Protein AF-0000000077460422 (afdb_homodimer)

Secondary structure (DSSP, 8-state):
-----SHHHHHHHHHHHHHHGGGT-HHHHHHHHHHHHHHHHHHHHHHHTT---HHHHHHHHHHHHHHHHHHHHHHHHHHHHHHHHHHTTHHHHHHHPPPPPBHHHHHHHHHHHHS-HHHHHHHHS----HHHHHHHHHHHHHGGGGTSSPSPHHHHHHHHHHHHHHHHHHHHHHHHHBPBPPSSTTHHHHH----SSPPHHHHHHTGGGTS-HHHHHHHHHH----SPPPP-PPPP----GGGGGGHHHH---TTS-S-HHHHHHHT-S-SSB-SS-HHHHHHHHHHHHHHHHT-HHHHHHHHHHHHHHHHHHHHTTSS-HHHHHHHHHHHHHHHHHTTTT--SS-HHHHHHHHHHHHTHHHHHHHHHTT-HHHHHHHHHHHHHHTSPPPPPHHHHHHHHHHHHHHHHHHHHHHHHHSTT-/-----SHHHHHHHHHHHHHHGGGT-HHHHHHHHHHHHHHHHHHHHHHHTT---HHHHHHHHHHHHHHHHHHHHHHHHHHHHHHHHHHTTHHHHHHHPPPPPBHHHHHHHHHHHHS-HHHHHHHHS----HHHHHHHHHHHHHGGGGTSSPSPHHHHHHHHHHHHHHHHHHHHHHHHHBPBPPSSTTHHHHH----SSPPHHHHHHTGGGSS-HHHHHHHHHH-S--SPPPP-PPPP----GGGGGGHHHH---TTS-S-HHHHHHHT-S-SSB-SS-HHHHHHHHHHHHHHHHT-HHHHHHHHHHHHHHHHHHHHTTSS-HHHHHHHHHHHHHHHHHTTTT--SS-HHHHHHHHHHHHTHHHHHHHHHTT-HHHHHHHHHHHHHHTSPPPPPHHHHHHHHHHHHHHHHHHHHHHHHHSTT-

Structure (mmCIF, N/CA/C/O backbone):
data_AF-0000000077460422-model_v1
#
loop_
_entity.id
_entity.type
_entity.pdbx_description
1 polymer 'Sphingomyelin synthase-like domain-containing protein'
#
loop_
_atom_site.group_PDB
_atom_site.id
_atom_site.type_symbol
_atom_site.label_atom_id
_atom_site.label_alt_id
_atom_site.label_comp_id
_atom_site.label_asym_id
_atom_site.label_entity_id
_atom_site.label_seq_id
_atom_site.pdbx_PDB_ins_code
_atom_site.Cartn_x
_atom_site.Cartn_y
_atom_site.Cartn_z
_atom_site.occupancy
_atom_site.B_iso_or_equiv
_atom_site.auth_seq_id
_atom_site.auth_comp_id
_atom_site.auth_asym_id
_atom_site.auth_atom_id
_atom_site.pdbx_PDB_model_num
ATOM 1 N N . MET A 1 1 ? -22 24.656 20.016 1 26.84 1 MET A N 1
ATOM 2 C CA . MET A 1 1 ? -22.266 24 18.734 1 26.84 1 MET A CA 1
ATOM 3 C C . MET A 1 1 ? -23.125 22.75 18.938 1 26.84 1 MET A C 1
ATOM 5 O O . MET A 1 1 ? -22.734 21.828 19.656 1 26.84 1 MET A O 1
ATOM 9 N N . GLY A 1 2 ? -24.344 22.859 19.188 1 35.62 2 GLY A N 1
ATOM 10 C CA . GLY A 1 2 ? -25.297 21.828 19.547 1 35.62 2 GLY A CA 1
ATOM 11 C C . GLY A 1 2 ? -25.109 20.547 18.75 1 35.62 2 GLY A C 1
ATOM 12 O O . GLY A 1 2 ? -25 20.594 17.516 1 35.62 2 GLY A O 1
ATOM 13 N N . ARG A 1 3 ? -24.547 19.5 19.141 1 41.59 3 ARG A N 1
ATOM 14 C CA . ARG A 1 3 ? -24.109 18.188 18.641 1 41.59 3 ARG A CA 1
ATOM 15 C C . ARG A 1 3 ? -25.25 17.484 17.906 1 41.59 3 ARG A C 1
ATOM 17 O O . ARG A 1 3 ? -26.141 16.906 18.531 1 41.59 3 ARG A O 1
ATOM 24 N N . SER A 1 4 ? -25.953 17.922 16.984 1 48.69 4 SER A N 1
ATOM 25 C CA . SER A 1 4 ? -26.891 17.219 16.109 1 48.69 4 SER A CA 1
ATOM 26 C C . SER A 1 4 ? -26.359 15.852 15.703 1 48.69 4 SER A C 1
ATOM 28 O O . SER A 1 4 ? -26.078 15.609 14.531 1 48.69 4 SER A O 1
ATOM 30 N N . TRP A 1 5 ? -25.422 15.164 16.375 1 54.47 5 TRP A N 1
ATOM 31 C CA . TRP A 1 5 ? -24.484 14.047 16.359 1 54.47 5 TRP A CA 1
ATOM 32 C C . TRP A 1 5 ? -25.219 12.727 16.141 1 54.47 5 TRP A C 1
ATOM 34 O O . TRP A 1 5 ? -24.656 11.797 15.555 1 54.47 5 TRP A O 1
ATOM 44 N N . GLY A 1 6 ? -26.578 12.617 16.281 1 70.62 6 GLY A N 1
ATOM 45 C CA . GLY A 1 6 ? -27.016 11.242 16.438 1 70.62 6 GLY A CA 1
ATOM 46 C C . GLY A 1 6 ? -27.891 10.766 15.297 1 70.62 6 GLY A C 1
ATOM 47 O O . GLY A 1 6 ? -27.938 9.57 14.992 1 70.62 6 GLY A O 1
ATOM 48 N N . TRP A 1 7 ? -28.375 11.727 14.484 1 86.81 7 TRP A N 1
ATOM 49 C CA . TRP A 1 7 ? -29.422 11.266 13.57 1 86.81 7 TRP A CA 1
ATOM 50 C C . TRP A 1 7 ? -28.812 10.648 12.32 1 86.81 7 TRP A C 1
ATOM 52 O O . TRP A 1 7 ? -29.375 9.703 11.75 1 86.81 7 TRP A O 1
ATOM 62 N N . LEU A 1 8 ? -27.656 11.117 11.953 1 92.44 8 LEU A N 1
ATOM 63 C CA . LEU A 1 8 ? -27.016 10.562 10.766 1 92.44 8 LEU A CA 1
ATOM 64 C C . LEU A 1 8 ? -26.641 9.102 10.984 1 92.44 8 LEU A C 1
ATOM 66 O O . LEU A 1 8 ? -26.828 8.266 10.102 1 92.44 8 LEU A O 1
ATOM 70 N N . GLY A 1 9 ? -26.109 8.82 12.102 1 94.25 9 GLY A N 1
ATOM 71 C CA . GLY A 1 9 ? -25.734 7.453 12.422 1 94.25 9 GLY A CA 1
ATOM 72 C C . GLY A 1 9 ? -26.922 6.5 12.422 1 94.25 9 GLY A C 1
ATOM 73 O O . GLY A 1 9 ? -26.828 5.395 11.875 1 94.25 9 GLY A O 1
ATOM 74 N N . VAL A 1 10 ? -27.984 6.977 12.992 1 93.31 10 VAL A N 1
ATOM 75 C CA . VAL A 1 10 ? -29.188 6.164 13.047 1 93.31 10 VAL A CA 1
ATOM 76 C C . VAL A 1 10 ? -29.734 5.941 11.641 1 93.31 10 VAL A C 1
ATOM 78 O O . VAL A 1 10 ? -30.156 4.836 11.297 1 93.31 10 VAL A O 1
ATOM 81 N N . ALA A 1 11 ? -29.75 6.949 10.875 1 93.69 11 ALA A N 1
ATOM 82 C CA . ALA A 1 11 ? -30.219 6.828 9.492 1 93.69 11 ALA A CA 1
ATOM 83 C C . ALA A 1 11 ? -29.359 5.836 8.719 1 93.69 11 ALA A C 1
ATOM 85 O O . ALA A 1 11 ? -29.875 5.023 7.949 1 93.69 11 ALA A O 1
ATOM 86 N N . ALA A 1 12 ? -28.047 5.914 8.922 1 94.31 12 ALA A N 1
ATOM 87 C CA . ALA A 1 12 ? -27.109 5.039 8.211 1 94.31 12 ALA A CA 1
ATOM 88 C C . ALA A 1 12 ? -27.344 3.576 8.586 1 94.31 12 ALA A C 1
ATOM 90 O O . ALA A 1 12 ? -27.438 2.717 7.707 1 94.31 12 ALA A O 1
ATOM 91 N N . ILE A 1 13 ? -27.453 3.322 9.828 1 93.44 13 ILE A N 1
ATOM 92 C CA . ILE A 1 13 ? -27.641 1.951 10.289 1 93.44 13 ILE A CA 1
ATOM 93 C C . ILE A 1 13 ? -29.016 1.45 9.875 1 93.44 13 ILE A C 1
ATOM 95 O O . ILE A 1 13 ? -29.172 0.283 9.516 1 93.44 13 ILE A O 1
ATOM 99 N N . SER A 1 14 ? -30 2.332 9.961 1 93.94 14 SER A N 1
ATOM 100 C CA . SER A 1 14 ? -31.328 1.967 9.508 1 93.94 14 SER A CA 1
ATOM 101 C C . SER A 1 14 ? -31.344 1.589 8.031 1 93.94 14 SER A C 1
ATOM 103 O O . SER A 1 14 ? -32.031 0.642 7.633 1 93.94 14 SER A O 1
ATOM 105 N N . TYR A 1 15 ? -30.641 2.314 7.242 1 93.56 15 TYR A N 1
ATOM 106 C CA . TYR A 1 15 ? -30.547 2.014 5.816 1 93.56 15 TYR A CA 1
ATOM 107 C C . TYR A 1 15 ? -30.016 0.604 5.59 1 93.56 15 TYR A C 1
ATOM 109 O O . TYR A 1 15 ? -30.594 -0.174 4.836 1 93.56 15 TYR A O 1
ATOM 117 N N . VAL A 1 16 ? -28.906 0.218 6.277 1 94.62 16 VAL A N 1
ATOM 118 C CA . VAL A 1 16 ? -28.281 -1.093 6.109 1 94.62 16 VAL A CA 1
ATOM 119 C C . VAL A 1 16 ? -29.234 -2.182 6.602 1 94.62 16 VAL A C 1
ATOM 121 O O . VAL A 1 16 ? -29.422 -3.199 5.93 1 94.62 16 VAL A O 1
ATOM 124 N N . CYS A 1 17 ? -29.891 -1.926 7.711 1 94.88 17 CYS A N 1
ATOM 125 C CA . CYS A 1 17 ? -30.797 -2.904 8.297 1 94.88 17 CYS A CA 1
ATOM 126 C C . CYS A 1 17 ? -32.031 -3.113 7.406 1 94.88 17 CYS A C 1
ATOM 128 O O . CYS A 1 17 ? -32.438 -4.25 7.164 1 94.88 17 CYS A O 1
ATOM 130 N N . ILE A 1 18 ? -32.562 -2.035 6.938 1 94.56 18 ILE A N 1
ATOM 131 C CA . ILE A 1 18 ? -33.75 -2.121 6.102 1 94.56 18 ILE A CA 1
ATOM 132 C C . ILE A 1 18 ? -33.406 -2.842 4.797 1 94.56 18 ILE A C 1
ATOM 134 O O . ILE A 1 18 ? -34.219 -3.645 4.305 1 94.56 18 ILE A O 1
ATOM 138 N N . ASP A 1 19 ? -32.25 -2.51 4.242 1 92.94 19 ASP A N 1
ATOM 139 C CA . ASP A 1 19 ? -31.891 -3.203 3.008 1 92.94 19 ASP A CA 1
ATOM 140 C C . ASP A 1 19 ? -31.703 -4.699 3.256 1 92.94 19 ASP A C 1
ATOM 142 O O . ASP A 1 19 ? -31.984 -5.52 2.381 1 92.94 19 ASP A O 1
ATOM 146 N N . TYR A 1 20 ? -31.234 -5.062 4.414 1 94.19 20 TYR A N 1
ATOM 147 C CA . TYR A 1 20 ? -31.031 -6.469 4.734 1 94.19 20 TYR A CA 1
ATOM 148 C C . TYR A 1 20 ? -32.344 -7.219 4.812 1 94.19 20 TYR A C 1
ATOM 150 O O . TYR A 1 20 ? -32.406 -8.438 4.645 1 94.19 20 TYR A O 1
ATOM 158 N N . VAL A 1 21 ? -33.438 -6.547 5.047 1 94.19 21 VAL A N 1
ATOM 159 C CA . VAL A 1 21 ? -34.781 -7.156 5.152 1 94.19 21 VAL A CA 1
ATOM 160 C C . VAL A 1 21 ? -35.125 -7.836 3.836 1 94.19 21 VAL A C 1
ATOM 162 O O . VAL A 1 21 ? -36 -8.719 3.805 1 94.19 21 VAL A O 1
ATOM 165 N N . ARG A 1 22 ? -34.438 -7.508 2.809 1 92.56 22 ARG A N 1
ATOM 166 C CA . ARG A 1 22 ? -34.656 -8.164 1.525 1 92.56 22 ARG A CA 1
ATOM 167 C C . ARG A 1 22 ? -34.438 -9.664 1.629 1 92.56 22 ARG A C 1
ATOM 169 O O . ARG A 1 22 ? -35.062 -10.445 0.915 1 92.56 22 ARG A O 1
ATOM 176 N N . HIS A 1 23 ? -33.5 -10.086 2.566 1 92 23 HIS A N 1
ATOM 177 C CA . HIS A 1 23 ? -33.156 -11.492 2.729 1 92 23 HIS A CA 1
ATOM 178 C C . HIS A 1 23 ? -34.062 -12.172 3.75 1 92 23 HIS A C 1
ATOM 180 O O . HIS A 1 23 ? -34.031 -13.398 3.895 1 92 23 HIS A O 1
ATOM 186 N N . VAL A 1 24 ? -34.844 -11.383 4.414 1 91.88 24 VAL A N 1
ATOM 187 C CA . VAL A 1 24 ? -35.75 -11.922 5.449 1 91.88 24 VAL A CA 1
ATOM 188 C C . VAL A 1 24 ? -37.188 -11.914 4.949 1 91.88 24 VAL A C 1
ATOM 190 O O . VAL A 1 24 ? -37.906 -12.906 5.094 1 91.88 24 VAL A O 1
ATOM 193 N N . SER A 1 25 ? -37.625 -10.766 4.449 1 94.94 25 SER A N 1
ATOM 194 C CA . SER A 1 25 ? -39 -10.609 3.924 1 94.94 25 SER A CA 1
ATOM 195 C C . SER A 1 25 ? -39 -9.641 2.748 1 94.94 25 SER A C 1
ATOM 197 O O . SER A 1 25 ? -38.938 -8.422 2.936 1 94.94 25 SER A O 1
ATOM 199 N N . THR A 1 26 ? -39.312 -10.094 1.612 1 93 26 THR A N 1
ATOM 200 C CA . THR A 1 26 ? -39.312 -9.281 0.403 1 93 26 THR A CA 1
ATOM 201 C C . THR A 1 26 ? -40.438 -8.266 0.443 1 93 26 THR A C 1
ATOM 203 O O . THR A 1 26 ? -40.312 -7.145 -0.052 1 93 26 THR A O 1
ATOM 206 N N . ASP A 1 27 ? -41.531 -8.617 1.085 1 93.5 27 ASP A N 1
ATOM 207 C CA . ASP A 1 27 ? -42.688 -7.723 1.169 1 93.5 27 ASP A CA 1
ATOM 208 C C . ASP A 1 27 ? -42.375 -6.504 2.035 1 93.5 27 ASP A C 1
ATOM 210 O O . ASP A 1 27 ? -42.656 -5.367 1.645 1 93.5 27 ASP A O 1
ATOM 214 N N . TRP A 1 28 ? -41.812 -6.789 3.135 1 93.5 28 TRP A N 1
ATOM 215 C CA . TRP A 1 28 ? -41.469 -5.691 4.023 1 93.5 28 TRP A CA 1
ATOM 216 C C . TRP A 1 28 ? -40.406 -4.805 3.395 1 93.5 28 TRP A C 1
ATOM 218 O O . TRP A 1 28 ? -40.438 -3.582 3.549 1 93.5 28 TRP A O 1
ATOM 228 N N . HIS A 1 29 ? -39.438 -5.406 2.719 1 93.06 29 HIS A N 1
ATOM 229 C CA . HIS A 1 29 ? -38.406 -4.633 2.051 1 93.06 29 HIS A CA 1
ATOM 230 C C . HIS A 1 29 ? -39 -3.705 0.995 1 93.06 29 HIS A C 1
ATOM 232 O O . HIS A 1 29 ? -38.594 -2.545 0.884 1 93.06 29 HIS A O 1
ATOM 238 N N . ALA A 1 30 ? -40 -4.188 0.261 1 91.25 30 ALA A N 1
ATOM 239 C CA . ALA A 1 30 ? -40.625 -3.43 -0.83 1 91.25 30 ALA A CA 1
ATOM 240 C C . ALA A 1 30 ? -41.375 -2.209 -0.299 1 91.25 30 ALA A C 1
ATOM 242 O O . ALA A 1 30 ? -41.531 -1.213 -1.008 1 91.25 30 ALA A O 1
ATOM 243 N N . ARG A 1 31 ? -41.75 -2.227 0.922 1 92.75 31 ARG A N 1
ATOM 244 C CA . ARG A 1 31 ? -42.5 -1.113 1.52 1 92.75 31 ARG A CA 1
ATOM 245 C C . ARG A 1 31 ? -41.531 -0.176 2.268 1 92.75 31 ARG A C 1
ATOM 247 O O . ARG A 1 31 ? -41.625 1.045 2.123 1 92.75 31 ARG A O 1
ATOM 254 N N . LEU A 1 32 ? -40.688 -0.768 2.922 1 93.38 32 LEU A N 1
ATOM 255 C CA . LEU A 1 32 ? -39.844 0.009 3.842 1 93.38 32 LEU A CA 1
ATOM 256 C C . LEU A 1 32 ? -38.75 0.761 3.088 1 93.38 32 LEU A C 1
ATOM 258 O O . LEU A 1 32 ? -38.406 1.89 3.447 1 93.38 32 LEU A O 1
ATOM 262 N N . GLN A 1 33 ? -38.188 0.181 2.1 1 89.5 33 GLN A N 1
ATOM 263 C CA . GLN A 1 33 ? -37.062 0.786 1.409 1 89.5 33 GLN A CA 1
ATOM 264 C C . GLN A 1 33 ? -37.469 2.074 0.702 1 89.5 33 GLN A C 1
ATOM 266 O O . GLN A 1 33 ? -36.844 3.119 0.894 1 89.5 33 GLN A O 1
ATOM 271 N N . PRO A 1 34 ? -38.562 2.035 -0.1 1 86.75 34 PRO A N 1
ATOM 272 C CA . PRO A 1 34 ? -39 3.291 -0.719 1 86.75 34 PRO A CA 1
ATOM 273 C C . PRO A 1 34 ? -39.438 4.336 0.306 1 86.75 34 PRO A C 1
ATOM 275 O O . PRO A 1 34 ? -39.188 5.531 0.111 1 86.75 34 PRO A O 1
ATOM 278 N N . ALA A 1 35 ? -40.062 3.879 1.336 1 91.44 35 ALA A N 1
ATOM 279 C CA . ALA A 1 35 ? -40.469 4.809 2.387 1 91.44 35 ALA A CA 1
ATOM 280 C C . ALA A 1 35 ? -39.281 5.52 2.992 1 91.44 35 ALA A C 1
ATOM 282 O O . ALA A 1 35 ? -39.312 6.727 3.236 1 91.44 35 ALA A O 1
ATOM 283 N N . LEU A 1 36 ? -38.219 4.754 3.23 1 89.44 36 LEU A N 1
ATOM 284 C CA . LEU A 1 36 ? -37.031 5.344 3.787 1 89.44 36 LEU A CA 1
ATOM 285 C C . LEU A 1 36 ? -36.438 6.391 2.84 1 89.44 36 LEU A C 1
ATOM 287 O O . LEU A 1 36 ? -36.094 7.492 3.268 1 89.44 36 LEU A O 1
ATOM 291 N N . TRP A 1 37 ? -36.375 6.156 1.562 1 83.81 37 TRP A N 1
ATOM 292 C CA . TRP A 1 37 ? -35.812 7.074 0.584 1 83.81 37 TRP A CA 1
ATOM 293 C C . TRP A 1 37 ? -36.656 8.336 0.448 1 83.81 37 TRP A C 1
ATOM 295 O O . TRP A 1 37 ? -36.125 9.43 0.287 1 83.81 37 TRP A O 1
ATOM 305 N N . VAL A 1 38 ? -37.938 8.141 0.565 1 84.88 38 VAL A N 1
ATOM 306 C CA . VAL A 1 38 ? -38.844 9.297 0.473 1 84.88 38 VAL A CA 1
ATOM 307 C C . VAL A 1 38 ? -38.656 10.203 1.684 1 84.88 38 VAL A C 1
ATOM 309 O O . VAL A 1 38 ? -38.562 11.422 1.544 1 84.88 38 VAL A O 1
ATOM 312 N N . VAL A 1 39 ? -38.562 9.562 2.799 1 89.56 39 VAL A N 1
ATOM 313 C CA . VAL A 1 39 ? -38.375 10.336 4.02 1 89.56 39 VAL A CA 1
ATOM 314 C C . VAL A 1 39 ? -37.031 11.094 3.947 1 89.56 39 VAL A C 1
ATOM 316 O O . VAL A 1 39 ? -36.969 12.273 4.281 1 89.56 39 VAL A O 1
ATOM 319 N N . LEU A 1 40 ? -36 10.414 3.52 1 85.94 40 LEU A N 1
ATOM 320 C CA . LEU A 1 40 ? -34.688 11.039 3.439 1 85.94 40 LEU A CA 1
ATOM 321 C C . LEU A 1 40 ? -34.656 12.133 2.373 1 85.94 40 LEU A C 1
ATOM 323 O O . LEU A 1 40 ? -34.062 13.195 2.576 1 85.94 40 LEU A O 1
ATOM 327 N N . ALA A 1 41 ? -35.344 11.914 1.273 1 83.31 41 ALA A N 1
ATOM 328 C CA . ALA A 1 41 ? -35.375 12.906 0.203 1 83.31 41 ALA A CA 1
ATOM 329 C C . ALA A 1 41 ? -36.156 14.148 0.651 1 83.31 41 ALA A C 1
ATOM 331 O O . ALA A 1 41 ? -35.719 15.273 0.406 1 83.31 41 ALA A O 1
ATOM 332 N N . LEU A 1 42 ? -37.281 13.938 1.309 1 85.5 42 LEU A N 1
ATOM 333 C CA . LEU A 1 42 ? -38.062 15.062 1.796 1 85.5 42 LEU A CA 1
ATOM 334 C C . LEU A 1 42 ? -37.281 15.859 2.842 1 85.5 42 LEU A C 1
ATOM 336 O O . LEU A 1 42 ? -37.344 17.094 2.855 1 85.5 42 LEU A O 1
ATOM 340 N N . ALA A 1 43 ? -36.656 15.102 3.666 1 87.25 43 ALA A N 1
ATOM 341 C CA . ALA A 1 43 ? -35.812 15.773 4.664 1 87.25 43 ALA A CA 1
ATOM 342 C C . ALA A 1 43 ? -34.719 16.609 4 1 87.25 43 ALA A C 1
ATOM 344 O O . ALA A 1 43 ? -34.5 17.75 4.391 1 87.25 43 ALA A O 1
ATOM 345 N N . ALA A 1 44 ? -34.094 16.109 3.008 1 85.62 44 ALA A N 1
ATOM 346 C CA . ALA A 1 44 ? -33 16.812 2.303 1 85.62 44 ALA A CA 1
ATOM 347 C C . ALA A 1 44 ? -33.531 18.062 1.595 1 85.62 44 ALA A C 1
ATOM 349 O O . ALA A 1 44 ? -32.938 19.125 1.675 1 85.62 44 ALA A O 1
ATOM 350 N N . VAL A 1 45 ? -34.688 17.938 0.983 1 82.69 45 VAL A N 1
ATOM 351 C CA . VAL A 1 45 ? -35.281 19.047 0.254 1 82.69 45 VAL A CA 1
ATOM 352 C C . VAL A 1 45 ? -35.688 20.156 1.233 1 82.69 45 VAL A C 1
ATOM 354 O O . VAL A 1 45 ? -35.5 21.344 0.962 1 82.69 45 VAL A O 1
ATOM 357 N N . SER A 1 46 ? -36.188 19.781 2.324 1 87.69 46 SER A N 1
ATOM 358 C CA . SER A 1 46 ? -36.625 20.766 3.314 1 87.69 46 SER A CA 1
ATOM 359 C C . SER A 1 46 ? -35.438 21.562 3.863 1 87.69 46 SER A C 1
ATOM 361 O O . SER A 1 46 ? -35.594 22.766 4.148 1 87.69 46 SER A O 1
ATOM 363 N N . ARG A 1 47 ? -34.344 20.906 3.918 1 88.94 47 ARG A N 1
ATOM 364 C CA . ARG A 1 47 ? -33.188 21.562 4.516 1 88.94 47 ARG A CA 1
ATOM 365 C C . ARG A 1 47 ? -32.375 22.328 3.467 1 88.94 47 ARG A C 1
ATOM 367 O O . ARG A 1 47 ? -31.609 23.234 3.803 1 88.94 47 ARG A O 1
ATOM 374 N N . THR A 1 48 ? -32.562 22 2.26 1 85.5 48 THR A N 1
ATOM 375 C CA . THR A 1 48 ? -31.844 22.688 1.191 1 85.5 48 THR A CA 1
ATOM 376 C C . THR A 1 48 ? -32.25 24.172 1.149 1 85.5 48 THR A C 1
ATOM 378 O O . THR A 1 48 ? -31.406 25.031 0.865 1 85.5 48 THR A O 1
ATOM 381 N N . LEU A 1 49 ? -33.469 24.438 1.572 1 79.38 49 LEU A N 1
ATOM 382 C CA . LEU A 1 49 ? -33.969 25.797 1.539 1 79.38 49 LEU A CA 1
ATOM 383 C C . LEU A 1 49 ? -33.344 26.641 2.648 1 79.38 49 LEU A C 1
ATOM 385 O O . LEU A 1 49 ? -33.219 27.859 2.506 1 79.38 49 LEU A O 1
ATOM 389 N N . SER A 1 50 ? -32.906 25.984 3.605 1 86.56 50 SER A N 1
ATOM 390 C CA . SER A 1 50 ? -32.344 26.719 4.738 1 86.56 50 SER A CA 1
ATOM 391 C C . SER A 1 50 ? -30.828 26.562 4.793 1 86.56 50 SER A C 1
ATOM 393 O O . SER A 1 50 ? -30.188 27.016 5.75 1 86.56 50 SER A O 1
ATOM 395 N N . TYR A 1 51 ? -30.266 25.906 3.854 1 90.75 51 TYR A N 1
ATOM 396 C CA . TYR A 1 51 ? -28.828 25.656 3.83 1 90.75 51 TYR A CA 1
ATOM 397 C C . TYR A 1 51 ? -28.062 26.938 3.561 1 90.75 51 TYR A C 1
ATOM 399 O O . TYR A 1 51 ? -28.328 27.641 2.576 1 90.75 51 TYR A O 1
ATOM 407 N N . ARG A 1 52 ? -27.078 27.344 4.391 1 87.56 52 ARG A N 1
ATOM 408 C CA . ARG A 1 52 ? -26.438 28.641 4.363 1 87.56 52 ARG A CA 1
ATOM 409 C C . ARG A 1 52 ? -25.047 28.562 3.758 1 87.56 52 ARG A C 1
ATOM 411 O O . ARG A 1 52 ? -24.375 29.578 3.574 1 87.56 52 ARG A O 1
ATOM 418 N N . HIS A 1 53 ? -24.547 27.359 3.465 1 90.62 53 HIS A N 1
ATOM 419 C CA . HIS A 1 53 ? -23.156 27.219 3.053 1 90.62 53 HIS A CA 1
ATOM 420 C C . HIS A 1 53 ? -23.047 27.016 1.546 1 90.62 53 HIS A C 1
ATOM 422 O O . HIS A 1 53 ? -22.156 26.297 1.081 1 90.62 53 HIS A O 1
ATOM 428 N N . TRP A 1 54 ? -23.922 27.609 0.795 1 90.75 54 TRP A N 1
ATOM 429 C CA . TRP A 1 54 ? -23.906 27.453 -0.655 1 90.75 54 TRP A CA 1
ATOM 430 C C . TRP A 1 54 ? -22.656 28.078 -1.264 1 90.75 54 TRP A C 1
ATOM 432 O O . TRP A 1 54 ? -22.172 27.625 -2.301 1 90.75 54 TRP A O 1
ATOM 442 N N . GLY A 1 55 ? -22.188 29.125 -0.632 1 89.25 55 GLY A N 1
ATOM 443 C CA . GLY A 1 55 ? -20.953 29.734 -1.105 1 89.25 55 GLY A CA 1
ATOM 444 C C . GLY A 1 55 ? -19.766 28.781 -1.059 1 89.25 55 GLY A C 1
ATOM 445 O O . GLY A 1 55 ? -18.969 28.75 -1.994 1 89.25 55 GLY A O 1
ATOM 446 N N . LEU A 1 56 ? -19.656 28.047 -0.005 1 90.19 56 LEU A N 1
ATOM 447 C CA . LEU A 1 56 ? -18.578 27.062 0.146 1 90.19 56 LEU A CA 1
ATOM 448 C C . LEU A 1 56 ? -18.719 25.953 -0.889 1 90.19 56 LEU A C 1
ATOM 450 O O . LEU A 1 56 ? -17.719 25.469 -1.433 1 90.19 56 LEU A O 1
ATOM 454 N N . GLU A 1 57 ? -19.938 25.562 -1.146 1 93.69 57 GLU A N 1
ATOM 455 C CA . GLU A 1 57 ? -20.188 24.547 -2.15 1 93.69 57 GLU A CA 1
ATOM 456 C C . GLU A 1 57 ? -19.75 25 -3.535 1 93.69 57 GLU A C 1
ATOM 458 O O . GLU A 1 57 ? -19.141 24.234 -4.289 1 93.69 57 GLU A O 1
ATOM 463 N N . LEU A 1 58 ? -20.078 26.219 -3.795 1 92.69 58 LEU A N 1
ATOM 464 C CA . LEU A 1 58 ? -19.719 26.781 -5.086 1 92.69 58 LEU A CA 1
ATOM 465 C C . LEU A 1 58 ? -18.203 26.812 -5.254 1 92.69 58 LEU A C 1
ATOM 467 O O . LEU A 1 58 ? -17.688 26.516 -6.336 1 92.69 58 LEU A O 1
ATOM 471 N N . THR A 1 59 ? -17.531 27.156 -4.246 1 91.12 59 THR A N 1
ATOM 472 C CA . THR A 1 59 ? -16.078 27.203 -4.281 1 91.12 59 THR A CA 1
ATOM 473 C C . THR A 1 59 ? -15.492 25.812 -4.477 1 91.12 59 THR A C 1
ATOM 475 O O . THR A 1 59 ? -14.445 25.656 -5.109 1 91.12 59 THR A O 1
ATOM 478 N N . ALA A 1 60 ? -16.094 24.781 -4.027 1 94.12 60 ALA A N 1
ATOM 479 C CA . ALA A 1 60 ? -15.602 23.406 -4.078 1 94.12 60 ALA A CA 1
ATOM 480 C C . ALA A 1 60 ? -16 22.734 -5.387 1 94.12 60 ALA A C 1
ATOM 482 O O . ALA A 1 60 ? -15.461 21.672 -5.742 1 94.12 60 ALA A O 1
ATOM 483 N N . ALA A 1 61 ? -16.891 23.297 -6.145 1 94.62 61 ALA A N 1
ATOM 484 C CA . ALA A 1 61 ? -17.516 22.656 -7.305 1 94.62 61 ALA A CA 1
ATOM 485 C C . ALA A 1 61 ? -16.469 22.359 -8.383 1 94.62 61 ALA A C 1
ATOM 487 O O . ALA A 1 61 ? -16.453 21.25 -8.938 1 94.62 61 ALA A O 1
ATOM 488 N N . PRO A 1 62 ? -15.594 23.297 -8.688 1 95.62 62 PRO A N 1
ATOM 489 C CA . PRO A 1 62 ? -14.602 22.969 -9.719 1 95.62 62 PRO A CA 1
ATOM 490 C C . PRO A 1 62 ? -13.711 21.797 -9.32 1 95.62 62 PRO A C 1
ATOM 492 O O . PRO A 1 62 ? -13.391 20.953 -10.148 1 95.62 62 PRO A O 1
ATOM 495 N N . LYS A 1 63 ? -13.281 21.734 -8.086 1 96.44 63 LYS A N 1
ATOM 496 C CA . LYS A 1 63 ? -12.477 20.609 -7.613 1 96.44 63 LYS A CA 1
ATOM 497 C C . LYS A 1 63 ? -13.258 19.297 -7.695 1 96.44 63 LYS A C 1
ATOM 499 O O . LYS A 1 63 ? -12.688 18.25 -8.008 1 96.44 63 LYS A O 1
ATOM 504 N N . PHE A 1 64 ? -14.508 19.453 -7.391 1 96.5 64 PHE A N 1
ATOM 505 C CA . PHE A 1 64 ? -15.367 18.281 -7.469 1 96.5 64 PHE A CA 1
ATOM 506 C C . PHE A 1 64 ? -15.453 17.766 -8.898 1 96.5 64 PHE A C 1
ATOM 508 O O . PHE A 1 64 ? -15.266 16.562 -9.141 1 96.5 64 PHE A O 1
ATOM 515 N N . LEU A 1 65 ? -15.656 18.625 -9.812 1 96.88 65 LEU A N 1
ATOM 516 C CA . LEU A 1 65 ? -15.789 18.234 -11.211 1 96.88 65 LEU A CA 1
ATOM 517 C C . LEU A 1 65 ? -14.469 17.688 -11.742 1 96.88 65 LEU A C 1
ATOM 519 O O . LEU A 1 65 ? -14.461 16.719 -12.508 1 96.88 65 LEU A O 1
ATOM 523 N N . ALA A 1 66 ? -13.391 18.25 -11.367 1 98.25 66 ALA A N 1
ATOM 524 C CA . ALA A 1 66 ? -12.078 17.75 -11.781 1 98.25 66 ALA A CA 1
ATOM 525 C C . ALA A 1 66 ? -11.82 16.359 -11.227 1 98.25 66 ALA A C 1
ATOM 527 O O . ALA A 1 66 ? -11.312 15.484 -11.93 1 98.25 66 ALA A O 1
ATOM 528 N N . SER A 1 67 ? -12.156 16.125 -9.984 1 98.44 67 SER A N 1
ATOM 529 C CA . SER A 1 67 ? -11.977 14.82 -9.359 1 98.44 67 SER A CA 1
ATOM 530 C C . SER A 1 67 ? -12.883 13.773 -10 1 98.44 67 SER A C 1
ATOM 532 O O . SER A 1 67 ? -12.484 12.617 -10.148 1 98.44 67 SER A O 1
ATOM 534 N N . LEU A 1 68 ? -14.055 14.195 -10.344 1 97.19 68 LEU A N 1
ATOM 535 C CA . LEU A 1 68 ? -14.969 13.289 -11.039 1 97.19 68 LEU A CA 1
ATOM 536 C C . LEU A 1 68 ? -14.383 12.859 -12.383 1 97.19 68 LEU A C 1
ATOM 538 O O . LEU A 1 68 ? -14.383 11.672 -12.711 1 97.19 68 LEU A O 1
ATOM 542 N N . ALA A 1 69 ? -13.883 13.805 -13.094 1 98.19 69 ALA A N 1
ATOM 543 C CA . ALA A 1 69 ? -13.266 13.492 -14.383 1 98.19 69 ALA A CA 1
ATOM 544 C C . ALA A 1 69 ? -12.062 12.578 -14.211 1 98.19 69 ALA A C 1
ATOM 546 O O . ALA A 1 69 ? -11.883 11.617 -14.961 1 98.19 69 ALA A O 1
ATOM 547 N N . PHE A 1 70 ? -11.273 12.883 -13.25 1 98.56 70 PHE A N 1
ATOM 548 C CA . PHE A 1 70 ? -10.102 12.07 -12.953 1 98.56 70 PHE A CA 1
ATOM 549 C C . PHE A 1 70 ? -10.508 10.648 -12.594 1 98.56 70 PHE A C 1
ATOM 551 O O . PHE A 1 70 ? -9.898 9.688 -13.07 1 98.56 70 PHE A O 1
ATOM 558 N N . MET A 1 71 ? -11.461 10.477 -11.789 1 98 71 MET A N 1
ATOM 559 C CA . MET A 1 71 ? -11.938 9.164 -11.367 1 98 71 MET A CA 1
ATOM 560 C C . MET A 1 71 ? -12.484 8.375 -12.555 1 98 71 MET A C 1
ATOM 562 O O . MET A 1 71 ? -12.211 7.184 -12.695 1 98 71 MET A O 1
ATOM 566 N N . LEU A 1 72 ? -13.258 9.078 -13.398 1 96.75 72 LEU A N 1
ATOM 567 C CA . LEU A 1 72 ? -13.805 8.414 -14.578 1 96.75 72 LEU A CA 1
ATOM 568 C C . LEU A 1 72 ? -12.688 7.973 -15.523 1 96.75 72 LEU A C 1
ATOM 570 O O . LEU A 1 72 ? -12.742 6.879 -16.094 1 96.75 72 LEU A O 1
ATOM 574 N N . ALA A 1 73 ? -11.703 8.797 -15.648 1 97.5 73 ALA A N 1
ATOM 575 C CA . ALA A 1 73 ? -10.547 8.414 -16.453 1 97.5 73 ALA A CA 1
ATOM 576 C C . ALA A 1 73 ? -9.844 7.199 -15.844 1 97.5 73 ALA A C 1
ATOM 578 O O . ALA A 1 73 ? -9.461 6.277 -16.562 1 97.5 73 ALA A O 1
ATOM 579 N N . ALA A 1 74 ? -9.688 7.211 -14.562 1 97.12 74 ALA A N 1
ATOM 580 C CA . ALA A 1 74 ? -9.062 6.086 -13.883 1 97.12 74 ALA A CA 1
ATOM 581 C C . ALA A 1 74 ? -9.859 4.805 -14.086 1 97.12 74 ALA A C 1
ATOM 583 O O . ALA A 1 74 ? -9.289 3.734 -14.305 1 97.12 74 ALA A O 1
ATOM 584 N N . PHE A 1 75 ? -11.164 4.918 -14.055 1 93.44 75 PHE A N 1
ATOM 585 C CA . PHE A 1 75 ? -12.023 3.758 -14.258 1 93.44 75 PHE A CA 1
ATOM 586 C C . PHE A 1 75 ? -11.891 3.23 -15.68 1 93.44 75 PHE A C 1
ATOM 588 O O . PHE A 1 75 ? -11.891 2.018 -15.898 1 93.44 75 PHE A O 1
ATOM 595 N N . PHE A 1 76 ? -11.828 4.137 -16.562 1 92.38 76 PHE A N 1
ATOM 596 C CA . PHE A 1 76 ? -11.656 3.734 -17.953 1 92.38 76 PHE A CA 1
ATOM 597 C C . PHE A 1 76 ? -10.352 2.975 -18.141 1 92.38 76 PHE A C 1
ATOM 599 O O . PHE A 1 76 ? -10.328 1.914 -18.766 1 92.38 76 PHE A O 1
ATOM 606 N N . PHE A 1 77 ? -9.344 3.467 -17.578 1 93.44 77 PHE A N 1
ATOM 607 C CA . PHE A 1 77 ? -8.047 2.805 -17.656 1 93.44 77 PHE A CA 1
ATOM 608 C C . PHE A 1 77 ? -8.086 1.446 -16.969 1 93.44 77 PHE A C 1
ATOM 610 O O . PHE A 1 77 ? -7.469 0.487 -17.438 1 93.44 77 PHE A O 1
ATOM 617 N N . GLU A 1 78 ? -8.766 1.384 -15.922 1 93.31 78 GLU A N 1
ATOM 618 C CA . GLU A 1 78 ? -8.875 0.133 -15.18 1 93.31 78 GLU A CA 1
ATOM 619 C C . GLU A 1 78 ? -9.609 -0.928 -15.992 1 93.31 78 GLU A C 1
ATOM 621 O O . GLU A 1 78 ? -9.195 -2.088 -16.031 1 93.31 78 GLU A O 1
ATOM 626 N N . VAL A 1 79 ? -10.648 -0.526 -16.656 1 90.88 79 VAL A N 1
ATOM 627 C CA . VAL A 1 79 ? -11.43 -1.482 -17.438 1 90.88 79 VAL A CA 1
ATOM 628 C C . VAL A 1 79 ? -10.57 -2.041 -18.578 1 90.88 79 VAL A C 1
ATOM 630 O O . VAL A 1 79 ? -10.602 -3.244 -18.844 1 90.88 79 VAL A O 1
ATOM 633 N N . LEU A 1 80 ? -9.812 -1.206 -19.172 1 91.62 80 LEU A N 1
ATOM 634 C CA . LEU A 1 80 ? -8.914 -1.647 -20.234 1 91.62 80 LEU A CA 1
ATOM 635 C C . LEU A 1 80 ? -7.867 -2.617 -19.703 1 91.62 80 LEU A C 1
ATOM 637 O O . LEU A 1 80 ? -7.59 -3.645 -20.328 1 91.62 80 LEU A O 1
ATOM 641 N N . SER A 1 81 ? -7.375 -2.295 -18.562 1 93.19 81 SER A N 1
ATOM 642 C CA . SER A 1 81 ? -6.316 -3.104 -17.953 1 93.19 81 SER A CA 1
ATOM 643 C C . SER A 1 81 ? -6.855 -4.445 -17.469 1 93.19 81 SER A C 1
ATOM 645 O O . SER A 1 81 ? -6.164 -5.465 -17.562 1 93.19 81 SER A O 1
ATOM 647 N N . VAL A 1 82 ? -8.07 -4.438 -16.938 1 91.75 82 VAL A N 1
ATOM 648 C CA . VAL A 1 82 ? -8.695 -5.672 -16.484 1 91.75 82 VAL A CA 1
ATOM 649 C C . VAL A 1 82 ? -8.898 -6.613 -17.672 1 91.75 82 VAL A C 1
ATOM 651 O O . VAL A 1 82 ? -8.633 -7.812 -17.578 1 91.75 82 VAL A O 1
ATOM 654 N N . ARG A 1 83 ? -9.336 -6.094 -18.75 1 90.38 83 ARG A N 1
ATOM 655 C CA . ARG A 1 83 ? -9.484 -6.902 -19.953 1 90.38 83 ARG A CA 1
ATOM 656 C C . ARG A 1 83 ? -8.141 -7.457 -20.406 1 90.38 83 ARG A C 1
ATOM 658 O O . ARG A 1 83 ? -8.039 -8.633 -20.781 1 90.38 83 ARG A O 1
ATOM 665 N N . PHE A 1 84 ? -7.184 -6.645 -20.375 1 91.94 84 PHE A N 1
ATOM 666 C CA . PHE A 1 84 ? -5.859 -7.043 -20.828 1 91.94 84 PHE A CA 1
ATOM 667 C C . PHE A 1 84 ? -5.336 -8.219 -20 1 91.94 84 PHE A C 1
ATOM 669 O O . PHE A 1 84 ? -4.914 -9.234 -20.562 1 91.94 84 PHE A O 1
ATOM 676 N N . VAL A 1 85 ? -5.387 -8.133 -18.703 1 92.44 85 VAL A N 1
ATOM 677 C CA . VAL A 1 85 ? -4.777 -9.141 -17.859 1 92.44 85 VAL A CA 1
ATOM 678 C C . VAL A 1 85 ? -5.582 -10.438 -17.922 1 92.44 85 VAL A C 1
ATOM 680 O O . VAL A 1 85 ? -5.043 -11.523 -17.719 1 92.44 85 VAL A O 1
ATOM 683 N N . THR A 1 86 ? -6.82 -10.336 -18.266 1 89.88 86 THR A N 1
ATOM 684 C CA . THR A 1 86 ? -7.645 -11.531 -18.391 1 89.88 86 THR A CA 1
ATOM 685 C C . THR A 1 86 ? -7.406 -12.211 -19.734 1 89.88 86 THR A C 1
ATOM 687 O O . THR A 1 86 ? -7.352 -13.445 -19.797 1 89.88 86 THR A O 1
ATOM 690 N N . ALA A 1 87 ? -7.125 -11.453 -20.734 1 90.94 87 ALA A N 1
ATOM 691 C CA . ALA A 1 87 ? -7.078 -12 -22.094 1 90.94 87 ALA A CA 1
ATOM 692 C C . ALA A 1 87 ? -5.66 -12.438 -22.453 1 90.94 87 ALA A C 1
ATOM 694 O O . ALA A 1 87 ? -5.473 -13.289 -23.328 1 90.94 87 ALA A O 1
ATOM 695 N N . VAL A 1 88 ? -4.727 -11.875 -21.828 1 94.19 88 VAL A N 1
ATOM 696 C CA . VAL A 1 88 ? -3.352 -11.977 -22.297 1 94.19 88 VAL A CA 1
ATOM 697 C C . VAL A 1 88 ? -2.869 -13.422 -22.156 1 94.19 88 VAL A C 1
ATOM 699 O O . VAL A 1 88 ? -2.086 -13.906 -22.984 1 94.19 88 VAL A O 1
ATOM 702 N N . LEU A 1 89 ? -3.332 -14.203 -21.234 1 94.62 89 LEU A N 1
ATOM 703 C CA . LEU A 1 89 ? -2.795 -15.539 -20.984 1 94.62 89 LEU A CA 1
ATOM 704 C C . LEU A 1 89 ? -3.645 -16.609 -21.672 1 94.62 89 LEU A C 1
ATOM 706 O O . LEU A 1 89 ? -3.217 -17.75 -21.797 1 94.62 89 LEU A O 1
ATOM 710 N N . GLY A 1 90 ? -4.84 -16.266 -22.125 1 93.75 90 GLY A N 1
ATOM 711 C CA . GLY A 1 90 ? -5.711 -17.219 -22.797 1 93.75 90 GLY A CA 1
ATOM 712 C C . GLY A 1 90 ? -6.508 -18.078 -21.828 1 93.75 90 GLY A C 1
ATOM 713 O O . GLY A 1 90 ? -6.18 -18.156 -20.641 1 93.75 90 GLY A O 1
ATOM 714 N N . LEU A 1 91 ? -7.516 -18.766 -22.312 1 93.44 91 LEU A N 1
ATOM 715 C CA . LEU A 1 91 ? -8.445 -19.516 -21.484 1 93.44 91 LEU A CA 1
ATOM 716 C C . LEU A 1 91 ? -7.789 -20.797 -20.953 1 93.44 91 LEU A C 1
ATOM 718 O O . LEU A 1 91 ? -8.125 -21.25 -19.859 1 93.44 91 LEU A O 1
ATOM 722 N N . ASP A 1 92 ? -6.879 -21.312 -21.688 1 93.5 92 ASP A N 1
ATOM 723 C CA . ASP A 1 92 ? -6.207 -22.531 -21.266 1 93.5 92 ASP A CA 1
ATOM 724 C C . ASP A 1 92 ? -5.445 -22.312 -19.953 1 93.5 92 ASP A C 1
ATOM 726 O O . ASP A 1 92 ? -5.484 -23.156 -19.062 1 93.5 92 ASP A O 1
ATOM 730 N N . TRP A 1 93 ? -4.801 -21.172 -19.906 1 92.88 93 TRP A N 1
ATOM 731 C CA . TRP A 1 93 ? -4.07 -20.844 -18.688 1 92.88 93 TRP A CA 1
ATOM 732 C C . TRP A 1 93 ? -5.023 -20.672 -17.516 1 92.88 93 TRP A C 1
ATOM 734 O O . TRP A 1 93 ? -4.746 -21.156 -16.406 1 92.88 93 TRP A O 1
ATOM 744 N N . HIS A 1 94 ? -6.191 -20.094 -17.719 1 91.88 94 HIS A N 1
ATOM 745 C CA . HIS A 1 94 ? -7.168 -19.859 -16.656 1 91.88 94 HIS A CA 1
ATOM 746 C C . HIS A 1 94 ? -7.742 -21.188 -16.141 1 91.88 94 HIS A C 1
ATOM 748 O O . HIS A 1 94 ? -8.031 -21.312 -14.953 1 91.88 94 HIS A O 1
ATOM 754 N N . ARG A 1 95 ? -7.789 -22.109 -16.969 1 89.5 95 ARG A N 1
ATOM 755 C CA . ARG A 1 95 ? -8.398 -23.391 -16.625 1 89.5 95 ARG A CA 1
ATOM 756 C C . ARG A 1 95 ? -7.406 -24.281 -15.898 1 89.5 95 ARG A C 1
ATOM 758 O O . ARG A 1 95 ? -7.793 -25.078 -15.039 1 89.5 95 ARG A O 1
ATOM 765 N N . SER A 1 96 ? -6.211 -24.109 -16.234 1 89.81 96 SER A N 1
ATOM 766 C CA . SER A 1 96 ? -5.25 -25.109 -15.781 1 89.81 96 SER A CA 1
ATOM 767 C C . SER A 1 96 ? -4.449 -24.609 -14.594 1 89.81 96 SER A C 1
ATOM 769 O O . SER A 1 96 ? -3.807 -25.391 -13.891 1 89.81 96 SER A O 1
ATOM 771 N N . THR A 1 97 ? -4.457 -23.328 -14.336 1 91.81 97 THR A N 1
ATOM 772 C CA . THR A 1 97 ? -3.641 -22.781 -13.258 1 91.81 97 THR A CA 1
ATOM 773 C C . THR A 1 97 ? -4.375 -22.875 -11.922 1 91.81 97 THR A C 1
ATOM 775 O O . THR A 1 97 ? -5.465 -22.312 -11.773 1 91.81 97 THR A O 1
ATOM 778 N N . PRO A 1 98 ? -3.756 -23.547 -10.938 1 92.5 98 PRO A N 1
ATOM 779 C CA . PRO A 1 98 ? -4.391 -23.641 -9.617 1 92.5 98 PRO A CA 1
ATOM 780 C C . PRO A 1 98 ? -4.402 -22.297 -8.875 1 92.5 98 PRO A C 1
ATOM 782 O O . PRO A 1 98 ? -3.529 -21.469 -9.102 1 92.5 98 PRO A O 1
ATOM 785 N N . PRO A 1 99 ? -5.43 -22.141 -7.969 1 94.38 99 PRO A N 1
ATOM 786 C CA . PRO A 1 99 ? -5.402 -20.953 -7.113 1 94.38 99 PRO A CA 1
ATOM 787 C C . PRO A 1 99 ? -4.227 -20.953 -6.141 1 94.38 99 PRO A C 1
ATOM 789 O O . PRO A 1 99 ? -3.676 -22.016 -5.832 1 94.38 99 PRO A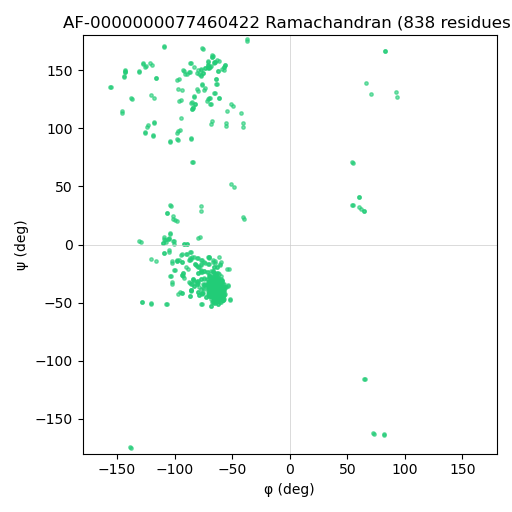 O 1
ATOM 792 N N . LEU A 1 100 ? -3.85 -19.797 -5.703 1 95.56 100 LEU A N 1
ATOM 793 C CA . LEU A 1 100 ? -2.73 -19.656 -4.777 1 95.56 100 LEU A CA 1
ATOM 794 C C . LEU A 1 100 ? -3.135 -20.047 -3.365 1 95.56 100 LEU A C 1
ATOM 796 O O . LEU A 1 100 ? -4.309 -19.969 -3.004 1 95.56 100 LEU A O 1
ATOM 800 N N . PRO A 1 101 ? -2.129 -20.547 -2.586 1 96.25 101 PRO A N 1
ATOM 801 C CA . PRO A 1 101 ? -2.422 -20.781 -1.169 1 96.25 101 PRO A CA 1
ATOM 802 C C . PRO A 1 101 ? -2.795 -19.5 -0.427 1 96.25 101 PRO A C 1
ATOM 804 O O . PRO A 1 101 ? -2.051 -18.516 -0.473 1 96.25 101 PRO A O 1
ATOM 807 N N . ASP A 1 102 ? -3.898 -19.516 0.206 1 96.62 102 ASP A N 1
ATOM 808 C CA . ASP A 1 102 ? -4.434 -18.359 0.917 1 96.62 102 ASP A CA 1
ATOM 809 C C . ASP A 1 102 ? -4.688 -18.688 2.387 1 96.62 102 ASP A C 1
ATOM 811 O O . ASP A 1 102 ? -5.723 -19.25 2.73 1 96.62 102 ASP A O 1
ATOM 815 N N . THR A 1 103 ? -3.83 -18.25 3.236 1 96.69 103 THR A N 1
ATOM 816 C CA . THR A 1 103 ? -3.883 -18.609 4.648 1 96.69 103 THR A CA 1
ATOM 817 C C . THR A 1 103 ? -5.094 -17.984 5.328 1 96.69 103 THR A C 1
ATOM 819 O O . THR A 1 103 ? -5.629 -18.531 6.289 1 96.69 103 THR A O 1
ATOM 822 N N . GLY A 1 104 ? -5.465 -16.797 4.828 1 96.12 104 GLY A N 1
ATOM 823 C CA . GLY A 1 104 ? -6.684 -16.219 5.359 1 96.12 104 GLY A CA 1
ATOM 824 C C . GLY A 1 104 ? -7.906 -17.094 5.168 1 96.12 104 GLY A C 1
ATOM 825 O O . GLY A 1 104 ? -8.742 -17.203 6.066 1 96.12 104 GLY A O 1
ATOM 826 N N . GLN A 1 105 ? -7.996 -17.672 4.059 1 95.69 105 GLN A N 1
ATOM 827 C CA . GLN A 1 105 ? -9.102 -18.594 3.795 1 95.69 105 GLN A CA 1
ATOM 828 C C . GLN A 1 105 ? -9.031 -19.812 4.715 1 95.69 105 GLN A C 1
ATOM 830 O O . GLN A 1 105 ? -10.055 -20.281 5.207 1 95.69 105 GLN A O 1
ATOM 835 N N . TRP A 1 106 ? -7.77 -20.297 4.914 1 95.88 106 TRP A N 1
ATOM 836 C CA . TRP A 1 106 ? -7.582 -21.422 5.816 1 95.88 106 TRP A CA 1
ATOM 837 C C . TRP A 1 106 ? -8.086 -21.094 7.215 1 95.88 106 TRP A C 1
ATOM 839 O O . TRP A 1 106 ? -8.766 -21.906 7.848 1 95.88 106 TRP A O 1
ATOM 849 N N . LEU A 1 107 ? -7.723 -19.922 7.621 1 95.81 107 LEU A N 1
ATOM 850 C CA . LEU A 1 107 ? -8.102 -19.484 8.961 1 95.81 107 LEU A CA 1
ATOM 851 C C . LEU A 1 107 ? -9.617 -19.406 9.094 1 95.81 107 LEU A C 1
ATOM 853 O O . LEU A 1 107 ? -10.18 -19.844 10.102 1 95.81 107 LEU A O 1
ATOM 857 N N . LEU A 1 108 ? -10.273 -18.859 8.133 1 96 108 LEU A N 1
ATOM 858 C CA . LEU A 1 108 ? -11.727 -18.719 8.18 1 96 108 LEU A CA 1
ATOM 859 C C . LEU A 1 108 ? -12.406 -20.078 8.172 1 96 108 LEU A C 1
ATOM 861 O O . LEU A 1 108 ? -13.398 -20.297 8.883 1 96 108 LEU A O 1
ATOM 865 N N . LEU A 1 109 ? -11.906 -21.016 7.379 1 94.88 109 LEU A N 1
ATOM 866 C CA . LEU A 1 109 ? -12.445 -22.359 7.344 1 94.88 109 LEU A CA 1
ATOM 867 C C . LEU A 1 109 ? -12.227 -23.078 8.672 1 94.88 109 LEU A C 1
ATOM 869 O O . LEU A 1 109 ? -13.125 -23.75 9.172 1 94.88 109 LEU A O 1
ATOM 873 N N . ALA A 1 110 ? -11.062 -22.891 9.234 1 94.62 110 ALA A N 1
ATOM 874 C CA . ALA A 1 110 ? -10.766 -23.484 10.539 1 94.62 110 ALA A CA 1
ATOM 875 C C . ALA A 1 110 ? -11.695 -22.922 11.609 1 94.62 110 ALA A C 1
ATOM 877 O O . ALA A 1 110 ? -12.125 -23.656 12.508 1 94.62 110 ALA A O 1
ATOM 878 N N . LEU A 1 111 ? -11.953 -21.672 11.508 1 94.56 111 LEU A N 1
ATOM 879 C CA . LEU A 1 111 ? -12.828 -21.031 12.477 1 94.56 111 LEU A CA 1
ATOM 880 C C . LEU A 1 111 ? -14.258 -21.547 12.359 1 94.56 111 LEU A C 1
ATOM 882 O O . LEU A 1 111 ? -14.992 -21.594 13.352 1 94.56 111 LEU A O 1
ATOM 886 N N . ASN A 1 112 ? -14.641 -21.922 11.211 1 93.81 112 ASN A N 1
ATOM 887 C CA . ASN A 1 112 ? -15.969 -22.5 11.016 1 93.81 112 ASN A CA 1
ATOM 888 C C . ASN A 1 112 ? -16.172 -23.734 11.883 1 93.81 112 ASN A C 1
ATOM 890 O O . ASN A 1 112 ? -17.281 -24.016 12.328 1 93.81 112 ASN A O 1
ATOM 894 N N . ASP A 1 113 ? -15.109 -24.484 12.102 1 91.88 113 ASP A N 1
ATOM 895 C CA . ASP A 1 113 ? -15.188 -25.719 12.883 1 91.88 113 ASP A CA 1
ATOM 896 C C . ASP A 1 113 ? -15.258 -25.422 14.375 1 91.88 113 ASP A C 1
ATOM 898 O O . ASP A 1 113 ? -15.758 -26.234 15.156 1 91.88 113 ASP A O 1
ATOM 902 N N . LYS A 1 114 ? -14.82 -24.297 14.781 1 94.56 114 LYS A N 1
ATOM 903 C CA . LYS A 1 114 ? -14.688 -23.984 16.203 1 94.56 114 LYS A CA 1
ATOM 904 C C . LYS A 1 114 ? -15.805 -23.062 16.672 1 94.56 114 LYS A C 1
ATOM 906 O O . LYS A 1 114 ? -16.188 -23.094 17.844 1 94.56 114 LYS A O 1
ATOM 911 N N . LEU A 1 115 ? -16.328 -22.281 15.789 1 95.12 115 LEU A N 1
ATOM 912 C CA . LEU A 1 115 ? -17.328 -21.297 16.156 1 95.12 115 LEU A CA 1
ATOM 913 C C . LEU A 1 115 ? -18.734 -21.891 16.125 1 95.12 115 LEU A C 1
ATOM 915 O O . LEU A 1 115 ? -19 -22.797 15.328 1 95.12 115 LEU A O 1
ATOM 919 N N . PRO A 1 116 ? -19.625 -21.344 17.047 1 96.31 116 PRO A N 1
ATOM 920 C CA . PRO A 1 116 ? -21.016 -21.797 17 1 96.31 116 PRO A CA 1
ATOM 921 C C . PRO A 1 116 ? -21.703 -21.453 15.672 1 96.31 116 PRO A C 1
ATOM 923 O O . PRO A 1 116 ? -21.391 -20.422 15.055 1 96.31 116 PRO A O 1
ATOM 926 N N . SER A 1 117 ? -22.609 -22.234 15.266 1 93.75 117 SER A N 1
ATOM 927 C CA . SER A 1 117 ? -23.266 -22.156 13.969 1 93.75 117 SER A CA 1
ATOM 928 C C . SER A 1 117 ? -23.891 -20.781 13.75 1 93.75 117 SER A C 1
ATOM 930 O O . SER A 1 117 ? -23.797 -20.219 12.664 1 93.75 117 SER A O 1
ATOM 932 N N . PRO A 1 118 ? -24.531 -20.219 14.758 1 95.25 118 PRO A N 1
ATOM 933 C CA . PRO A 1 118 ? -25.125 -18.906 14.516 1 95.25 118 PRO A CA 1
ATOM 934 C C . PRO A 1 118 ? -24.094 -17.828 14.156 1 95.25 118 PRO A C 1
ATOM 936 O O . PRO A 1 118 ? -24.375 -16.938 13.359 1 95.25 118 PRO A O 1
ATOM 939 N N . VAL A 1 119 ? -22.984 -17.938 14.766 1 95.94 119 VAL A N 1
ATOM 940 C CA . VAL A 1 119 ? -21.922 -16.984 14.484 1 95.94 119 VAL A CA 1
ATOM 941 C C . VAL A 1 119 ? -21.453 -17.141 13.039 1 95.94 119 VAL A C 1
ATOM 943 O O . VAL A 1 119 ? -21.266 -16.156 12.328 1 95.94 119 VAL A O 1
ATOM 946 N N . VAL A 1 120 ? -21.25 -18.359 12.641 1 95.06 120 VAL A N 1
ATOM 947 C CA . VAL A 1 120 ? -20.828 -18.641 11.273 1 95.06 120 VAL A CA 1
ATOM 948 C C . VAL A 1 120 ? -21.875 -18.125 10.297 1 95.06 120 VAL A C 1
ATOM 950 O O . VAL A 1 120 ? -21.531 -17.578 9.25 1 95.06 120 VAL A O 1
ATOM 953 N N . GLU A 1 121 ? -23.125 -18.25 10.664 1 94.31 121 GLU A N 1
ATOM 954 C CA . GLU A 1 121 ? -24.203 -17.781 9.797 1 94.31 121 GLU A CA 1
ATOM 955 C C . GLU A 1 121 ? -24.172 -16.266 9.664 1 94.31 121 GLU A C 1
ATOM 957 O O . GLU A 1 121 ? -24.438 -15.727 8.586 1 94.31 121 GLU A O 1
ATOM 962 N N . ILE A 1 122 ? -23.906 -15.625 10.711 1 94.88 122 ILE A N 1
ATOM 963 C CA . ILE A 1 122 ? -23.812 -14.172 10.672 1 94.88 122 ILE A CA 1
ATOM 964 C C . ILE A 1 122 ? -22.641 -13.758 9.789 1 94.88 122 ILE A C 1
ATOM 966 O O . ILE A 1 122 ? -22.75 -12.805 9.008 1 94.88 122 ILE A O 1
ATOM 970 N N . LEU A 1 123 ? -21.531 -14.453 9.891 1 95.25 123 LEU A N 1
ATOM 971 C CA . LEU A 1 123 ? -20.344 -14.148 9.109 1 95.25 123 LEU A CA 1
ATOM 972 C C . LEU A 1 123 ? -20.594 -14.383 7.621 1 95.25 123 LEU A C 1
ATOM 974 O O . LEU A 1 123 ? -20 -13.711 6.773 1 95.25 123 LEU A O 1
ATOM 978 N N . ARG A 1 124 ? -21.516 -15.227 7.312 1 94.62 124 ARG A N 1
ATOM 979 C CA . ARG A 1 124 ? -21.797 -15.555 5.918 1 94.62 124 ARG A CA 1
ATOM 980 C C . ARG A 1 124 ? -22.922 -14.68 5.375 1 94.62 124 ARG A C 1
ATOM 982 O O . ARG A 1 124 ? -23.156 -14.641 4.168 1 94.62 124 ARG A O 1
ATOM 989 N N . ALA A 1 125 ? -23.609 -14.062 6.266 1 95.44 125 ALA A N 1
ATOM 990 C CA . ALA A 1 125 ? -24.781 -13.289 5.867 1 95.44 125 ALA A CA 1
ATOM 991 C C . ALA A 1 125 ? -24.406 -12.117 4.969 1 95.44 125 ALA A C 1
ATOM 993 O O . ALA A 1 125 ? -23.375 -11.477 5.184 1 95.44 125 ALA A O 1
ATOM 994 N N . ARG A 1 126 ? -25.219 -11.828 4.008 1 94.44 126 ARG A N 1
ATOM 995 C CA . ARG A 1 126 ? -24.984 -10.727 3.08 1 94.44 126 ARG A CA 1
ATOM 996 C C . ARG A 1 126 ? -25.5 -9.406 3.652 1 94.44 126 ARG A C 1
ATOM 998 O O . ARG A 1 126 ? -26.406 -8.797 3.094 1 94.44 126 ARG A O 1
ATOM 1005 N N . ILE A 1 127 ? -24.859 -8.945 4.582 1 95.19 127 ILE A N 1
ATOM 1006 C CA . ILE A 1 127 ? -25.297 -7.789 5.348 1 95.19 127 ILE A CA 1
ATOM 1007 C C . ILE A 1 127 ? -24.984 -6.512 4.57 1 95.19 127 ILE A C 1
ATOM 1009 O O . ILE A 1 127 ? -25.812 -5.586 4.543 1 95.19 127 ILE A O 1
ATOM 1013 N N . ILE A 1 128 ? -23.859 -6.453 3.951 1 94.75 128 ILE A N 1
ATOM 1014 C CA . ILE A 1 128 ? -23.422 -5.207 3.33 1 94.75 128 ILE A CA 1
ATOM 1015 C C . ILE A 1 128 ? -22.672 -5.512 2.035 1 94.75 128 ILE A C 1
ATOM 1017 O O . ILE A 1 128 ? -22.016 -6.551 1.92 1 94.75 128 ILE A O 1
ATOM 1021 N N . GLY A 1 129 ? -22.812 -4.672 1.061 1 92.44 129 GLY A N 1
ATOM 1022 C CA . GLY A 1 129 ? -22.141 -4.762 -0.224 1 92.44 129 GLY A CA 1
ATOM 1023 C C . GLY A 1 129 ? -21.641 -3.422 -0.73 1 92.44 129 GLY A C 1
ATOM 1024 O O . GLY A 1 129 ? -21.656 -2.43 0.002 1 92.44 129 GLY A O 1
ATOM 1025 N N . LEU A 1 130 ? -21.156 -3.414 -1.87 1 91.88 130 LEU A N 1
ATOM 1026 C CA . LEU A 1 130 ? -20.547 -2.23 -2.473 1 91.88 130 LEU A CA 1
ATOM 1027 C C . LEU A 1 130 ? -21.547 -1.074 -2.516 1 91.88 130 LEU A C 1
ATOM 1029 O O . LEU A 1 130 ? -21.203 0.052 -2.145 1 91.88 130 LEU A O 1
ATOM 1033 N N . HIS A 1 131 ? -22.75 -1.326 -2.967 1 89.69 131 HIS A N 1
ATOM 1034 C CA . HIS A 1 131 ? -23.766 -0.279 -3.102 1 89.69 131 HIS A CA 1
ATOM 1035 C C . HIS A 1 131 ? -24.094 0.341 -1.75 1 89.69 131 HIS A C 1
ATOM 1037 O O . HIS A 1 131 ? -24.391 1.536 -1.665 1 89.69 131 HIS A O 1
ATOM 1043 N N . HIS A 1 132 ? -24 -0.442 -0.723 1 93.38 132 HIS A N 1
ATOM 1044 C CA . HIS A 1 132 ? -24.25 0.087 0.614 1 93.38 132 HIS A CA 1
ATOM 1045 C C . HIS A 1 132 ? -23.188 1.119 1 1 93.38 132 HIS A C 1
ATOM 1047 O O . HIS A 1 132 ? -23.516 2.176 1.544 1 93.38 132 HIS A O 1
ATOM 1053 N N . TYR A 1 133 ? -21.969 0.796 0.715 1 95 133 TYR A N 1
ATOM 1054 C CA . TYR A 1 133 ? -20.906 1.723 1.069 1 95 133 TYR A CA 1
ATOM 1055 C C . TYR A 1 133 ? -21.016 3.02 0.279 1 95 133 TYR A C 1
ATOM 1057 O O . TYR A 1 133 ? -20.766 4.102 0.81 1 95 133 TYR A O 1
ATOM 1065 N N . LEU A 1 134 ? -21.391 2.932 -0.945 1 91.62 134 LEU A N 1
ATOM 1066 C CA . LEU A 1 134 ? -21.594 4.129 -1.756 1 91.62 134 LEU A CA 1
ATOM 1067 C C . LEU A 1 134 ? -22.719 4.977 -1.201 1 91.62 134 LEU A C 1
ATOM 1069 O O . LEU A 1 134 ? -22.609 6.203 -1.121 1 91.62 134 LEU A O 1
ATOM 1073 N N . MET A 1 135 ? -23.781 4.309 -0.82 1 91.19 135 MET A N 1
ATOM 1074 C CA . MET A 1 135 ? -24.922 5.031 -0.249 1 91.19 135 MET A CA 1
ATOM 1075 C C . MET A 1 135 ? -24.547 5.66 1.09 1 91.19 135 MET A C 1
ATOM 1077 O O . MET A 1 135 ? -24.969 6.77 1.404 1 91.19 135 MET A O 1
ATOM 1081 N N . LEU A 1 136 ? -23.828 4.867 1.857 1 94.12 136 LEU A N 1
ATOM 1082 C CA . LEU A 1 136 ? -23.375 5.414 3.131 1 94.12 136 LEU A CA 1
ATOM 1083 C C . LEU A 1 136 ? -22.547 6.676 2.918 1 94.12 136 LEU A C 1
ATOM 1085 O O . LEU A 1 136 ? -22.672 7.641 3.672 1 94.12 136 LEU A O 1
ATOM 1089 N N . PHE A 1 137 ? -21.781 6.695 1.912 1 95.06 137 PHE A N 1
ATOM 1090 C CA . PHE A 1 137 ? -21 7.895 1.626 1 95.06 137 PHE A CA 1
ATOM 1091 C C . PHE A 1 137 ? -21.906 9.031 1.158 1 95.06 137 PHE A C 1
ATOM 1093 O O . PHE A 1 137 ? -21.703 10.188 1.53 1 95.06 137 PHE A O 1
ATOM 1100 N N . MET A 1 138 ? -22.828 8.734 0.331 1 90.62 138 MET A N 1
ATOM 1101 C CA . MET A 1 138 ? -23.766 9.758 -0.125 1 90.62 138 MET A CA 1
ATOM 1102 C C . MET A 1 138 ? -24.516 10.375 1.054 1 90.62 138 MET A C 1
ATOM 1104 O O . MET A 1 138 ? -24.688 11.594 1.11 1 90.62 138 MET A O 1
ATOM 1108 N N . MET A 1 139 ? -24.938 9.508 1.94 1 91.69 139 MET A N 1
ATOM 1109 C CA . MET A 1 139 ? -25.594 10.008 3.145 1 91.69 139 MET A CA 1
ATOM 1110 C C . MET A 1 139 ? -24.672 10.938 3.924 1 91.69 139 MET A C 1
ATOM 1112 O O . MET A 1 139 ? -25.109 11.977 4.426 1 91.69 139 MET A O 1
ATOM 1116 N N . LEU A 1 140 ? -23.422 10.539 3.98 1 93.94 140 LEU A N 1
ATOM 1117 C CA . LEU A 1 140 ? -22.438 11.375 4.66 1 93.94 140 LEU A CA 1
ATOM 1118 C C . LEU A 1 140 ? -22.297 12.719 3.963 1 93.94 140 LEU A C 1
ATOM 1120 O O . LEU A 1 140 ? -22.312 13.766 4.617 1 93.94 140 LEU A O 1
ATOM 1124 N N . GLY A 1 141 ? -22.203 12.727 2.682 1 92.06 141 GLY A N 1
ATOM 1125 C CA . GLY A 1 141 ? -22.062 13.953 1.913 1 92.06 141 GLY A CA 1
ATOM 1126 C C . GLY A 1 141 ? -23.234 14.891 2.07 1 92.06 141 GLY A C 1
ATOM 1127 O O . GLY A 1 141 ? -23.062 16.094 2.252 1 92.06 141 GLY A O 1
ATOM 1128 N N . PHE A 1 142 ? -24.438 14.406 2.068 1 90.31 142 PHE A N 1
ATOM 1129 C CA . PHE A 1 142 ? -25.641 15.219 2.131 1 90.31 142 PHE A CA 1
ATOM 1130 C C . PHE A 1 142 ? -25.938 15.648 3.566 1 90.31 142 PHE A C 1
ATOM 1132 O O . PHE A 1 142 ? -26.75 16.547 3.801 1 90.31 142 PHE A O 1
ATOM 1139 N N . SER A 1 143 ? -25.266 15.062 4.477 1 92.88 143 SER A N 1
ATOM 1140 C CA . SER A 1 143 ? -25.531 15.383 5.875 1 92.88 143 SER A CA 1
ATOM 1141 C C . SER A 1 143 ? -25.047 16.781 6.223 1 92.88 143 SER A C 1
ATOM 1143 O O . SER A 1 143 ? -25.375 17.312 7.281 1 92.88 143 SER A O 1
ATOM 1145 N N . VAL A 1 144 ? -24.297 17.391 5.34 1 92.5 144 VAL A N 1
ATOM 1146 C CA . VAL A 1 144 ? -23.906 18.781 5.523 1 92.5 144 VAL A CA 1
ATOM 1147 C C . VAL A 1 144 ? -25.141 19.672 5.629 1 92.5 144 VAL A C 1
ATOM 1149 O O . VAL A 1 144 ? -25.125 20.703 6.293 1 92.5 144 VAL A O 1
ATOM 1152 N N . LEU A 1 145 ? -26.25 19.297 4.945 1 91.06 145 LEU A N 1
ATOM 1153 C CA . LEU A 1 145 ? -27.5 20.031 4.988 1 91.06 145 LEU A CA 1
ATOM 1154 C C . LEU A 1 145 ? -28.062 20.078 6.406 1 91.06 145 LEU A C 1
ATOM 1156 O O . LEU A 1 145 ? -28.812 20.984 6.754 1 91.06 145 LEU A O 1
ATOM 1160 N N . PHE A 1 146 ? -27.703 19.125 7.184 1 92.56 146 PHE A N 1
ATOM 1161 C CA . PHE A 1 146 ? -28.203 19.016 8.547 1 92.56 146 PHE A CA 1
ATOM 1162 C C . PHE A 1 146 ? -27.125 19.422 9.555 1 92.56 146 PHE A C 1
ATOM 1164 O O . PHE A 1 146 ? -27.266 19.141 10.75 1 92.56 146 PHE A O 1
ATOM 1171 N N . ASN A 1 147 ? -26 19.875 9.062 1 90.5 147 ASN A N 1
ATOM 1172 C CA . ASN A 1 147 ? -24.875 20.312 9.867 1 90.5 147 ASN A CA 1
ATOM 1173 C C . ASN A 1 147 ? -24.281 19.156 10.672 1 90.5 147 ASN A C 1
ATOM 1175 O O . ASN A 1 147 ? -23.812 19.344 11.797 1 90.5 147 ASN A O 1
ATOM 1179 N N . SER A 1 148 ? -24.406 17.953 10.148 1 91.88 148 SER A N 1
ATOM 1180 C CA . SER A 1 148 ? -23.812 16.797 10.805 1 91.88 148 SER A CA 1
ATOM 1181 C C . SER A 1 148 ? -22.328 16.688 10.508 1 91.88 148 SER A C 1
ATOM 1183 O O . SER A 1 148 ? -21.562 16.156 11.32 1 91.88 148 SER A O 1
ATOM 1185 N N . VAL A 1 149 ? -21.953 17.078 9.344 1 92.62 149 VAL A N 1
ATOM 1186 C CA . VAL A 1 149 ? -20.562 17.109 8.906 1 92.62 149 VAL A CA 1
ATOM 1187 C C . VAL A 1 149 ? -20.203 18.5 8.414 1 92.62 149 VAL A C 1
ATOM 1189 O O . VAL A 1 149 ? -21.078 19.266 7.965 1 92.62 149 VAL A O 1
ATOM 1192 N N . LYS A 1 150 ? -18.984 18.781 8.508 1 91.31 150 LYS A N 1
ATOM 1193 C CA . LYS A 1 150 ? -18.5 20.094 8.117 1 91.31 150 LYS A CA 1
ATOM 1194 C C . LYS A 1 150 ? -18.672 20.328 6.621 1 91.31 150 LYS A C 1
ATOM 1196 O O . LYS A 1 150 ? -18.344 19.469 5.809 1 91.31 150 LYS A O 1
ATOM 1201 N N . ALA A 1 151 ? -19.25 21.453 6.227 1 92 151 ALA A N 1
ATOM 1202 C CA . ALA A 1 151 ? -19.375 21.859 4.828 1 92 151 ALA A CA 1
ATOM 1203 C C . ALA A 1 151 ? -18 22.25 4.262 1 92 151 ALA A C 1
ATOM 1205 O O . ALA A 1 151 ? -17.094 22.641 5.004 1 92 151 ALA A O 1
ATOM 1206 N N . PRO A 1 152 ? -17.797 22.156 3 1 93.62 152 PRO A N 1
ATOM 1207 C CA . PRO A 1 152 ? -18.797 21.812 1.994 1 93.62 152 PRO A CA 1
ATOM 1208 C C . PRO A 1 152 ? -18.859 20.312 1.714 1 93.62 152 PRO A C 1
ATOM 1210 O O . PRO A 1 152 ? -17.828 19.625 1.782 1 93.62 152 PRO A O 1
ATOM 1213 N N . GLY A 1 153 ? -20.031 19.766 1.35 1 94.06 153 GLY A N 1
ATOM 1214 C CA . GLY A 1 153 ? -20.203 18.375 0.947 1 94.06 153 GLY A CA 1
ATOM 1215 C C . GLY A 1 153 ? -19.484 18.047 -0.352 1 94.06 153 GLY A C 1
ATOM 1216 O O . GLY A 1 153 ? -18.938 16.953 -0.502 1 94.06 153 GLY A O 1
ATOM 1217 N N . LEU A 1 154 ? -19.484 18.984 -1.264 1 94.69 154 LEU A N 1
ATOM 1218 C CA . LEU A 1 154 ? -18.781 18.797 -2.531 1 94.69 154 LEU A CA 1
ATOM 1219 C C . LEU A 1 154 ? -17.281 18.656 -2.314 1 94.69 154 LEU A C 1
ATOM 1221 O O . LEU A 1 154 ? -16.594 17.984 -3.088 1 94.69 154 LEU A O 1
ATOM 1225 N N . GLY A 1 155 ? -16.797 19.328 -1.324 1 95.12 155 GLY A N 1
ATOM 1226 C CA . GLY A 1 155 ? -15.391 19.156 -0.979 1 95.12 155 GLY A CA 1
ATOM 1227 C C . GLY A 1 155 ? -15.055 17.75 -0.499 1 95.12 155 GLY A C 1
ATOM 1228 O O . GLY A 1 155 ? -14.055 17.172 -0.914 1 95.12 155 GLY A O 1
ATOM 1229 N N . LEU A 1 156 ? -15.883 17.25 0.364 1 96.62 156 LEU A N 1
ATOM 1230 C CA . LEU A 1 156 ? -15.734 15.875 0.844 1 96.62 156 LEU A CA 1
ATOM 1231 C C . LEU A 1 156 ? -15.836 14.883 -0.307 1 96.62 156 LEU A C 1
ATOM 1233 O O . LEU A 1 156 ? -15.039 13.945 -0.397 1 96.62 156 LEU A O 1
ATOM 1237 N N . ALA A 1 157 ? -16.75 15.125 -1.191 1 96.69 157 ALA A N 1
ATOM 1238 C CA . ALA A 1 157 ? -16.922 14.258 -2.355 1 96.69 157 ALA A CA 1
ATOM 1239 C C . ALA A 1 157 ? -15.719 14.336 -3.285 1 96.69 157 ALA A C 1
ATOM 1241 O O . ALA A 1 157 ? -15.297 13.32 -3.848 1 96.69 157 ALA A O 1
ATOM 1242 N N . ALA A 1 158 ? -15.227 15.516 -3.457 1 97.75 158 ALA A N 1
ATOM 1243 C CA . ALA A 1 158 ? -14.039 15.688 -4.285 1 97.75 158 ALA A CA 1
ATOM 1244 C C . ALA A 1 158 ? -12.867 14.867 -3.742 1 97.75 158 ALA A C 1
ATOM 1246 O O . ALA A 1 158 ? -12.18 14.18 -4.5 1 97.75 158 ALA A O 1
ATOM 1247 N N . ARG A 1 159 ? -12.656 14.969 -2.48 1 97.88 159 ARG A N 1
ATOM 1248 C CA . ARG A 1 159 ? -11.578 14.211 -1.856 1 97.88 159 ARG A CA 1
ATOM 1249 C C . ARG A 1 159 ? -11.781 12.711 -2.033 1 97.88 159 ARG A C 1
ATOM 1251 O O . ARG A 1 159 ? -10.844 11.984 -2.367 1 97.88 159 ARG A O 1
ATOM 1258 N N . TYR A 1 160 ? -13.016 12.266 -1.815 1 98.19 160 TYR A N 1
ATOM 1259 C CA . TYR A 1 160 ? -13.344 10.852 -1.963 1 98.19 160 TYR A CA 1
ATOM 1260 C C . TYR A 1 160 ? -13.062 10.367 -3.383 1 98.19 160 TYR A C 1
ATOM 1262 O O . TYR A 1 160 ? -12.398 9.352 -3.58 1 98.19 160 TYR A O 1
ATOM 1270 N N . MET A 1 161 ? -13.5 11.125 -4.348 1 98.38 161 MET A N 1
ATOM 1271 C CA . MET A 1 161 ? -13.344 10.734 -5.746 1 98.38 161 MET A CA 1
ATOM 1272 C C . MET A 1 161 ? -11.883 10.82 -6.176 1 98.38 161 MET A C 1
ATOM 1274 O O . MET A 1 161 ? -11.406 9.969 -6.926 1 98.38 161 MET A O 1
ATOM 1278 N N . PHE A 1 162 ? -11.234 11.836 -5.73 1 98.62 162 PHE A N 1
ATOM 1279 C CA . PHE A 1 162 ? -9.812 11.977 -6.047 1 98.62 162 PHE A CA 1
ATOM 1280 C C . PHE A 1 162 ? -9.016 10.82 -5.469 1 98.62 162 PHE A C 1
ATOM 1282 O O . PHE A 1 162 ? -8.188 10.227 -6.164 1 98.62 162 PHE A O 1
ATOM 1289 N N . THR A 1 163 ? -9.289 10.539 -4.199 1 98.56 163 THR A N 1
ATOM 1290 C CA . THR A 1 163 ? -8.594 9.438 -3.531 1 98.56 163 THR A CA 1
ATOM 1291 C C . THR A 1 163 ? -8.906 8.109 -4.211 1 98.56 163 THR A C 1
ATOM 1293 O O . THR A 1 163 ? -8.016 7.277 -4.398 1 98.56 163 THR A O 1
ATOM 1296 N N . MET A 1 164 ? -10.133 7.934 -4.578 1 98.06 164 MET A N 1
ATOM 1297 C CA . MET A 1 164 ? -10.547 6.738 -5.305 1 98.06 164 MET A CA 1
ATOM 1298 C C . MET A 1 164 ? -9.781 6.605 -6.617 1 98.06 164 MET A C 1
ATOM 1300 O O . MET A 1 164 ? -9.328 5.516 -6.973 1 98.06 164 MET A O 1
ATOM 1304 N N . ALA A 1 165 ? -9.633 7.691 -7.277 1 98.31 165 ALA A N 1
ATOM 1305 C CA . ALA A 1 165 ? -8.945 7.68 -8.562 1 98.31 165 ALA A CA 1
ATOM 1306 C C . ALA A 1 165 ? -7.484 7.262 -8.398 1 98.31 165 ALA A C 1
ATOM 1308 O O . ALA A 1 165 ? -7 6.379 -9.109 1 98.31 165 ALA A O 1
ATOM 1309 N N . ILE A 1 166 ? -6.828 7.836 -7.445 1 98.38 166 ILE A N 1
ATOM 1310 C CA . ILE A 1 166 ? -5.434 7.496 -7.203 1 98.38 166 ILE A CA 1
ATOM 1311 C C . ILE A 1 166 ? -5.32 6.027 -6.801 1 98.38 166 ILE A C 1
ATOM 1313 O O . ILE A 1 166 ? -4.445 5.309 -7.293 1 98.38 166 ILE A O 1
ATOM 1317 N N . GLY A 1 167 ? -6.184 5.656 -5.898 1 97.81 167 GLY A N 1
ATOM 1318 C CA . GLY A 1 167 ? -6.164 4.273 -5.441 1 97.81 167 GLY A CA 1
ATOM 1319 C C . GLY A 1 167 ? -6.402 3.275 -6.559 1 97.81 167 GLY A C 1
ATOM 1320 O O . GLY A 1 167 ? -5.742 2.236 -6.621 1 97.81 167 GLY A O 1
ATOM 1321 N N . ARG A 1 168 ? -7.301 3.607 -7.43 1 97 168 ARG A N 1
ATOM 1322 C CA . ARG A 1 168 ? -7.598 2.711 -8.539 1 97 168 ARG A CA 1
ATOM 1323 C C . ARG A 1 168 ? -6.438 2.654 -9.531 1 97 168 ARG A C 1
ATOM 1325 O O . ARG A 1 168 ? -6.164 1.604 -10.117 1 97 168 ARG A O 1
ATOM 1332 N N . LEU A 1 169 ? -5.789 3.732 -9.727 1 97.62 169 LEU A N 1
ATOM 1333 C CA . LEU A 1 169 ? -4.621 3.74 -10.602 1 97.62 169 LEU A CA 1
ATOM 1334 C C . LEU A 1 169 ? -3.492 2.904 -10.008 1 97.62 169 LEU A C 1
ATOM 1336 O O . LEU A 1 169 ? -2.811 2.174 -10.734 1 97.62 169 LEU A O 1
ATOM 1340 N N . LEU A 1 170 ? -3.289 3.049 -8.703 1 97.19 170 LEU A N 1
ATOM 1341 C CA . LEU A 1 170 ? -2.295 2.205 -8.047 1 97.19 170 LEU A CA 1
ATOM 1342 C C . LEU A 1 170 ? -2.674 0.732 -8.156 1 97.19 170 LEU A C 1
ATOM 1344 O O . LEU A 1 170 ? -1.809 -0.122 -8.359 1 97.19 170 LEU A O 1
ATOM 1348 N N . ARG A 1 171 ? -3.92 0.461 -8.023 1 96.19 171 ARG A N 1
ATOM 1349 C CA . ARG A 1 171 ? -4.434 -0.894 -8.195 1 96.19 171 ARG A CA 1
ATOM 1350 C C . ARG A 1 171 ? -4.117 -1.432 -9.586 1 96.19 171 ARG A C 1
ATOM 1352 O O . ARG A 1 171 ? -3.637 -2.561 -9.727 1 96.19 171 ARG A O 1
ATOM 1359 N N . VAL A 1 172 ? -4.328 -0.623 -10.562 1 95.69 172 VAL A N 1
ATOM 1360 C CA . VAL A 1 172 ? -4.066 -1.013 -11.945 1 95.69 172 VAL A CA 1
ATOM 1361 C C . VAL A 1 172 ? -2.578 -1.308 -12.125 1 95.69 172 VAL A C 1
ATOM 1363 O O . VAL A 1 172 ? -2.205 -2.338 -12.688 1 95.69 172 VAL A O 1
ATOM 1366 N N . MET A 1 173 ? -1.772 -0.473 -11.594 1 96.12 173 MET A N 1
ATOM 1367 C CA . MET A 1 173 ? -0.331 -0.679 -11.695 1 96.12 173 MET A CA 1
ATOM 1368 C C . MET A 1 173 ? 0.082 -1.988 -11.031 1 96.12 173 MET A C 1
ATOM 1370 O O . MET A 1 173 ? 0.989 -2.672 -11.508 1 96.12 173 MET A O 1
ATOM 1374 N N . THR A 1 174 ? -0.585 -2.359 -10.062 1 95.31 174 THR A N 1
ATOM 1375 C CA . THR A 1 174 ? -0.248 -3.541 -9.273 1 95.31 174 THR A CA 1
ATOM 1376 C C . THR A 1 174 ? -0.635 -4.812 -10.023 1 95.31 174 THR A C 1
ATOM 1378 O O . THR A 1 174 ? 0.204 -5.688 -10.25 1 95.31 174 THR A O 1
ATOM 1381 N N . PHE A 1 175 ? -1.887 -4.867 -10.484 1 94.56 175 PHE A N 1
ATOM 1382 C CA . PHE A 1 175 ? -2.312 -6.148 -11.031 1 94.56 175 PHE A CA 1
ATOM 1383 C C . PHE A 1 175 ? -1.843 -6.305 -12.477 1 94.56 175 PHE A C 1
ATOM 1385 O O . PHE A 1 175 ? -1.819 -7.414 -13.008 1 94.56 175 PHE A O 1
ATOM 1392 N N . VAL A 1 176 ? -1.454 -5.184 -13.117 1 95.62 176 VAL A N 1
ATOM 1393 C CA . VAL A 1 176 ? -0.955 -5.305 -14.484 1 95.62 176 VAL A CA 1
ATOM 1394 C C . VAL A 1 176 ? 0.498 -5.773 -14.461 1 95.62 176 VAL A C 1
ATOM 1396 O O . VAL A 1 176 ? 0.963 -6.418 -15.406 1 95.62 176 VAL A O 1
ATOM 1399 N N . SER A 1 177 ? 1.18 -5.52 -13.367 1 96.06 177 SER A N 1
ATOM 1400 C CA . SER A 1 177 ? 2.598 -5.852 -13.289 1 96.06 177 SER A CA 1
ATOM 1401 C C . SER A 1 177 ? 2.805 -7.348 -13.086 1 96.06 177 SER A C 1
ATOM 1403 O O . SER A 1 177 ? 3.723 -7.938 -13.656 1 96.06 177 SER A O 1
ATOM 1405 N N . THR A 1 178 ? 2.037 -7.969 -12.273 1 96.62 178 THR A N 1
ATOM 1406 C CA . THR A 1 178 ? 2.051 -9.406 -12.023 1 96.62 178 THR A CA 1
ATOM 1407 C C . THR A 1 178 ? 0.629 -9.953 -11.938 1 96.62 178 THR A C 1
ATOM 1409 O O . THR A 1 178 ? -0.18 -9.477 -11.141 1 96.62 178 THR A O 1
ATOM 1412 N N . ILE A 1 179 ? 0.36 -10.938 -12.727 1 95.81 179 ILE A N 1
ATOM 1413 C CA . ILE A 1 179 ? -1.001 -11.445 -12.852 1 95.81 179 ILE A CA 1
ATOM 1414 C C . ILE A 1 179 ? -1.188 -12.648 -11.922 1 95.81 179 ILE A C 1
ATOM 1416 O O . ILE A 1 179 ? -0.425 -13.609 -11.984 1 95.81 179 ILE A O 1
ATOM 1420 N N . LEU A 1 180 ? -2.16 -12.57 -11.055 1 95.19 180 LEU A N 1
ATOM 1421 C CA . LEU A 1 180 ? -2.496 -13.664 -10.141 1 95.19 180 LEU A CA 1
ATOM 1422 C C . LEU A 1 180 ? -3.633 -14.508 -10.703 1 95.19 180 LEU A C 1
ATOM 1424 O O . LEU A 1 180 ? -4.582 -13.977 -11.281 1 95.19 180 LEU A O 1
ATOM 1428 N N . PRO A 1 181 ? -3.545 -15.781 -10.5 1 94.38 181 PRO A N 1
ATOM 1429 C CA . PRO A 1 181 ? -4.609 -16.656 -11.008 1 94.38 181 PRO A CA 1
ATOM 1430 C C . PRO A 1 181 ? -5.941 -16.438 -10.281 1 94.38 181 PRO A C 1
ATOM 1432 O O . PRO A 1 181 ? -5.969 -15.852 -9.195 1 94.38 181 PRO A O 1
ATOM 1435 N N . SER A 1 182 ? -6.941 -16.875 -10.898 1 92.25 182 SER A N 1
ATOM 1436 C CA . SER A 1 182 ? -8.289 -16.75 -10.352 1 92.25 182 SER A CA 1
ATOM 1437 C C . SER A 1 182 ? -8.531 -17.75 -9.234 1 92.25 182 SER A C 1
ATOM 1439 O O . SER A 1 182 ? -8.008 -18.875 -9.273 1 92.25 182 SER A O 1
ATOM 1441 N N . LEU A 1 183 ? -9.328 -17.328 -8.312 1 92.81 183 LEU A N 1
ATOM 1442 C CA . LEU A 1 183 ? -9.789 -18.25 -7.27 1 92.81 183 LEU A CA 1
ATOM 1443 C C . LEU A 1 183 ? -10.922 -19.125 -7.785 1 92.81 183 LEU A C 1
ATOM 1445 O O . LEU A 1 183 ? -11.219 -20.172 -7.195 1 92.81 183 LEU A O 1
ATOM 1449 N N . ARG A 1 184 ? -11.492 -18.641 -8.828 1 91.12 184 ARG A N 1
ATOM 1450 C CA . ARG A 1 184 ? -12.562 -19.359 -9.523 1 91.12 184 ARG A CA 1
ATOM 1451 C C . ARG A 1 184 ? -12.172 -19.672 -10.961 1 91.12 184 ARG A C 1
ATOM 1453 O O . ARG A 1 184 ? -12.453 -18.875 -11.867 1 91.12 184 ARG A O 1
ATOM 1460 N N . PRO A 1 185 ? -11.641 -20.859 -11.172 1 87.81 185 PRO A N 1
ATOM 1461 C CA . PRO A 1 185 ? -11.055 -21.172 -12.484 1 87.81 185 PRO A CA 1
ATOM 1462 C C . PRO A 1 185 ? -12.078 -21.141 -13.609 1 87.81 185 PRO A C 1
ATOM 1464 O O . PRO A 1 185 ? -11.711 -20.969 -14.781 1 87.81 185 PRO A O 1
ATOM 1467 N N . TRP A 1 186 ? -13.336 -21.234 -13.312 1 88.44 186 TRP A N 1
ATOM 1468 C CA . TRP A 1 186 ? -14.367 -21.266 -14.344 1 88.44 186 TRP A CA 1
ATOM 1469 C C . TRP A 1 186 ? -14.789 -19.859 -14.734 1 88.44 186 TRP A C 1
ATOM 1471 O O . TRP A 1 186 ? -15.531 -19.672 -15.703 1 88.44 186 TRP A O 1
ATOM 1481 N N . CYS A 1 187 ? -14.32 -18.891 -14.078 1 88.44 187 CYS A N 1
ATOM 1482 C CA . CYS A 1 187 ? -14.797 -17.531 -14.258 1 88.44 187 CYS A CA 1
ATOM 1483 C C . CYS A 1 187 ? -14.492 -17.031 -15.672 1 88.44 187 CYS A C 1
ATOM 1485 O O . CYS A 1 187 ? -15.391 -16.547 -16.359 1 88.44 187 CYS A O 1
ATOM 1487 N N . ALA A 1 188 ? -13.281 -17.172 -16.125 1 88.44 188 ALA A N 1
ATOM 1488 C CA . ALA A 1 188 ? -12.875 -16.625 -17.406 1 88.44 188 ALA A CA 1
ATOM 1489 C C . ALA A 1 188 ? -13.609 -17.328 -18.562 1 88.44 188 ALA A C 1
ATOM 1491 O O . ALA A 1 188 ? -14.031 -16.672 -19.516 1 88.44 188 ALA A O 1
ATOM 1492 N N . THR A 1 189 ? -13.773 -18.609 -18.422 1 87.56 189 THR A N 1
ATOM 1493 C CA . THR A 1 189 ? -14.414 -19.359 -19.5 1 87.56 189 THR A CA 1
ATOM 1494 C C . THR A 1 189 ? -15.898 -19.016 -19.594 1 87.56 189 THR A C 1
ATOM 1496 O O . THR A 1 189 ? -16.484 -19.047 -20.672 1 87.56 189 THR A O 1
ATOM 1499 N N . ARG A 1 190 ? -16.438 -18.609 -18.531 1 86.56 190 ARG A N 1
ATOM 1500 C CA . ARG A 1 190 ? -17.859 -18.297 -18.516 1 86.56 190 ARG A CA 1
ATOM 1501 C C . ARG A 1 190 ? -18.109 -16.859 -18.938 1 86.56 190 ARG A C 1
ATOM 1503 O O . ARG A 1 190 ? -19.109 -16.562 -19.609 1 86.56 190 ARG A O 1
ATOM 1510 N N . LYS A 1 191 ? -17.219 -16.031 -18.641 1 84.12 191 LYS A N 1
ATOM 1511 C CA . LYS A 1 191 ? -17.5 -14.602 -18.766 1 84.12 191 LYS A CA 1
ATOM 1512 C C . LYS A 1 191 ? -16.875 -14.023 -20.031 1 84.12 191 LYS A C 1
ATOM 1514 O O . LYS A 1 191 ? -17.391 -13.062 -20.609 1 84.12 191 LYS A O 1
ATOM 1519 N N . TYR A 1 192 ? -15.742 -14.547 -20.406 1 82.75 192 TYR A N 1
ATOM 1520 C CA . TYR A 1 192 ? -14.984 -13.898 -21.469 1 82.75 192 TYR A CA 1
ATOM 1521 C C . TYR A 1 192 ? -14.883 -14.805 -22.688 1 82.75 192 TYR A C 1
ATOM 1523 O O . TYR A 1 192 ? -14.82 -16.031 -22.562 1 82.75 192 TYR A O 1
ATOM 1531 N N . ARG A 1 193 ? -14.953 -14.07 -23.797 1 84.44 193 ARG A N 1
ATOM 1532 C CA . ARG A 1 193 ? -14.648 -14.734 -25.062 1 84.44 193 ARG A CA 1
ATOM 1533 C C . ARG A 1 193 ? -13.266 -14.336 -25.562 1 84.44 193 ARG A C 1
ATOM 1535 O O . ARG A 1 193 ? -13.117 -13.32 -26.234 1 84.44 193 ARG A O 1
ATOM 1542 N N . VAL A 1 194 ? -12.266 -15.062 -25.141 1 88 194 VAL A N 1
ATOM 1543 C CA . VAL A 1 194 ? -10.883 -14.82 -25.547 1 88 194 VAL A CA 1
ATOM 1544 C C . VAL A 1 194 ? -10.273 -16.109 -26.094 1 88 194 VAL A C 1
ATOM 1546 O O . VAL A 1 194 ? -10.766 -17.203 -25.812 1 88 194 VAL A O 1
ATOM 1549 N N . PRO A 1 195 ? -9.297 -15.977 -26.891 1 91.69 195 PRO A N 1
ATOM 1550 C CA . PRO A 1 195 ? -8.648 -17.172 -27.422 1 91.69 195 PRO A CA 1
ATOM 1551 C C . PRO A 1 195 ? -8.133 -18.109 -26.328 1 91.69 195 PRO A C 1
ATOM 1553 O O . PRO A 1 195 ? -7.82 -17.641 -25.219 1 91.69 195 PRO A O 1
ATOM 1556 N N . ASN A 1 196 ? -8.023 -19.375 -26.641 1 93.69 196 ASN A N 1
ATOM 1557 C CA . ASN A 1 196 ? -7.52 -20.359 -25.688 1 93.69 196 ASN A CA 1
ATOM 1558 C C . ASN A 1 196 ? -6.023 -20.203 -25.453 1 93.69 196 ASN A C 1
ATOM 1560 O O . ASN A 1 196 ? -5.551 -20.375 -24.328 1 93.69 196 ASN A O 1
ATOM 1564 N N . HIS A 1 197 ? -5.332 -19.812 -26.547 1 95.19 197 HIS A N 1
ATOM 1565 C CA . HIS A 1 197 ? -3.877 -19.734 -26.469 1 95.19 197 HIS A CA 1
ATOM 1566 C C . HIS A 1 197 ? -3.434 -18.375 -25.938 1 95.19 197 HIS A C 1
ATOM 1568 O O . HIS A 1 197 ? -4.188 -17.406 -26 1 95.19 197 HIS A O 1
ATOM 1574 N N . PRO A 1 198 ? -2.244 -18.266 -25.359 1 95.69 198 PRO A N 1
ATOM 1575 C CA . PRO A 1 198 ? -1.751 -17 -24.812 1 95.69 198 PRO A CA 1
ATOM 1576 C C . PRO A 1 198 ? -1.388 -15.992 -25.891 1 95.69 198 PRO A C 1
ATOM 1578 O O . PRO A 1 198 ? -1.193 -16.375 -27.047 1 95.69 198 PRO A O 1
ATOM 1581 N N . HIS A 1 199 ? -1.389 -14.789 -25.516 1 95.12 199 HIS A N 1
ATOM 1582 C CA . HIS A 1 199 ? -0.923 -13.688 -26.344 1 95.12 199 HIS A CA 1
ATOM 1583 C C . HIS A 1 199 ? 0.525 -13.898 -26.781 1 95.12 199 HIS A C 1
ATOM 1585 O O . HIS A 1 199 ? 1.312 -14.5 -26.047 1 95.12 199 HIS A O 1
ATOM 1591 N N . PRO A 1 200 ? 0.895 -13.367 -27.953 1 92.94 200 PRO A N 1
ATOM 1592 C CA . PRO A 1 200 ? 2.26 -13.555 -28.453 1 92.94 200 PRO A CA 1
ATOM 1593 C C . PRO A 1 200 ? 3.32 -13.117 -27.438 1 92.94 200 PRO A C 1
ATOM 1595 O O . PRO A 1 200 ? 4.379 -13.742 -27.344 1 92.94 200 PRO A O 1
ATOM 1598 N N . TRP A 1 201 ? 3.088 -12.156 -26.719 1 92.38 201 TRP A N 1
ATOM 1599 C CA . TRP A 1 201 ? 4.027 -11.727 -25.688 1 92.38 201 TRP A CA 1
ATOM 1600 C C . TRP A 1 201 ? 4.211 -12.82 -24.641 1 92.38 201 TRP A C 1
ATOM 1602 O O . TRP A 1 201 ? 5.336 -13.109 -24.234 1 92.38 201 TRP A O 1
ATOM 1612 N N . ALA A 1 202 ? 3.125 -13.336 -24.188 1 94.94 202 ALA A N 1
ATOM 1613 C CA . ALA A 1 202 ? 3.178 -14.391 -23.188 1 94.94 202 ALA A CA 1
ATOM 1614 C C . ALA A 1 202 ? 3.812 -15.656 -23.766 1 94.94 202 ALA A C 1
ATOM 1616 O O . ALA A 1 202 ? 4.48 -16.406 -23.047 1 94.94 202 ALA A O 1
ATOM 1617 N N . GLN A 1 203 ? 3.59 -15.898 -25.062 1 95 203 GLN A N 1
ATOM 1618 C CA . GLN A 1 203 ? 4.188 -17.062 -25.719 1 95 203 GLN A CA 1
ATOM 1619 C C . GLN A 1 203 ? 5.711 -16.984 -25.688 1 95 203 GLN A C 1
ATOM 1621 O O . GLN A 1 203 ? 6.383 -17.984 -25.453 1 95 203 GLN A O 1
ATOM 1626 N N . GLU A 1 204 ? 6.148 -15.812 -25.891 1 93.56 204 GLU A N 1
ATOM 1627 C CA . GLU A 1 204 ? 7.582 -15.609 -26.047 1 93.56 204 GLU A CA 1
ATOM 1628 C C . GLU A 1 204 ? 8.273 -15.445 -24.688 1 93.56 204 GLU A C 1
ATOM 1630 O O . GLU A 1 204 ? 9.352 -15.984 -24.469 1 93.56 204 GLU A O 1
ATOM 1635 N N . TYR A 1 205 ? 7.652 -14.75 -23.781 1 94.38 205 TYR A N 1
ATOM 1636 C CA . TYR A 1 205 ? 8.383 -14.289 -22.609 1 94.38 205 TYR A CA 1
ATOM 1637 C C . TYR A 1 205 ? 7.953 -15.047 -21.359 1 94.38 205 TYR A C 1
ATOM 1639 O O . TYR A 1 205 ? 8.578 -14.93 -20.297 1 94.38 205 TYR A O 1
ATOM 1647 N N . TYR A 1 206 ? 6.938 -15.867 -21.438 1 94.69 206 TYR A N 1
ATOM 1648 C CA . TYR A 1 206 ? 6.453 -16.516 -20.234 1 94.69 206 TYR A CA 1
ATOM 1649 C C . TYR A 1 206 ? 6.355 -18.031 -20.422 1 94.69 206 TYR A C 1
ATOM 1651 O O . TYR A 1 206 ? 6.93 -18.797 -19.641 1 94.69 206 TYR A O 1
ATOM 1659 N N . MET A 1 207 ? 5.75 -18.516 -21.469 1 94.19 207 MET A N 1
ATOM 1660 C CA . MET A 1 207 ? 5.336 -19.906 -21.609 1 94.19 207 MET A CA 1
ATOM 1661 C C . MET A 1 207 ? 6.539 -20.844 -21.578 1 94.19 207 MET A C 1
ATOM 1663 O O . MET A 1 207 ? 6.516 -21.875 -20.906 1 94.19 207 MET A O 1
ATOM 1667 N N . PRO A 1 208 ? 7.625 -20.453 -22.219 1 92.94 208 PRO A N 1
ATOM 1668 C CA . PRO A 1 208 ? 8.773 -21.359 -22.188 1 92.94 208 PRO A CA 1
ATOM 1669 C C . PRO A 1 208 ? 9.422 -21.438 -20.812 1 92.94 208 PRO A C 1
ATOM 1671 O O . PRO A 1 208 ? 10.172 -22.375 -20.516 1 92.94 208 PRO A O 1
ATOM 1674 N N . TYR A 1 209 ? 9.156 -20.531 -19.984 1 90.62 209 TYR A N 1
ATOM 1675 C CA . TYR A 1 209 ? 9.828 -20.391 -18.703 1 90.62 209 TYR A CA 1
ATOM 1676 C C . TYR A 1 209 ? 8.898 -20.75 -17.547 1 90.62 209 TYR A C 1
ATOM 1678 O O . TYR 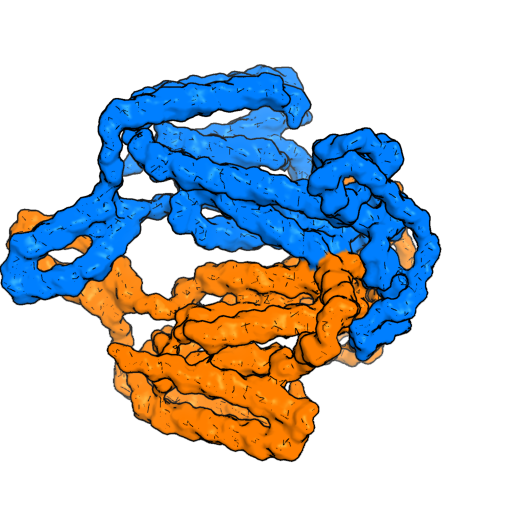A 1 209 ? 9.242 -20.578 -16.391 1 90.62 209 TYR A O 1
ATOM 1686 N N . ALA A 1 210 ? 7.742 -21.203 -17.828 1 87.31 210 ALA A N 1
ATOM 1687 C CA . ALA A 1 210 ? 6.746 -21.531 -16.812 1 87.31 210 ALA A CA 1
ATOM 1688 C C . ALA A 1 210 ? 7.027 -22.906 -16.188 1 87.31 210 ALA A C 1
ATOM 1690 O O . ALA A 1 210 ? 6.719 -23.141 -15.023 1 87.31 210 ALA A O 1
ATOM 1691 N N . SER A 1 211 ? 7.602 -23.828 -16.984 1 80.94 211 SER A N 1
ATOM 1692 C CA . SER A 1 211 ? 7.707 -25.188 -16.453 1 80.94 211 SER A CA 1
ATOM 1693 C C . SER A 1 211 ? 9.125 -25.734 -16.578 1 80.94 211 SER A C 1
ATOM 1695 O O . SER A 1 211 ? 9.406 -26.859 -16.188 1 80.94 211 SER A O 1
ATOM 1697 N N . ASP A 1 212 ? 10.008 -24.922 -17.078 1 88.62 212 ASP A N 1
ATOM 1698 C CA . ASP A 1 212 ? 11.367 -25.391 -17.328 1 88.62 212 ASP A CA 1
ATOM 1699 C C . ASP A 1 212 ? 12.383 -24.609 -16.5 1 88.62 212 ASP A C 1
ATOM 1701 O O . ASP A 1 212 ? 12.773 -23.5 -16.875 1 88.62 212 ASP A O 1
ATOM 1705 N N . SER A 1 213 ? 12.867 -25.281 -15.461 1 89.31 213 SER A N 1
ATOM 1706 C CA . SER A 1 213 ? 13.797 -24.609 -14.555 1 89.31 213 SER A CA 1
ATOM 1707 C C . SER A 1 213 ? 15.109 -24.266 -15.258 1 89.31 213 SER A C 1
ATOM 1709 O O . SER A 1 213 ? 15.742 -23.266 -14.938 1 89.31 213 SER A O 1
ATOM 1711 N N . ASN A 1 214 ? 15.469 -25.047 -16.188 1 90.69 214 ASN A N 1
ATOM 1712 C CA . ASN A 1 214 ? 16.703 -24.781 -16.922 1 90.69 214 ASN A CA 1
ATOM 1713 C C . ASN A 1 214 ? 16.562 -23.562 -17.812 1 90.69 214 ASN A C 1
ATOM 1715 O O . ASN A 1 214 ? 17.5 -22.766 -17.938 1 90.69 214 ASN A O 1
ATOM 1719 N N . ALA A 1 215 ? 15.438 -23.531 -18.406 1 92.69 215 ALA A N 1
ATOM 1720 C CA . ALA A 1 215 ? 15.195 -22.359 -19.234 1 92.69 215 ALA A CA 1
ATOM 1721 C C . ALA A 1 215 ? 15.227 -21.078 -18.391 1 92.69 215 ALA A C 1
ATOM 1723 O O . ALA A 1 215 ? 15.734 -20.047 -18.844 1 92.69 215 ALA A O 1
ATOM 1724 N N . ILE A 1 216 ? 14.711 -21.156 -17.219 1 93.12 216 ILE A N 1
ATOM 1725 C CA . ILE A 1 216 ? 14.719 -20 -16.328 1 93.12 216 ILE A CA 1
ATOM 1726 C C . ILE A 1 216 ? 16.156 -19.641 -15.945 1 93.12 216 ILE A C 1
ATOM 1728 O O . ILE A 1 216 ? 16.531 -18.469 -15.969 1 93.12 216 ILE A O 1
ATOM 1732 N N . ARG A 1 217 ? 16.906 -20.641 -15.641 1 92.5 217 ARG A N 1
ATOM 1733 C CA . ARG A 1 217 ? 18.297 -20.406 -15.273 1 92.5 217 ARG A CA 1
ATOM 1734 C C . ARG A 1 217 ? 19.047 -19.719 -16.406 1 92.5 217 ARG A C 1
ATOM 1736 O O . ARG A 1 217 ? 19.812 -18.781 -16.172 1 92.5 217 ARG A O 1
ATOM 1743 N N . GLN A 1 218 ? 18.812 -20.203 -17.578 1 92.81 218 GLN A N 1
ATOM 1744 C CA . GLN A 1 218 ? 19.469 -19.609 -18.734 1 92.81 218 GLN A CA 1
ATOM 1745 C C . GLN A 1 218 ? 19.031 -18.172 -18.938 1 92.81 218 GLN A C 1
ATOM 1747 O O . GLN A 1 218 ? 19.859 -17.312 -19.25 1 92.81 218 GLN A O 1
ATOM 1752 N N . LEU A 1 219 ? 17.766 -18 -18.75 1 93.12 219 LEU A N 1
ATOM 1753 C CA . LEU A 1 219 ? 17.219 -16.656 -18.891 1 93.12 219 LEU A CA 1
ATOM 1754 C C . LEU A 1 219 ? 17.875 -15.695 -17.906 1 93.12 219 LEU A C 1
ATOM 1756 O O . LEU A 1 219 ? 18.281 -14.586 -18.266 1 93.12 219 LEU A O 1
ATOM 1760 N N . ILE A 1 220 ? 18.031 -16.078 -16.672 1 91.75 220 ILE A N 1
ATOM 1761 C CA . ILE A 1 220 ? 18.609 -15.25 -15.617 1 91.75 220 ILE A CA 1
ATOM 1762 C C . ILE A 1 220 ? 20.078 -14.977 -15.922 1 91.75 220 ILE A C 1
ATOM 1764 O O . ILE A 1 220 ? 20.547 -13.844 -15.758 1 91.75 220 ILE A O 1
ATOM 1768 N N . ASN A 1 221 ? 20.719 -15.961 -16.422 1 91 221 ASN A N 1
ATOM 1769 C CA . ASN A 1 221 ? 22.156 -15.836 -16.656 1 91 221 ASN A CA 1
ATOM 1770 C C . ASN A 1 221 ? 22.453 -14.969 -17.875 1 91 221 ASN A C 1
ATOM 1772 O O . ASN A 1 221 ? 23.375 -14.164 -17.875 1 91 221 ASN A O 1
ATOM 1776 N N . THR A 1 222 ? 21.641 -15.102 -18.875 1 89.94 222 THR A N 1
ATOM 1777 C CA . THR A 1 222 ? 21.953 -14.422 -20.141 1 89.94 222 THR A CA 1
ATOM 1778 C C . THR A 1 222 ? 21.125 -13.148 -20.281 1 89.94 222 THR A C 1
ATOM 1780 O O . THR A 1 222 ? 21.438 -12.281 -21.094 1 89.94 222 THR A O 1
ATOM 1783 N N . ASP A 1 223 ? 20.016 -13.133 -19.531 1 92.06 223 ASP A N 1
ATOM 1784 C CA . ASP A 1 223 ? 19.078 -12.031 -19.641 1 92.06 223 ASP A CA 1
ATOM 1785 C C . ASP A 1 223 ? 18.5 -11.938 -21.047 1 92.06 223 ASP A C 1
ATOM 1787 O O . ASP A 1 223 ? 18.359 -10.844 -21.594 1 92.06 223 ASP A O 1
ATOM 1791 N N . THR A 1 224 ? 18.391 -13.062 -21.672 1 88.88 224 THR A N 1
ATOM 1792 C CA . THR A 1 224 ? 17.812 -13.172 -23 1 88.88 224 THR A CA 1
ATOM 1793 C C . THR A 1 224 ? 16.766 -14.289 -23.047 1 88.88 224 THR A C 1
ATOM 1795 O O . THR A 1 224 ? 16.859 -15.258 -22.297 1 88.88 224 THR A O 1
ATOM 1798 N N . HIS A 1 225 ? 15.781 -14.055 -23.891 1 90 225 HIS A N 1
ATOM 1799 C CA . HIS A 1 225 ? 14.734 -15.047 -24.047 1 90 225 HIS A CA 1
ATOM 1800 C C . HIS A 1 225 ? 14.992 -15.938 -25.266 1 90 225 HIS A C 1
ATOM 1802 O O . HIS A 1 225 ? 14.43 -15.703 -26.328 1 90 225 HIS A O 1
ATOM 1808 N N . THR A 1 226 ? 15.672 -17 -25.094 1 86.06 226 THR A N 1
ATOM 1809 C CA . THR A 1 226 ? 16.125 -17.797 -26.234 1 86.06 226 THR A CA 1
ATOM 1810 C C . THR A 1 226 ? 15.367 -19.125 -26.297 1 86.06 226 THR A C 1
ATOM 1812 O O . THR A 1 226 ? 15.609 -19.938 -27.172 1 86.06 226 THR A O 1
ATOM 1815 N N . ALA A 1 227 ? 14.477 -19.297 -25.391 1 86.06 227 ALA A N 1
ATOM 1816 C CA . ALA A 1 227 ? 13.758 -20.578 -25.391 1 86.06 227 ALA A CA 1
ATOM 1817 C C . ALA A 1 227 ? 12.852 -20.688 -26.609 1 86.06 227 ALA A C 1
ATOM 1819 O O . ALA A 1 227 ? 12.406 -19.688 -27.156 1 86.06 227 ALA A O 1
ATOM 1820 N N . THR A 1 228 ? 12.609 -21.859 -27 1 87.19 228 THR A N 1
ATOM 1821 C CA . THR A 1 228 ? 11.781 -22.125 -28.172 1 87.19 228 THR A CA 1
ATOM 1822 C C . THR A 1 228 ? 10.305 -21.875 -27.875 1 87.19 228 THR A C 1
ATOM 1824 O O . THR A 1 228 ? 9.812 -22.281 -26.812 1 87.19 228 THR A O 1
ATOM 1827 N N . VAL A 1 229 ? 9.711 -21.203 -28.797 1 88.88 229 VAL A N 1
ATOM 1828 C CA . VAL A 1 229 ? 8.289 -20.891 -28.656 1 88.88 229 VAL A CA 1
ATOM 1829 C C . VAL A 1 229 ? 7.465 -21.922 -29.438 1 88.88 229 VAL A C 1
ATOM 1831 O O . VAL A 1 229 ? 7.812 -22.297 -30.547 1 88.88 229 VAL A O 1
ATOM 1834 N N . ASN A 1 230 ? 6.461 -22.391 -28.812 1 89.12 230 ASN A N 1
ATOM 1835 C CA . ASN A 1 230 ? 5.547 -23.312 -29.469 1 89.12 230 ASN A CA 1
ATOM 1836 C C . ASN A 1 230 ? 4.766 -22.625 -30.594 1 89.12 230 ASN A C 1
ATOM 1838 O O . ASN A 1 230 ? 4.742 -21.406 -30.672 1 89.12 230 ASN A O 1
ATOM 1842 N N . ASP A 1 231 ? 4.223 -23.516 -31.406 1 91.44 231 ASP A N 1
ATOM 1843 C CA . ASP A 1 231 ? 3.387 -22.984 -32.469 1 91.44 231 ASP A CA 1
ATOM 1844 C C . ASP A 1 231 ? 1.975 -22.688 -31.984 1 91.44 231 ASP A C 1
ATOM 1846 O O . ASP A 1 231 ? 1.327 -23.547 -31.375 1 91.44 231 ASP A O 1
ATOM 1850 N N . TYR A 1 232 ? 1.604 -21.453 -32.125 1 93.44 232 TYR A N 1
ATOM 1851 C CA . TYR A 1 232 ? 0.27 -21.016 -31.75 1 93.44 232 TYR A CA 1
ATOM 1852 C C . TYR A 1 232 ? -0.486 -20.438 -32.938 1 93.44 232 TYR A C 1
ATOM 1854 O O . TYR A 1 232 ? 0.125 -19.953 -33.875 1 93.44 232 TYR A O 1
ATOM 1862 N N . PRO A 1 233 ? -1.828 -20.469 -32.938 1 91.88 233 PRO A N 1
ATOM 1863 C CA . PRO A 1 233 ? -2.607 -19.844 -34 1 91.88 233 PRO A CA 1
ATOM 1864 C C . PRO A 1 233 ? -2.377 -18.344 -34.094 1 91.88 233 PRO A C 1
ATOM 1866 O O . PRO A 1 233 ? -1.976 -17.703 -33.125 1 91.88 233 PRO A O 1
ATOM 1869 N N . ALA A 1 234 ? -2.668 -17.875 -35.25 1 90.38 234 ALA A N 1
ATOM 1870 C CA . ALA A 1 234 ? -2.535 -16.438 -35.469 1 90.38 234 ALA A CA 1
ATOM 1871 C C . ALA A 1 234 ? -3.65 -15.672 -34.781 1 90.38 234 ALA A C 1
ATOM 1873 O O . ALA A 1 234 ? -4.75 -16.203 -34.594 1 90.38 234 ALA A O 1
ATOM 1874 N N . GLU A 1 235 ? -3.273 -14.453 -34.438 1 91.06 235 GLU A N 1
ATOM 1875 C CA . GLU A 1 235 ? -4.25 -13.586 -33.781 1 91.06 235 GLU A CA 1
ATOM 1876 C C . GLU A 1 235 ? -5.242 -13.016 -34.781 1 91.06 235 GLU A C 1
ATOM 1878 O O . GLU A 1 235 ? -4.891 -12.742 -35.938 1 91.06 235 GLU A O 1
ATOM 1883 N N . TYR A 1 236 ? -6.504 -12.844 -34.344 1 90.44 236 TYR A N 1
ATOM 1884 C CA . TYR A 1 236 ? -7.523 -12.188 -35.156 1 90.44 236 TYR A CA 1
ATOM 1885 C C . TYR A 1 236 ? -7.367 -10.672 -35.094 1 90.44 236 TYR A C 1
ATOM 1887 O O . TYR A 1 236 ? -7.254 -10.086 -34.031 1 90.44 236 TYR A O 1
ATOM 1895 N N . HIS A 1 237 ? -7.406 -10.039 -36.312 1 90 237 HIS A N 1
ATOM 1896 C CA . HIS A 1 237 ? -7.223 -8.594 -36.406 1 90 237 HIS A CA 1
ATOM 1897 C C . HIS A 1 237 ? -8.375 -7.941 -37.156 1 90 237 HIS A C 1
ATOM 1899 O O . HIS A 1 237 ? -8.305 -7.777 -38.375 1 90 237 HIS A O 1
ATOM 1905 N N . PRO A 1 238 ? -9.312 -7.438 -36.406 1 90.06 238 PRO A N 1
ATOM 1906 C CA . PRO A 1 238 ? -10.367 -6.68 -37.062 1 90.06 238 PRO A CA 1
ATOM 1907 C C . PRO A 1 238 ? -9.922 -5.277 -37.5 1 90.06 238 PRO A C 1
ATOM 1909 O O . PRO A 1 238 ? -8.828 -4.84 -37.125 1 90.06 238 PRO A O 1
ATOM 1912 N N . ASP A 1 239 ? -10.766 -4.598 -38.344 1 88.62 239 ASP A N 1
ATOM 1913 C CA . ASP A 1 239 ? -10.453 -3.23 -38.75 1 88.62 239 ASP A CA 1
ATOM 1914 C C . ASP A 1 239 ? -11.18 -2.217 -37.844 1 88.62 239 ASP A C 1
ATOM 1916 O O . ASP A 1 239 ? -12.336 -1.878 -38.094 1 88.62 239 ASP A O 1
ATOM 1920 N N . TRP A 1 240 ? -10.477 -1.694 -36.875 1 88.88 240 TRP A N 1
ATOM 1921 C CA . TRP A 1 240 ? -11.062 -0.727 -35.969 1 88.88 240 TRP A CA 1
ATOM 1922 C C . TRP A 1 240 ? -10.594 0.688 -36.281 1 88.88 240 TRP A C 1
ATOM 1924 O O . TRP A 1 240 ? -10.789 1.61 -35.5 1 88.88 240 TRP A O 1
ATOM 1934 N N . GLY A 1 241 ? -9.867 0.916 -37.469 1 89.19 241 GLY A N 1
ATOM 1935 C CA . GLY A 1 241 ? -9.391 2.229 -37.875 1 89.19 241 GLY A CA 1
ATOM 1936 C C . GLY A 1 241 ? -8.352 2.799 -36.906 1 89.19 241 GLY A C 1
ATOM 1937 O O . GLY A 1 241 ? -7.336 2.152 -36.656 1 89.19 241 GLY A O 1
ATOM 1938 N N . HIS A 1 242 ? -8.719 3.854 -36.312 1 90.38 242 HIS A N 1
ATOM 1939 C CA . HIS A 1 242 ? -7.797 4.551 -35.406 1 90.38 242 HIS A CA 1
ATOM 1940 C C . HIS A 1 242 ? -7.625 3.799 -34.094 1 90.38 242 HIS A C 1
ATOM 1942 O O . HIS A 1 242 ? -6.66 4.035 -33.375 1 90.38 242 HIS A O 1
ATOM 1948 N N . MET A 1 243 ? -8.453 2.881 -33.75 1 89.94 243 MET A N 1
ATOM 1949 C CA . MET A 1 243 ? -8.398 2.162 -32.5 1 89.94 243 MET A CA 1
ATOM 1950 C C . MET A 1 243 ? -7.711 0.812 -32.656 1 89.94 243 MET A C 1
ATOM 1952 O O . MET A 1 243 ? -7.793 -0.044 -31.781 1 89.94 243 MET A O 1
ATOM 1956 N N . ASN A 1 244 ? -6.941 0.605 -33.656 1 90.75 244 ASN A N 1
ATOM 1957 C CA . ASN A 1 244 ? -6.246 -0.649 -33.938 1 90.75 244 ASN A CA 1
ATOM 1958 C C . ASN A 1 244 ? -5.227 -0.973 -32.844 1 90.75 244 ASN A C 1
ATOM 1960 O O . ASN A 1 244 ? -4.902 -2.141 -32.625 1 90.75 244 ASN A O 1
ATOM 1964 N N . PHE A 1 245 ? -4.789 0.07 -32.219 1 88.19 245 PHE A N 1
ATOM 1965 C CA . PHE A 1 245 ? -3.795 -0.157 -31.188 1 88.19 245 PHE A CA 1
ATOM 1966 C C . PHE A 1 245 ? -4.402 -0.925 -30.016 1 88.19 245 PHE A C 1
ATOM 1968 O O . PHE A 1 245 ? -3.68 -1.544 -29.234 1 88.19 245 PHE A O 1
ATOM 1975 N N . LEU A 1 246 ? -5.695 -1.068 -29.891 1 90.56 246 LEU A N 1
ATOM 1976 C CA . LEU A 1 246 ? -6.387 -1.744 -28.797 1 90.56 246 LEU A CA 1
ATOM 1977 C C . LEU A 1 246 ? -6.5 -3.24 -29.078 1 90.56 246 LEU A C 1
ATOM 1979 O O . LEU A 1 246 ? -6.816 -4.02 -28.172 1 90.56 246 LEU A O 1
ATOM 1983 N N . ILE A 1 247 ? -6.211 -3.627 -30.266 1 90.06 247 ILE A N 1
ATOM 1984 C CA . ILE A 1 247 ? -6.398 -5.02 -30.656 1 90.06 247 ILE A CA 1
ATOM 1985 C C . ILE A 1 247 ? -5.469 -5.914 -29.844 1 90.06 247 ILE A C 1
ATOM 1987 O O . ILE A 1 247 ? -5.887 -6.961 -29.344 1 90.06 247 ILE A O 1
ATOM 1991 N N . ASP A 1 248 ? -4.293 -5.418 -29.578 1 88.69 248 ASP A N 1
ATOM 1992 C CA . ASP A 1 248 ? -3.324 -6.219 -28.828 1 88.69 248 ASP A CA 1
ATOM 1993 C C . ASP A 1 248 ? -3.656 -6.234 -27.344 1 88.69 248 ASP A C 1
ATOM 1995 O O . ASP A 1 248 ? -3.209 -7.121 -26.609 1 88.69 248 ASP A O 1
ATOM 1999 N N . ILE A 1 249 ? -4.438 -5.332 -26.984 1 89.06 249 ILE A N 1
ATOM 2000 C CA . ILE A 1 249 ? -4.785 -5.207 -25.578 1 89.06 249 ILE A CA 1
ATOM 2001 C C . ILE A 1 249 ? -6.07 -5.984 -25.297 1 89.06 249 ILE A C 1
ATOM 2003 O O . ILE A 1 249 ? -6.148 -6.73 -24.312 1 89.06 249 ILE A O 1
ATOM 2007 N N . LEU A 1 250 ? -7.074 -5.91 -26.172 1 89.38 250 LEU A N 1
ATOM 2008 C CA . LEU A 1 250 ? -8.398 -6.465 -25.922 1 89.38 250 LEU A CA 1
ATOM 2009 C C . LEU A 1 250 ? -8.516 -7.879 -26.469 1 89.38 250 LEU A C 1
ATOM 2011 O O . LEU A 1 250 ? -9.375 -8.648 -26.047 1 89.38 250 LEU A O 1
ATOM 2015 N N . ARG A 1 251 ? -7.777 -8.234 -27.453 1 91.06 251 ARG A N 1
ATOM 2016 C CA . ARG A 1 251 ? -7.676 -9.547 -28.078 1 91.06 251 ARG A CA 1
ATOM 2017 C C . ARG A 1 251 ? -9.039 -10.047 -28.531 1 91.06 251 ARG A C 1
ATOM 2019 O O . ARG A 1 251 ? -9.547 -11.047 -28.016 1 91.06 251 ARG A O 1
ATOM 2026 N N . PRO A 1 252 ? -9.547 -9.414 -29.547 1 89.75 252 PRO A N 1
ATOM 2027 C CA . PRO A 1 252 ? -10.859 -9.805 -30.078 1 89.75 252 PRO A CA 1
ATOM 2028 C C . PRO A 1 252 ? -10.828 -11.156 -30.797 1 89.75 252 PRO A C 1
ATOM 2030 O O . PRO A 1 252 ? -9.766 -11.602 -31.234 1 89.75 252 PRO A O 1
ATOM 2033 N N . THR A 1 253 ? -11.977 -11.789 -30.766 1 88.25 253 THR A N 1
ATOM 2034 C CA . THR A 1 253 ? -12.164 -13.023 -31.531 1 88.25 253 THR A CA 1
ATOM 2035 C C . THR A 1 253 ? -13.102 -12.781 -32.719 1 88.25 253 THR A C 1
ATOM 2037 O O . THR A 1 253 ? -13.727 -11.727 -32.812 1 88.25 253 THR A O 1
ATOM 2040 N N . MET A 1 254 ? -13.148 -13.812 -33.562 1 82.75 254 MET A N 1
ATOM 2041 C CA . MET A 1 254 ? -13.984 -13.703 -34.781 1 82.75 254 MET A CA 1
ATOM 2042 C C . MET A 1 254 ? -15.453 -13.602 -34.375 1 82.75 254 MET A C 1
ATOM 2044 O O . MET A 1 254 ? -16.266 -13.102 -35.188 1 82.75 254 MET A O 1
ATOM 2048 N N . TYR A 1 255 ? -15.727 -13.938 -33.188 1 78.38 255 TYR A N 1
ATOM 2049 C CA . TYR A 1 255 ? -17.109 -13.969 -32.75 1 78.38 255 TYR A CA 1
ATOM 2050 C C . TYR A 1 255 ? -17.5 -12.648 -32.094 1 78.38 255 TYR A C 1
ATOM 2052 O O . TYR A 1 255 ? -18.688 -12.422 -31.797 1 78.38 255 TYR A O 1
ATOM 2060 N N . ASP A 1 256 ? -16.406 -11.922 -31.969 1 76.75 256 ASP A N 1
ATOM 2061 C CA . ASP A 1 256 ? -16.688 -10.656 -31.297 1 76.75 256 ASP A CA 1
ATOM 2062 C C . ASP A 1 256 ? -17.172 -9.609 -32.312 1 76.75 256 ASP A C 1
ATOM 2064 O O . ASP A 1 256 ? -16.781 -9.633 -33.469 1 76.75 256 ASP A O 1
ATOM 2068 N N . GLY A 1 257 ? -18.328 -9.109 -32.25 1 66.44 257 GLY A N 1
ATOM 2069 C CA . GLY A 1 257 ? -18.812 -8.055 -33.125 1 66.44 257 GLY A CA 1
ATOM 2070 C C . GLY A 1 257 ? -17.75 -7.027 -33.469 1 66.44 257 GLY A C 1
ATOM 2071 O O . GLY A 1 257 ? -16.594 -7.168 -33.062 1 66.44 257 GLY A O 1
ATOM 2072 N N . SER A 1 258 ? -18.078 -6.074 -34.312 1 66.19 258 SER A N 1
ATOM 2073 C CA . SER A 1 258 ? -17.172 -5.129 -34.969 1 66.19 258 SER A CA 1
ATOM 2074 C C . SER A 1 258 ? -16.812 -3.99 -34 1 66.19 258 SER A C 1
ATOM 2076 O O . SER A 1 258 ? -15.969 -3.146 -34.344 1 66.19 258 SER A O 1
ATOM 2078 N N . SER A 1 259 ? -17.297 -4.168 -32.75 1 80.25 259 SER A N 1
ATOM 2079 C CA . SER A 1 259 ? -17.031 -2.939 -32 1 80.25 259 SER A CA 1
ATOM 2080 C C . SER A 1 259 ? -16.172 -3.213 -30.781 1 80.25 259 SER A C 1
ATOM 2082 O O . SER A 1 259 ? -16.484 -4.09 -29.969 1 80.25 259 SER A O 1
ATOM 2084 N N . TRP A 1 260 ? -15.086 -2.402 -30.703 1 81.81 260 TRP A N 1
ATOM 2085 C CA . TRP A 1 260 ? -14.18 -2.477 -29.562 1 81.81 260 TRP A CA 1
ATOM 2086 C C . TRP A 1 260 ? -14.906 -2.121 -28.266 1 81.81 260 TRP A C 1
ATOM 2088 O O . TRP A 1 260 ? -14.586 -2.654 -27.203 1 81.81 260 TRP A O 1
ATOM 2098 N N . TYR A 1 261 ? -15.898 -1.403 -28.406 1 78.94 261 TYR A N 1
ATOM 2099 C CA . TYR A 1 261 ? -16.641 -0.936 -27.234 1 78.94 261 TYR A CA 1
ATOM 2100 C C . TYR A 1 261 ? -17.469 -2.057 -26.625 1 78.94 261 TYR A C 1
ATOM 2102 O O . TYR A 1 261 ? -17.609 -2.148 -25.406 1 78.94 261 TYR A O 1
ATOM 2110 N N . GLN A 1 262 ? -17.969 -2.902 -27.375 1 77.19 262 GLN A N 1
ATOM 2111 C CA . GLN A 1 262 ? -18.766 -4.02 -26.891 1 77.19 262 GLN A CA 1
ATOM 2112 C C . GLN A 1 262 ? -17.922 -5 -26.094 1 77.19 262 GLN A C 1
ATOM 2114 O O . GLN A 1 262 ? -18.406 -5.645 -25.172 1 77.19 262 GLN A O 1
ATOM 2119 N N . LEU A 1 263 ? -16.688 -5.016 -26.5 1 78.12 263 LEU A N 1
ATOM 2120 C CA . LEU A 1 263 ? -15.781 -5.887 -25.766 1 78.12 263 LEU A CA 1
ATOM 2121 C C . LEU A 1 263 ? -15.539 -5.359 -24.359 1 78.12 263 LEU A C 1
ATOM 2123 O O . LEU A 1 263 ? -15.461 -6.137 -23.391 1 78.12 263 LEU A O 1
ATOM 2127 N N . LEU A 1 264 ? -15.484 -4.078 -24.234 1 77.5 264 LEU A N 1
ATOM 2128 C CA . LEU A 1 264 ? -15.258 -3.459 -22.922 1 77.5 264 LEU A CA 1
ATOM 2129 C C . LEU A 1 264 ? -16.516 -3.543 -22.062 1 77.5 264 LEU A C 1
ATOM 2131 O O . LEU A 1 264 ? -16.422 -3.719 -20.844 1 77.5 264 LEU A O 1
ATOM 2135 N N . LYS A 1 265 ? -17.625 -3.451 -22.641 1 71.44 265 LYS A N 1
ATOM 2136 C CA . LYS A 1 265 ? -18.891 -3.502 -21.906 1 71.44 265 LYS A CA 1
ATOM 2137 C C . LYS A 1 265 ? -19.109 -4.879 -21.297 1 71.44 265 LYS A C 1
ATOM 2139 O O . LYS A 1 265 ? -19.641 -4.984 -20.188 1 71.44 265 LYS A O 1
ATOM 2144 N N . ARG A 1 266 ? -18.688 -5.84 -22.016 1 65.56 266 ARG A N 1
ATOM 2145 C CA . ARG A 1 266 ? -18.859 -7.203 -21.531 1 65.56 266 ARG A CA 1
ATOM 2146 C C . ARG A 1 266 ? -17.828 -7.527 -20.453 1 65.56 266 ARG A C 1
ATOM 2148 O O . ARG A 1 266 ? -18.016 -8.453 -19.656 1 65.56 266 ARG A O 1
ATOM 2155 N N . ALA A 1 267 ? -16.766 -6.75 -20.531 1 61.16 267 ALA A N 1
ATOM 2156 C CA . ALA A 1 267 ? -15.664 -6.996 -19.609 1 61.16 267 ALA A CA 1
ATOM 2157 C C . ALA A 1 267 ? -15.992 -6.465 -18.219 1 61.16 267 ALA A C 1
ATOM 2159 O O . ALA A 1 267 ? -15.094 -6.184 -17.422 1 61.16 267 ALA A O 1
ATOM 2160 N N . GLU A 1 268 ? -17.359 -6.535 -17.844 1 63.72 268 GLU A N 1
ATOM 2161 C CA . GLU A 1 268 ? -17.641 -6.043 -16.5 1 63.72 268 GLU A CA 1
ATOM 2162 C C . GLU A 1 268 ? -17.047 -6.965 -15.438 1 63.72 268 GLU A C 1
ATOM 2164 O O . GLU A 1 268 ? -17.406 -8.141 -15.352 1 63.72 268 GLU A O 1
ATOM 2169 N N . GLY A 1 269 ? -15.914 -6.602 -14.797 1 69.12 269 GLY A N 1
ATOM 2170 C CA . GLY A 1 269 ? -15.258 -7.301 -13.703 1 69.12 269 GLY A CA 1
ATOM 2171 C C . GLY A 1 269 ? -14.195 -8.273 -14.164 1 69.12 269 GLY A C 1
ATOM 2172 O O . GLY A 1 269 ? -14.344 -8.922 -15.195 1 69.12 269 GLY A O 1
ATOM 2173 N N . GLY A 1 270 ? -13.047 -8.367 -13.727 1 76.88 270 GLY A N 1
ATOM 2174 C CA . GLY A 1 270 ? -11.953 -9.266 -14.078 1 76.88 270 GLY A CA 1
ATOM 2175 C C . GLY A 1 270 ? -12.078 -10.633 -13.438 1 76.88 270 GLY A C 1
ATOM 2176 O O . GLY A 1 270 ? -12.836 -10.82 -12.492 1 76.88 270 GLY A O 1
ATOM 2177 N N . CYS A 1 271 ? -11.578 -11.711 -14.164 1 83.75 271 CYS A N 1
ATOM 2178 C CA . CYS A 1 271 ? -11.633 -13.062 -13.633 1 83.75 271 CYS A CA 1
ATOM 2179 C C . CYS A 1 271 ? -10.297 -13.445 -12.992 1 83.75 271 CYS A C 1
ATOM 2181 O O . CYS A 1 271 ? -10.219 -14.438 -12.258 1 83.75 271 CYS A O 1
ATOM 2183 N N . ASN A 1 272 ? -9.281 -12.625 -13.266 1 87.06 272 ASN A N 1
ATOM 2184 C CA . ASN A 1 272 ? -8.062 -12.75 -12.477 1 87.06 272 ASN A CA 1
ATOM 2185 C C . ASN A 1 272 ? -8.172 -11.992 -11.148 1 87.06 272 ASN A C 1
ATOM 2187 O O . ASN A 1 272 ? -9.008 -11.102 -11.008 1 87.06 272 ASN A O 1
ATOM 2191 N N . ASP A 1 273 ? -7.441 -12.516 -10.289 1 86.38 273 ASP A N 1
ATOM 2192 C CA . ASP A 1 273 ? -7.426 -11.695 -9.086 1 86.38 273 ASP A CA 1
ATOM 2193 C C . ASP A 1 273 ? -6.652 -10.398 -9.312 1 86.38 273 ASP A C 1
ATOM 2195 O O . ASP A 1 273 ? -5.559 -10.414 -9.883 1 86.38 273 ASP A O 1
ATOM 2199 N N . LEU A 1 274 ? -7.277 -9.398 -9.047 1 84.88 274 LEU A N 1
ATOM 2200 C CA . LEU A 1 274 ? -6.707 -8.07 -9.219 1 84.88 274 LEU A CA 1
ATOM 2201 C C . LEU A 1 274 ? -6.16 -7.535 -7.898 1 84.88 274 LEU A C 1
ATOM 2203 O O . LEU A 1 274 ? -6.93 -7.148 -7.016 1 84.88 274 LEU A O 1
ATOM 2207 N N . LEU A 1 275 ? -4.844 -7.727 -7.707 1 81.88 275 LEU A N 1
ATOM 2208 C CA . LEU A 1 275 ? -4.188 -7.336 -6.465 1 81.88 275 LEU A CA 1
ATOM 2209 C C . LEU A 1 275 ? -4.688 -5.977 -5.992 1 81.88 275 LEU A C 1
ATOM 2211 O O . LEU A 1 275 ? -4.402 -4.949 -6.613 1 81.88 275 LEU A O 1
ATOM 2215 N N . TYR A 1 276 ? -5.359 -6.023 -4.887 1 85.44 276 TYR A N 1
ATOM 2216 C CA . TYR A 1 276 ? -6.164 -5.391 -3.848 1 85.44 276 TYR A CA 1
ATOM 2217 C C . TYR A 1 276 ? -7.543 -5.02 -4.379 1 85.44 276 TYR A C 1
ATOM 2219 O O . TYR A 1 276 ? -7.672 -4.531 -5.504 1 85.44 276 TYR A O 1
ATOM 2227 N N . SER A 1 277 ? -8.508 -5.301 -3.842 1 89.12 277 SER A N 1
ATOM 2228 C CA . SER A 1 277 ? -9.945 -5.293 -4.121 1 89.12 277 SER A CA 1
ATOM 2229 C C . SER A 1 277 ? -10.477 -3.867 -4.223 1 89.12 277 SER A C 1
ATOM 2231 O O . SER A 1 277 ? -10.352 -3.084 -3.277 1 89.12 277 SER A O 1
ATOM 2233 N N . GLY A 1 278 ? -11.031 -3.582 -5.387 1 91.75 278 GLY A N 1
ATOM 2234 C CA . GLY A 1 278 ? -11.688 -2.297 -5.551 1 91.75 278 GLY A CA 1
ATOM 2235 C C . GLY A 1 278 ? -12.867 -2.104 -4.617 1 91.75 278 GLY A C 1
ATOM 2236 O O . GLY A 1 278 ? -13.102 -0.995 -4.129 1 91.75 278 GLY A O 1
ATOM 2237 N N . HIS A 1 279 ? -13.594 -3.199 -4.383 1 91.94 279 HIS A N 1
ATOM 2238 C CA . HIS A 1 279 ? -14.727 -3.141 -3.467 1 91.94 279 HIS A CA 1
ATOM 2239 C C . HIS A 1 279 ? -14.273 -2.824 -2.047 1 91.94 279 HIS A C 1
ATOM 2241 O O . HIS A 1 279 ? -14.852 -1.963 -1.382 1 91.94 279 HIS A O 1
ATOM 2247 N N . MET A 1 280 ? -13.242 -3.549 -1.685 1 96.25 280 MET A N 1
ATOM 2248 C CA . MET A 1 280 ? -12.719 -3.301 -0.345 1 96.25 280 MET A CA 1
ATOM 2249 C C . MET A 1 280 ? -12.188 -1.875 -0.222 1 96.25 280 MET A C 1
ATOM 2251 O O . MET A 1 280 ? -12.32 -1.248 0.83 1 96.25 280 MET A O 1
ATOM 2255 N N . PHE A 1 281 ? -11.609 -1.429 -1.25 1 97.38 281 PHE A N 1
ATOM 2256 C CA . PHE A 1 281 ? -11.07 -0.074 -1.246 1 97.38 281 PHE A CA 1
ATOM 2257 C C . PHE A 1 281 ? -12.18 0.946 -0.995 1 97.38 281 PHE A C 1
ATOM 2259 O O . PHE A 1 281 ? -12.016 1.859 -0.184 1 97.38 281 PHE A O 1
ATOM 2266 N N . VAL A 1 282 ? -13.312 0.792 -1.687 1 97.12 282 VAL A N 1
ATOM 2267 C CA . VAL A 1 282 ? -14.461 1.671 -1.497 1 97.12 282 VAL A CA 1
ATOM 2268 C C . VAL A 1 282 ? -14.953 1.569 -0.057 1 97.12 282 VAL A C 1
ATOM 2270 O O . VAL A 1 282 ? -15.258 2.584 0.576 1 97.12 282 VAL A O 1
ATOM 2273 N N . ALA A 1 283 ? -15 0.369 0.406 1 98.25 283 ALA A N 1
ATOM 2274 C CA . ALA A 1 283 ? -15.445 0.148 1.779 1 98.25 283 ALA A CA 1
ATOM 2275 C C . ALA A 1 283 ? -14.555 0.888 2.771 1 98.25 283 ALA A C 1
ATOM 2277 O O . ALA A 1 283 ? -15.047 1.576 3.666 1 98.25 283 ALA A O 1
ATOM 2278 N N . VAL A 1 284 ? -13.289 0.807 2.564 1 98.56 284 VAL A N 1
ATOM 2279 C CA . VAL A 1 284 ? -12.328 1.415 3.479 1 98.56 284 VAL A CA 1
ATOM 2280 C C . VAL A 1 284 ? -12.391 2.936 3.359 1 98.56 284 VAL A C 1
ATOM 2282 O O . VAL A 1 284 ? -12.367 3.645 4.367 1 98.56 284 VAL A O 1
ATOM 2285 N N . LEU A 1 285 ? -12.438 3.432 2.156 1 98.56 285 LEU A N 1
ATOM 2286 C CA . LEU A 1 285 ? -12.539 4.875 1.966 1 98.56 285 LEU A CA 1
ATOM 2287 C C . LEU A 1 285 ? -13.773 5.434 2.666 1 98.56 285 LEU A C 1
ATOM 2289 O O . LEU A 1 285 ? -13.711 6.496 3.285 1 98.56 285 LEU A O 1
ATOM 2293 N N . THR A 1 286 ? -14.891 4.711 2.508 1 98.25 286 THR A N 1
ATOM 2294 C CA . THR A 1 286 ? -16.125 5.145 3.164 1 98.25 286 THR A CA 1
ATOM 2295 C C . THR A 1 286 ? -15.953 5.141 4.68 1 98.25 286 THR A C 1
ATOM 2297 O O . THR A 1 286 ? -16.328 6.098 5.355 1 98.25 286 THR A O 1
ATOM 2300 N N . ALA A 1 287 ? -15.359 4.098 5.184 1 98.62 287 ALA A N 1
ATOM 2301 C CA . ALA A 1 287 ? -15.125 4.012 6.621 1 98.62 287 ALA A CA 1
ATOM 2302 C C . ALA A 1 287 ? -14.211 5.141 7.098 1 98.62 287 ALA A C 1
ATOM 2304 O O . ALA A 1 287 ? -14.453 5.738 8.148 1 98.62 287 ALA A O 1
ATOM 2305 N N . MET A 1 288 ? -13.188 5.422 6.328 1 98.5 288 MET A N 1
ATOM 2306 C CA . MET A 1 288 ? -12.273 6.504 6.68 1 98.5 288 MET A CA 1
ATOM 2307 C C . MET A 1 288 ? -12.977 7.852 6.637 1 98.5 288 MET A C 1
ATOM 2309 O O . MET A 1 288 ? -12.766 8.695 7.512 1 98.5 288 MET A O 1
ATOM 2313 N N . ALA A 1 289 ? -13.773 8.078 5.621 1 98.06 289 ALA A N 1
ATOM 2314 C CA . ALA A 1 289 ? -14.523 9.32 5.508 1 98.06 289 ALA A CA 1
ATOM 2315 C C . ALA A 1 289 ? -15.453 9.516 6.703 1 98.06 289 ALA A C 1
ATOM 2317 O O . ALA A 1 289 ? -15.508 10.609 7.281 1 98.06 289 ALA A O 1
ATOM 2318 N N . TRP A 1 290 ? -16.156 8.477 7.07 1 97.69 290 TRP A N 1
ATOM 2319 C CA . TRP A 1 290 ? -17.062 8.531 8.211 1 97.69 290 TRP A CA 1
ATOM 2320 C C . TRP A 1 290 ? -16.297 8.797 9.5 1 97.69 290 TRP A C 1
ATOM 2322 O O . TRP A 1 290 ? -16.734 9.586 10.344 1 97.69 290 TRP A O 1
ATOM 2332 N N . THR A 1 291 ? -15.188 8.141 9.672 1 97.5 291 THR A N 1
ATOM 2333 C CA . THR A 1 291 ? -14.383 8.305 10.875 1 97.5 291 THR A CA 1
ATOM 2334 C C . THR A 1 291 ? -13.906 9.742 11.016 1 97.5 291 THR A C 1
ATOM 2336 O O . THR A 1 291 ? -13.969 10.32 12.109 1 97.5 291 THR A O 1
ATOM 2339 N N . GLU A 1 292 ? -13.492 10.328 9.969 1 96.19 292 GLU A N 1
ATOM 2340 C CA . GLU A 1 292 ? -12.961 11.68 10.031 1 96.19 292 GLU A CA 1
ATOM 2341 C C . GLU A 1 292 ? -14.078 12.719 10.109 1 96.19 292 GLU A C 1
ATOM 2343 O O . GLU A 1 292 ? -14.008 13.656 10.906 1 96.19 292 GLU A O 1
ATOM 2348 N N . ALA A 1 293 ? -15.102 12.602 9.359 1 95.12 293 ALA A N 1
ATOM 2349 C CA . ALA A 1 293 ? -16.109 13.641 9.195 1 95.12 293 ALA A CA 1
ATOM 2350 C C . ALA A 1 293 ? -17.141 13.602 10.32 1 95.12 293 ALA A C 1
ATOM 2352 O O . ALA A 1 293 ? -17.688 14.633 10.711 1 95.12 293 ALA A O 1
ATOM 2353 N N . TYR A 1 294 ? -17.469 12.445 10.773 1 93.88 294 TYR A N 1
ATOM 2354 C CA . TYR A 1 294 ? -18.547 12.289 11.727 1 93.88 294 TYR A CA 1
ATOM 2355 C C . TYR A 1 294 ? -18.047 11.656 13.023 1 93.88 294 TYR A C 1
ATOM 2357 O O . TYR A 1 294 ? -18.219 12.227 14.102 1 93.88 294 TYR A O 1
ATOM 2365 N N . GLY A 1 295 ? -17.344 10.539 12.938 1 93.44 295 GLY A N 1
ATOM 2366 C CA . GLY A 1 295 ? -16.781 9.844 14.086 1 93.44 295 GLY A CA 1
ATOM 2367 C C . GLY A 1 295 ? -17.844 9.125 14.914 1 93.44 295 GLY A C 1
ATOM 2368 O O . GLY A 1 295 ? -18.828 8.625 14.375 1 93.44 295 GLY A O 1
ATOM 2369 N N . GLY A 1 296 ? -17.5 8.789 16.094 1 92.75 296 GLY A N 1
ATOM 2370 C CA . GLY A 1 296 ? -18.438 8.203 17.047 1 92.75 296 GLY A CA 1
ATOM 2371 C C . GLY A 1 296 ? -18.625 6.715 16.844 1 92.75 296 GLY A C 1
ATOM 2372 O O . GLY A 1 296 ? -17.797 6.051 16.234 1 92.75 296 GLY A O 1
ATOM 2373 N N . TRP A 1 297 ? -19.688 6.152 17.406 1 9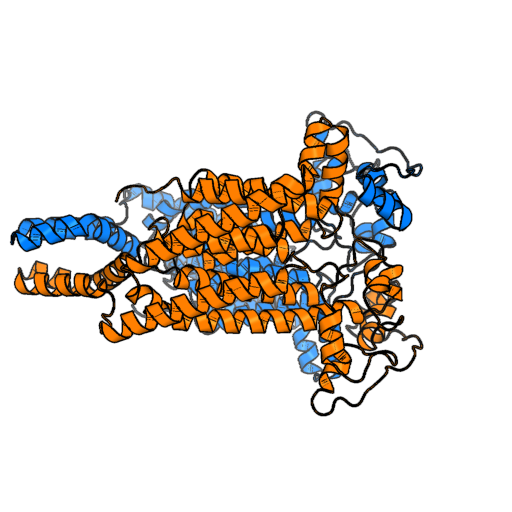3.62 297 TRP A N 1
ATOM 2374 C CA . TRP A 1 297 ? -19.953 4.719 17.422 1 93.62 297 TRP A CA 1
ATOM 2375 C C . TRP A 1 297 ? -20.344 4.227 16.031 1 93.62 297 TRP A C 1
ATOM 2377 O O . TRP A 1 297 ? -20.062 3.078 15.68 1 93.62 297 TRP A O 1
ATOM 2387 N N . THR A 1 298 ? -20.953 5.086 15.227 1 94.31 298 THR A N 1
ATOM 2388 C CA . THR A 1 298 ? -21.344 4.684 13.883 1 94.31 298 THR A CA 1
ATOM 2389 C C . THR A 1 298 ? -20.125 4.375 13.031 1 94.31 298 THR A C 1
ATOM 2391 O O . THR A 1 298 ? -20.125 3.42 12.25 1 94.31 298 THR A O 1
ATOM 2394 N N . SER A 1 299 ? -19.156 5.234 13.219 1 95.12 299 SER A N 1
ATOM 2395 C CA . SER A 1 299 ? -17.906 4.977 12.5 1 95.12 299 SER A CA 1
ATOM 2396 C C . SER A 1 299 ? -17.312 3.631 12.891 1 95.12 299 SER A C 1
ATOM 2398 O O . SER A 1 299 ? -16.844 2.885 12.031 1 95.12 299 SER A O 1
ATOM 2400 N N . ALA A 1 300 ? -17.406 3.299 14.156 1 96.94 300 ALA A N 1
ATOM 2401 C CA . ALA A 1 300 ? -16.906 2.002 14.617 1 96.94 300 ALA A CA 1
ATOM 2402 C C . ALA A 1 300 ? -17.703 0.862 13.984 1 96.94 300 ALA A C 1
ATOM 2404 O O . ALA A 1 300 ? -17.141 -0.153 13.586 1 96.94 300 ALA A O 1
ATOM 2405 N N . MET A 1 301 ? -18.953 1.054 13.875 1 96.94 301 MET A N 1
ATOM 2406 C CA . MET A 1 301 ? -19.812 0.039 13.273 1 96.94 301 MET A CA 1
ATOM 2407 C C . MET A 1 301 ? -19.484 -0.138 11.789 1 96.94 301 MET A C 1
ATOM 2409 O O . MET A 1 301 ? -19.5 -1.259 11.281 1 96.94 301 MET A O 1
ATOM 2413 N N . ILE A 1 302 ? -19.219 0.948 11.133 1 97.88 302 ILE A N 1
ATOM 2414 C CA . ILE A 1 302 ? -18.891 0.869 9.711 1 97.88 302 ILE A CA 1
ATOM 2415 C C . ILE A 1 302 ? -17.578 0.098 9.531 1 97.88 302 ILE A C 1
ATOM 2417 O O . ILE A 1 302 ? -17.453 -0.69 8.594 1 97.88 302 ILE A O 1
ATOM 2421 N N . TRP A 1 303 ? -16.625 0.282 10.414 1 98.5 303 TRP A N 1
ATOM 2422 C CA . TRP A 1 303 ? -15.391 -0.479 10.344 1 98.5 303 TRP A CA 1
ATOM 2423 C C . TRP A 1 303 ? -15.641 -1.962 10.594 1 98.5 303 TRP A C 1
ATOM 2425 O O . TRP A 1 303 ? -14.992 -2.818 9.984 1 98.5 303 TRP A O 1
ATOM 2435 N N . LEU A 1 304 ? -16.562 -2.287 11.5 1 98.19 304 LEU A N 1
ATOM 2436 C CA . LEU A 1 304 ? -16.953 -3.684 11.688 1 98.19 304 LEU A CA 1
ATOM 2437 C C . LEU A 1 304 ? -17.547 -4.262 10.414 1 98.19 304 LEU A C 1
ATOM 2439 O O . LEU A 1 304 ? -17.297 -5.422 10.078 1 98.19 304 LEU A O 1
ATOM 2443 N N . LEU A 1 305 ? -18.312 -3.463 9.742 1 98.19 305 LEU A N 1
ATOM 2444 C CA . LEU A 1 305 ? -18.891 -3.896 8.484 1 98.19 305 LEU A CA 1
ATOM 2445 C C . LEU A 1 305 ? -17.828 -4.078 7.414 1 98.19 305 LEU A C 1
ATOM 2447 O O . LEU A 1 305 ? -17.938 -4.949 6.551 1 98.19 305 LEU A O 1
ATOM 2451 N N . VAL A 1 306 ? -16.766 -3.242 7.445 1 98.44 306 VAL A N 1
ATOM 2452 C CA . VAL A 1 306 ? -15.633 -3.42 6.531 1 98.44 306 VAL A CA 1
ATOM 2453 C C . VAL A 1 306 ? -14.992 -4.781 6.77 1 98.44 306 VAL A C 1
ATOM 2455 O O . VAL A 1 306 ? -14.711 -5.52 5.82 1 98.44 306 VAL A O 1
ATOM 2458 N N . LEU A 1 307 ? -14.812 -5.137 8.047 1 98.19 307 LEU A N 1
ATOM 2459 C CA . LEU A 1 307 ? -14.227 -6.43 8.383 1 98.19 307 LEU A CA 1
ATOM 2460 C C . LEU A 1 307 ? -15.141 -7.566 7.941 1 98.19 307 LEU A C 1
ATOM 2462 O O . LEU A 1 307 ? -14.672 -8.609 7.473 1 98.19 307 LEU A O 1
ATOM 2466 N N . HIS A 1 308 ? -16.406 -7.316 8.094 1 98 308 HIS A N 1
ATOM 2467 C CA . HIS A 1 308 ? -17.391 -8.289 7.633 1 98 308 HIS A CA 1
ATOM 2468 C C . HIS A 1 308 ? -17.297 -8.492 6.125 1 98 308 HIS A C 1
ATOM 2470 O O . HIS A 1 308 ? -17.312 -9.625 5.641 1 98 308 HIS A O 1
ATOM 2476 N N . SER A 1 309 ? -17.188 -7.422 5.414 1 97.5 309 SER A N 1
ATOM 2477 C CA . SER A 1 309 ? -17.062 -7.5 3.961 1 97.5 309 SER A CA 1
ATOM 2478 C C . SER A 1 309 ? -15.781 -8.219 3.549 1 97.5 309 SER A C 1
ATOM 2480 O O . SER A 1 309 ? -15.789 -9.023 2.619 1 97.5 309 SER A O 1
ATOM 2482 N N . ALA A 1 310 ? -14.703 -7.953 4.223 1 97.69 310 ALA A N 1
ATOM 2483 C CA . ALA A 1 310 ? -13.406 -8.547 3.889 1 97.69 310 ALA A CA 1
ATOM 2484 C C . ALA A 1 310 ? -13.445 -10.062 4.043 1 97.69 310 ALA A C 1
ATOM 2486 O O . ALA A 1 310 ? -13.047 -10.797 3.137 1 97.69 310 ALA A O 1
ATOM 2487 N N . GLN A 1 311 ? -13.93 -10.5 5.238 1 97.44 311 GLN A N 1
ATOM 2488 C CA . GLN A 1 311 ? -13.93 -11.938 5.457 1 97.44 311 GLN A CA 1
ATOM 2489 C C . GLN A 1 311 ? -14.906 -12.641 4.52 1 97.44 311 GLN A C 1
ATOM 2491 O O . GLN A 1 311 ? -14.664 -13.766 4.082 1 97.44 311 GLN A O 1
ATOM 2496 N N . ARG A 1 312 ? -15.969 -12.016 4.07 1 96.44 312 ARG A N 1
ATOM 2497 C CA . ARG A 1 312 ? -16.891 -12.609 3.111 1 96.44 312 ARG A CA 1
ATOM 2498 C C . ARG A 1 312 ? -16.25 -12.727 1.733 1 96.44 312 ARG A C 1
ATOM 2500 O O . ARG A 1 312 ? -16.438 -13.727 1.038 1 96.44 312 ARG A O 1
ATOM 2507 N N . GLU A 1 313 ? -15.547 -11.664 1.348 1 95.19 313 GLU A N 1
ATOM 2508 C CA . GLU A 1 313 ? -14.844 -11.703 0.067 1 95.19 313 GLU A CA 1
ATOM 2509 C C . GLU A 1 313 ? -13.867 -12.875 -0 1 95.19 313 GLU A C 1
ATOM 2511 O O . GLU A 1 313 ? -13.719 -13.5 -1.052 1 95.19 313 GLU A O 1
ATOM 2516 N N . ILE A 1 314 ? -13.258 -13.156 1.107 1 95.81 314 ILE A N 1
ATOM 2517 C CA . ILE A 1 314 ? -12.281 -14.242 1.188 1 95.81 314 ILE A CA 1
ATOM 2518 C C . ILE A 1 314 ? -13.008 -15.586 1.214 1 95.81 314 ILE A C 1
ATOM 2520 O O . ILE A 1 314 ? -12.648 -16.516 0.479 1 95.81 314 ILE A O 1
ATOM 2524 N N . ARG A 1 315 ? -14.109 -15.672 1.974 1 94.69 315 ARG A N 1
ATOM 2525 C CA . ARG A 1 315 ? -14.891 -16.906 2.113 1 94.69 315 ARG A CA 1
ATOM 2526 C C . ARG A 1 315 ? -15.5 -17.312 0.78 1 94.69 315 ARG A C 1
ATOM 2528 O O . ARG A 1 315 ? -15.562 -18.5 0.468 1 94.69 315 ARG A O 1
ATOM 2535 N N . GLU A 1 316 ? -15.867 -16.359 0.071 1 92.75 316 GLU A N 1
ATOM 2536 C CA . GLU A 1 316 ? -16.578 -16.625 -1.177 1 92.75 316 GLU A CA 1
ATOM 2537 C C . GLU A 1 316 ? -15.609 -16.719 -2.352 1 92.75 316 GLU A C 1
ATOM 2539 O O . GLU A 1 316 ? -16.031 -16.906 -3.496 1 92.75 316 GLU A O 1
ATOM 2544 N N . ARG A 1 317 ? -14.328 -16.562 -2.098 1 92.88 317 ARG A N 1
ATOM 2545 C CA . ARG A 1 317 ? -13.258 -16.703 -3.08 1 92.88 317 ARG A CA 1
ATOM 2546 C C . ARG A 1 317 ? -13.43 -15.703 -4.219 1 92.88 317 ARG A C 1
ATOM 2548 O O . ARG A 1 317 ? -13.273 -16.062 -5.391 1 92.88 317 ARG A O 1
ATOM 2555 N N . HIS A 1 318 ? -13.805 -14.508 -3.814 1 91.31 318 HIS A N 1
ATOM 2556 C CA . HIS A 1 318 ? -13.797 -13.422 -4.781 1 91.31 318 HIS A CA 1
ATOM 2557 C C . HIS A 1 318 ? -12.422 -12.773 -4.887 1 91.31 318 HIS A C 1
ATOM 2559 O O . HIS A 1 318 ? -12.023 -12.32 -5.957 1 91.31 318 HIS A O 1
ATOM 2565 N N . HIS A 1 319 ? -11.781 -12.75 -3.799 1 94 319 HIS A N 1
ATOM 2566 C CA . HIS A 1 319 ? -10.438 -12.18 -3.715 1 94 319 HIS A CA 1
ATOM 2567 C C . HIS A 1 319 ? -9.57 -12.977 -2.75 1 94 319 HIS A C 1
ATOM 2569 O O . HIS A 1 319 ? -10.078 -13.609 -1.822 1 94 319 HIS A O 1
ATOM 2575 N N . TYR A 1 320 ? -8.312 -12.961 -3.061 1 96.5 320 TYR A N 1
ATOM 2576 C CA . TYR A 1 320 ? -7.352 -13.469 -2.084 1 96.5 320 TYR A CA 1
ATOM 2577 C C . TYR A 1 320 ? -7.324 -12.586 -0.84 1 96.5 320 TYR A C 1
ATOM 2579 O O . TYR A 1 320 ? -7.688 -11.414 -0.897 1 96.5 320 TYR A O 1
ATOM 2587 N N . SER A 1 321 ? -6.879 -13.156 0.276 1 97.19 321 SER A N 1
ATOM 2588 C CA . SER A 1 321 ? -6.734 -12.398 1.516 1 97.19 321 SER A CA 1
ATOM 2589 C C . SER A 1 321 ? -5.816 -11.195 1.324 1 97.19 321 SER A C 1
ATOM 2591 O O . SER A 1 321 ? -6.062 -10.125 1.887 1 97.19 321 SER A O 1
ATOM 2593 N N . VAL A 1 322 ? -4.77 -11.367 0.558 1 96.5 322 VAL A N 1
ATOM 2594 C CA . VAL A 1 322 ? -3.809 -10.297 0.346 1 96.5 322 VAL A CA 1
ATOM 2595 C C . VAL A 1 322 ? -4.504 -9.102 -0.3 1 96.5 322 VAL A C 1
ATOM 2597 O O . VAL A 1 322 ? -4.164 -7.945 -0.018 1 96.5 322 VAL A O 1
ATOM 2600 N N . ASP A 1 323 ? -5.496 -9.32 -1.135 1 95.88 323 ASP A N 1
ATOM 2601 C CA . ASP A 1 323 ? -6.242 -8.258 -1.8 1 95.88 323 ASP A CA 1
ATOM 2602 C C . ASP A 1 323 ? -6.98 -7.391 -0.785 1 95.88 323 ASP A C 1
ATOM 2604 O O . ASP A 1 323 ? -6.992 -6.164 -0.904 1 95.88 323 ASP A O 1
ATOM 2608 N N . CYS A 1 324 ? -7.531 -8.062 0.116 1 96.75 324 CYS A N 1
ATOM 2609 C CA . CYS A 1 324 ? -8.273 -7.352 1.151 1 96.75 324 CYS A CA 1
ATOM 2610 C C . CYS A 1 324 ? -7.328 -6.594 2.074 1 96.75 324 CYS A C 1
ATOM 2612 O O . CYS A 1 324 ? -7.566 -5.426 2.393 1 96.75 324 CYS A O 1
ATOM 2614 N N . VAL A 1 325 ? -6.246 -7.215 2.445 1 96.56 325 VAL A N 1
ATOM 2615 C CA . VAL A 1 325 ? -5.281 -6.625 3.367 1 96.56 325 VAL A CA 1
ATOM 2616 C C . VAL A 1 325 ? -4.664 -5.375 2.738 1 96.56 325 VAL A C 1
ATOM 2618 O O . VAL A 1 325 ? -4.629 -4.312 3.363 1 96.56 325 VAL A O 1
ATOM 2621 N N . VAL A 1 326 ? -4.23 -5.496 1.54 1 96.62 326 VAL A N 1
ATOM 2622 C CA . VAL A 1 326 ? -3.582 -4.379 0.856 1 96.62 326 VAL A CA 1
ATOM 2623 C C . VAL A 1 326 ? -4.586 -3.252 0.64 1 96.62 326 VAL A C 1
ATOM 2625 O O . VAL A 1 326 ? -4.266 -2.078 0.833 1 96.62 326 VAL A O 1
ATOM 2628 N N . ALA A 1 327 ? -5.785 -3.615 0.276 1 97.06 327 ALA A N 1
ATOM 2629 C CA . ALA A 1 327 ? -6.812 -2.594 0.086 1 97.06 327 ALA A CA 1
ATOM 2630 C C . ALA A 1 327 ? -7.043 -1.804 1.371 1 97.06 327 ALA A C 1
ATOM 2632 O O . ALA A 1 327 ? -7.238 -0.586 1.332 1 97.06 327 ALA A O 1
ATOM 2633 N N . ILE A 1 328 ? -7.008 -2.475 2.461 1 97.75 328 ILE A N 1
ATOM 2634 C CA . ILE A 1 328 ? -7.297 -1.839 3.74 1 97.75 328 ILE A CA 1
ATOM 2635 C C . ILE A 1 328 ? -6.184 -0.852 4.086 1 97.75 328 ILE A C 1
ATOM 2637 O O . ILE A 1 328 ? -6.441 0.333 4.312 1 97.75 328 ILE A O 1
ATOM 2641 N N . TYR A 1 329 ? -4.926 -1.275 4.07 1 96.75 329 TYR A N 1
ATOM 2642 C CA . TYR A 1 329 ? -3.918 -0.334 4.543 1 96.75 329 TYR A CA 1
ATOM 2643 C C . TYR A 1 329 ? -3.619 0.72 3.484 1 96.75 329 TYR A C 1
ATOM 2645 O O . TYR A 1 329 ? -3.281 1.86 3.811 1 96.75 329 TYR A O 1
ATOM 2653 N N . VAL A 1 330 ? -3.748 0.395 2.207 1 97.06 330 VAL A N 1
ATOM 2654 C CA . VAL A 1 330 ? -3.553 1.414 1.182 1 97.06 330 VAL A CA 1
ATOM 2655 C C . VAL A 1 330 ? -4.68 2.443 1.256 1 97.06 330 VAL A C 1
ATOM 2657 O O . VAL A 1 330 ? -4.441 3.645 1.102 1 97.06 330 VAL A O 1
ATOM 2660 N N . GLY A 1 331 ? -5.926 1.905 1.479 1 97.81 331 GLY A N 1
ATOM 2661 C CA . GLY A 1 331 ? -7.043 2.822 1.63 1 97.81 331 GLY A CA 1
ATOM 2662 C C . GLY A 1 331 ? -6.863 3.799 2.777 1 97.81 331 GLY A C 1
ATOM 2663 O O . GLY A 1 331 ? -7.129 4.992 2.631 1 97.81 331 GLY A O 1
ATOM 2664 N N . ILE A 1 332 ? -6.387 3.305 3.881 1 97.94 332 ILE A N 1
ATOM 2665 C CA . ILE A 1 332 ? -6.152 4.137 5.055 1 97.94 332 ILE A CA 1
ATOM 2666 C C . ILE A 1 332 ? -5.066 5.164 4.75 1 97.94 332 ILE A C 1
ATOM 2668 O O . ILE A 1 332 ? -5.238 6.355 5.012 1 97.94 332 ILE A O 1
ATOM 2672 N N . LEU A 1 333 ? -3.986 4.715 4.145 1 97.62 333 LEU A N 1
ATOM 2673 C CA . LEU A 1 333 ? -2.842 5.574 3.867 1 97.62 333 LEU A CA 1
ATOM 2674 C C . LEU A 1 333 ? -3.205 6.652 2.85 1 97.62 333 LEU A C 1
ATOM 2676 O O . LEU A 1 333 ? -2.854 7.82 3.023 1 97.62 333 LEU A O 1
ATOM 2680 N N . LEU A 1 334 ? -3.93 6.293 1.866 1 97.94 334 LEU A N 1
ATOM 2681 C CA . LEU A 1 334 ? -4.273 7.242 0.815 1 97.94 334 LEU A CA 1
ATOM 2682 C C . LEU A 1 334 ? -5.242 8.305 1.335 1 97.94 334 LEU A C 1
ATOM 2684 O O . LEU A 1 334 ? -5.125 9.477 0.986 1 97.94 334 LEU A O 1
ATOM 2688 N N . TRP A 1 335 ? -6.199 7.859 2.131 1 97.94 335 TRP A N 1
ATOM 2689 C CA . TRP A 1 335 ? -7.121 8.844 2.684 1 97.94 335 TRP A CA 1
ATOM 2690 C C . TRP A 1 335 ? -6.375 9.875 3.525 1 97.94 335 TRP A C 1
ATOM 2692 O O . TRP A 1 335 ? -6.652 11.07 3.441 1 97.94 335 TRP A O 1
ATOM 2702 N N . ARG A 1 336 ? -5.441 9.422 4.234 1 95.56 336 ARG A N 1
ATOM 2703 C CA . ARG A 1 336 ? -4.672 10.328 5.078 1 95.56 336 ARG A CA 1
ATOM 2704 C C . ARG A 1 336 ? -3.797 11.25 4.238 1 95.56 336 ARG A C 1
ATOM 2706 O O . ARG A 1 336 ? -3.553 12.398 4.617 1 95.56 336 ARG A O 1
ATOM 2713 N N . MET A 1 337 ? -3.434 10.82 3.121 1 94.25 337 MET A N 1
ATOM 2714 C CA . MET A 1 337 ? -2.531 11.586 2.264 1 94.25 337 MET A CA 1
ATOM 2715 C C . MET A 1 337 ? -3.295 12.656 1.491 1 94.25 337 MET 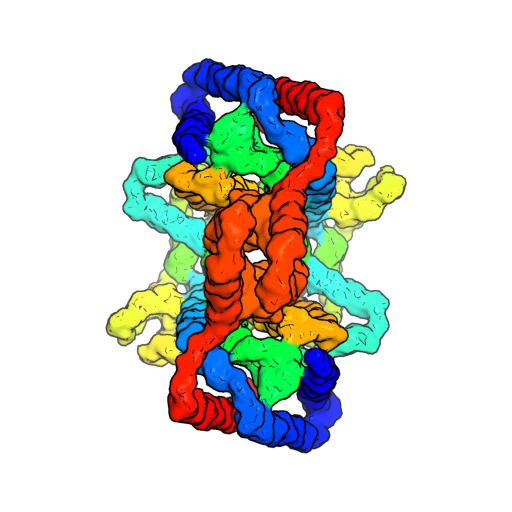A C 1
ATOM 2717 O O . MET A 1 337 ? -2.701 13.633 1.018 1 94.25 337 MET A O 1
ATOM 2721 N N . THR A 1 338 ? -4.551 12.531 1.398 1 95.56 338 THR A N 1
ATOM 2722 C CA . THR A 1 338 ? -5.301 13.461 0.557 1 95.56 338 THR A CA 1
ATOM 2723 C C . THR A 1 338 ? -6.078 14.453 1.411 1 95.56 338 THR A C 1
ATOM 2725 O O . THR A 1 338 ? -7.082 15.008 0.964 1 95.56 338 THR A O 1
ATOM 2728 N N . SER A 1 339 ? -5.641 14.727 2.562 1 92.38 339 SER A N 1
ATOM 2729 C CA . SER A 1 339 ? -6.32 15.617 3.496 1 92.38 339 SER A CA 1
ATOM 2730 C C . SER A 1 339 ? -6.262 17.062 3.018 1 92.38 339 SER A C 1
ATOM 2732 O O . SER A 1 339 ? -6.988 17.922 3.525 1 92.38 339 SER A O 1
ATOM 2734 N N . PHE A 1 340 ? -5.477 17.328 2.039 1 87.81 340 PHE A N 1
ATOM 2735 C CA . PHE A 1 340 ? -5.305 18.688 1.543 1 87.81 340 PHE A CA 1
ATOM 2736 C C . PHE A 1 340 ? -6.504 19.109 0.705 1 87.81 340 PHE A C 1
ATOM 2738 O O . PHE A 1 340 ? -6.684 20.297 0.427 1 87.81 340 PHE A O 1
ATOM 2745 N N . ILE A 1 341 ? -7.332 18.219 0.331 1 92.56 341 ILE A N 1
ATOM 2746 C CA . ILE A 1 341 ? -8.5 18.547 -0.479 1 92.56 341 ILE A CA 1
ATOM 2747 C C . ILE A 1 341 ? -9.664 18.953 0.429 1 92.56 341 ILE A C 1
ATOM 2749 O O . ILE A 1 341 ? -10.367 19.922 0.148 1 92.56 341 ILE A O 1
ATOM 2753 N N . TRP A 1 342 ? -9.914 18.281 1.467 1 92 342 TRP A N 1
ATOM 2754 C CA . TRP A 1 342 ? -10.938 18.5 2.484 1 92 342 TRP A CA 1
ATOM 2755 C C . TRP A 1 342 ? -10.539 17.844 3.807 1 92 342 TRP A C 1
ATOM 2757 O O . TRP A 1 342 ? -9.984 16.75 3.824 1 92 342 TRP A O 1
ATOM 2767 N N . SER A 1 343 ? -10.742 18.578 4.852 1 89.38 343 SER A N 1
ATOM 2768 C CA . SER A 1 343 ? -10.5 18.016 6.18 1 89.38 343 SER A CA 1
ATOM 2769 C C . SER A 1 343 ? -11.539 18.516 7.184 1 89.38 343 SER A C 1
ATOM 2771 O O . SER A 1 343 ? -12.125 19.594 6.996 1 89.38 343 SER A O 1
ATOM 2773 N N . ALA A 1 344 ? -11.797 17.672 8.094 1 85.56 344 ALA A N 1
ATOM 2774 C CA . ALA A 1 344 ? -12.75 18.031 9.141 1 85.56 344 ALA A CA 1
ATOM 2775 C C . ALA A 1 344 ? -12.203 19.172 10.008 1 85.56 344 ALA A C 1
ATOM 2777 O O . ALA A 1 344 ? -12.961 19.844 10.695 1 85.56 344 ALA A O 1
ATOM 2778 N N . LYS A 1 345 ? -10.914 19.234 9.859 1 74.25 345 LYS A N 1
ATOM 2779 C CA . LYS A 1 345 ? -10.289 20.297 10.648 1 74.25 345 LYS A CA 1
ATOM 2780 C C . LYS A 1 345 ? -10.508 21.672 10.016 1 74.25 345 LYS A C 1
ATOM 2782 O O . LYS A 1 345 ? -10.703 21.766 8.805 1 74.25 345 LYS A O 1
ATOM 2787 N N . ASP A 1 346 ? -10.773 22.578 10.719 1 64.69 346 ASP A N 1
ATOM 2788 C CA . ASP A 1 346 ? -11.164 23.938 10.344 1 64.69 346 ASP A CA 1
ATOM 2789 C C . ASP A 1 346 ? -10.133 24.578 9.422 1 64.69 346 ASP A C 1
ATOM 2791 O O . ASP A 1 346 ? -9.016 24.875 9.844 1 64.69 346 ASP A O 1
ATOM 2795 N N . THR A 1 347 ? -10.523 24.578 8.078 1 62.91 347 THR A N 1
ATOM 2796 C CA . THR A 1 347 ? -9.68 25.188 7.059 1 62.91 347 THR A CA 1
ATOM 2797 C C . THR A 1 347 ? -9.438 26.656 7.355 1 62.91 347 THR A C 1
ATOM 2799 O O . THR A 1 347 ? -8.359 27.188 7.086 1 62.91 347 THR A O 1
ATOM 2802 N N . ALA A 1 348 ? -10.508 27.312 7.809 1 64 348 ALA A N 1
ATOM 2803 C CA . ALA A 1 348 ? -10.344 28.719 8.18 1 64 348 ALA A CA 1
ATOM 2804 C C . ALA A 1 348 ? -9.242 28.891 9.211 1 64 348 ALA A C 1
ATOM 2806 O O . ALA A 1 348 ? -8.43 29.812 9.117 1 64 348 ALA A O 1
ATOM 2807 N N . ARG A 1 349 ? -9.219 27.969 10.016 1 66.75 349 ARG A N 1
ATOM 2808 C CA . ARG A 1 349 ? -8.18 27.984 11.039 1 66.75 349 ARG A CA 1
ATOM 2809 C C . ARG A 1 349 ? -6.801 27.781 10.422 1 66.75 349 ARG A C 1
ATOM 2811 O O . ARG A 1 349 ? -5.844 28.453 10.797 1 66.75 349 ARG A O 1
ATOM 2818 N N . ALA A 1 350 ? -6.828 26.875 9.516 1 67.69 350 ALA A N 1
ATOM 2819 C CA . ALA A 1 350 ? -5.547 26.641 8.867 1 67.69 350 ALA A CA 1
ATOM 2820 C C . ALA A 1 350 ? -5.066 27.875 8.117 1 67.69 350 ALA A C 1
ATOM 2822 O O . ALA A 1 350 ? -3.877 28.203 8.148 1 67.69 350 ALA A O 1
ATOM 2823 N N . ARG A 1 351 ? -5.965 28.453 7.5 1 71.94 351 ARG A N 1
ATOM 2824 C CA . ARG A 1 351 ? -5.617 29.672 6.781 1 71.94 351 ARG A CA 1
ATOM 2825 C C . ARG A 1 351 ? -5.18 30.781 7.742 1 71.94 351 ARG A C 1
ATOM 2827 O O . ARG A 1 351 ? -4.223 31.5 7.469 1 71.94 351 ARG A O 1
ATOM 2834 N N . ARG A 1 352 ? -5.906 30.922 8.766 1 73.75 352 ARG A N 1
ATOM 2835 C CA . ARG A 1 352 ? -5.539 31.922 9.773 1 73.75 352 ARG A CA 1
ATOM 2836 C C . ARG A 1 352 ? -4.156 31.625 10.344 1 73.75 352 ARG A C 1
ATOM 2838 O O . ARG A 1 352 ? -3.34 32.531 10.508 1 73.75 352 ARG A O 1
ATOM 2845 N N . LEU A 1 353 ? -4.02 30.375 10.516 1 72.19 353 LEU A N 1
ATOM 2846 C CA . LEU A 1 353 ? -2.738 29.984 11.086 1 72.19 353 LEU A CA 1
ATOM 2847 C C . LEU A 1 353 ? -1.605 30.219 10.094 1 72.19 353 LEU A C 1
ATOM 2849 O O . LEU A 1 353 ? -0.519 30.656 10.477 1 72.19 353 LEU A O 1
ATOM 2853 N N . ALA A 1 354 ? -1.871 29.938 8.922 1 73.25 354 ALA A N 1
ATOM 2854 C CA . ALA A 1 354 ? -0.87 30.219 7.898 1 73.25 354 ALA A CA 1
ATOM 2855 C C . ALA A 1 354 ? -0.565 31.719 7.816 1 73.25 354 ALA A C 1
ATOM 2857 O O . ALA A 1 354 ? 0.595 32.094 7.676 1 73.25 354 ALA A O 1
ATOM 2858 N N . LYS A 1 355 ? -1.63 32.5 7.895 1 77.56 355 LYS A N 1
ATOM 2859 C CA . LYS A 1 355 ? -1.443 33.938 7.867 1 77.56 355 LYS A CA 1
ATOM 2860 C C . LYS A 1 355 ? -0.727 34.438 9.125 1 77.56 355 LYS A C 1
ATOM 2862 O O . LYS A 1 355 ? 0.103 35.344 9.055 1 77.56 355 LYS A O 1
ATOM 2867 N N . LEU A 1 356 ? -1.071 33.906 10.18 1 75.12 356 LEU A N 1
ATOM 2868 C CA . LEU A 1 356 ? -0.401 34.25 11.43 1 75.12 356 LEU A CA 1
ATOM 2869 C C . LEU A 1 356 ? 1.092 33.969 11.344 1 75.12 356 LEU A C 1
ATOM 2871 O O . LEU A 1 356 ? 1.912 34.719 11.844 1 75.12 356 LEU A O 1
ATOM 2875 N N . GLU A 1 357 ? 1.361 32.906 10.719 1 75.75 357 GLU A N 1
ATOM 2876 C CA . GLU A 1 357 ? 2.768 32.562 10.516 1 75.75 357 GLU A CA 1
ATOM 2877 C C . GLU A 1 357 ? 3.465 33.594 9.641 1 75.75 357 GLU A C 1
ATOM 2879 O O . GLU A 1 357 ? 4.613 33.969 9.898 1 75.75 357 GLU A O 1
ATOM 2884 N N . GLU A 1 358 ? 2.82 33.969 8.727 1 78.44 358 GLU A N 1
ATOM 2885 C CA . GLU A 1 358 ? 3.363 34.969 7.793 1 78.44 358 GLU A CA 1
ATOM 2886 C C . GLU A 1 358 ? 3.613 36.312 8.484 1 78.44 358 GLU A C 1
ATOM 2888 O O . GLU A 1 358 ? 4.605 36.969 8.203 1 78.44 358 GLU A O 1
ATOM 2893 N N . ILE A 1 359 ? 2.752 36.625 9.43 1 77.88 359 ILE A N 1
ATOM 2894 C CA . ILE A 1 359 ? 2.824 37.969 10.016 1 77.88 359 ILE A CA 1
ATOM 2895 C C . ILE A 1 359 ? 3.543 37.906 11.367 1 77.88 359 ILE A C 1
ATOM 2897 O O . ILE A 1 359 ? 3.506 38.844 12.141 1 77.88 359 ILE A O 1
ATOM 2901 N N . GLU A 1 360 ? 3.939 36.812 11.641 1 76.69 360 GLU A N 1
ATOM 2902 C CA . GLU A 1 360 ? 4.598 36.656 12.93 1 76.69 360 GLU A CA 1
ATOM 2903 C C . GLU A 1 360 ? 5.707 37.688 13.109 1 76.69 360 GLU A C 1
ATOM 2905 O O . GLU A 1 360 ? 5.789 38.344 14.156 1 76.69 360 GLU A O 1
ATOM 2910 N N . ARG A 1 361 ? 6.559 37.875 12.156 1 8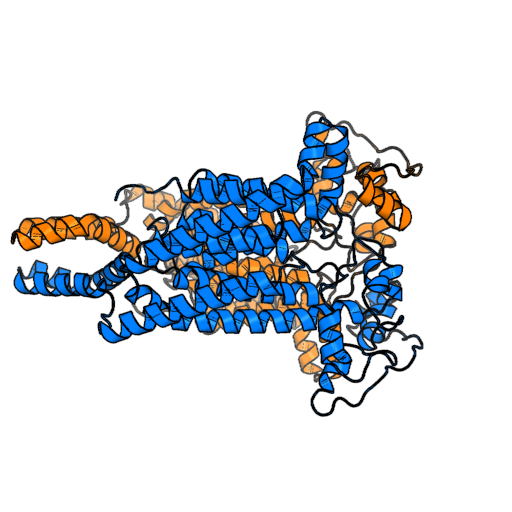0.75 361 ARG A N 1
ATOM 2911 C CA . ARG A 1 361 ? 7.684 38.812 12.258 1 80.75 361 ARG A CA 1
ATOM 2912 C C . ARG A 1 361 ? 7.195 40.25 12.336 1 80.75 361 ARG A C 1
ATOM 2914 O O . ARG A 1 361 ? 7.57 41 13.25 1 80.75 361 ARG A O 1
ATOM 2921 N N . PRO A 1 362 ? 6.332 40.594 11.477 1 84.06 362 PRO A N 1
ATOM 2922 C CA . PRO A 1 362 ? 5.777 41.938 11.578 1 84.06 362 PRO A CA 1
ATOM 2923 C C . PRO A 1 362 ? 5.043 42.188 12.891 1 84.06 362 PRO A C 1
ATOM 2925 O O . PRO A 1 362 ? 5.062 43.281 13.422 1 84.06 362 PRO A O 1
ATOM 2928 N N . LEU A 1 363 ? 4.426 41.219 13.328 1 82.44 363 LEU A N 1
ATOM 2929 C CA . LEU A 1 363 ? 3.682 41.344 14.578 1 82.44 363 LEU A CA 1
ATOM 2930 C C . LEU A 1 363 ? 4.625 41.531 15.758 1 82.44 363 LEU A C 1
ATOM 2932 O O . LEU A 1 363 ? 4.375 42.406 16.609 1 82.44 363 LEU A O 1
ATOM 2936 N N . MET A 1 364 ? 5.703 40.875 15.719 1 79.19 364 MET A N 1
ATOM 2937 C CA . MET A 1 364 ? 6.691 41 16.781 1 79.19 364 MET A CA 1
ATOM 2938 C C . MET A 1 364 ? 7.328 42.406 16.75 1 79.19 364 MET A C 1
ATOM 2940 O O . MET A 1 364 ? 7.586 43 17.797 1 79.19 364 MET A O 1
ATOM 2944 N N . HIS A 1 365 ? 7.539 42.844 15.602 1 84.25 365 HIS A N 1
ATOM 2945 C CA . HIS A 1 365 ? 8.102 44.188 15.453 1 84.25 365 HIS A CA 1
ATOM 2946 C C . HIS A 1 365 ? 7.117 45.25 15.922 1 84.25 365 HIS A C 1
ATOM 2948 O O . HIS A 1 365 ? 7.508 46.219 16.578 1 84.25 365 HIS A O 1
ATOM 2954 N N . ALA A 1 366 ? 5.914 45.062 15.602 1 85.69 366 ALA A N 1
ATOM 2955 C CA . ALA A 1 366 ? 4.879 46 16 1 85.69 366 ALA A CA 1
ATOM 2956 C C . ALA A 1 366 ? 4.711 46.031 17.516 1 85.69 366 ALA A C 1
ATOM 2958 O O . ALA A 1 366 ? 4.461 47.062 18.109 1 85.69 366 ALA A O 1
ATOM 2959 N N . VAL A 1 367 ? 4.891 45 18.094 1 81.44 367 VAL A N 1
ATOM 2960 C CA . VAL A 1 367 ? 4.75 44.875 19.547 1 81.44 367 VAL A CA 1
ATOM 2961 C C . VAL A 1 367 ? 5.941 45.562 20.234 1 81.44 367 VAL A C 1
ATOM 2963 O O . VAL A 1 367 ? 5.777 46.25 21.234 1 81.44 367 VAL A O 1
ATOM 2966 N N . LYS A 1 368 ? 7.074 45.25 19.672 1 82 368 LYS A N 1
ATOM 2967 C CA . LYS A 1 368 ? 8.273 45.875 20.219 1 82 368 LYS A CA 1
ATOM 2968 C C . LYS A 1 368 ? 8.195 47.406 20.156 1 82 368 LYS A C 1
ATOM 2970 O O . LYS A 1 368 ? 8.641 48.094 21.062 1 82 368 LYS A O 1
ATOM 2975 N N . ASP A 1 369 ? 7.555 47.906 19.125 1 83.56 369 ASP A N 1
ATOM 2976 C CA . ASP A 1 369 ? 7.43 49.344 18.922 1 83.56 369 ASP A CA 1
ATOM 2977 C C . ASP A 1 369 ? 6.176 49.875 19.609 1 83.56 369 ASP A C 1
ATOM 2979 O O . ASP A 1 369 ? 5.883 51.062 19.516 1 83.56 369 ASP A O 1
ATOM 2983 N N . SER A 1 370 ? 5.469 49.125 20.219 1 81.31 370 SER A N 1
ATOM 2984 C CA . SER A 1 370 ? 4.227 49.5 20.891 1 81.31 370 SER A CA 1
ATOM 2985 C C . SER A 1 370 ? 3.262 50.188 19.922 1 81.31 370 SER A C 1
ATOM 2987 O O . SER A 1 370 ? 2.643 51.188 20.281 1 81.31 370 SER A O 1
ATOM 2989 N N . ASP A 1 371 ? 3.338 49.719 18.734 1 85.56 371 ASP A N 1
ATOM 2990 C CA . ASP A 1 371 ? 2.436 50.219 17.703 1 85.56 371 ASP A CA 1
ATOM 2991 C C . ASP A 1 371 ? 1.107 49.469 17.703 1 85.56 371 ASP A C 1
ATOM 2993 O O . ASP A 1 371 ? 0.916 48.531 16.938 1 85.56 371 ASP A O 1
ATOM 2997 N N . ILE A 1 372 ? 0.163 49.938 18.422 1 80.94 372 ILE A N 1
ATOM 2998 C CA . ILE A 1 372 ? -1.103 49.25 18.625 1 80.94 372 ILE A CA 1
ATOM 2999 C C . ILE A 1 372 ? -1.902 49.219 17.328 1 80.94 372 ILE A C 1
ATOM 3001 O O . ILE A 1 372 ? -2.568 48.219 17.016 1 80.94 372 ILE A O 1
ATOM 3005 N N . ASP A 1 373 ? -1.835 50.25 16.625 1 85.38 373 ASP A N 1
ATOM 3006 C CA . ASP A 1 373 ? -2.572 50.312 15.367 1 85.38 373 ASP A CA 1
ATOM 3007 C C . ASP A 1 373 ? -2.008 49.312 14.359 1 85.38 373 ASP A C 1
ATOM 3009 O O . ASP A 1 373 ? -2.762 48.656 13.641 1 85.38 373 ASP A O 1
ATOM 3013 N N . GLY A 1 374 ? -0.768 49.188 14.375 1 86.31 374 GLY A N 1
ATOM 3014 C CA . GLY A 1 374 ? -0.133 48.219 13.523 1 86.31 374 GLY A CA 1
ATOM 3015 C C . GLY A 1 374 ? -0.493 46.781 13.891 1 86.31 374 GLY A C 1
ATOM 3016 O O . GLY A 1 374 ? -0.732 45.938 13.016 1 86.31 374 GLY A O 1
ATOM 3017 N N . ILE A 1 375 ? -0.521 46.562 15.125 1 85.38 375 ILE A N 1
ATOM 3018 C CA . ILE A 1 375 ? -0.898 45.219 15.625 1 85.38 375 ILE A CA 1
ATOM 3019 C C . ILE A 1 375 ? -2.336 44.906 15.211 1 85.38 375 ILE A C 1
ATOM 3021 O O . ILE A 1 375 ? -2.629 43.812 14.75 1 85.38 375 ILE A O 1
ATOM 3025 N N . ARG A 1 376 ? -3.197 45.844 15.312 1 83.75 376 ARG A N 1
ATOM 3026 C CA . ARG A 1 376 ? -4.602 45.656 14.945 1 83.75 376 ARG A CA 1
ATOM 3027 C C . ARG A 1 376 ? -4.75 45.375 13.461 1 83.75 376 ARG A C 1
ATOM 3029 O O . ARG A 1 376 ? -5.543 44.531 13.062 1 83.75 376 ARG A O 1
ATOM 3036 N N . ASP A 1 377 ? -3.977 46.031 12.727 1 86.5 377 ASP A N 1
ATOM 3037 C CA . ASP A 1 377 ? -4.055 45.812 11.281 1 86.5 377 ASP A CA 1
ATOM 3038 C C . ASP A 1 377 ? -3.576 44.438 10.891 1 86.5 377 ASP A C 1
ATOM 3040 O O . ASP A 1 377 ? -4.18 43.781 10.039 1 86.5 377 ASP A O 1
ATOM 3044 N N . LEU A 1 378 ? -2.551 44.031 11.516 1 85.62 378 LEU A N 1
ATOM 3045 C CA . LEU A 1 378 ? -1.999 42.719 11.227 1 85.62 378 LEU A CA 1
ATOM 3046 C C . LEU A 1 378 ? -2.969 41.594 11.641 1 85.62 378 LEU A C 1
ATOM 3048 O O . LEU A 1 378 ? -3.172 40.625 10.906 1 85.62 378 LEU A O 1
ATOM 3052 N N . LEU A 1 379 ? -3.535 41.75 12.688 1 80.75 379 LEU A N 1
ATOM 3053 C CA . LEU A 1 379 ? -4.473 40.75 13.18 1 80.75 379 LEU A CA 1
ATOM 3054 C C . LEU A 1 379 ? -5.754 40.75 12.359 1 80.75 379 LEU A C 1
ATOM 3056 O O . LEU A 1 379 ? -6.398 39.719 12.195 1 80.75 379 LEU A O 1
ATOM 3060 N N . LYS A 1 380 ? -6.109 41.938 11.883 1 82.06 380 LYS A N 1
ATOM 3061 C CA . LYS A 1 380 ? -7.25 42 10.977 1 82.06 380 LYS A CA 1
ATOM 3062 C C . LYS A 1 380 ? -6.988 41.219 9.695 1 82.06 380 LYS A C 1
ATOM 3064 O O . LYS A 1 380 ? -7.902 40.594 9.133 1 82.06 380 LYS A O 1
ATOM 3069 N N . GLU A 1 381 ? -5.746 41.219 9.312 1 81.38 381 GLU A N 1
ATOM 3070 C CA . GLU A 1 381 ? -5.379 40.438 8.141 1 81.38 381 GLU A CA 1
ATOM 3071 C C . GLU A 1 381 ? -5.555 38.938 8.398 1 81.38 381 GLU A C 1
ATOM 3073 O O . GLU A 1 381 ? -5.934 38.188 7.496 1 81.38 381 GLU A O 1
ATOM 3078 N N . VAL A 1 382 ? -5.203 38.562 9.547 1 78.88 382 VAL A N 1
ATOM 3079 C CA . VAL A 1 382 ? -5.375 37.156 9.914 1 78.88 382 VAL A CA 1
ATOM 3080 C C . VAL A 1 382 ? -6.855 36.781 9.898 1 78.88 382 VAL A C 1
ATOM 3082 O O . VAL A 1 382 ? -7.234 35.719 9.414 1 78.88 382 VAL A O 1
ATOM 3085 N N . GLU A 1 383 ? -7.699 37.688 10.352 1 74.62 383 GLU A N 1
ATOM 3086 C CA . GLU A 1 383 ? -9.141 37.438 10.375 1 74.62 383 GLU A CA 1
ATOM 3087 C C . GLU A 1 383 ? -9.719 37.375 8.961 1 74.62 383 GLU A C 1
ATOM 3089 O O . GLU A 1 383 ? -10.594 36.562 8.68 1 74.62 383 GLU A O 1
ATOM 3094 N N . LEU A 1 384 ? -9.125 38.25 8.195 1 77.12 384 LEU A N 1
ATOM 3095 C CA . LEU A 1 384 ? -9.602 38.281 6.812 1 77.12 384 LEU A CA 1
ATOM 3096 C C . LEU A 1 384 ? -9.18 37.031 6.051 1 77.12 384 LEU A C 1
ATOM 3098 O O . LEU A 1 384 ? -9.883 36.594 5.137 1 77.12 384 LEU A O 1
ATOM 3102 N N . ALA A 1 385 ? -8 36.562 6.453 1 74.44 385 ALA A N 1
ATOM 3103 C CA . ALA A 1 385 ? -7.496 35.375 5.785 1 74.44 385 ALA A CA 1
ATOM 3104 C C . ALA A 1 385 ? -8.43 34.188 6.02 1 74.44 385 ALA A C 1
ATOM 3106 O O . ALA A 1 385 ? -8.523 33.281 5.184 1 74.44 385 ALA A O 1
ATOM 3107 N N . GLY A 1 386 ? -9.055 34.188 7.055 1 68.62 386 GLY A N 1
ATOM 3108 C CA . GLY A 1 386 ? -9.969 33.094 7.367 1 68.62 386 GLY A CA 1
ATOM 3109 C C . GLY A 1 386 ? -11.344 33.25 6.738 1 68.62 386 GLY A C 1
ATOM 3110 O O . GLY A 1 386 ? -12.164 32.344 6.766 1 68.62 386 GLY A O 1
ATOM 3111 N N . GLN A 1 387 ? -11.477 34.562 6.188 1 65.44 387 GLN A N 1
ATOM 3112 C CA . GLN A 1 387 ? -12.805 34.844 5.66 1 65.44 387 GLN A CA 1
ATOM 3113 C C . GLN A 1 387 ? -12.961 34.312 4.238 1 65.44 387 GLN A C 1
ATOM 3115 O O . GLN A 1 387 ? -11.992 34.281 3.473 1 65.44 387 GLN A O 1
ATOM 3120 N N . GLU A 1 388 ? -13.977 33.531 3.961 1 66.62 388 GLU A N 1
ATOM 3121 C CA . GLU A 1 388 ? -14.297 32.906 2.686 1 66.62 388 GLU A CA 1
ATOM 3122 C C . GLU A 1 388 ? -14.586 33.969 1.609 1 66.62 388 GLU A C 1
ATOM 3124 O O . GLU A 1 388 ? -15.023 35.062 1.914 1 66.62 388 GLU A O 1
ATOM 3129 N N . LYS A 1 389 ? -14.031 33.719 0.344 1 65.69 389 LYS A N 1
ATOM 3130 C CA . LYS A 1 389 ? -14.359 34.562 -0.809 1 65.69 389 LYS A CA 1
ATOM 3131 C C . LYS A 1 389 ? -15.867 34.75 -0.959 1 65.69 389 LYS A C 1
ATOM 3133 O O . LYS A 1 389 ? -16.609 33.75 -0.915 1 65.69 389 LYS A O 1
ATOM 3138 N N . GLY A 1 390 ? -16.359 35.938 -0.897 1 76.12 390 GLY A N 1
ATOM 3139 C CA . GLY A 1 390 ? -17.781 36.219 -0.995 1 76.12 390 GLY A CA 1
ATOM 3140 C C . GLY A 1 390 ? -18.281 36.312 -2.426 1 76.12 390 GLY A C 1
ATOM 3141 O O . GLY A 1 390 ? -17.562 36.781 -3.311 1 76.12 390 GLY A O 1
ATOM 3142 N N . TYR A 1 391 ? -19.234 35.406 -2.885 1 85.19 391 TYR A N 1
ATOM 3143 C CA . TYR A 1 391 ? -19.922 35.469 -4.172 1 85.19 391 TYR A CA 1
ATOM 3144 C C . TYR A 1 391 ? -21.188 36.281 -4.078 1 85.19 391 TYR A C 1
ATOM 3146 O O . TYR A 1 391 ? -21.812 36.375 -3.01 1 85.19 391 TYR A O 1
ATOM 3154 N N . PRO A 1 392 ? -21.438 36.938 -5.238 1 89.81 392 PRO A N 1
ATOM 3155 C CA . PRO A 1 392 ? -22.719 37.656 -5.227 1 89.81 392 PRO A CA 1
ATOM 3156 C C . PRO A 1 392 ? -23.891 36.75 -4.945 1 89.81 392 PRO A C 1
ATOM 3158 O O . PRO A 1 392 ? -23.859 35.562 -5.312 1 89.81 392 PRO A O 1
ATOM 3161 N N . LYS A 1 393 ? -24.953 37.344 -4.371 1 87.44 393 LYS A N 1
ATOM 3162 C CA . LYS A 1 393 ? -26.125 36.594 -3.934 1 87.44 393 LYS A CA 1
ATOM 3163 C C . LYS A 1 393 ? -26.812 35.906 -5.113 1 87.44 393 LYS A C 1
ATOM 3165 O O . LYS A 1 393 ? -27.297 34.781 -4.984 1 87.44 393 LYS A O 1
ATOM 3170 N N . TRP A 1 394 ? -26.781 36.531 -6.227 1 90.5 394 TRP A N 1
ATOM 3171 C CA . TRP A 1 394 ? -27.469 35.938 -7.363 1 90.5 394 TRP A CA 1
ATOM 3172 C C . TRP A 1 394 ? -26.734 34.688 -7.867 1 90.5 394 TRP A C 1
ATOM 3174 O O . TRP A 1 394 ? -27.344 33.75 -8.352 1 90.5 394 TRP A O 1
ATOM 3184 N N . VAL A 1 395 ? -25.422 34.719 -7.773 1 91.62 395 VAL A N 1
ATOM 3185 C CA . VAL A 1 395 ? -24.609 33.562 -8.195 1 91.62 395 VAL A CA 1
ATOM 3186 C C . VAL A 1 395 ? -24.859 32.375 -7.25 1 91.62 395 VAL A C 1
ATOM 3188 O O . VAL A 1 395 ? -25.031 31.25 -7.699 1 91.62 395 VAL A O 1
ATOM 3191 N N . ILE A 1 396 ? -24.906 32.656 -6.004 1 90.19 396 ILE A N 1
ATOM 3192 C CA . ILE A 1 396 ? -25.156 31.641 -4.996 1 90.19 396 ILE A CA 1
ATOM 3193 C C . ILE A 1 396 ? -26.531 31.031 -5.207 1 90.19 396 ILE A C 1
ATOM 3195 O O . ILE A 1 396 ? -26.688 29.797 -5.164 1 90.19 396 ILE A O 1
ATOM 3199 N N . LYS A 1 397 ? -27.516 31.922 -5.484 1 87.69 397 LYS A N 1
ATOM 3200 C CA . LYS A 1 397 ? -28.875 31.453 -5.695 1 87.69 397 LYS A CA 1
ATOM 3201 C C . LYS A 1 397 ? -28.984 30.594 -6.953 1 87.69 397 LYS A C 1
ATOM 3203 O O . LYS A 1 397 ? -29.594 29.531 -6.938 1 87.69 397 LYS A O 1
ATOM 3208 N N . THR A 1 398 ? -28.438 31.047 -7.992 1 91.69 398 THR A N 1
ATOM 3209 C CA . THR A 1 398 ? -28.453 30.281 -9.234 1 91.69 398 THR A CA 1
ATOM 3210 C C . THR A 1 398 ? -27.781 28.938 -9.055 1 91.69 398 THR A C 1
ATOM 3212 O O . THR A 1 398 ? -28.297 27.906 -9.5 1 91.69 398 THR A O 1
ATOM 3215 N N . PHE A 1 399 ? -26.688 29 -8.375 1 91.12 399 PHE A N 1
ATOM 3216 C CA . PHE A 1 399 ? -25.969 27.75 -8.141 1 91.12 399 PHE A CA 1
ATOM 3217 C C . PHE A 1 399 ? -26.797 26.797 -7.297 1 91.12 399 PHE A C 1
ATOM 3219 O O . PHE A 1 399 ? -26.828 25.594 -7.578 1 91.12 399 PHE A O 1
ATOM 3226 N N . SER A 1 400 ? -27.344 27.297 -6.355 1 88.25 400 SER A N 1
ATOM 3227 C CA . SER A 1 400 ? -28.141 26.453 -5.48 1 88.25 400 SER A CA 1
ATOM 3228 C C . SER A 1 400 ? -29.281 25.797 -6.246 1 88.25 400 SER A C 1
ATOM 3230 O O . SER A 1 400 ? -29.547 24.609 -6.074 1 88.25 400 SER A O 1
ATOM 3232 N N . ILE A 1 401 ? -29.906 26.516 -7.137 1 88.12 401 ILE A N 1
ATOM 3233 C CA . ILE A 1 401 ? -31.016 26 -7.922 1 88.12 401 ILE A CA 1
ATOM 3234 C C . ILE A 1 401 ? -30.516 24.922 -8.891 1 88.12 401 ILE A C 1
ATOM 3236 O O . ILE A 1 401 ? -31.125 23.859 -9.008 1 88.12 401 ILE A O 1
ATOM 3240 N N . VAL A 1 402 ? -29.484 25.219 -9.477 1 89.56 402 VAL A N 1
ATOM 3241 C CA . VAL A 1 402 ? -28.922 24.266 -10.43 1 89.56 402 VAL A CA 1
ATOM 3242 C C . VAL A 1 402 ? -28.484 23 -9.695 1 89.56 402 VAL A C 1
ATOM 3244 O O . VAL A 1 402 ? -28.781 21.875 -10.141 1 89.56 402 VAL A O 1
ATOM 3247 N N . ALA A 1 403 ? -27.797 23.156 -8.602 1 86.75 403 ALA A N 1
ATOM 3248 C CA . ALA A 1 403 ? -27.312 22.016 -7.828 1 86.75 403 ALA A CA 1
ATOM 3249 C C . ALA A 1 403 ? -28.453 21.141 -7.352 1 86.75 403 ALA A C 1
ATOM 3251 O O . ALA A 1 403 ? -28.391 19.906 -7.453 1 86.75 403 ALA A O 1
ATOM 3252 N N . ILE A 1 404 ? -29.484 21.812 -6.926 1 82.75 404 ILE A N 1
ATOM 3253 C CA . ILE A 1 404 ? -30.641 21.078 -6.434 1 82.75 404 ILE A CA 1
ATOM 3254 C C . ILE A 1 404 ? -31.312 20.344 -7.594 1 82.75 404 ILE A C 1
ATOM 3256 O O . ILE A 1 404 ? -31.672 19.172 -7.477 1 82.75 404 ILE A O 1
ATOM 3260 N N . SER A 1 405 ? -31.406 20.953 -8.68 1 84.81 405 SER A N 1
ATOM 3261 C CA . SER A 1 405 ? -32.031 20.359 -9.859 1 84.81 405 SER A CA 1
ATOM 3262 C C . SER A 1 405 ? -31.234 19.156 -10.367 1 84.81 405 SER A C 1
ATOM 3264 O O . SER A 1 405 ? -31.812 18.109 -10.688 1 84.81 405 SER A O 1
ATOM 3266 N N . VAL A 1 406 ? -30.031 19.297 -10.383 1 84.88 406 VAL A N 1
ATOM 3267 C CA . VAL A 1 406 ? -29.172 18.203 -10.859 1 84.88 406 VAL A CA 1
ATOM 3268 C C . VAL A 1 406 ? -29.234 17.031 -9.883 1 84.88 406 VAL A C 1
ATOM 3270 O O . VAL A 1 406 ? -29.328 15.875 -10.305 1 84.88 406 VAL A O 1
ATOM 3273 N N . CYS A 1 407 ? -29.156 17.312 -8.641 1 78.06 407 CYS A N 1
ATOM 3274 C CA . CYS A 1 407 ? -29.203 16.266 -7.641 1 78.06 407 CYS A CA 1
ATOM 3275 C C . CYS A 1 407 ? -30.531 15.508 -7.719 1 78.06 407 CYS A C 1
ATOM 3277 O O . CYS A 1 407 ? -30.547 14.273 -7.695 1 78.06 407 CYS A O 1
ATOM 3279 N N . LEU A 1 408 ? -31.609 16.297 -7.902 1 76.5 408 LEU A N 1
ATOM 3280 C CA . LEU A 1 408 ? -32.938 15.672 -8 1 76.5 408 LEU A CA 1
ATOM 3281 C C . LEU A 1 408 ? -33.031 14.852 -9.273 1 76.5 408 LEU A C 1
ATOM 3283 O O . LEU A 1 408 ? -33.594 13.75 -9.258 1 76.5 408 LEU A O 1
ATOM 3287 N N . THR A 1 409 ? -32.5 15.258 -10.297 1 81.5 409 THR A N 1
ATOM 3288 C CA . THR A 1 409 ? -32.531 14.539 -11.562 1 81.5 409 THR A CA 1
ATOM 3289 C C . THR A 1 409 ? -31.719 13.25 -11.469 1 81.5 409 THR A C 1
ATOM 3291 O O . THR A 1 409 ? -32.156 12.195 -11.93 1 81.5 409 THR A O 1
ATOM 3294 N N . CYS A 1 410 ? -30.594 13.344 -10.828 1 76.5 410 CYS A N 1
ATOM 3295 C CA . CYS A 1 410 ? -29.75 12.164 -10.672 1 76.5 410 CYS A CA 1
ATOM 3296 C C . CYS A 1 410 ? -30.422 11.117 -9.797 1 76.5 410 CYS A C 1
ATOM 3298 O O . CYS A 1 410 ? -30.359 9.922 -10.086 1 76.5 410 CYS A O 1
ATOM 3300 N N . VAL A 1 411 ? -31.062 11.57 -8.852 1 68.81 411 VAL A N 1
ATOM 3301 C CA . VAL A 1 411 ? -31.766 10.656 -7.957 1 68.81 411 VAL A CA 1
ATOM 3302 C C . VAL A 1 411 ? -32.906 9.977 -8.711 1 68.81 411 VAL A C 1
ATOM 3304 O O . VAL A 1 411 ? -33.094 8.758 -8.617 1 68.81 411 VAL A O 1
ATOM 3307 N N . ILE A 1 412 ? -33.562 10.727 -9.469 1 73 412 ILE A N 1
ATOM 3308 C CA . ILE A 1 412 ? -34.688 10.195 -10.242 1 73 412 ILE A CA 1
ATOM 3309 C C . ILE A 1 412 ? -34.188 9.219 -11.289 1 73 412 ILE A C 1
ATOM 3311 O O . ILE A 1 412 ? -34.719 8.125 -11.461 1 73 412 ILE A O 1
ATOM 3315 N N . LEU A 1 413 ? -33.125 9.547 -11.883 1 76.38 413 LEU A N 1
ATOM 3316 C CA . LEU A 1 413 ? -32.531 8.664 -12.891 1 76.38 413 LEU A CA 1
ATOM 3317 C C . LEU A 1 413 ? -32.031 7.383 -12.25 1 76.38 413 LEU A C 1
ATOM 3319 O O . LEU A 1 413 ? -32.156 6.305 -12.828 1 76.38 413 LEU A O 1
ATOM 3323 N N . ALA A 1 414 ? -31.406 7.496 -11.125 1 67.94 414 ALA A N 1
ATOM 3324 C CA . ALA A 1 414 ? -30.922 6.312 -10.422 1 67.94 414 ALA A CA 1
ATOM 3325 C C . ALA A 1 414 ? -32.062 5.383 -10.055 1 67.94 414 ALA A C 1
ATOM 3327 O O . ALA A 1 414 ? -31.953 4.16 -10.18 1 67.94 414 ALA A O 1
ATOM 3328 N N . PHE A 1 415 ? -33.156 5.934 -9.688 1 63.31 415 PHE A N 1
ATOM 3329 C CA . PHE A 1 415 ? -34.344 5.141 -9.328 1 63.31 415 PHE A CA 1
ATOM 3330 C C . PHE A 1 415 ? -34.938 4.48 -10.562 1 63.31 415 PHE A C 1
ATOM 3332 O O . PHE A 1 415 ? -35.406 3.34 -10.5 1 63.31 415 PHE A O 1
ATOM 3339 N N . ILE A 1 416 ? -34.781 5.156 -11.641 1 67.44 416 ILE A N 1
ATOM 3340 C CA . ILE A 1 416 ? -35.375 4.645 -12.852 1 67.44 416 ILE A CA 1
ATOM 3341 C C . ILE A 1 416 ? -34.438 3.65 -13.531 1 67.44 416 ILE A C 1
ATOM 3343 O O . ILE A 1 416 ? -34.875 2.59 -13.992 1 67.44 416 ILE A O 1
ATOM 3347 N N . LEU A 1 417 ? -33.219 3.949 -13.508 1 67.56 417 LEU A N 1
ATOM 3348 C CA . LEU A 1 417 ? -32.281 3.176 -14.32 1 67.56 417 LEU A CA 1
ATOM 3349 C C . LEU A 1 417 ? -31.688 2.027 -13.516 1 67.56 417 LEU A C 1
ATOM 3351 O O . LEU A 1 417 ? -31.188 1.058 -14.086 1 67.56 417 LEU A O 1
ATOM 3355 N N . THR A 1 418 ? -31.594 2.135 -12.227 1 56.34 418 THR A N 1
ATOM 3356 C CA . THR A 1 418 ? -30.938 1.084 -11.453 1 56.34 418 THR A CA 1
ATOM 3357 C C . THR A 1 418 ? -31.984 0.232 -10.727 1 56.34 418 THR A C 1
ATOM 3359 O O . THR A 1 418 ? -31.641 -0.506 -9.797 1 56.34 418 THR A O 1
ATOM 3362 N N . SER A 1 419 ? -33.156 0.54 -11.031 1 52.69 419 SER A N 1
ATOM 3363 C CA . SER A 1 419 ? -34.219 -0.22 -10.383 1 52.69 419 SER A CA 1
ATOM 3364 C C . SER A 1 419 ? -34.031 -1.72 -10.594 1 52.69 419 SER A C 1
ATOM 3366 O O . SER A 1 419 ? -34.438 -2.525 -9.75 1 52.69 419 SER A O 1
ATOM 3368 N N . ASP A 1 420 ? -33.312 -2.076 -11.578 1 50.34 420 ASP A N 1
ATOM 3369 C CA . ASP A 1 420 ? -33.125 -3.508 -11.805 1 50.34 420 ASP A CA 1
ATOM 3370 C C . ASP A 1 420 ? -31.766 -3.988 -11.305 1 50.34 420 ASP A C 1
ATOM 3372 O O . ASP A 1 420 ? -31.391 -5.137 -11.531 1 50.34 420 ASP A O 1
ATOM 3376 N N . GLY A 1 421 ? -31.203 -3.406 -10.523 1 45.72 421 GLY A N 1
ATOM 3377 C CA . GLY A 1 421 ? -29.891 -3.809 -10.047 1 45.72 421 GLY A CA 1
ATOM 3378 C C . GLY A 1 421 ? -28.766 -3.15 -10.805 1 45.72 421 GLY A C 1
ATOM 3379 O O . GLY A 1 421 ? -27.609 -3.195 -10.367 1 45.72 421 GLY A O 1
ATOM 3380 N N . MET B 1 1 ? 21.266 31.734 6.012 1 27.56 1 MET B N 1
ATOM 3381 C CA . MET B 1 1 ? 21.547 30.328 6.316 1 27.56 1 MET B CA 1
ATOM 3382 C C . MET B 1 1 ? 22.406 29.703 5.227 1 27.56 1 MET B C 1
ATOM 3384 O O . MET B 1 1 ? 22.016 29.672 4.059 1 27.56 1 MET B O 1
ATOM 3388 N N . GLY B 1 2 ? 23.625 30 5.176 1 35.97 2 GLY B N 1
ATOM 3389 C CA . GLY B 1 2 ? 24.594 29.656 4.145 1 35.97 2 GLY B CA 1
ATOM 3390 C C . GLY B 1 2 ? 24.453 28.234 3.633 1 35.97 2 GLY B C 1
ATOM 3391 O O . GLY B 1 2 ? 24.312 27.297 4.422 1 35.97 2 GLY B O 1
ATOM 3392 N N . ARG B 1 3 ? 23.953 27.891 2.529 1 41.38 3 ARG B N 1
ATOM 3393 C CA . ARG B 1 3 ? 23.609 26.688 1.773 1 41.38 3 ARG B CA 1
ATOM 3394 C C . ARG B 1 3 ? 24.766 25.703 1.75 1 41.38 3 ARG B C 1
ATOM 3396 O O . ARG B 1 3 ? 25.688 25.828 0.941 1 41.38 3 ARG B O 1
ATOM 3403 N N . SER B 1 4 ? 25.453 25.281 2.697 1 48.72 4 SER B N 1
ATOM 3404 C CA . SER B 1 4 ? 26.422 24.188 2.711 1 48.72 4 SER B CA 1
ATOM 3405 C C . SER B 1 4 ? 25.922 23 1.903 1 48.72 4 SER B C 1
ATOM 3407 O O . SER B 1 4 ? 25.656 21.922 2.461 1 48.72 4 SER B O 1
ATOM 3409 N N . TRP B 1 5 ? 25.016 23.062 0.919 1 54.88 5 TRP B N 1
ATOM 3410 C CA . TRP B 1 5 ? 24.094 22.328 0.048 1 54.88 5 TRP B CA 1
ATOM 3411 C C . TRP B 1 5 ? 24.859 21.328 -0.82 1 54.88 5 TRP B C 1
ATOM 3413 O O . TRP B 1 5 ? 24.312 20.297 -1.202 1 54.88 5 TRP B O 1
ATOM 3423 N N . GLY B 1 6 ? 26.234 21.359 -0.89 1 70.5 6 GLY B N 1
ATOM 3424 C CA . GLY B 1 6 ? 26.688 20.578 -2.035 1 70.5 6 GLY B CA 1
ATOM 3425 C C . GLY B 1 6 ? 27.609 19.438 -1.654 1 70.5 6 GLY B C 1
ATOM 3426 O O . GLY B 1 6 ? 27.688 18.438 -2.365 1 70.5 6 GLY B O 1
ATOM 3427 N N . TRP B 1 7 ? 28.094 19.453 -0.399 1 87.06 7 TRP B N 1
ATOM 3428 C CA . TRP B 1 7 ? 29.156 18.5 -0.148 1 87.06 7 TRP B CA 1
ATOM 3429 C C . TRP B 1 7 ? 28.594 17.125 0.186 1 87.06 7 TRP B C 1
ATOM 3431 O O . TRP B 1 7 ? 29.188 16.094 -0.158 1 87.06 7 TRP B O 1
ATOM 3441 N N . LEU B 1 8 ? 27.438 17.109 0.774 1 92.62 8 LEU B N 1
ATOM 3442 C CA . LEU B 1 8 ? 26.844 15.82 1.119 1 92.62 8 LEU B CA 1
ATOM 3443 C C . LEU B 1 8 ? 26.484 15.031 -0.137 1 92.62 8 LEU B C 1
ATOM 3445 O O . LEU B 1 8 ? 26.719 13.82 -0.202 1 92.62 8 LEU B O 1
ATOM 3449 N N . GLY B 1 9 ? 25.938 15.688 -1.073 1 94.38 9 GLY B N 1
ATOM 3450 C CA . GLY B 1 9 ? 25.594 15.039 -2.326 1 94.38 9 GLY B CA 1
ATOM 3451 C C . GLY B 1 9 ? 26.797 14.453 -3.045 1 94.38 9 GLY B C 1
ATOM 3452 O O . GLY B 1 9 ? 26.75 13.32 -3.533 1 94.38 9 GLY B O 1
ATOM 3453 N N . VAL B 1 10 ? 27.844 15.234 -3.043 1 93.38 10 VAL B N 1
ATOM 3454 C CA . VAL B 1 10 ? 29.078 14.789 -3.693 1 93.38 10 VAL B CA 1
ATOM 3455 C C . VAL B 1 10 ? 29.656 13.586 -2.945 1 93.38 10 VAL B C 1
ATOM 3457 O O . VAL B 1 10 ? 30.094 12.617 -3.564 1 93.38 10 VAL B O 1
ATOM 3460 N N . ALA B 1 11 ? 29.641 13.648 -1.688 1 93.81 11 ALA B N 1
ATOM 3461 C CA . ALA B 1 11 ? 30.141 12.531 -0.884 1 93.81 11 ALA B CA 1
ATOM 3462 C C . ALA B 1 11 ? 29.312 11.273 -1.138 1 93.81 11 ALA B C 1
ATOM 3464 O O . ALA B 1 11 ? 29.859 10.172 -1.258 1 93.81 11 ALA B O 1
ATOM 3465 N N . ALA B 1 12 ? 28 11.438 -1.222 1 94.25 12 ALA B N 1
ATOM 3466 C CA . ALA B 1 12 ? 27.094 10.305 -1.431 1 94.25 12 ALA B CA 1
ATOM 3467 C C . ALA B 1 12 ? 27.359 9.641 -2.783 1 94.25 12 ALA B C 1
ATOM 3469 O O . ALA B 1 12 ? 27.484 8.422 -2.867 1 94.25 12 ALA B O 1
ATOM 3470 N N . ILE B 1 13 ? 27.438 10.43 -3.783 1 93.44 13 ILE B N 1
ATOM 3471 C CA . ILE B 1 13 ? 27.656 9.898 -5.125 1 93.44 13 ILE B CA 1
ATOM 3472 C C . ILE B 1 13 ? 29.047 9.297 -5.23 1 93.44 13 ILE B C 1
ATOM 3474 O O . ILE B 1 13 ? 29.25 8.266 -5.883 1 93.44 13 ILE B O 1
ATOM 3478 N N . SER B 1 14 ? 30.016 9.961 -4.613 1 94 14 SER B N 1
ATOM 3479 C CA . SER B 1 14 ? 31.375 9.422 -4.59 1 94 14 SER B CA 1
ATOM 3480 C C . SER B 1 14 ? 31.406 8.055 -3.918 1 94 14 SER B C 1
ATOM 3482 O O . SER B 1 14 ? 32.125 7.148 -4.375 1 94 14 SER B O 1
ATOM 3484 N N . TYR B 1 15 ? 30.703 7.906 -2.861 1 93.62 15 TYR B N 1
ATOM 3485 C CA . TYR B 1 15 ? 30.641 6.625 -2.166 1 93.62 15 TYR B CA 1
ATOM 3486 C C . TYR B 1 15 ? 30.141 5.523 -3.094 1 93.62 15 TYR B C 1
ATOM 3488 O O . TYR B 1 15 ? 30.766 4.457 -3.188 1 93.62 15 TYR B O 1
ATOM 3496 N N . VAL B 1 16 ? 29.047 5.762 -3.842 1 94.75 16 VAL B N 1
ATOM 3497 C CA . VAL B 1 16 ? 28.469 4.766 -4.734 1 94.75 16 VAL B CA 1
ATOM 3498 C C . VAL B 1 16 ? 29.438 4.461 -5.875 1 94.75 16 VAL B C 1
ATOM 3500 O O . VAL B 1 16 ? 29.656 3.297 -6.211 1 94.75 16 VAL B O 1
ATOM 3503 N N . CYS B 1 17 ? 30.062 5.492 -6.398 1 94.94 17 CYS B N 1
ATOM 3504 C CA . CYS B 1 17 ? 30.984 5.328 -7.516 1 94.94 17 CYS B CA 1
ATOM 3505 C C . CYS B 1 17 ? 32.219 4.551 -7.086 1 94.94 17 CYS B C 1
ATOM 3507 O O . CYS B 1 17 ? 32.656 3.641 -7.793 1 94.94 17 CYS B O 1
ATOM 3509 N N . ILE B 1 18 ? 32.719 4.902 -5.945 1 94.62 18 ILE B N 1
ATOM 3510 C CA . ILE B 1 18 ? 33.938 4.242 -5.457 1 94.62 18 ILE B CA 1
ATOM 3511 C C . ILE B 1 18 ? 33.625 2.773 -5.164 1 94.62 18 ILE B C 1
ATOM 3513 O O . ILE B 1 18 ? 34.469 1.899 -5.453 1 94.62 18 ILE B O 1
ATOM 3517 N N . ASP B 1 19 ? 32.469 2.543 -4.574 1 93.06 19 ASP B N 1
ATOM 3518 C CA . ASP B 1 19 ? 32.156 1.147 -4.309 1 93.06 19 ASP B CA 1
ATOM 3519 C C . ASP B 1 19 ? 32 0.363 -5.609 1 93.06 19 ASP B C 1
ATOM 3521 O O . ASP B 1 19 ? 32.312 -0.826 -5.668 1 93.06 19 ASP B O 1
ATOM 3525 N N . TYR B 1 20 ? 31.531 0.986 -6.637 1 94.19 20 TYR B N 1
ATOM 3526 C CA . TYR B 1 20 ? 31.344 0.318 -7.918 1 94.19 20 TYR B CA 1
ATOM 3527 C C . TYR B 1 20 ? 32.688 -0.068 -8.523 1 94.19 20 TYR B C 1
ATOM 3529 O O . TYR B 1 20 ? 32.75 -0.984 -9.352 1 94.19 20 TYR B O 1
ATOM 3537 N N . VAL B 1 21 ? 33.75 0.586 -8.156 1 94.25 21 VAL B N 1
ATOM 3538 C CA . VAL B 1 21 ? 35.094 0.315 -8.68 1 94.25 21 VAL B CA 1
ATOM 3539 C C . VAL B 1 21 ? 35.5 -1.119 -8.344 1 94.25 21 VAL B C 1
ATOM 3541 O O . VAL B 1 21 ? 36.375 -1.688 -8.992 1 94.25 21 VAL B O 1
ATOM 3544 N N . ARG B 1 22 ? 34.812 -1.715 -7.43 1 92.62 22 ARG B N 1
ATOM 3545 C CA . ARG B 1 22 ? 35.094 -3.111 -7.102 1 92.62 22 ARG B CA 1
ATOM 3546 C C . ARG B 1 22 ? 34.906 -4.008 -8.32 1 92.62 22 ARG B C 1
ATOM 3548 O O . ARG B 1 22 ? 35.562 -5.035 -8.453 1 92.62 22 ARG B O 1
ATOM 3555 N N . HIS B 1 23 ? 33.969 -3.584 -9.242 1 91.94 23 HIS B N 1
ATOM 3556 C CA . HIS B 1 23 ? 33.625 -4.379 -10.43 1 91.94 23 HIS B CA 1
ATOM 3557 C C . HIS B 1 23 ? 34.531 -4.004 -11.602 1 91.94 23 HIS B C 1
ATOM 3559 O O . HIS B 1 23 ? 34.531 -4.684 -12.633 1 91.94 23 HIS B O 1
ATOM 3565 N N . VAL B 1 24 ? 35.312 -2.967 -11.43 1 91.88 24 VAL B N 1
ATOM 3566 C CA . VAL B 1 24 ? 36.188 -2.494 -12.492 1 91.88 24 VAL B CA 1
ATOM 3567 C C . VAL B 1 24 ? 37.625 -2.826 -12.156 1 91.88 24 VAL B C 1
ATOM 3569 O O . VAL B 1 24 ? 38.375 -3.34 -13.008 1 91.88 24 VAL B O 1
ATOM 3572 N N . SER B 1 25 ? 38.062 -2.457 -10.945 1 94.94 25 SER B N 1
ATOM 3573 C CA . SER B 1 25 ? 39.406 -2.715 -10.469 1 94.94 25 SER B CA 1
ATOM 3574 C C . SER B 1 25 ? 39.438 -2.986 -8.969 1 94.94 25 SER B C 1
ATOM 3576 O O . SER B 1 25 ? 39.312 -2.059 -8.164 1 94.94 25 SER B O 1
ATOM 3578 N N . THR B 1 26 ? 39.75 -4.133 -8.578 1 93 26 THR B N 1
ATOM 3579 C CA . THR B 1 26 ? 39.75 -4.531 -7.176 1 93 26 THR B CA 1
ATOM 3580 C C . THR B 1 26 ? 40.875 -3.812 -6.418 1 93 26 THR B C 1
ATOM 3582 O O . THR B 1 26 ? 40.719 -3.469 -5.246 1 93 26 THR B O 1
ATOM 3585 N N . ASP B 1 27 ? 41.969 -3.543 -7.09 1 93.5 27 ASP B N 1
ATOM 3586 C CA . ASP B 1 27 ? 43.094 -2.871 -6.449 1 93.5 27 ASP B CA 1
ATOM 3587 C C . ASP B 1 27 ? 42.719 -1.432 -6.082 1 93.5 27 ASP B C 1
ATOM 3589 O O . ASP B 1 27 ? 43 -0.988 -4.965 1 93.5 27 ASP B O 1
ATOM 3593 N N . TRP B 1 28 ? 42.188 -0.788 -7.023 1 93.56 28 TRP B N 1
ATOM 3594 C CA . TRP B 1 28 ? 41.781 0.592 -6.762 1 93.56 28 TRP B CA 1
ATOM 3595 C C . TRP B 1 28 ? 40.719 0.655 -5.688 1 93.56 28 TRP B C 1
ATOM 3597 O O . TRP B 1 28 ? 40.719 1.56 -4.848 1 93.56 28 TRP B O 1
ATOM 3607 N N . HIS B 1 29 ? 39.781 -0.273 -5.715 1 93.06 29 HIS B N 1
ATOM 3608 C CA . HIS B 1 29 ? 38.719 -0.311 -4.703 1 93.06 29 HIS B CA 1
ATOM 3609 C C . HIS B 1 29 ? 39.312 -0.505 -3.309 1 93.06 29 HIS B C 1
ATOM 3611 O O . HIS B 1 29 ? 38.875 0.145 -2.354 1 93.06 29 HIS B O 1
ATOM 3617 N N . ALA B 1 30 ? 40.344 -1.349 -3.189 1 91.5 30 ALA B N 1
ATOM 3618 C CA . ALA B 1 30 ? 40.938 -1.678 -1.9 1 91.5 30 ALA B CA 1
ATOM 3619 C C . ALA B 1 30 ? 41.656 -0.465 -1.299 1 91.5 30 ALA B C 1
ATOM 3621 O O . ALA B 1 30 ? 41.781 -0.362 -0.078 1 91.5 30 ALA B O 1
ATOM 3622 N N . ARG B 1 31 ? 42.031 0.46 -2.098 1 92.94 31 ARG B N 1
ATOM 3623 C CA . ARG B 1 31 ? 42.719 1.654 -1.622 1 92.94 31 ARG B CA 1
ATOM 3624 C C . ARG B 1 31 ? 41.75 2.803 -1.402 1 92.94 31 ARG B C 1
ATOM 3626 O O . ARG B 1 31 ? 41.781 3.48 -0.374 1 92.94 31 ARG B O 1
ATOM 3633 N N . LEU B 1 32 ? 40.875 2.908 -2.301 1 93.44 32 LEU B N 1
ATOM 3634 C CA . LEU B 1 32 ? 40.031 4.086 -2.312 1 93.44 32 LEU B CA 1
ATOM 3635 C C . LEU B 1 32 ? 38.906 3.965 -1.263 1 93.44 32 LEU B C 1
ATOM 3637 O O . LEU B 1 32 ? 38.531 4.957 -0.637 1 93.44 32 LEU B O 1
ATOM 3641 N N . GLN B 1 33 ? 38.375 2.818 -1.065 1 89.81 33 GLN B N 1
ATOM 3642 C CA . GLN B 1 33 ? 37.25 2.65 -0.169 1 89.81 33 GLN B CA 1
ATOM 3643 C C . GLN B 1 33 ? 37.625 2.951 1.275 1 89.81 33 GLN B C 1
ATOM 3645 O O . GLN B 1 33 ? 36.969 3.758 1.943 1 89.81 33 GLN B O 1
ATOM 3650 N N . PRO B 1 34 ? 38.719 2.338 1.765 1 87.38 34 PRO B N 1
ATOM 3651 C CA . PRO B 1 34 ? 39.125 2.689 3.127 1 87.38 34 PRO B CA 1
ATOM 3652 C C . PRO B 1 34 ? 39.531 4.156 3.264 1 87.38 34 PRO B C 1
ATOM 3654 O O . PRO B 1 34 ? 39.281 4.777 4.297 1 87.38 34 PRO B O 1
ATOM 3657 N N . ALA B 1 35 ? 40.156 4.66 2.264 1 91.81 35 ALA B N 1
ATOM 3658 C CA . ALA B 1 35 ? 40.562 6.07 2.295 1 91.81 35 ALA B CA 1
ATOM 3659 C C . ALA B 1 35 ? 39.312 6.961 2.438 1 91.81 35 ALA B C 1
ATOM 3661 O O . ALA B 1 35 ? 39.344 7.926 3.205 1 91.81 35 ALA B O 1
ATOM 3662 N N . LEU B 1 36 ? 38.281 6.621 1.679 1 89.69 36 LEU B N 1
ATOM 3663 C CA . LEU B 1 36 ? 37.062 7.398 1.76 1 89.69 36 LEU B CA 1
ATOM 3664 C C . LEU B 1 36 ? 36.469 7.336 3.166 1 89.69 36 LEU B C 1
ATOM 3666 O O . LEU B 1 36 ? 36.062 8.359 3.725 1 89.69 36 LEU B O 1
ATOM 3670 N N . TRP B 1 37 ? 36.438 6.211 3.809 1 84.12 37 TRP B N 1
ATOM 3671 C CA . TRP B 1 37 ? 35.875 6.043 5.133 1 84.12 37 TRP B CA 1
ATOM 3672 C C . TRP B 1 37 ? 36.688 6.777 6.191 1 84.12 37 TRP B C 1
ATOM 3674 O O . TRP B 1 37 ? 36.125 7.355 7.125 1 84.12 37 TRP B O 1
ATOM 3684 N N . VAL B 1 38 ? 37.969 6.77 5.984 1 85.5 38 VAL B N 1
ATOM 3685 C CA . VAL B 1 38 ? 38.844 7.465 6.93 1 85.5 38 VAL B CA 1
ATOM 3686 C C . VAL B 1 38 ? 38.594 8.969 6.836 1 85.5 38 VAL B C 1
ATOM 3688 O O . VAL B 1 38 ? 38.5 9.656 7.855 1 85.5 38 VAL B O 1
ATOM 3691 N N . VAL B 1 39 ? 38.531 9.406 5.629 1 89.75 39 VAL B N 1
ATOM 3692 C CA . VAL B 1 39 ? 38.281 10.836 5.426 1 89.75 39 VAL B CA 1
ATOM 3693 C C . VAL B 1 39 ? 36.938 11.234 6.035 1 89.75 39 VAL B C 1
ATOM 3695 O O . VAL B 1 39 ? 36.844 12.25 6.723 1 89.75 39 VAL B O 1
ATOM 3698 N N . LEU B 1 40 ? 35.938 10.438 5.797 1 86.38 40 LEU B N 1
ATOM 3699 C CA . LEU B 1 40 ? 34.594 10.75 6.312 1 86.38 40 LEU B CA 1
ATOM 3700 C C . LEU B 1 40 ? 34.562 10.641 7.832 1 86.38 40 LEU B C 1
ATOM 3702 O O . LEU B 1 40 ? 33.938 11.469 8.508 1 86.38 40 LEU B O 1
ATOM 3706 N N . ALA B 1 41 ? 35.25 9.68 8.383 1 83.5 41 ALA B N 1
ATOM 3707 C CA . ALA B 1 41 ? 35.312 9.508 9.828 1 83.5 41 ALA B CA 1
ATOM 3708 C C . ALA B 1 41 ? 36.031 10.672 10.492 1 83.5 41 ALA B C 1
ATOM 3710 O O . ALA B 1 41 ? 35.562 11.203 11.508 1 83.5 41 ALA B O 1
ATOM 3711 N N . LEU B 1 42 ? 37.156 11.078 9.922 1 85.88 42 LEU B N 1
ATOM 3712 C CA . LEU B 1 42 ? 37.906 12.195 10.469 1 85.88 42 LEU B CA 1
ATOM 3713 C C . LEU B 1 42 ? 37.094 13.484 10.391 1 85.88 42 LEU B C 1
ATOM 3715 O O . LEU B 1 42 ? 37.125 14.297 11.328 1 85.88 42 LEU B O 1
ATOM 3719 N N . ALA B 1 43 ? 36.469 13.609 9.273 1 87.44 43 ALA B N 1
ATOM 3720 C CA . ALA B 1 43 ? 35.625 14.781 9.133 1 87.44 43 ALA B CA 1
ATOM 3721 C C . ALA B 1 43 ? 34.5 14.781 10.18 1 87.44 43 ALA B C 1
ATOM 3723 O O . ALA B 1 43 ? 34.219 15.812 10.797 1 87.44 43 ALA B O 1
ATOM 3724 N N . ALA B 1 44 ? 33.875 13.695 10.438 1 85.75 44 ALA B N 1
ATOM 3725 C CA . ALA B 1 44 ? 32.812 13.586 11.414 1 85.75 44 ALA B CA 1
ATOM 3726 C C . ALA B 1 44 ? 33.312 13.859 12.828 1 85.75 44 ALA B C 1
ATOM 3728 O O . ALA B 1 44 ? 32.688 14.594 13.586 1 85.75 44 ALA B O 1
ATOM 3729 N N . VAL B 1 45 ? 34.469 13.344 13.141 1 82.5 45 VAL B N 1
ATOM 3730 C CA . VAL B 1 45 ? 35.062 13.523 14.469 1 82.5 45 VAL B CA 1
ATOM 3731 C C . VAL B 1 45 ? 35.406 14.992 14.68 1 82.5 45 VAL B C 1
ATOM 3733 O O . VAL B 1 45 ? 35.188 15.547 15.758 1 82.5 45 VAL B O 1
ATOM 3736 N N . SER B 1 46 ? 35.906 15.594 13.703 1 87.75 46 SER B N 1
ATOM 3737 C CA . SER B 1 46 ? 36.312 17 13.812 1 87.75 46 SER B CA 1
ATOM 3738 C C . SER B 1 46 ? 35.094 17.906 14.047 1 87.75 46 SER B C 1
ATOM 3740 O O . SER B 1 46 ? 35.188 18.891 14.789 1 87.75 46 SER B O 1
ATOM 3742 N N . ARG B 1 47 ? 34 17.5 13.477 1 88.88 47 ARG B N 1
ATOM 3743 C CA . ARG B 1 47 ? 32.812 18.344 13.57 1 88.88 47 ARG B CA 1
ATOM 3744 C C . ARG B 1 47 ? 32.031 18.016 14.828 1 88.88 47 ARG B C 1
ATOM 3746 O O . ARG B 1 47 ? 31.234 18.844 15.289 1 88.88 47 ARG B O 1
ATOM 3753 N N . THR B 1 48 ? 32.219 16.891 15.359 1 85.44 48 THR B N 1
ATOM 3754 C CA . THR B 1 48 ? 31.5 16.516 16.578 1 85.44 48 THR B CA 1
ATOM 3755 C C . THR B 1 48 ? 31.875 17.438 17.734 1 85.44 48 THR B C 1
ATOM 3757 O O . THR B 1 48 ? 31.031 17.766 18.562 1 85.44 48 THR B O 1
ATOM 3760 N N . LEU B 1 49 ? 33.094 17.969 17.672 1 79.81 49 LEU B N 1
ATOM 3761 C CA . LEU B 1 49 ? 33.562 18.844 18.734 1 79.81 49 LEU B CA 1
ATOM 3762 C C . LEU B 1 49 ? 32.906 20.219 18.656 1 79.81 49 LEU B C 1
ATOM 3764 O O . LEU B 1 49 ? 32.75 20.891 19.672 1 79.81 49 LEU B O 1
ATOM 3768 N N . SER B 1 50 ? 32.469 20.516 17.531 1 86.44 50 SER B N 1
ATOM 3769 C CA . SER B 1 50 ? 31.859 21.828 17.359 1 86.44 50 SER B CA 1
ATOM 3770 C C . SER B 1 50 ? 30.344 21.734 17.203 1 86.44 50 SER B C 1
ATOM 3772 O O . SER B 1 50 ? 29.688 22.734 16.906 1 86.44 50 SER B O 1
ATOM 3774 N N . TYR B 1 51 ? 29.828 20.562 17.281 1 90.69 51 TYR B N 1
ATOM 3775 C CA . TYR B 1 51 ? 28.391 20.359 17.094 1 90.69 51 TYR B CA 1
ATOM 3776 C C . TYR B 1 51 ? 27.594 20.953 18.25 1 90.69 51 TYR B C 1
ATOM 3778 O O . TYR B 1 51 ? 27.859 20.656 19.422 1 90.69 51 TYR B O 1
ATOM 3786 N N . ARG B 1 52 ? 26.594 21.828 18 1 87.31 52 ARG B N 1
ATOM 3787 C CA . ARG B 1 52 ? 25.922 22.625 19.016 1 87.31 52 ARG B CA 1
ATOM 3788 C C . ARG B 1 52 ? 24.531 22.078 19.312 1 87.31 52 ARG B C 1
ATOM 3790 O O . ARG B 1 52 ? 23.828 22.578 20.203 1 87.31 52 ARG B O 1
ATOM 3797 N N . HIS B 1 53 ? 24.062 21.062 18.594 1 90.5 53 HIS B N 1
ATOM 3798 C CA . HIS B 1 53 ? 22.688 20.625 18.734 1 90.5 53 HIS B CA 1
ATOM 3799 C C . HIS B 1 53 ? 22.594 19.328 19.547 1 90.5 53 HIS B C 1
ATOM 3801 O O . HIS B 1 53 ? 21.734 18.5 19.297 1 90.5 53 HIS B O 1
ATOM 3807 N N . TRP B 1 54 ? 23.469 19.172 20.5 1 90.62 54 TRP B N 1
ATOM 3808 C CA . TRP B 1 54 ? 23.484 17.969 21.312 1 90.62 54 TRP B CA 1
ATOM 3809 C C . TRP B 1 54 ? 22.234 17.875 22.188 1 90.62 54 TRP B C 1
ATOM 3811 O O . TRP B 1 54 ? 21.766 16.781 22.5 1 90.62 54 TRP B O 1
ATOM 3821 N N . GLY B 1 55 ? 21.719 19.016 22.562 1 89.25 55 GLY B N 1
ATOM 3822 C CA . GLY B 1 55 ? 20.484 19.016 23.328 1 89.25 55 GLY B CA 1
ATOM 3823 C C . GLY B 1 55 ? 19.312 18.422 22.562 1 89.25 55 GLY B C 1
ATOM 3824 O O . GLY B 1 55 ? 18.516 17.656 23.125 1 89.25 55 GLY B O 1
ATOM 3825 N N . LEU B 1 56 ? 19.203 18.75 21.328 1 90.19 56 LEU B N 1
ATOM 3826 C CA . LEU B 1 56 ? 18.156 18.188 20.469 1 90.19 56 LEU B CA 1
ATOM 3827 C C . LEU B 1 56 ? 18.328 16.688 20.281 1 90.19 56 LEU B C 1
ATOM 3829 O O . LEU B 1 56 ? 17.344 15.945 20.266 1 90.19 56 LEU B O 1
ATOM 3833 N N . GLU B 1 57 ? 19.562 16.281 20.172 1 93.62 57 GLU B N 1
ATOM 3834 C CA . GLU B 1 57 ? 19.844 14.852 20.047 1 93.62 57 GLU B CA 1
ATOM 3835 C C . GLU B 1 57 ? 19.406 14.086 21.297 1 93.62 57 GLU B C 1
ATOM 3837 O O . GLU B 1 57 ? 18.828 13 21.188 1 93.62 57 GLU B O 1
ATOM 3842 N N . LEU B 1 58 ? 19.734 14.68 22.375 1 92.56 58 LEU B N 1
ATOM 3843 C CA . LEU B 1 58 ? 19.359 14.062 23.656 1 92.56 58 LEU B CA 1
ATOM 3844 C C . LEU B 1 58 ? 17.844 13.914 23.766 1 92.56 58 LEU B C 1
ATOM 3846 O O . LEU B 1 58 ? 17.359 12.883 24.234 1 92.56 58 LEU B O 1
ATOM 3850 N N . THR B 1 59 ? 17.156 14.883 23.359 1 91.19 59 THR B N 1
ATOM 3851 C CA . THR B 1 59 ? 15.703 14.852 23.422 1 91.19 59 THR B CA 1
ATOM 3852 C C . THR B 1 59 ? 15.148 13.789 22.484 1 91.19 59 THR B C 1
ATOM 3854 O O . THR B 1 59 ? 14.117 13.172 22.766 1 91.19 59 THR B O 1
ATOM 3857 N N . ALA B 1 60 ? 15.766 13.484 21.406 1 94.19 60 ALA B N 1
ATOM 3858 C CA . ALA B 1 60 ? 15.312 12.539 20.391 1 94.19 60 ALA B CA 1
ATOM 3859 C C . ALA B 1 60 ? 15.742 11.117 20.734 1 94.19 60 ALA B C 1
ATOM 3861 O O . ALA B 1 60 ? 15.234 10.156 20.156 1 94.19 60 ALA B O 1
ATOM 3862 N N . ALA B 1 61 ? 16.625 10.922 21.656 1 94.5 61 ALA B N 1
ATOM 3863 C CA . ALA B 1 61 ? 17.281 9.648 21.938 1 94.5 61 ALA B CA 1
ATOM 3864 C C . ALA B 1 61 ? 16.266 8.602 22.391 1 94.5 61 ALA B C 1
ATOM 3866 O O . ALA B 1 61 ? 16.266 7.469 21.906 1 94.5 61 ALA B O 1
ATOM 3867 N N . PRO B 1 62 ? 15.367 8.961 23.312 1 95.56 62 PRO B N 1
ATOM 3868 C CA . PRO B 1 62 ? 14.391 7.945 23.703 1 95.56 62 PRO B CA 1
ATOM 3869 C C . PRO B 1 62 ? 13.523 7.473 22.547 1 95.56 62 PRO B C 1
ATOM 3871 O O . PRO B 1 62 ? 13.234 6.277 22.438 1 95.56 62 PRO B O 1
ATOM 3874 N N . LYS B 1 63 ? 13.078 8.359 21.703 1 96.38 63 LYS B N 1
ATOM 3875 C CA . LYS B 1 63 ? 12.297 7.977 20.531 1 96.38 63 LYS B CA 1
ATOM 3876 C C . LYS B 1 63 ? 13.102 7.078 19.594 1 96.38 63 LYS B C 1
ATOM 3878 O O . LYS B 1 63 ? 12.562 6.148 18.984 1 96.38 63 LYS B O 1
ATOM 3883 N N . PHE B 1 64 ? 14.344 7.438 19.516 1 96.44 64 PHE B N 1
ATOM 3884 C CA . PHE B 1 64 ? 15.234 6.641 18.688 1 96.44 64 PHE B CA 1
ATOM 3885 C C . PHE B 1 64 ? 15.344 5.215 19.219 1 96.44 64 PHE B C 1
ATOM 3887 O O . PHE B 1 64 ? 15.195 4.25 18.469 1 96.44 64 PHE B O 1
ATOM 3894 N N . LEU B 1 65 ? 15.547 5.074 20.469 1 96.81 65 LEU B N 1
ATOM 3895 C CA . LEU B 1 65 ? 15.695 3.76 21.094 1 96.81 65 LEU B CA 1
ATOM 3896 C C . LEU B 1 65 ? 14.398 2.967 21 1 96.81 65 LEU B C 1
ATOM 3898 O O . LEU B 1 65 ? 14.414 1.759 20.75 1 96.81 65 LEU B O 1
ATOM 3902 N N . ALA B 1 66 ? 13.297 3.6 21.188 1 98.25 66 ALA B N 1
ATOM 3903 C CA . ALA B 1 66 ? 12 2.936 21.062 1 98.25 66 ALA B CA 1
ATOM 3904 C C . ALA B 1 66 ? 11.766 2.447 19.641 1 98.25 66 ALA B C 1
ATOM 3906 O O . ALA B 1 66 ? 11.289 1.331 19.422 1 98.25 66 ALA B O 1
ATOM 3907 N N . SER B 1 67 ? 12.102 3.246 18.656 1 98.38 67 SER B N 1
ATOM 3908 C CA . SER B 1 67 ? 11.945 2.867 17.266 1 98.38 67 SER B CA 1
ATOM 3909 C C . SER B 1 67 ? 12.875 1.718 16.891 1 98.38 67 SER B C 1
ATOM 3911 O O . SER B 1 67 ? 12.508 0.844 16.094 1 98.38 67 SER B O 1
ATOM 3913 N N . LEU B 1 68 ? 14.055 1.763 17.438 1 97 68 LEU B N 1
ATOM 3914 C CA . LEU B 1 68 ? 14.992 0.668 17.203 1 97 68 LEU B CA 1
ATOM 3915 C C . LEU B 1 68 ? 14.43 -0.645 17.75 1 97 68 LEU B C 1
ATOM 3917 O O . LEU B 1 68 ? 14.461 -1.666 17.047 1 97 68 LEU B O 1
ATOM 3921 N N . ALA B 1 69 ? 13.922 -0.586 18.922 1 98.12 69 ALA B N 1
ATOM 3922 C CA . ALA B 1 69 ? 13.32 -1.779 19.516 1 98.12 69 ALA B CA 1
ATOM 3923 C C . ALA B 1 69 ? 12.133 -2.268 18.688 1 98.12 69 ALA B C 1
ATOM 3925 O O . ALA B 1 69 ? 11.984 -3.469 18.453 1 98.12 69 ALA B O 1
ATOM 3926 N N . PHE B 1 70 ? 11.328 -1.363 18.297 1 98.56 70 PHE B N 1
ATOM 3927 C CA . PHE B 1 70 ? 10.172 -1.69 17.469 1 98.56 70 PHE B CA 1
ATOM 3928 C C . PHE B 1 70 ? 10.609 -2.332 16.156 1 98.56 70 PHE B C 1
ATOM 3930 O O . PHE B 1 70 ? 10.031 -3.334 15.734 1 98.56 70 PHE B O 1
ATOM 3937 N N . MET B 1 71 ? 11.562 -1.808 15.531 1 97.94 71 MET B N 1
ATOM 3938 C CA . MET B 1 71 ? 12.062 -2.332 14.258 1 97.94 71 MET B CA 1
ATOM 3939 C C . MET B 1 71 ? 12.641 -3.73 14.445 1 97.94 71 MET B C 1
ATOM 3941 O O . MET B 1 71 ? 12.398 -4.617 13.625 1 97.94 71 MET B O 1
ATOM 3945 N N . LEU B 1 72 ? 13.406 -3.904 15.531 1 96.56 72 LEU B N 1
ATOM 3946 C CA . LEU B 1 72 ? 13.977 -5.219 15.805 1 96.56 72 LEU B CA 1
ATOM 3947 C C . LEU B 1 72 ? 12.875 -6.246 16.062 1 96.56 72 LEU B C 1
ATOM 3949 O O . LEU B 1 72 ? 12.969 -7.387 15.602 1 96.56 72 LEU B O 1
ATOM 3953 N N . ALA B 1 73 ? 11.875 -5.824 16.75 1 97.5 73 ALA B N 1
ATOM 3954 C CA . ALA B 1 73 ? 10.734 -6.707 16.969 1 97.5 73 ALA B CA 1
ATOM 3955 C C . ALA B 1 73 ? 10.055 -7.051 15.641 1 97.5 73 ALA B C 1
ATOM 3957 O O . ALA B 1 73 ? 9.695 -8.203 15.398 1 97.5 73 ALA B O 1
ATOM 3958 N N . ALA B 1 74 ? 9.891 -6.066 14.82 1 97.12 74 ALA B N 1
ATOM 3959 C CA . ALA B 1 74 ? 9.281 -6.293 13.508 1 97.12 74 ALA B CA 1
ATOM 3960 C C . ALA B 1 74 ? 10.117 -7.262 12.68 1 97.12 74 ALA B C 1
ATOM 3962 O O . ALA B 1 74 ? 9.57 -8.133 12 1 97.12 74 ALA B O 1
ATOM 3963 N N . PHE B 1 75 ? 11.414 -7.137 12.758 1 93.31 75 PHE B N 1
ATOM 3964 C CA . PHE B 1 75 ? 12.305 -8.023 12.016 1 93.31 75 PHE B CA 1
ATOM 3965 C C . PHE B 1 75 ? 12.203 -9.453 12.539 1 93.31 75 PHE B C 1
ATOM 3967 O O . PHE B 1 75 ? 12.234 -10.406 11.758 1 93.31 75 PHE B O 1
ATOM 3974 N N . PHE B 1 76 ? 12.117 -9.531 13.789 1 92.31 76 PHE B N 1
ATOM 3975 C CA . PHE B 1 76 ? 11.969 -10.859 14.383 1 92.31 76 PHE B CA 1
ATOM 3976 C C . PHE B 1 76 ? 10.688 -11.523 13.914 1 92.31 76 PHE B C 1
ATOM 3978 O O . PHE B 1 76 ? 10.695 -12.688 13.508 1 92.31 76 PHE B O 1
ATOM 3985 N N . PHE B 1 77 ? 9.656 -10.805 13.922 1 93.5 77 PHE B N 1
ATOM 3986 C CA . PHE B 1 77 ? 8.375 -11.32 13.445 1 93.5 77 PHE B CA 1
ATOM 3987 C C . PHE B 1 77 ? 8.453 -11.68 11.969 1 93.5 77 PHE B C 1
ATOM 3989 O O . PHE B 1 77 ? 7.867 -12.672 11.531 1 93.5 77 PHE B O 1
ATOM 3996 N N . GLU B 1 78 ? 9.117 -10.906 11.25 1 93.44 78 GLU B N 1
ATOM 3997 C CA . GLU B 1 78 ? 9.258 -11.148 9.82 1 93.44 78 GLU B CA 1
ATOM 3998 C C . GLU B 1 78 ? 10.031 -12.438 9.547 1 93.44 78 GLU B C 1
ATOM 4000 O O . GLU B 1 78 ? 9.641 -13.227 8.68 1 93.44 78 GLU B O 1
ATOM 4005 N N . VAL B 1 79 ? 11.062 -12.664 10.305 1 91 79 VAL B N 1
ATOM 4006 C CA . VAL B 1 79 ? 11.875 -13.859 10.086 1 91 79 VAL B CA 1
ATOM 4007 C C . VAL B 1 79 ? 11.047 -15.109 10.383 1 91 79 VAL B C 1
ATOM 4009 O O . VAL B 1 79 ? 11.102 -16.094 9.641 1 91 79 VAL B O 1
ATOM 4012 N N . LEU B 1 80 ? 10.266 -15.047 11.398 1 91.81 80 LEU B N 1
ATOM 4013 C CA . LEU B 1 80 ? 9.391 -16.156 11.734 1 91.81 80 LEU B CA 1
ATOM 4014 C C . LEU B 1 80 ? 8.367 -16.406 10.633 1 91.81 80 LEU B C 1
ATOM 4016 O O . LEU B 1 80 ? 8.125 -17.547 10.242 1 91.81 80 LEU B O 1
ATOM 4020 N N . SER B 1 81 ? 7.855 -15.328 10.133 1 93.38 81 SER B N 1
ATOM 4021 C CA . SER B 1 81 ? 6.816 -15.422 9.109 1 93.38 81 SER B CA 1
ATOM 4022 C C . SER B 1 81 ? 7.387 -15.914 7.785 1 93.38 81 SER B C 1
ATOM 4024 O O . SER B 1 81 ? 6.727 -16.656 7.055 1 93.38 81 SER B O 1
ATOM 4026 N N . VAL B 1 82 ? 8.594 -15.461 7.453 1 91.94 82 VAL B N 1
ATOM 4027 C CA . VAL B 1 82 ? 9.258 -15.898 6.23 1 91.94 82 VAL B CA 1
ATOM 4028 C C . VAL B 1 82 ? 9.5 -17.406 6.281 1 91.94 82 VAL B C 1
ATOM 4030 O O . VAL B 1 82 ? 9.258 -18.109 5.301 1 91.94 82 VAL B O 1
ATOM 4033 N N . ARG B 1 83 ? 9.93 -17.891 7.383 1 90.56 83 ARG B N 1
ATOM 4034 C CA . ARG B 1 83 ? 10.117 -19.328 7.547 1 90.56 83 ARG B CA 1
ATOM 4035 C C . ARG B 1 83 ? 8.789 -20.062 7.402 1 90.56 83 ARG B C 1
ATOM 4037 O O . ARG B 1 83 ? 8.727 -21.109 6.75 1 90.56 83 ARG B O 1
ATOM 4044 N N . PHE B 1 84 ? 7.812 -19.531 7.988 1 92.25 84 PHE B N 1
ATOM 4045 C CA . PHE B 1 84 ? 6.5 -20.172 7.957 1 92.25 84 PHE B CA 1
ATOM 4046 C C . PHE B 1 84 ? 6 -20.312 6.523 1 92.25 84 PHE B C 1
ATOM 4048 O O . PHE B 1 84 ? 5.609 -21.406 6.105 1 92.25 84 PHE B O 1
ATOM 4055 N N . VAL B 1 85 ? 6.043 -19.266 5.754 1 92.69 85 VAL B N 1
ATOM 4056 C CA . VAL B 1 85 ? 5.453 -19.297 4.418 1 92.69 85 VAL B CA 1
ATOM 4057 C C . VAL B 1 85 ? 6.293 -20.172 3.498 1 92.69 85 VAL B C 1
ATOM 4059 O O . VAL B 1 85 ? 5.777 -20.734 2.52 1 92.69 85 VAL B O 1
ATOM 4062 N N . THR B 1 86 ? 7.52 -20.328 3.814 1 90.31 86 THR B N 1
ATOM 4063 C CA . THR B 1 86 ? 8.375 -21.188 3.002 1 90.31 86 THR B CA 1
ATOM 4064 C C . THR B 1 86 ? 8.156 -22.656 3.352 1 90.31 86 THR B C 1
ATOM 4066 O O . THR B 1 86 ? 8.133 -23.516 2.465 1 90.31 86 THR B O 1
ATOM 4069 N N . ALA B 1 87 ? 7.871 -22.953 4.574 1 91.31 87 ALA B N 1
ATOM 4070 C CA . ALA B 1 87 ? 7.852 -24.328 5.035 1 91.31 87 ALA B CA 1
ATOM 4071 C C . ALA B 1 87 ? 6.449 -24.922 4.93 1 91.31 87 ALA B C 1
ATOM 4073 O O . ALA B 1 87 ? 6.285 -26.141 4.832 1 91.31 87 ALA B O 1
ATOM 4074 N N . VAL B 1 88 ? 5.5 -24.109 4.945 1 94.31 88 VAL B N 1
ATOM 4075 C CA . VAL B 1 88 ? 4.129 -24.562 5.152 1 94.31 88 VAL B CA 1
ATOM 4076 C C . VAL B 1 88 ? 3.682 -25.406 3.961 1 94.31 88 VAL B C 1
ATOM 4078 O O . VAL B 1 88 ? 2.928 -26.375 4.121 1 94.31 88 VAL B O 1
ATOM 4081 N N . LEU B 1 89 ? 4.148 -25.203 2.768 1 94.75 89 LEU B N 1
ATOM 4082 C CA . LEU B 1 89 ? 3.645 -25.891 1.586 1 94.75 89 LEU B CA 1
ATOM 4083 C C . LEU B 1 89 ? 4.527 -27.078 1.236 1 94.75 89 LEU B C 1
ATOM 4085 O O . LEU B 1 89 ? 4.133 -27.938 0.448 1 94.75 89 LEU B O 1
ATOM 4089 N N . GLY B 1 90 ? 5.719 -27.172 1.8 1 93.81 90 GLY B N 1
ATOM 4090 C CA . GLY B 1 90 ? 6.621 -28.281 1.523 1 93.81 90 GLY B CA 1
ATOM 4091 C C . GLY B 1 90 ? 7.43 -28.094 0.254 1 93.81 90 GLY B C 1
ATOM 4092 O O . GLY B 1 90 ? 7.094 -27.25 -0.583 1 93.81 90 GLY B O 1
ATOM 4093 N N . LEU B 1 91 ? 8.453 -28.891 0.06 1 93.69 91 LEU B N 1
ATOM 4094 C CA . LEU B 1 91 ? 9.391 -28.719 -1.046 1 93.69 91 LEU B CA 1
ATOM 4095 C C . LEU B 1 91 ? 8.766 -29.156 -2.363 1 93.69 91 LEU B C 1
ATOM 4097 O O . LEU B 1 91 ? 9.094 -28.625 -3.424 1 93.69 91 LEU B O 1
ATOM 4101 N N . ASP B 1 92 ? 7.867 -30.078 -2.285 1 93.62 92 ASP B N 1
ATOM 4102 C CA . ASP B 1 92 ? 7.219 -30.562 -3.5 1 93.62 92 ASP B CA 1
ATOM 4103 C C . ASP B 1 92 ? 6.441 -29.438 -4.191 1 93.62 92 ASP B C 1
ATOM 4105 O O . ASP B 1 92 ? 6.488 -29.312 -5.414 1 93.62 92 ASP B O 1
ATOM 4109 N N . TRP B 1 93 ? 5.766 -28.672 -3.365 1 93.12 93 TRP B N 1
ATOM 4110 C CA . TRP B 1 93 ? 5.02 -27.547 -3.916 1 93.12 93 TRP B CA 1
ATOM 4111 C C . TRP B 1 93 ? 5.957 -26.531 -4.543 1 93.12 93 TRP B C 1
ATOM 4113 O O . TRP B 1 93 ? 5.684 -26 -5.625 1 93.12 93 TRP B O 1
ATOM 4123 N N . HIS B 1 94 ? 7.109 -26.281 -3.951 1 92.19 94 HIS B N 1
ATOM 4124 C CA . HIS B 1 94 ? 8.07 -25.297 -4.457 1 92.19 94 HIS B CA 1
ATOM 4125 C C . HIS B 1 94 ? 8.672 -25.75 -5.785 1 92.19 94 HIS B C 1
ATOM 4127 O O . HIS B 1 94 ? 8.938 -24.922 -6.66 1 92.19 94 HIS B O 1
ATOM 4133 N N . ARG B 1 95 ? 8.75 -26.984 -5.957 1 89.88 95 ARG B N 1
ATOM 4134 C CA . ARG B 1 95 ? 9.391 -27.531 -7.152 1 89.88 95 ARG B CA 1
ATOM 4135 C C . ARG B 1 95 ? 8.406 -27.578 -8.32 1 89.88 95 ARG B C 1
ATOM 4137 O O . ARG B 1 95 ? 8.805 -27.438 -9.477 1 89.88 95 ARG B O 1
ATOM 4144 N N . SER B 1 96 ? 7.203 -27.75 -7.969 1 90.06 96 SER B N 1
ATOM 4145 C CA . SER B 1 96 ? 6.262 -28.062 -9.031 1 90.06 96 SER B CA 1
ATOM 4146 C C . SER B 1 96 ? 5.426 -26.859 -9.422 1 90.06 96 SER B C 1
ATOM 4148 O O . SER B 1 96 ? 4.777 -26.844 -10.477 1 90.06 96 SER B O 1
ATOM 4150 N N . THR B 1 97 ? 5.41 -25.828 -8.641 1 92.06 97 THR B N 1
ATOM 4151 C CA . THR B 1 97 ? 4.566 -24.672 -8.914 1 92.06 97 THR B CA 1
ATOM 4152 C C . THR B 1 97 ? 5.277 -23.703 -9.852 1 92.06 97 THR B C 1
ATOM 4154 O O . THR B 1 97 ? 6.355 -23.203 -9.523 1 92.06 97 THR B O 1
ATOM 4157 N N . PRO B 1 98 ? 4.66 -23.406 -11.016 1 92.81 98 PRO B N 1
ATOM 4158 C CA . PRO B 1 98 ? 5.273 -22.453 -11.938 1 92.81 98 PRO B CA 1
ATOM 4159 C C . PRO B 1 98 ? 5.25 -21.016 -11.406 1 92.81 98 PRO B C 1
ATOM 4161 O O . PRO B 1 98 ? 4.363 -20.656 -10.625 1 92.81 98 PRO B O 1
ATOM 4164 N N . PRO B 1 99 ? 6.277 -20.203 -11.859 1 94.5 99 PRO B N 1
ATOM 4165 C CA . PRO B 1 99 ? 6.219 -18.781 -11.508 1 94.5 99 PRO B CA 1
ATOM 4166 C C . PRO B 1 99 ? 5.031 -18.062 -12.148 1 94.5 99 PRO B C 1
ATOM 4168 O O . PRO B 1 99 ? 4.492 -18.531 -13.156 1 94.5 99 PRO B O 1
ATOM 4171 N N . LEU B 1 100 ? 4.633 -16.984 -11.57 1 95.69 100 LEU B N 1
ATOM 4172 C CA . LEU B 1 100 ? 3.5 -16.203 -12.062 1 95.69 100 LEU B CA 1
ATOM 4173 C C . LEU B 1 100 ? 3.893 -15.383 -13.281 1 95.69 100 LEU B C 1
ATOM 4175 O O . LEU B 1 100 ? 5.062 -15.031 -13.445 1 95.69 100 LEU B O 1
ATOM 4179 N N . PRO B 1 101 ? 2.893 -15.133 -14.172 1 96.25 101 PRO B N 1
ATOM 4180 C CA . PRO B 1 101 ? 3.172 -14.195 -15.266 1 96.25 101 PRO B CA 1
ATOM 4181 C C . PRO B 1 101 ? 3.512 -12.797 -14.766 1 96.25 101 PRO B C 1
ATOM 4183 O O . PRO B 1 101 ? 2.754 -12.211 -13.984 1 96.25 101 PRO B O 1
ATOM 4186 N N . ASP B 1 102 ? 4.598 -12.289 -15.18 1 96.69 102 ASP B N 1
ATOM 4187 C CA . ASP B 1 102 ? 5.102 -10.984 -14.75 1 96.69 102 ASP B CA 1
ATOM 4188 C C . ASP B 1 102 ? 5.344 -10.07 -15.945 1 96.69 102 ASP B C 1
ATOM 4190 O O . ASP B 1 102 ? 6.398 -10.133 -16.578 1 96.69 102 ASP B O 1
ATOM 4194 N N . THR B 1 103 ? 4.457 -9.18 -16.203 1 96.56 103 THR B N 1
ATOM 4195 C CA . THR B 1 103 ? 4.496 -8.344 -17.391 1 96.56 103 THR B CA 1
ATOM 4196 C C . THR B 1 103 ? 5.68 -7.379 -17.344 1 96.56 103 THR B C 1
ATOM 4198 O O . THR B 1 103 ? 6.227 -6.996 -18.375 1 96.56 103 THR B O 1
ATOM 4201 N N . GLY B 1 104 ? 6.023 -6.98 -16.109 1 96.12 104 GLY B N 1
ATOM 4202 C CA . GLY B 1 104 ? 7.211 -6.152 -15.992 1 96.12 104 GLY B CA 1
ATOM 4203 C C . GLY B 1 104 ? 8.461 -6.828 -16.531 1 96.12 104 GLY B C 1
ATOM 4204 O O . GLY B 1 104 ? 9.289 -6.191 -17.172 1 96.12 104 GLY B O 1
ATOM 4205 N N . GLN B 1 105 ? 8.594 -8.047 -16.234 1 95.75 105 GLN B N 1
ATOM 4206 C CA . GLN B 1 105 ? 9.727 -8.805 -16.75 1 95.75 105 GLN B CA 1
ATOM 4207 C C . GLN B 1 105 ? 9.68 -8.898 -18.281 1 95.75 105 GLN B C 1
ATOM 4209 O O . GLN B 1 105 ? 10.711 -8.805 -18.938 1 95.75 105 GLN B O 1
ATOM 4214 N N . TRP B 1 106 ? 8.438 -9.109 -18.781 1 95.81 106 TRP B N 1
ATOM 4215 C CA . TRP B 1 106 ? 8.266 -9.164 -20.234 1 95.81 106 TRP B CA 1
ATOM 4216 C C . TRP B 1 106 ? 8.742 -7.875 -20.891 1 95.81 106 TRP B C 1
ATOM 4218 O O . TRP B 1 106 ? 9.43 -7.906 -21.906 1 95.81 106 TRP B O 1
ATOM 4228 N N . LEU B 1 107 ? 8.336 -6.82 -20.281 1 95.81 107 LEU B N 1
ATOM 4229 C CA . LEU B 1 107 ? 8.695 -5.504 -20.797 1 95.81 107 LEU B CA 1
ATOM 4230 C C . LEU B 1 107 ? 10.203 -5.312 -20.812 1 95.81 107 LEU B C 1
ATOM 4232 O O . LEU B 1 107 ? 10.766 -4.82 -21.797 1 95.81 107 LEU B O 1
ATOM 4236 N N . LEU B 1 108 ? 10.859 -5.668 -19.766 1 96 108 LEU B N 1
ATOM 4237 C CA . LEU B 1 108 ? 12.305 -5.504 -19.672 1 96 108 LEU B CA 1
ATOM 4238 C C . LEU B 1 108 ? 13.023 -6.379 -20.688 1 96 108 LEU B C 1
ATOM 4240 O O . LEU B 1 108 ? 14 -5.945 -21.312 1 96 108 LEU B O 1
ATOM 4244 N N . LEU B 1 109 ? 12.547 -7.59 -20.891 1 95 109 LEU B N 1
ATOM 4245 C CA . LEU B 1 109 ? 13.125 -8.484 -21.891 1 95 109 LEU B CA 1
ATOM 4246 C C . LEU B 1 109 ? 12.906 -7.938 -23.297 1 95 109 LEU B C 1
ATOM 4248 O O . LEU B 1 109 ? 13.82 -7.98 -24.125 1 95 109 LEU B O 1
ATOM 4252 N N . ALA B 1 110 ? 11.734 -7.422 -23.531 1 94.75 110 ALA B N 1
ATOM 4253 C CA . ALA B 1 110 ? 11.438 -6.82 -24.828 1 94.75 110 ALA B CA 1
ATOM 4254 C C . ALA B 1 110 ? 12.336 -5.617 -25.094 1 94.75 110 ALA B C 1
ATOM 4256 O O . ALA B 1 110 ? 12.773 -5.398 -26.234 1 94.75 110 ALA B O 1
ATOM 4257 N N . LEU B 1 111 ? 12.578 -4.879 -24.078 1 94.62 111 LEU B N 1
ATOM 4258 C CA . LEU B 1 111 ? 13.422 -3.699 -24.203 1 94.62 111 LEU B CA 1
ATOM 4259 C C . LEU B 1 111 ? 14.867 -4.094 -24.516 1 94.62 111 LEU B C 1
ATOM 4261 O O . LEU B 1 111 ? 15.586 -3.355 -25.172 1 94.62 111 LEU B O 1
ATOM 4265 N N . ASN B 1 112 ? 15.273 -5.211 -24.031 1 94 112 ASN B N 1
ATOM 4266 C CA . ASN B 1 112 ? 16.609 -5.695 -24.328 1 94 112 ASN B CA 1
ATOM 4267 C C . ASN B 1 112 ? 16.844 -5.832 -25.828 1 94 112 ASN B C 1
ATOM 4269 O O . ASN B 1 112 ? 17.953 -5.633 -26.312 1 94 112 ASN B O 1
ATOM 4273 N N . ASP B 1 113 ? 15.805 -6.184 -26.562 1 91.94 113 ASP B N 1
ATOM 4274 C CA . ASP B 1 113 ? 15.898 -6.387 -28 1 91.94 113 ASP B CA 1
ATOM 4275 C C . ASP B 1 113 ? 15.945 -5.051 -28.734 1 91.94 113 ASP B C 1
ATOM 4277 O O . ASP B 1 113 ? 16.469 -4.973 -29.859 1 91.94 113 ASP B O 1
ATOM 4281 N N . LYS B 1 114 ? 15.453 -4.023 -28.156 1 94.62 114 LYS B N 1
ATOM 4282 C CA . LYS B 1 114 ? 15.297 -2.75 -28.859 1 94.62 114 LYS B CA 1
ATOM 4283 C C . LYS B 1 114 ? 16.391 -1.762 -28.438 1 94.62 114 LYS B C 1
ATOM 4285 O O . LYS B 1 114 ? 16.75 -0.876 -29.219 1 94.62 114 LYS B O 1
ATOM 4290 N N . LEU B 1 115 ? 16.891 -1.904 -27.266 1 95.12 115 LEU B N 1
ATOM 4291 C CA . LEU B 1 115 ? 17.859 -0.949 -26.734 1 95.12 115 LEU B CA 1
ATOM 4292 C C . LEU B 1 115 ? 19.281 -1.327 -27.156 1 95.12 115 LEU B C 1
ATOM 4294 O O . LEU B 1 115 ? 19.594 -2.51 -27.312 1 95.12 115 LEU B O 1
ATOM 4298 N N . PRO B 1 116 ? 20.141 -0.245 -27.328 1 96.38 116 PRO B N 1
ATOM 4299 C CA . PRO B 1 116 ? 21.547 -0.531 -27.625 1 96.38 116 PRO B CA 1
ATOM 4300 C C . PRO B 1 116 ? 22.234 -1.297 -26.5 1 96.38 116 PRO B C 1
ATOM 4302 O O . PRO B 1 116 ? 21.906 -1.107 -25.328 1 96.38 116 PRO B O 1
ATOM 4305 N N . SER B 1 117 ? 23.172 -2.084 -26.812 1 93.88 117 SER B N 1
ATOM 4306 C CA . SER B 1 117 ? 23.844 -3.004 -25.906 1 93.88 117 SER B CA 1
ATOM 4307 C C . SER B 1 117 ? 24.453 -2.264 -24.719 1 93.88 117 SER B C 1
ATOM 4309 O O . SER B 1 117 ? 24.359 -2.725 -23.578 1 93.88 117 SER B O 1
ATOM 4311 N N . PRO B 1 118 ? 25.047 -1.109 -24.938 1 95.31 118 PRO B N 1
ATOM 4312 C CA . PRO B 1 118 ? 25.625 -0.428 -23.781 1 95.31 118 PRO B CA 1
ATOM 4313 C C . PRO B 1 118 ? 24.562 -0.039 -22.734 1 95.31 118 PRO B C 1
ATOM 4315 O O . PRO B 1 118 ? 24.844 -0.061 -21.531 1 95.31 118 PRO B O 1
ATOM 4318 N N . VAL B 1 119 ? 23.453 0.323 -23.219 1 96 119 VAL B N 1
ATOM 4319 C CA . VAL B 1 119 ? 22.375 0.7 -22.312 1 96 119 VAL B CA 1
ATOM 4320 C C . VAL B 1 119 ? 21.922 -0.517 -21.516 1 96 119 VAL B C 1
ATOM 4322 O O . VAL B 1 119 ? 21.734 -0.427 -20.297 1 96 119 VAL B O 1
ATOM 4325 N N . VAL B 1 120 ? 21.75 -1.604 -22.188 1 95.19 120 VAL B N 1
ATOM 4326 C CA . VAL B 1 120 ? 21.359 -2.838 -21.516 1 95.19 120 VAL B CA 1
ATOM 4327 C C . VAL B 1 120 ? 22.406 -3.23 -20.484 1 95.19 120 VAL B C 1
ATOM 4329 O O . VAL B 1 120 ? 22.078 -3.68 -19.391 1 95.19 120 VAL B O 1
ATOM 4332 N N . GLU B 1 121 ? 23.656 -2.992 -20.812 1 94.44 121 GLU B N 1
ATOM 4333 C CA . GLU B 1 121 ? 24.734 -3.318 -19.891 1 94.44 121 GLU B CA 1
ATOM 4334 C C . GLU B 1 121 ? 24.672 -2.445 -18.641 1 94.44 121 GLU B C 1
ATOM 4336 O O . GLU B 1 121 ? 24.938 -2.916 -17.531 1 94.44 121 GLU B O 1
ATOM 4341 N N . ILE B 1 122 ? 24.375 -1.252 -18.828 1 94.81 122 ILE B N 1
ATOM 4342 C CA . ILE B 1 122 ? 24.25 -0.348 -17.688 1 94.81 122 ILE B CA 1
ATOM 4343 C C . ILE B 1 122 ? 23.078 -0.791 -16.812 1 94.81 122 ILE B C 1
ATOM 4345 O O . ILE B 1 122 ? 23.172 -0.771 -15.586 1 94.81 122 ILE B O 1
ATOM 4349 N N . LEU B 1 123 ? 21.984 -1.185 -17.422 1 95.31 123 LEU B N 1
ATOM 4350 C CA . LEU B 1 123 ? 20.797 -1.625 -16.703 1 95.31 123 LEU B CA 1
ATOM 4351 C C . LEU B 1 123 ? 21.078 -2.898 -15.914 1 95.31 123 LEU B C 1
ATOM 4353 O O . LEU B 1 123 ? 20.484 -3.129 -14.859 1 95.31 123 LEU B O 1
ATOM 4357 N N . ARG B 1 124 ? 22.031 -3.648 -16.359 1 94.69 124 ARG B N 1
ATOM 4358 C CA . ARG B 1 124 ? 22.344 -4.914 -15.703 1 94.69 124 ARG B CA 1
ATOM 4359 C C . ARG B 1 124 ? 23.453 -4.73 -14.672 1 94.69 124 ARG B C 1
ATOM 4361 O O . ARG B 1 124 ? 23.703 -5.617 -13.852 1 94.69 124 ARG B O 1
ATOM 4368 N N . ALA B 1 125 ? 24.109 -3.635 -14.758 1 95.38 125 ALA B N 1
ATOM 4369 C CA . ALA B 1 125 ? 25.266 -3.406 -13.906 1 95.38 125 ALA B CA 1
ATOM 4370 C C . ALA B 1 125 ? 24.875 -3.352 -12.438 1 95.38 125 ALA B C 1
ATOM 4372 O O . ALA B 1 125 ? 23.812 -2.814 -12.094 1 95.38 125 ALA B O 1
ATOM 4373 N N . ARG B 1 126 ? 25.688 -3.875 -11.586 1 94.5 126 ARG B N 1
ATOM 4374 C CA . ARG B 1 126 ? 25.453 -3.877 -10.148 1 94.5 126 ARG B CA 1
ATOM 4375 C C . ARG B 1 126 ? 25.922 -2.572 -9.508 1 94.5 126 ARG B C 1
ATOM 4377 O O . ARG B 1 126 ? 26.844 -2.576 -8.68 1 94.5 126 ARG B O 1
ATOM 4384 N N . ILE B 1 127 ? 25.25 -1.581 -9.758 1 95.25 127 ILE B N 1
ATOM 4385 C CA . ILE B 1 127 ? 25.656 -0.232 -9.367 1 95.25 127 ILE B CA 1
ATOM 4386 C C . ILE B 1 127 ? 25.328 -0.005 -7.891 1 95.25 127 ILE B C 1
ATOM 4388 O O . ILE B 1 127 ? 26.125 0.589 -7.16 1 95.25 127 ILE B O 1
ATOM 4392 N N . ILE B 1 128 ? 24.203 -0.469 -7.453 1 94.62 128 ILE B N 1
ATOM 4393 C CA . ILE B 1 128 ? 23.734 -0.146 -6.109 1 94.62 128 ILE B CA 1
ATOM 4394 C C . ILE B 1 128 ? 23.016 -1.351 -5.508 1 94.62 128 ILE B C 1
ATOM 4396 O O . ILE B 1 128 ? 22.391 -2.131 -6.227 1 94.62 128 ILE B O 1
ATOM 4400 N N . GLY B 1 129 ? 23.156 -1.549 -4.234 1 92.31 129 GLY B N 1
ATOM 4401 C CA . GLY B 1 129 ? 22.5 -2.602 -3.475 1 92.31 129 GLY B CA 1
ATOM 4402 C C . GLY B 1 129 ? 21.984 -2.131 -2.133 1 92.31 129 GLY B C 1
ATOM 4403 O O . GLY B 1 129 ? 21.969 -0.931 -1.853 1 92.31 129 GLY B O 1
ATOM 4404 N N . LEU B 1 130 ? 21.5 -3.01 -1.398 1 91.81 130 LEU B N 1
ATOM 4405 C CA . LEU B 1 130 ? 20.875 -2.717 -0.114 1 91.81 130 LEU B CA 1
ATOM 4406 C C . LEU B 1 130 ? 21.844 -1.975 0.804 1 91.81 130 LEU B C 1
ATOM 4408 O O . LEU B 1 130 ? 21.484 -0.972 1.42 1 91.81 130 LEU B O 1
ATOM 4412 N N . HIS B 1 131 ? 23.062 -2.453 0.908 1 89.75 131 HIS B N 1
ATOM 4413 C CA . HIS B 1 131 ? 24.047 -1.85 1.801 1 89.75 131 HIS B CA 1
ATOM 4414 C C . HIS B 1 131 ? 24.344 -0.409 1.398 1 89.75 131 HIS B C 1
ATOM 4416 O O . HIS B 1 131 ? 24.609 0.438 2.256 1 89.75 131 HIS B O 1
ATOM 4422 N N . HIS B 1 132 ? 24.25 -0.132 0.142 1 93.31 132 HIS B N 1
ATOM 4423 C CA . HIS B 1 132 ? 24.469 1.236 -0.318 1 93.31 132 HIS B CA 1
ATOM 4424 C C . HIS B 1 132 ? 23.391 2.168 0.212 1 93.31 132 HIS B C 1
ATOM 4426 O O . HIS B 1 132 ? 23.672 3.275 0.668 1 93.31 132 HIS B O 1
ATOM 4432 N N . TYR B 1 133 ? 22.172 1.717 0.136 1 94.81 133 TYR B N 1
ATOM 4433 C CA . TYR B 1 133 ? 21.078 2.557 0.601 1 94.81 133 TYR B CA 1
ATOM 4434 C C . TYR B 1 133 ? 21.172 2.801 2.102 1 94.81 133 TYR B C 1
ATOM 4436 O O . TYR B 1 133 ? 20.875 3.898 2.58 1 94.81 133 TYR B O 1
ATOM 4444 N N . LEU B 1 134 ? 21.562 1.825 2.828 1 91.44 134 LEU B N 1
ATOM 4445 C CA . LEU B 1 134 ? 21.75 1.991 4.266 1 91.44 134 LEU B CA 1
ATOM 4446 C C . LEU B 1 134 ? 22.859 2.992 4.562 1 91.44 134 LEU B C 1
ATOM 4448 O O . LEU B 1 134 ? 22.719 3.842 5.445 1 91.44 134 LEU B O 1
ATOM 4452 N N . MET B 1 135 ? 23.922 2.873 3.824 1 91.12 135 MET B N 1
ATOM 4453 C CA . MET B 1 135 ? 25.031 3.807 4.016 1 91.12 135 MET B CA 1
ATOM 4454 C C . MET B 1 135 ? 24.625 5.223 3.621 1 91.12 135 MET B C 1
ATOM 4456 O O . MET B 1 135 ? 25.031 6.191 4.262 1 91.12 135 MET B O 1
ATOM 4460 N N . LEU B 1 136 ? 23.922 5.266 2.518 1 94 136 LEU B N 1
ATOM 4461 C CA . LEU B 1 136 ? 23.438 6.578 2.104 1 94 136 LEU B CA 1
ATOM 4462 C C . LEU B 1 136 ? 22.578 7.211 3.195 1 94 136 LEU B C 1
ATOM 4464 O O . LEU B 1 136 ? 22.672 8.414 3.445 1 94 136 LEU B O 1
ATOM 4468 N N . PHE B 1 137 ? 21.828 6.449 3.854 1 95 137 PHE B N 1
ATOM 4469 C CA . PHE B 1 137 ? 21.016 6.98 4.945 1 95 137 PHE B CA 1
ATOM 4470 C C . PHE B 1 137 ? 21.906 7.387 6.121 1 95 137 PHE B C 1
ATOM 4472 O O . PHE B 1 137 ? 21.656 8.414 6.762 1 95 137 PHE B O 1
ATOM 4479 N N . MET B 1 138 ? 22.859 6.59 6.438 1 90.5 138 MET B N 1
ATOM 4480 C CA . MET B 1 138 ? 23.766 6.93 7.52 1 90.5 138 MET B CA 1
ATOM 4481 C C . MET B 1 138 ? 24.484 8.25 7.234 1 90.5 138 MET B C 1
ATOM 4483 O O . MET B 1 138 ? 24.625 9.086 8.125 1 90.5 138 MET B O 1
ATOM 4487 N N . MET B 1 139 ? 24.906 8.367 6.004 1 91.69 139 MET B N 1
ATOM 4488 C CA . MET B 1 139 ? 25.531 9.625 5.609 1 91.69 139 MET B CA 1
ATOM 4489 C C . MET B 1 139 ? 24.578 10.797 5.809 1 91.69 139 MET B C 1
ATOM 4491 O O . MET B 1 139 ? 24.984 11.859 6.273 1 91.69 139 MET B O 1
ATOM 4495 N N . LEU B 1 140 ? 23.344 10.547 5.449 1 93.88 140 LEU B N 1
ATOM 4496 C CA . LEU B 1 140 ? 22.328 11.578 5.637 1 93.88 140 LEU B CA 1
ATOM 4497 C C . LEU B 1 140 ? 22.172 11.922 7.117 1 93.88 140 LEU B C 1
ATOM 4499 O O . LEU B 1 140 ? 22.141 13.094 7.488 1 93.88 140 LEU B O 1
ATOM 4503 N N . GLY B 1 141 ? 22.094 10.953 7.953 1 91.88 141 GLY B N 1
ATOM 4504 C CA . GLY B 1 141 ? 21.953 11.156 9.383 1 91.88 141 GLY B CA 1
ATOM 4505 C C . GLY B 1 141 ? 23.109 11.914 10.008 1 91.88 141 GLY B C 1
ATOM 4506 O O . GLY B 1 141 ? 22.891 12.836 10.797 1 91.88 141 GLY B O 1
ATOM 4507 N N . PHE B 1 142 ? 24.312 11.617 9.648 1 90.19 142 PHE B N 1
ATOM 4508 C CA . PHE B 1 142 ? 25.5 12.227 10.242 1 90.19 142 PHE B CA 1
ATOM 4509 C C . PHE B 1 142 ? 25.75 13.602 9.641 1 90.19 142 PHE B C 1
ATOM 4511 O O . PHE B 1 142 ? 26.547 14.383 10.18 1 90.19 142 PHE B O 1
ATOM 4518 N N . SER B 1 143 ? 25.078 13.898 8.602 1 92.81 143 SER B N 1
ATOM 4519 C CA . SER B 1 143 ? 25.312 15.18 7.945 1 92.81 143 SER B CA 1
ATOM 4520 C C . SER B 1 143 ? 24.797 16.344 8.781 1 92.81 143 SER B C 1
ATOM 4522 O O . SER B 1 143 ? 25.109 17.5 8.516 1 92.81 143 SER B O 1
ATOM 4524 N N . VAL B 1 144 ? 24.047 16.031 9.797 1 92.5 144 VAL B N 1
ATOM 4525 C CA . VAL B 1 144 ? 23.609 17.062 10.734 1 92.5 144 VAL B CA 1
ATOM 4526 C C . VAL B 1 144 ? 24.812 17.75 11.359 1 92.5 144 VAL B C 1
ATOM 4528 O O . VAL B 1 144 ? 24.766 18.922 11.719 1 92.5 144 VAL B O 1
ATOM 4531 N N . LEU B 1 145 ? 25.938 17.016 11.539 1 91 145 LEU B N 1
ATOM 4532 C CA . LEU B 1 145 ? 27.172 17.547 12.086 1 91 145 LEU B CA 1
ATOM 4533 C C . LEU B 1 145 ? 27.703 18.688 11.211 1 91 145 LEU B C 1
ATOM 4535 O O . LEU B 1 145 ? 28.422 19.562 11.695 1 91 145 LEU B O 1
ATOM 4539 N N . PHE B 1 146 ? 27.375 18.641 9.984 1 92.56 146 PHE B N 1
ATOM 4540 C CA . PHE B 1 146 ? 27.859 19.625 9.023 1 92.56 146 PHE B CA 1
ATOM 4541 C C . PHE B 1 146 ? 26.766 20.625 8.664 1 92.56 146 PHE B C 1
ATOM 4543 O O . PHE B 1 146 ? 26.891 21.359 7.68 1 92.56 146 PHE B O 1
ATOM 4550 N N . ASN B 1 147 ? 25.641 20.516 9.305 1 90.56 147 ASN B N 1
ATOM 4551 C CA . ASN B 1 147 ? 24.5 21.375 9.102 1 90.56 147 ASN B CA 1
ATOM 4552 C C . ASN B 1 147 ? 23.922 21.234 7.691 1 90.56 147 ASN B C 1
ATOM 4554 O O . ASN B 1 147 ? 23.438 22.203 7.105 1 90.56 147 ASN B O 1
ATOM 4558 N N . SER B 1 148 ? 24.078 20.062 7.121 1 91.88 148 SER B N 1
ATOM 4559 C CA . SER B 1 148 ? 23.516 19.797 5.805 1 91.88 148 SER B CA 1
ATOM 4560 C C . SER B 1 148 ? 22.031 19.469 5.902 1 91.88 148 SER B C 1
ATOM 456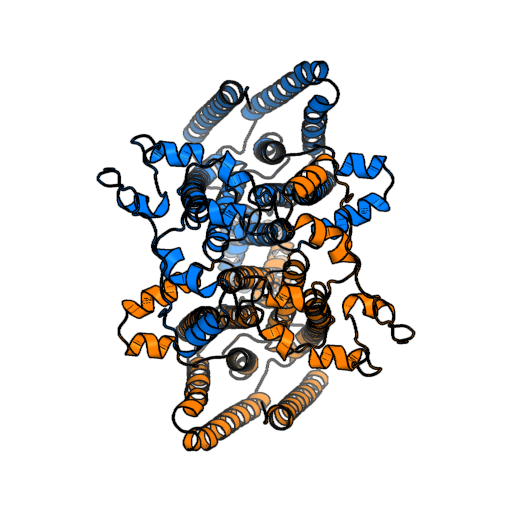2 O O . SER B 1 148 ? 21.266 19.719 4.961 1 91.88 148 SER B O 1
ATOM 4564 N N . VAL B 1 149 ? 21.672 18.828 6.949 1 92.62 149 VAL B N 1
ATOM 4565 C CA . VAL B 1 149 ? 20.281 18.469 7.238 1 92.62 149 VAL B CA 1
ATOM 4566 C C . VAL B 1 149 ? 19.891 18.984 8.625 1 92.62 149 VAL B C 1
ATOM 4568 O O . VAL B 1 149 ? 20.75 19.141 9.5 1 92.62 149 VAL B O 1
ATOM 4571 N N . LYS B 1 150 ? 18.672 19.219 8.742 1 91.31 150 LYS B N 1
ATOM 4572 C CA . LYS B 1 150 ? 18.156 19.766 9.992 1 91.31 150 LYS B CA 1
ATOM 4573 C C . LYS B 1 150 ? 18.344 18.766 11.141 1 91.31 150 LYS B C 1
ATOM 4575 O O . LYS B 1 150 ? 18.031 17.594 11 1 91.31 150 LYS B O 1
ATOM 4580 N N . ALA B 1 151 ? 18.906 19.219 12.258 1 92 151 ALA B N 1
ATOM 4581 C CA . ALA B 1 151 ? 19.016 18.422 13.469 1 92 151 ALA B CA 1
ATOM 4582 C C . ALA B 1 151 ? 17.656 18.219 14.125 1 92 151 ALA B C 1
ATOM 4584 O O . ALA B 1 151 ? 16.734 19 13.922 1 92 151 ALA B O 1
ATOM 4585 N N . PRO B 1 152 ? 17.453 17.188 14.867 1 93.69 152 PRO B N 1
ATOM 4586 C CA . PRO B 1 152 ? 18.484 16.219 15.266 1 93.69 152 PRO B CA 1
ATOM 4587 C C . PRO B 1 152 ? 18.562 15.039 14.305 1 93.69 152 PRO B C 1
ATOM 4589 O O . PRO B 1 152 ? 17.562 14.625 13.727 1 93.69 152 PRO B O 1
ATOM 4592 N N . GLY B 1 153 ? 19.75 14.43 14.148 1 94.06 153 GLY B N 1
ATOM 4593 C CA . GLY B 1 153 ? 19.969 13.227 13.359 1 94.06 153 GLY B CA 1
ATOM 4594 C C . GLY B 1 153 ? 19.281 12 13.938 1 94.06 153 GLY B C 1
ATOM 4595 O O . GLY B 1 153 ? 18.766 11.164 13.203 1 94.06 153 GLY B O 1
ATOM 4596 N N . LEU B 1 154 ? 19.25 11.914 15.25 1 94.62 154 LEU B N 1
ATOM 4597 C CA . LEU B 1 154 ? 18.578 10.805 15.914 1 94.62 154 LEU B CA 1
ATOM 4598 C C . LEU B 1 154 ? 17.078 10.844 15.656 1 94.62 154 LEU B C 1
ATOM 4600 O O . LEU B 1 154 ? 16.422 9.805 15.641 1 94.62 154 LEU B O 1
ATOM 4604 N N . GLY B 1 155 ? 16.562 12.023 15.523 1 95.12 155 GLY B N 1
ATOM 4605 C CA . GLY B 1 155 ? 15.164 12.141 15.156 1 95.12 155 GLY B CA 1
ATOM 4606 C C . GLY B 1 155 ? 14.859 11.594 13.773 1 95.12 155 GLY B C 1
ATOM 4607 O O . GLY B 1 155 ? 13.875 10.875 13.586 1 95.12 155 GLY B O 1
ATOM 4608 N N . LEU B 1 156 ? 15.695 11.938 12.836 1 96.62 156 LEU B N 1
ATOM 4609 C CA . LEU B 1 156 ? 15.562 11.414 11.477 1 96.62 156 LEU B CA 1
ATOM 4610 C C . LEU B 1 156 ? 15.703 9.891 11.469 1 96.62 156 LEU B C 1
ATOM 4612 O O . LEU B 1 156 ? 14.93 9.203 10.805 1 96.62 156 LEU B O 1
ATOM 4616 N N . ALA B 1 157 ? 16.625 9.398 12.227 1 96.56 157 ALA B N 1
ATOM 4617 C CA . ALA B 1 157 ? 16.844 7.957 12.32 1 96.56 157 ALA B CA 1
ATOM 4618 C C . ALA B 1 157 ? 15.648 7.266 12.969 1 96.56 157 ALA B C 1
ATOM 4620 O O . ALA B 1 157 ? 15.258 6.168 12.562 1 96.56 157 ALA B O 1
ATOM 4621 N N . ALA B 1 158 ? 15.133 7.891 13.977 1 97.75 158 ALA B N 1
ATOM 4622 C CA . ALA B 1 158 ? 13.945 7.34 14.633 1 97.75 158 ALA B CA 1
ATOM 4623 C C . ALA B 1 158 ? 12.797 7.191 13.648 1 97.75 158 ALA B C 1
ATOM 4625 O O . ALA B 1 158 ? 12.133 6.152 13.602 1 97.75 158 ALA B O 1
ATOM 4626 N N . ARG B 1 159 ? 12.57 8.219 12.914 1 97.81 159 ARG B N 1
ATOM 4627 C CA . ARG B 1 159 ? 11.5 8.18 11.922 1 97.81 159 ARG B CA 1
ATOM 4628 C C . ARG B 1 159 ? 11.742 7.078 10.891 1 97.81 159 ARG B C 1
ATOM 4630 O O . ARG B 1 159 ? 10.82 6.328 10.547 1 97.81 159 ARG B O 1
ATOM 4637 N N . TYR B 1 160 ? 12.977 6.98 10.422 1 98.12 160 TYR B N 1
ATOM 4638 C CA . TYR B 1 160 ? 13.336 5.961 9.445 1 98.12 160 TYR B CA 1
ATOM 4639 C C . TYR B 1 160 ? 13.086 4.562 10 1 98.12 160 TYR B C 1
ATOM 4641 O O . TYR B 1 160 ? 12.453 3.734 9.336 1 98.12 160 TYR B O 1
ATOM 4649 N N . MET B 1 161 ? 13.516 4.324 11.195 1 98.31 161 MET B N 1
ATOM 4650 C CA . MET B 1 161 ? 13.383 3.002 11.805 1 98.31 161 MET B CA 1
ATOM 4651 C C . MET B 1 161 ? 11.922 2.693 12.125 1 98.31 161 MET B C 1
ATOM 4653 O O . MET B 1 161 ? 11.469 1.561 11.961 1 98.31 161 MET B O 1
ATOM 4657 N N . PHE B 1 162 ? 11.242 3.676 12.617 1 98.56 162 PHE B N 1
ATOM 4658 C CA . PHE B 1 162 ? 9.828 3.498 12.914 1 98.56 162 PHE B CA 1
ATOM 4659 C C . PHE B 1 162 ? 9.047 3.168 11.648 1 98.56 162 PHE B C 1
ATOM 4661 O O . PHE B 1 162 ? 8.242 2.234 11.633 1 98.56 162 PHE B O 1
ATOM 4668 N N . THR B 1 163 ? 9.312 3.961 10.617 1 98.56 163 THR B N 1
ATOM 4669 C CA . THR B 1 163 ? 8.633 3.746 9.344 1 98.56 163 THR B CA 1
ATOM 4670 C C . THR B 1 163 ? 8.984 2.373 8.773 1 98.56 163 THR B C 1
ATOM 4672 O O . THR B 1 163 ? 8.117 1.672 8.25 1 98.56 163 THR B O 1
ATOM 4675 N N . MET B 1 164 ? 10.227 2.002 8.883 1 98.06 164 MET B N 1
ATOM 4676 C CA . MET B 1 164 ? 10.68 0.685 8.445 1 98.06 164 MET B CA 1
ATOM 4677 C C . MET B 1 164 ? 9.93 -0.419 9.188 1 98.06 164 MET B C 1
ATOM 4679 O O . MET B 1 164 ? 9.5 -1.402 8.578 1 98.06 164 MET B O 1
ATOM 4683 N N . ALA B 1 165 ? 9.758 -0.221 10.438 1 98.31 165 ALA B N 1
ATOM 4684 C CA . ALA B 1 165 ? 9.086 -1.226 11.258 1 98.31 165 ALA B CA 1
ATOM 4685 C C . ALA B 1 165 ? 7.633 -1.404 10.812 1 98.31 165 ALA B C 1
ATOM 4687 O O . ALA B 1 165 ? 7.18 -2.531 10.594 1 98.31 165 ALA B O 1
ATOM 4688 N N . ILE B 1 166 ? 6.957 -0.317 10.625 1 98.44 166 ILE B N 1
ATOM 4689 C CA . ILE B 1 166 ? 5.566 -0.385 10.195 1 98.44 166 ILE B CA 1
ATOM 4690 C C . ILE B 1 166 ? 5.484 -1.037 8.812 1 98.44 166 ILE B C 1
ATOM 4692 O O . ILE B 1 166 ? 4.637 -1.898 8.578 1 98.44 166 ILE B O 1
ATOM 4696 N N . GLY B 1 167 ? 6.348 -0.576 7.953 1 97.94 167 GLY B N 1
ATOM 4697 C CA . GLY B 1 167 ? 6.359 -1.127 6.605 1 97.94 167 GLY B CA 1
ATOM 4698 C C . GLY B 1 167 ? 6.633 -2.619 6.574 1 97.94 167 GLY B C 1
ATOM 4699 O O . GLY B 1 167 ? 5.996 -3.355 5.82 1 97.94 167 GLY B O 1
ATOM 4700 N N . ARG B 1 168 ? 7.535 -3.043 7.395 1 97.12 168 ARG B N 1
ATOM 4701 C CA . ARG B 1 168 ? 7.867 -4.461 7.441 1 97.12 168 ARG B CA 1
ATOM 4702 C C . ARG B 1 168 ? 6.719 -5.277 8.023 1 97.12 168 ARG B C 1
ATOM 4704 O O . ARG B 1 168 ? 6.473 -6.406 7.602 1 97.12 168 ARG B O 1
ATOM 4711 N N . LEU B 1 169 ? 6.051 -4.73 8.961 1 97.81 169 LEU B N 1
ATOM 4712 C CA . LEU B 1 169 ? 4.895 -5.418 9.523 1 97.81 169 LEU B CA 1
ATOM 4713 C C . LEU B 1 169 ? 3.777 -5.539 8.492 1 97.81 169 LEU B C 1
ATOM 4715 O O . LEU B 1 169 ? 3.123 -6.578 8.398 1 97.81 169 LEU B O 1
ATOM 4719 N N . LEU B 1 170 ? 3.549 -4.473 7.77 1 97.31 170 LEU B N 1
ATOM 4720 C CA . LEU B 1 170 ? 2.568 -4.543 6.691 1 97.31 170 LEU B CA 1
ATOM 4721 C C . LEU B 1 170 ? 2.982 -5.574 5.648 1 97.31 170 LEU B C 1
ATOM 4723 O O . LEU B 1 170 ? 2.141 -6.309 5.121 1 97.31 170 LEU B O 1
ATOM 4727 N N . ARG B 1 171 ? 4.23 -5.605 5.355 1 96.44 171 ARG B N 1
ATOM 4728 C CA . ARG B 1 171 ? 4.781 -6.598 4.441 1 96.44 171 ARG B CA 1
ATOM 4729 C C . ARG B 1 171 ? 4.496 -8.016 4.934 1 96.44 171 ARG B C 1
ATOM 4731 O O . ARG B 1 171 ? 4.043 -8.867 4.164 1 96.44 171 ARG B O 1
ATOM 4738 N N . VAL B 1 172 ? 4.695 -8.227 6.18 1 96 172 VAL B N 1
ATOM 4739 C CA . VAL B 1 172 ? 4.461 -9.539 6.777 1 96 172 VAL B CA 1
ATOM 4740 C C . VAL B 1 172 ? 2.984 -9.906 6.656 1 96 172 VAL B C 1
ATOM 4742 O O . VAL B 1 172 ? 2.646 -11.016 6.238 1 96 172 VAL B O 1
ATOM 4745 N N . MET B 1 173 ? 2.154 -8.977 6.953 1 96.31 173 MET B N 1
ATOM 4746 C CA . MET B 1 173 ? 0.719 -9.234 6.852 1 96.31 173 MET B CA 1
ATOM 4747 C C . MET B 1 173 ? 0.328 -9.586 5.422 1 96.31 173 MET B C 1
ATOM 4749 O O . MET B 1 173 ? -0.562 -10.414 5.203 1 96.31 173 MET B O 1
ATOM 4753 N N . THR B 1 174 ? 0.993 -9.078 4.516 1 95.5 174 THR B N 1
ATOM 4754 C CA . THR B 1 174 ? 0.668 -9.258 3.107 1 95.5 174 THR B CA 1
ATOM 4755 C C . THR B 1 174 ? 1.104 -10.633 2.623 1 95.5 174 THR B C 1
ATOM 4757 O O . THR B 1 174 ? 0.292 -11.398 2.092 1 95.5 174 THR B O 1
ATOM 4760 N N . PHE B 1 175 ? 2.363 -10.977 2.891 1 94.94 175 PHE B N 1
ATOM 4761 C CA . PHE B 1 175 ? 2.83 -12.211 2.27 1 94.94 175 PHE B CA 1
ATOM 4762 C C . PHE B 1 175 ? 2.387 -13.422 3.076 1 94.94 175 PHE B C 1
ATOM 4764 O O . PHE B 1 175 ? 2.408 -14.547 2.576 1 94.94 175 PHE B O 1
ATOM 4771 N N . VAL B 1 176 ? 1.979 -13.203 4.352 1 95.81 176 VAL B N 1
ATOM 4772 C CA . VAL B 1 176 ? 1.499 -14.336 5.133 1 95.81 176 VAL B CA 1
ATOM 4773 C C . VAL B 1 176 ? 0.057 -14.664 4.746 1 95.81 176 VAL B C 1
ATOM 4775 O O . VAL B 1 176 ? -0.377 -15.812 4.848 1 95.81 176 VAL B O 1
ATOM 4778 N N . SER B 1 177 ? -0.651 -13.672 4.234 1 96.19 177 SER B N 1
ATOM 4779 C CA . SER B 1 177 ? -2.062 -13.867 3.912 1 96.19 177 SER B CA 1
ATOM 4780 C C . SER B 1 177 ? -2.23 -14.68 2.633 1 96.19 177 SER B C 1
ATOM 4782 O O . SER B 1 177 ? -3.117 -15.531 2.545 1 96.19 177 SER B O 1
ATOM 4784 N N . THR B 1 178 ? -1.465 -14.438 1.639 1 96.62 178 THR B N 1
ATOM 4785 C CA . THR B 1 178 ? -1.444 -15.172 0.38 1 96.62 178 THR B CA 1
ATOM 4786 C C . THR B 1 178 ? -0.01 -15.438 -0.069 1 96.62 178 THR B C 1
ATOM 4788 O O . THR B 1 178 ? 0.786 -14.508 -0.202 1 96.62 178 THR B O 1
ATOM 4791 N N . ILE B 1 179 ? 0.289 -16.672 -0.305 1 95.94 179 ILE B N 1
ATOM 4792 C CA . ILE B 1 179 ? 1.661 -17.078 -0.592 1 95.94 179 ILE B CA 1
ATOM 4793 C C . ILE B 1 179 ? 1.876 -17.125 -2.104 1 95.94 179 ILE B C 1
ATOM 4795 O O . ILE B 1 179 ? 1.136 -17.812 -2.814 1 95.94 179 ILE B O 1
ATOM 4799 N N . LEU B 1 180 ? 2.855 -16.422 -2.594 1 95.31 180 LEU B N 1
ATOM 4800 C CA . LEU B 1 180 ? 3.213 -16.422 -4.008 1 95.31 180 LEU B CA 1
ATOM 4801 C C . LEU B 1 180 ? 4.371 -17.375 -4.277 1 95.31 180 LEU B C 1
ATOM 4803 O O . LEU B 1 180 ? 5.316 -17.453 -3.486 1 95.31 180 LEU B O 1
ATOM 4807 N N . PRO B 1 181 ? 4.297 -18.047 -5.379 1 94.56 181 PRO B N 1
ATOM 4808 C CA . PRO B 1 181 ? 5.391 -18.969 -5.699 1 94.56 181 PRO B CA 1
ATOM 4809 C C . PRO B 1 181 ? 6.699 -18.25 -6 1 94.56 181 PRO B C 1
ATOM 4811 O O . PRO B 1 181 ? 6.695 -17.047 -6.293 1 94.56 181 PRO B O 1
ATOM 4814 N N . SER B 1 182 ? 7.719 -18.969 -5.91 1 92.5 182 SER B N 1
ATOM 4815 C CA . SER B 1 182 ? 9.047 -18.422 -6.164 1 92.5 182 SER B CA 1
ATOM 4816 C C . SER B 1 182 ? 9.289 -18.234 -7.656 1 92.5 182 SER B C 1
ATOM 4818 O O . SER B 1 182 ? 8.781 -19 -8.477 1 92.5 182 SER B O 1
ATOM 4820 N N . LEU B 1 183 ? 10.062 -17.219 -7.945 1 93.19 183 LEU B N 1
ATOM 4821 C CA . LEU B 1 183 ? 10.523 -17.031 -9.312 1 93.19 183 LEU B CA 1
ATOM 4822 C C . LEU B 1 183 ? 11.68 -17.969 -9.648 1 93.19 183 LEU B C 1
ATOM 4824 O O . LEU B 1 183 ? 11.984 -18.188 -10.82 1 93.19 183 LEU B O 1
ATOM 4828 N N . ARG B 1 184 ? 12.266 -18.438 -8.586 1 91.56 184 ARG B N 1
ATOM 4829 C CA . ARG B 1 184 ? 13.352 -19.391 -8.672 1 91.56 184 ARG B CA 1
ATOM 4830 C C . ARG B 1 184 ? 12.984 -20.703 -7.977 1 91.56 184 ARG B C 1
ATOM 4832 O O . ARG B 1 184 ? 13.273 -20.891 -6.793 1 91.56 184 ARG B O 1
ATOM 4839 N N . PRO B 1 185 ? 12.461 -21.641 -8.75 1 88.44 185 PRO B N 1
ATOM 4840 C CA . PRO B 1 185 ? 11.891 -22.844 -8.141 1 88.44 185 PRO B CA 1
ATOM 4841 C C . PRO B 1 185 ? 12.922 -23.672 -7.383 1 88.44 185 PRO B C 1
ATOM 4843 O O . PRO B 1 185 ? 12.57 -24.453 -6.504 1 88.44 185 PRO B O 1
ATOM 4846 N N . TRP B 1 186 ? 14.195 -23.484 -7.652 1 88.88 186 TRP B N 1
ATOM 4847 C CA . TRP B 1 186 ? 15.234 -24.266 -7.004 1 88.88 186 TRP B CA 1
ATOM 4848 C C . TRP B 1 186 ? 15.633 -23.656 -5.668 1 88.88 186 TRP B C 1
ATOM 4850 O O . TRP B 1 186 ? 16.391 -24.25 -4.898 1 88.88 186 TRP B O 1
ATOM 4860 N N . CYS B 1 187 ? 15.141 -22.531 -5.359 1 88.94 187 CYS B N 1
ATOM 4861 C CA . CYS B 1 187 ? 15.594 -21.781 -4.199 1 88.94 187 CYS B CA 1
ATOM 4862 C C . CYS B 1 187 ? 15.305 -22.531 -2.908 1 88.94 187 CYS B C 1
ATOM 4864 O O . CYS B 1 187 ? 16.203 -22.734 -2.084 1 88.94 187 CYS B O 1
ATOM 4866 N N . ALA B 1 188 ? 14.109 -23.016 -2.729 1 88.75 188 ALA B N 1
ATOM 4867 C CA . ALA B 1 188 ? 13.711 -23.656 -1.481 1 88.75 188 ALA B CA 1
ATOM 4868 C C . ALA B 1 188 ? 14.477 -24.953 -1.263 1 88.75 188 ALA B C 1
ATOM 4870 O O . ALA B 1 188 ? 14.906 -25.25 -0.145 1 88.75 188 ALA B O 1
ATOM 4871 N N . THR B 1 189 ? 14.672 -25.688 -2.311 1 88.25 189 THR B N 1
ATOM 4872 C CA . THR B 1 189 ? 15.352 -26.969 -2.189 1 88.25 189 THR B CA 1
ATOM 4873 C C . THR B 1 189 ? 16.828 -26.781 -1.853 1 88.25 189 THR B C 1
ATOM 4875 O O . THR B 1 189 ? 17.422 -27.609 -1.168 1 88.25 189 THR B O 1
ATOM 4878 N N . ARG B 1 190 ? 17.344 -25.703 -2.232 1 87 190 ARG B N 1
ATOM 4879 C CA . ARG B 1 190 ? 18.766 -25.438 -2.01 1 87 190 ARG B CA 1
ATOM 4880 C C . ARG B 1 190 ? 19 -24.828 -0.633 1 87 190 ARG B C 1
ATOM 4882 O O . ARG B 1 190 ? 20 -25.125 0.022 1 87 190 ARG B O 1
ATOM 4889 N N . LYS B 1 191 ? 18.062 -24.078 -0.203 1 84.56 191 LYS B N 1
ATOM 4890 C CA . LYS B 1 191 ? 18.328 -23.25 0.966 1 84.56 191 LYS B CA 1
ATOM 4891 C C . LYS B 1 191 ? 17.703 -23.844 2.221 1 84.56 191 LYS B C 1
ATOM 4893 O O . LYS B 1 191 ? 18.203 -23.641 3.328 1 84.56 191 LYS B O 1
ATOM 4898 N N . TYR B 1 192 ? 16.609 -24.5 2.057 1 83.12 192 TYR B N 1
ATOM 4899 C CA . TYR B 1 192 ? 15.844 -24.906 3.236 1 83.12 192 TYR B CA 1
ATOM 4900 C C . TYR B 1 192 ? 15.773 -26.422 3.355 1 83.12 192 TYR B C 1
ATOM 4902 O O . TYR B 1 192 ? 15.742 -27.125 2.344 1 83.12 192 TYR B O 1
ATOM 4910 N N . ARG B 1 193 ? 15.828 -26.766 4.637 1 84.75 193 ARG B N 1
ATOM 4911 C CA . ARG B 1 193 ? 15.539 -28.156 4.965 1 84.75 193 ARG B CA 1
ATOM 4912 C C . ARG B 1 193 ? 14.148 -28.297 5.57 1 84.75 193 ARG B C 1
ATOM 4914 O O . ARG B 1 193 ? 13.969 -28.125 6.777 1 84.75 193 ARG B O 1
ATOM 4921 N N . VAL B 1 194 ? 13.164 -28.484 4.754 1 88.06 194 VAL B N 1
ATOM 4922 C CA . VAL B 1 194 ? 11.781 -28.656 5.18 1 88.06 194 VAL B CA 1
ATOM 4923 C C . VAL B 1 194 ? 11.195 -29.922 4.555 1 88.06 194 VAL B C 1
ATOM 4925 O O . VAL B 1 194 ? 11.711 -30.422 3.549 1 88.06 194 VAL B O 1
ATOM 4928 N N . PRO B 1 195 ? 10.242 -30.453 5.172 1 91.81 195 PRO B N 1
ATOM 4929 C CA . PRO B 1 195 ? 9.625 -31.656 4.609 1 91.81 195 PRO B CA 1
ATOM 4930 C C . PRO B 1 195 ? 9.109 -31.453 3.184 1 91.81 195 PRO B C 1
ATOM 4932 O O . PRO B 1 195 ? 8.781 -30.328 2.801 1 91.81 195 PRO B O 1
ATOM 4935 N N . ASN B 1 196 ? 9.031 -32.531 2.438 1 93.81 196 ASN B N 1
ATOM 4936 C CA . ASN B 1 196 ? 8.547 -32.469 1.063 1 93.81 196 ASN B CA 1
ATOM 4937 C C . ASN B 1 196 ? 7.043 -32.219 1.011 1 93.81 196 ASN B C 1
ATOM 4939 O O . ASN B 1 196 ? 6.562 -31.484 0.14 1 93.81 196 ASN B O 1
ATOM 4943 N N . HIS B 1 197 ? 6.348 -32.812 1.998 1 95.31 197 HIS B N 1
ATOM 4944 C CA . HIS B 1 197 ? 4.891 -32.75 1.998 1 95.31 197 HIS B CA 1
ATOM 4945 C C . HIS B 1 197 ? 4.406 -31.469 2.678 1 95.31 197 HIS B C 1
ATOM 4947 O O . HIS B 1 197 ? 5.133 -30.875 3.471 1 95.31 197 HIS B O 1
ATOM 4953 N N . PRO B 1 198 ? 3.203 -31 2.363 1 95.75 198 PRO B N 1
ATOM 4954 C CA . PRO B 1 198 ? 2.668 -29.781 2.963 1 95.75 198 PRO B CA 1
ATOM 4955 C C . PRO B 1 198 ? 2.295 -29.953 4.434 1 95.75 198 PRO B C 1
ATOM 4957 O O . PRO B 1 198 ? 2.113 -31.078 4.895 1 95.75 198 PRO B O 1
ATOM 4960 N N . HIS B 1 199 ? 2.273 -28.875 5.113 1 95.25 199 HIS B N 1
ATOM 4961 C CA . HIS B 1 199 ? 1.794 -28.828 6.488 1 95.25 199 HIS B CA 1
ATOM 4962 C C . HIS B 1 199 ? 0.352 -29.312 6.59 1 95.25 199 HIS B C 1
ATOM 4964 O O . HIS B 1 199 ? -0.429 -29.156 5.648 1 95.25 199 HIS B O 1
ATOM 4970 N N . PRO B 1 200 ? -0.016 -29.875 7.758 1 92.94 200 PRO B N 1
ATOM 4971 C CA . PRO B 1 200 ? -1.376 -30.391 7.926 1 92.94 200 PRO B CA 1
ATOM 4972 C C . PRO B 1 200 ? -2.447 -29.359 7.59 1 92.94 200 PRO B C 1
ATOM 4974 O O . PRO B 1 200 ? -3.498 -29.703 7.043 1 92.94 200 PRO B O 1
ATOM 4977 N N . TRP B 1 201 ? -2.236 -28.188 7.863 1 92.44 201 TRP B N 1
ATOM 4978 C CA . TRP B 1 201 ? -3.186 -27.141 7.516 1 92.44 201 TRP B CA 1
ATOM 4979 C C . TRP B 1 201 ? -3.361 -27.031 6.004 1 92.44 201 TRP B C 1
ATOM 4981 O O . TRP B 1 201 ? -4.488 -26.938 5.508 1 92.44 201 TRP B O 1
ATOM 4991 N N . ALA B 1 202 ? -2.285 -27.016 5.32 1 94.94 202 ALA B N 1
ATOM 4992 C CA . ALA B 1 202 ? -2.328 -26.938 3.861 1 94.94 202 ALA B CA 1
ATOM 4993 C C . ALA B 1 202 ? -2.932 -28.203 3.266 1 94.94 202 ALA B C 1
ATOM 4995 O O . ALA B 1 202 ? -3.596 -28.156 2.227 1 94.94 202 ALA B O 1
ATOM 4996 N N . GLN B 1 203 ? -2.684 -29.344 3.932 1 95 203 GLN B N 1
ATOM 4997 C CA . GLN B 1 203 ? -3.25 -30.609 3.475 1 95 203 GLN B CA 1
ATOM 4998 C C . GLN B 1 203 ? -4.777 -30.578 3.498 1 95 203 GLN B C 1
ATOM 5000 O O . GLN B 1 203 ? -5.43 -31.047 2.568 1 95 203 GLN B O 1
ATOM 5005 N N . GLU B 1 204 ? -5.246 -29.984 4.508 1 93.44 204 GLU B N 1
ATOM 5006 C CA . GLU B 1 204 ? -6.684 -30 4.75 1 93.44 204 GLU B CA 1
ATOM 5007 C C . GLU B 1 204 ? -7.387 -28.875 3.984 1 93.44 204 GLU B C 1
ATOM 5009 O O . GLU B 1 204 ? -8.461 -29.078 3.418 1 93.44 204 GLU B O 1
ATOM 5014 N N . TYR B 1 205 ? -6.793 -27.719 3.92 1 94.31 205 TYR B N 1
ATOM 5015 C CA . TYR B 1 205 ? -7.547 -26.547 3.498 1 94.31 205 TYR B CA 1
ATOM 5016 C C . TYR B 1 205 ? -7.109 -26.078 2.115 1 94.31 205 TYR B C 1
ATOM 5018 O O . TYR B 1 205 ? -7.75 -25.219 1.511 1 94.31 205 TYR B O 1
ATOM 5026 N N . TYR B 1 206 ? -6.07 -26.656 1.562 1 94.56 206 TYR B N 1
ATOM 5027 C CA . TYR B 1 206 ? -5.586 -26.141 0.285 1 94.56 206 TYR B CA 1
ATOM 5028 C C . TYR B 1 206 ? -5.453 -27.266 -0.735 1 94.56 206 TYR B C 1
ATOM 5030 O O . TYR B 1 206 ? -6.012 -27.188 -1.832 1 94.56 206 TYR B O 1
ATOM 5038 N N . MET B 1 207 ? -4.828 -28.359 -0.413 1 94.06 207 MET B N 1
ATOM 5039 C CA . MET B 1 207 ? -4.383 -29.375 -1.371 1 94.06 207 MET B CA 1
ATOM 5040 C C . MET B 1 207 ? -5.566 -29.984 -2.115 1 94.06 207 MET B C 1
ATOM 5042 O O . MET B 1 207 ? -5.523 -30.141 -3.336 1 94.06 207 MET B O 1
ATOM 5046 N N . PRO B 1 208 ? -6.652 -30.234 -1.417 1 92.62 208 PRO B N 1
ATOM 5047 C CA . PRO B 1 208 ? -7.781 -30.828 -2.146 1 92.62 208 PRO B CA 1
ATOM 5048 C C . PRO B 1 208 ? -8.445 -29.828 -3.104 1 92.62 208 PRO B C 1
ATOM 5050 O O . PRO B 1 208 ? -9.164 -30.234 -4.016 1 92.62 208 PRO B O 1
ATOM 5053 N N . TYR B 1 209 ? -8.203 -28.609 -2.943 1 90.19 209 TYR B N 1
ATOM 5054 C CA . TYR B 1 209 ? -8.891 -27.562 -3.686 1 90.19 209 TYR B CA 1
ATOM 5055 C C . TYR B 1 209 ? -7.957 -26.906 -4.691 1 90.19 209 TYR B C 1
ATOM 5057 O O . TYR B 1 209 ? -8.305 -25.891 -5.301 1 90.19 209 TYR B O 1
ATOM 5065 N N . ALA B 1 210 ? -6.797 -27.391 -4.859 1 86.75 210 ALA B N 1
ATOM 5066 C CA . ALA B 1 210 ? -5.793 -26.812 -5.75 1 86.75 210 ALA B CA 1
ATOM 5067 C C . ALA B 1 210 ? -6.062 -27.203 -7.203 1 86.75 210 ALA B C 1
ATOM 5069 O O . ALA B 1 210 ? -5.738 -26.453 -8.125 1 86.75 210 ALA B O 1
ATOM 5070 N N . SER B 1 211 ? -6.629 -28.406 -7.422 1 80 211 SER B N 1
ATOM 5071 C CA . SER B 1 211 ? -6.715 -28.844 -8.812 1 80 211 SER B CA 1
ATOM 5072 C C . SER B 1 211 ? -8.125 -29.328 -9.148 1 80 211 SER B C 1
ATOM 5074 O O . SER B 1 211 ? -8.383 -29.75 -10.281 1 80 211 SER B O 1
ATOM 5076 N N . ASP B 1 212 ? -9.008 -29.219 -8.203 1 88 212 ASP B N 1
ATOM 5077 C CA . ASP B 1 212 ? -10.352 -29.75 -8.43 1 88 212 ASP B CA 1
ATOM 5078 C C . ASP B 1 212 ? -11.398 -28.641 -8.375 1 88 212 ASP B C 1
ATOM 5080 O O . ASP B 1 212 ? -11.82 -28.219 -7.297 1 88 212 ASP B O 1
ATOM 5084 N N . SER B 1 213 ? -11.883 -28.297 -9.578 1 88.75 213 SER B N 1
ATOM 5085 C CA . SER B 1 213 ? -12.844 -27.219 -9.672 1 88.75 213 SER B CA 1
ATOM 5086 C C . SER B 1 213 ? -14.148 -27.562 -8.961 1 88.75 213 SER B C 1
ATOM 5088 O O . SER B 1 213 ? -14.812 -26.672 -8.406 1 88.75 213 SER B O 1
ATOM 5090 N N . ASN B 1 214 ? -14.477 -28.781 -8.961 1 90.38 214 ASN B N 1
ATOM 5091 C CA . ASN B 1 214 ? -15.703 -29.203 -8.289 1 90.38 214 ASN B CA 1
ATOM 5092 C C . ASN B 1 214 ? -15.578 -29.078 -6.773 1 90.38 214 ASN B C 1
ATOM 5094 O O . ASN B 1 214 ? -16.531 -28.688 -6.094 1 90.38 214 ASN B O 1
ATOM 5098 N N . ALA B 1 215 ? -14.445 -29.5 -6.363 1 92.38 215 ALA B N 1
ATOM 5099 C CA . ALA B 1 215 ? -14.219 -29.344 -4.93 1 92.38 215 ALA B CA 1
ATOM 5100 C C . ALA B 1 215 ? -14.289 -27.891 -4.504 1 92.38 215 ALA B C 1
ATOM 5102 O O . ALA B 1 215 ? -14.812 -27.562 -3.434 1 92.38 215 ALA B O 1
ATOM 5103 N N . ILE B 1 216 ? -13.789 -27.031 -5.312 1 92.81 216 ILE B N 1
ATOM 5104 C CA . ILE B 1 216 ? -13.828 -25.594 -5.027 1 92.81 216 ILE B CA 1
ATOM 5105 C C . ILE B 1 216 ? -15.273 -25.109 -5.004 1 92.81 216 ILE B C 1
ATOM 5107 O O . ILE B 1 216 ? -15.672 -24.375 -4.102 1 92.81 216 ILE B O 1
ATOM 5111 N N . ARG B 1 217 ? -16.016 -25.531 -5.969 1 92 217 ARG B N 1
ATOM 5112 C CA . ARG B 1 217 ? -17.406 -25.141 -6.047 1 92 217 ARG B CA 1
ATOM 5113 C C . ARG B 1 217 ? -18.172 -25.578 -4.801 1 92 217 ARG B C 1
ATOM 5115 O O . ARG B 1 217 ? -18.953 -24.812 -4.242 1 92 217 ARG B O 1
ATOM 5122 N N . GLN B 1 218 ? -17.906 -26.766 -4.402 1 92.5 218 GLN B N 1
ATOM 5123 C CA . GLN B 1 218 ? -18.562 -27.297 -3.207 1 92.5 218 GLN B CA 1
ATOM 5124 C C . GLN B 1 218 ? -18.156 -26.5 -1.965 1 92.5 218 GLN B C 1
ATOM 5126 O O . GLN B 1 218 ? -18.984 -26.203 -1.109 1 92.5 218 GLN B O 1
ATOM 5131 N N . LEU B 1 219 ? -16.891 -26.234 -1.952 1 92.88 219 LEU B N 1
ATOM 5132 C CA . LEU B 1 219 ? -16.375 -25.453 -0.829 1 92.88 219 LEU B CA 1
ATOM 5133 C C . LEU B 1 219 ? -17.062 -24.094 -0.75 1 92.88 219 LEU B C 1
ATOM 5135 O O . LEU B 1 219 ? -17.484 -23.656 0.329 1 92.88 219 LEU B O 1
ATOM 5139 N N . ILE B 1 220 ? -17.219 -23.406 -1.85 1 91.12 220 ILE B N 1
ATOM 5140 C CA . ILE B 1 220 ? -17.812 -22.078 -1.904 1 91.12 220 ILE B CA 1
ATOM 5141 C C . ILE B 1 220 ? -19.297 -22.156 -1.502 1 91.12 220 ILE B C 1
ATOM 5143 O O . ILE B 1 220 ? -19.781 -21.328 -0.745 1 91.12 220 ILE B O 1
ATOM 5147 N N . ASN B 1 221 ? -19.922 -23.188 -1.93 1 90.69 221 ASN B N 1
ATOM 5148 C CA . ASN B 1 221 ? -21.359 -23.328 -1.686 1 90.69 221 ASN B CA 1
ATOM 5149 C C . ASN B 1 221 ? -21.641 -23.703 -0.236 1 90.69 221 ASN B C 1
ATOM 5151 O O . ASN B 1 221 ? -22.594 -23.188 0.367 1 90.69 221 ASN B O 1
ATOM 5155 N N . THR B 1 222 ? -20.812 -24.531 0.303 1 89.62 222 THR B N 1
ATOM 5156 C CA . THR B 1 222 ? -21.109 -25.062 1.63 1 89.62 222 THR B CA 1
ATOM 5157 C C . THR B 1 222 ? -20.328 -24.328 2.701 1 89.62 222 THR B C 1
ATOM 5159 O O . THR B 1 222 ? -20.656 -24.391 3.887 1 89.62 222 THR B O 1
ATOM 5162 N N . ASP B 1 223 ? -19.234 -23.719 2.24 1 91.69 223 ASP B N 1
ATOM 5163 C CA . ASP B 1 223 ? -18.297 -23.062 3.16 1 91.69 223 ASP B CA 1
ATOM 5164 C 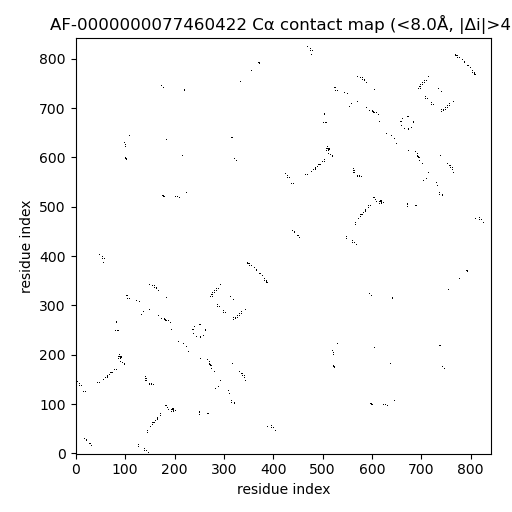C . ASP B 1 223 ? -17.719 -24.062 4.152 1 91.69 223 ASP B C 1
ATOM 5166 O O . ASP B 1 223 ? -17.578 -23.766 5.34 1 91.69 223 ASP B O 1
ATOM 5170 N N . THR B 1 224 ? -17.578 -25.266 3.701 1 88.69 224 THR B N 1
ATOM 5171 C CA . THR B 1 224 ? -16.984 -26.344 4.484 1 88.69 224 THR B CA 1
ATOM 5172 C C . THR B 1 224 ? -15.914 -27.062 3.674 1 88.69 224 THR B C 1
ATOM 5174 O O . THR B 1 224 ? -15.977 -27.109 2.443 1 88.69 224 THR B O 1
ATOM 5177 N N . HIS B 1 225 ? -14.938 -27.547 4.418 1 89.62 225 HIS B N 1
ATOM 5178 C CA . HIS B 1 225 ? -13.867 -28.281 3.771 1 89.62 225 HIS B CA 1
ATOM 5179 C C . HIS B 1 225 ? -14.102 -29.797 3.875 1 89.62 225 HIS B C 1
ATOM 5181 O O . HIS B 1 225 ? -13.562 -30.453 4.77 1 89.62 225 HIS B O 1
ATOM 5187 N N . THR B 1 226 ? -14.75 -30.359 2.943 1 85.31 226 THR B N 1
ATOM 5188 C CA . THR B 1 226 ? -15.188 -31.734 3.057 1 85.31 226 THR B CA 1
ATOM 5189 C C . THR B 1 226 ? -14.391 -32.625 2.104 1 85.31 226 THR B C 1
ATOM 5191 O O . THR B 1 226 ? -14.617 -33.844 2.051 1 85.31 226 THR B O 1
ATOM 5194 N N . ALA B 1 227 ? -13.5 -32.062 1.408 1 85.81 227 ALA B N 1
ATOM 5195 C CA . ALA B 1 227 ? -12.742 -32.875 0.451 1 85.81 227 ALA B CA 1
ATOM 5196 C C . ALA B 1 227 ? -11.828 -33.844 1.168 1 85.81 227 ALA B C 1
ATOM 5198 O O . ALA B 1 227 ? -11.406 -33.625 2.299 1 85.81 227 ALA B O 1
ATOM 5199 N N . THR B 1 228 ? -11.547 -34.906 0.544 1 87 228 THR B N 1
ATOM 5200 C CA . THR B 1 228 ? -10.703 -35.938 1.112 1 87 228 THR B CA 1
ATOM 5201 C C . THR B 1 228 ? -9.234 -35.531 1.121 1 87 228 THR B C 1
ATOM 5203 O O . THR B 1 228 ? -8.742 -34.969 0.137 1 87 228 THR B O 1
ATOM 5206 N N . VAL B 1 229 ? -8.648 -35.75 2.252 1 88.69 229 VAL B N 1
ATOM 5207 C CA . VAL B 1 229 ? -7.242 -35.438 2.418 1 88.69 229 VAL B CA 1
ATOM 5208 C C . VAL B 1 229 ? -6.379 -36.656 2.139 1 88.69 229 VAL B C 1
ATOM 5210 O O . VAL B 1 229 ? -6.711 -37.781 2.574 1 88.69 229 VAL B O 1
ATOM 5213 N N . ASN B 1 230 ? -5.367 -36.469 1.385 1 89.19 230 ASN B N 1
ATOM 5214 C CA . ASN B 1 230 ? -4.426 -37.531 1.115 1 89.19 230 ASN B CA 1
ATOM 5215 C C . ASN B 1 230 ? -3.645 -37.938 2.367 1 89.19 230 ASN B C 1
ATOM 5217 O O . ASN B 1 230 ? -3.637 -37.188 3.354 1 89.19 230 ASN B O 1
ATOM 5221 N N . ASP B 1 231 ? -3.084 -39.094 2.24 1 91.56 231 ASP B N 1
ATOM 5222 C CA . ASP B 1 231 ? -2.25 -39.562 3.346 1 91.56 231 ASP B CA 1
ATOM 5223 C C . ASP B 1 231 ? -0.849 -38.969 3.264 1 91.56 231 ASP B C 1
ATOM 5225 O O . ASP B 1 231 ? -0.192 -39.062 2.223 1 91.56 231 ASP B O 1
ATOM 5229 N N . TYR B 1 232 ? -0.498 -38.281 4.293 1 93.56 232 TYR B N 1
ATOM 5230 C CA . TYR B 1 232 ? 0.822 -37.688 4.383 1 93.56 232 TYR B CA 1
ATOM 5231 C C . TYR B 1 232 ? 1.574 -38.188 5.609 1 93.56 232 TYR B C 1
ATOM 5233 O O . TYR B 1 232 ? 0.959 -38.594 6.59 1 93.56 232 TYR B O 1
ATOM 5241 N N . PRO B 1 233 ? 2.912 -38.156 5.613 1 91.94 233 PRO B N 1
ATOM 5242 C CA . PRO B 1 233 ? 3.686 -38.562 6.793 1 91.94 233 PRO B CA 1
ATOM 5243 C C . PRO B 1 233 ? 3.422 -37.656 8 1 91.94 233 PRO B C 1
ATOM 5245 O O . PRO B 1 233 ? 2.992 -36.531 7.84 1 91.94 233 PRO B O 1
ATOM 5248 N N . ALA B 1 234 ? 3.729 -38.219 9.109 1 90.56 234 ALA B N 1
ATOM 5249 C CA . ALA B 1 234 ? 3.564 -37.469 10.344 1 90.56 234 ALA B CA 1
ATOM 5250 C C . ALA B 1 234 ? 4.652 -36.406 10.484 1 90.56 234 ALA B C 1
ATOM 5252 O O . ALA B 1 234 ? 5.758 -36.562 9.961 1 90.56 234 ALA B O 1
ATOM 5253 N N . GLU B 1 235 ? 4.242 -35.375 11.188 1 91.25 235 GLU B N 1
ATOM 5254 C CA . GLU B 1 235 ? 5.188 -34.281 11.43 1 91.25 235 GLU B CA 1
ATOM 5255 C C . GLU B 1 235 ? 6.184 -34.656 12.523 1 91.25 235 GLU B C 1
ATOM 5257 O O . GLU B 1 235 ? 5.84 -35.344 13.477 1 91.25 235 GLU B O 1
ATOM 5262 N N . TYR B 1 236 ? 7.434 -34.156 12.367 1 90.44 236 TYR B N 1
ATOM 5263 C CA . TYR B 1 236 ? 8.453 -34.344 13.398 1 90.44 236 TYR B CA 1
ATOM 5264 C C . TYR B 1 236 ? 8.258 -33.312 14.523 1 90.44 236 TYR B C 1
ATOM 5266 O O . TYR B 1 236 ? 8.117 -32.125 14.258 1 90.44 236 TYR B O 1
ATOM 5274 N N . HIS B 1 237 ? 8.312 -33.812 15.789 1 89.94 237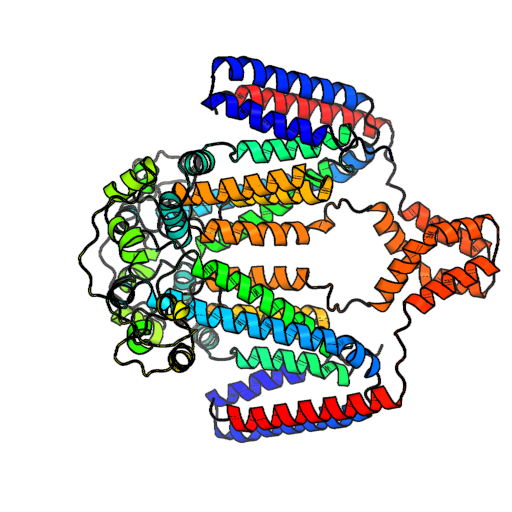 HIS B N 1
ATOM 5275 C CA . HIS B 1 237 ? 8.094 -32.969 16.938 1 89.94 237 HIS B CA 1
ATOM 5276 C C . HIS B 1 237 ? 9.242 -33.062 17.938 1 89.94 237 HIS B C 1
ATOM 5278 O O . HIS B 1 237 ? 9.195 -33.906 18.859 1 89.94 237 HIS B O 1
ATOM 5284 N N . PRO B 1 238 ? 10.156 -32.156 17.859 1 89.94 238 PRO B N 1
ATOM 5285 C CA . PRO B 1 238 ? 11.203 -32.125 18.875 1 89.94 238 PRO B CA 1
ATOM 5286 C C . PRO B 1 238 ? 10.719 -31.547 20.203 1 89.94 238 PRO B C 1
ATOM 5288 O O . PRO B 1 238 ? 9.609 -31.016 20.281 1 89.94 238 PRO B O 1
ATOM 5291 N N . ASP B 1 239 ? 11.562 -31.703 21.266 1 88.56 239 ASP B N 1
ATOM 5292 C CA . ASP B 1 239 ? 11.219 -31.141 22.578 1 88.56 239 ASP B CA 1
ATOM 5293 C C . ASP B 1 239 ? 11.898 -29.797 22.781 1 88.56 239 ASP B C 1
ATOM 5295 O O . ASP B 1 239 ? 13.047 -29.734 23.219 1 88.56 239 ASP B O 1
ATOM 5299 N N . TRP B 1 240 ? 11.164 -28.734 22.531 1 88.81 240 TRP B N 1
ATOM 5300 C CA . TRP B 1 240 ? 11.719 -27.391 22.672 1 88.81 240 TRP B CA 1
ATOM 5301 C C . TRP B 1 240 ? 11.211 -26.734 23.953 1 88.81 240 TRP B C 1
ATOM 5303 O O . TRP B 1 240 ? 11.375 -25.516 24.141 1 88.81 240 TRP B O 1
ATOM 5313 N N . GLY B 1 241 ? 10.5 -27.484 24.875 1 89 241 GLY B N 1
ATOM 5314 C CA . GLY B 1 241 ? 9.992 -26.953 26.125 1 89 241 GLY B CA 1
ATOM 5315 C C . GLY B 1 241 ? 8.93 -25.891 25.938 1 89 241 GLY B C 1
ATOM 5316 O O . GLY B 1 241 ? 7.934 -26.125 25.25 1 89 241 GLY B O 1
ATOM 5317 N N . HIS B 1 242 ? 9.281 -24.734 26.359 1 90.25 242 HIS B N 1
ATOM 5318 C CA . HIS B 1 242 ? 8.328 -23.625 26.297 1 90.25 242 HIS B CA 1
ATOM 5319 C C . HIS B 1 242 ? 8.156 -23.109 24.875 1 90.25 242 HIS B C 1
ATOM 5321 O O . HIS B 1 242 ? 7.18 -22.438 24.562 1 90.25 242 HIS B O 1
ATOM 5327 N N . MET B 1 243 ? 9 -23.438 23.969 1 89.88 243 MET B N 1
ATOM 5328 C CA . MET B 1 243 ? 8.945 -22.938 22.594 1 89.88 243 MET B CA 1
ATOM 5329 C C . MET B 1 243 ? 8.297 -23.969 21.672 1 89.88 243 MET B C 1
ATOM 5331 O O . MET B 1 243 ? 8.391 -23.844 20.438 1 89.88 243 MET B O 1
ATOM 5335 N N . ASN B 1 244 ? 7.539 -24.891 22.156 1 90.62 244 ASN B N 1
ATOM 5336 C CA . ASN B 1 244 ? 6.883 -25.938 21.359 1 90.62 244 ASN B CA 1
ATOM 5337 C C . ASN B 1 244 ? 5.863 -25.344 20.406 1 90.62 244 ASN B C 1
ATOM 5339 O O . ASN B 1 244 ? 5.57 -25.938 19.359 1 90.62 244 ASN B O 1
ATOM 5343 N N . PHE B 1 245 ? 5.391 -24.203 20.781 1 88.06 245 PHE B N 1
ATOM 5344 C CA . PHE B 1 245 ? 4.391 -23.578 19.922 1 88.06 245 PHE B CA 1
ATOM 5345 C C . PHE B 1 245 ? 5.004 -23.188 18.594 1 88.06 245 PHE B C 1
ATOM 5347 O O . PHE B 1 245 ? 4.289 -23.016 17.594 1 88.06 245 PHE B O 1
ATOM 5354 N N . LEU B 1 246 ? 6.293 -23.141 18.406 1 90.44 246 LEU B N 1
ATOM 5355 C CA . LEU B 1 246 ? 6.992 -22.734 17.188 1 90.44 246 LEU B CA 1
ATOM 5356 C C . LEU B 1 246 ? 7.141 -23.906 16.234 1 90.44 246 LEU B C 1
ATOM 5358 O O . LEU B 1 246 ? 7.465 -23.719 15.055 1 90.44 246 LEU B O 1
ATOM 5362 N N . ILE B 1 247 ? 6.875 -25.078 16.703 1 89.94 247 ILE B N 1
ATOM 5363 C CA . ILE B 1 247 ? 7.098 -26.266 15.898 1 89.94 247 ILE B CA 1
ATOM 5364 C C . ILE B 1 247 ? 6.176 -26.25 14.68 1 89.94 247 ILE B C 1
ATOM 5366 O O . ILE B 1 247 ? 6.609 -26.562 13.57 1 89.94 247 ILE B O 1
ATOM 5370 N N . ASP B 1 248 ? 4.984 -25.75 14.875 1 88.81 248 ASP B N 1
ATOM 5371 C CA . ASP B 1 248 ? 4.027 -25.719 13.773 1 88.81 248 ASP B CA 1
ATOM 5372 C C . ASP B 1 248 ? 4.348 -24.594 12.797 1 88.81 248 ASP B C 1
ATOM 5374 O O . ASP B 1 248 ? 3.906 -24.609 11.648 1 88.81 248 ASP B O 1
ATOM 5378 N N . ILE B 1 249 ? 5.121 -23.719 13.266 1 89.06 249 ILE B N 1
ATOM 5379 C CA . ILE B 1 249 ? 5.461 -22.562 12.445 1 89.06 249 ILE B CA 1
ATOM 5380 C C . ILE B 1 249 ? 6.758 -22.828 11.688 1 89.06 249 ILE B C 1
ATOM 5382 O O . ILE B 1 249 ? 6.848 -22.562 10.484 1 89.06 249 ILE B O 1
ATOM 5386 N N . LEU B 1 250 ? 7.766 -23.422 12.32 1 89.44 250 LEU B N 1
ATOM 5387 C CA . LEU B 1 250 ? 9.102 -23.562 11.758 1 89.44 250 LEU B CA 1
ATOM 5388 C C . LEU B 1 250 ? 9.258 -24.906 11.047 1 89.44 250 LEU B C 1
ATOM 5390 O O . LEU B 1 250 ? 10.133 -25.062 10.195 1 89.44 250 LEU B O 1
ATOM 5394 N N . ARG B 1 251 ? 8.539 -25.891 11.406 1 91.12 251 ARG B N 1
ATOM 5395 C CA . ARG B 1 251 ? 8.469 -27.234 10.82 1 91.12 251 ARG B CA 1
ATOM 5396 C C . ARG B 1 251 ? 9.852 -27.875 10.75 1 91.12 251 ARG B C 1
ATOM 5398 O O . ARG B 1 251 ? 10.375 -28.109 9.664 1 91.12 251 ARG B O 1
ATOM 5405 N N . PRO B 1 252 ? 10.359 -28.234 11.891 1 89.69 252 PRO B N 1
ATOM 5406 C CA . PRO B 1 252 ? 11.68 -28.859 11.961 1 89.69 252 PRO B CA 1
ATOM 5407 C C . PRO B 1 252 ? 11.688 -30.281 11.398 1 89.69 252 PRO B C 1
ATOM 5409 O O . PRO B 1 252 ? 10.641 -30.922 11.328 1 89.69 252 PRO B O 1
ATOM 5412 N N . THR B 1 253 ? 12.859 -30.656 10.914 1 88.38 253 THR B N 1
ATOM 5413 C CA . THR B 1 253 ? 13.086 -32.031 10.477 1 88.38 253 THR B CA 1
ATOM 5414 C C . THR B 1 253 ? 14.016 -32.75 11.438 1 88.38 253 THR B C 1
ATOM 5416 O O . THR B 1 253 ? 14.617 -32.125 12.32 1 88.38 253 THR B O 1
ATOM 5419 N N . MET B 1 254 ? 14.102 -34.062 11.211 1 83 254 MET B N 1
ATOM 5420 C CA . MET B 1 254 ? 14.938 -34.875 12.078 1 83 254 MET B CA 1
ATOM 5421 C C . MET B 1 254 ? 16.406 -34.5 11.938 1 83 254 MET B C 1
ATOM 5423 O O . MET B 1 254 ? 17.203 -34.75 12.836 1 83 254 MET B O 1
ATOM 5427 N N . TYR B 1 255 ? 16.672 -33.781 10.922 1 78.75 255 TYR B N 1
ATOM 5428 C CA . TYR B 1 255 ? 18.047 -33.438 10.633 1 78.75 255 TYR B CA 1
ATOM 5429 C C . TYR B 1 255 ? 18.406 -32.094 11.227 1 78.75 255 TYR B C 1
ATOM 5431 O O . TYR B 1 255 ? 19.578 -31.688 11.227 1 78.75 255 TYR B O 1
ATOM 5439 N N . ASP B 1 256 ? 17.266 -31.531 11.68 1 77.25 256 ASP B N 1
ATOM 5440 C CA . ASP B 1 256 ? 17.516 -30.203 12.227 1 77.25 256 ASP B CA 1
ATOM 5441 C C . ASP B 1 256 ? 17.953 -30.297 13.688 1 77.25 256 ASP B C 1
ATOM 5443 O O . ASP B 1 256 ? 17.562 -31.203 14.406 1 77.25 256 ASP B O 1
ATOM 5447 N N . GLY B 1 257 ? 19.094 -29.922 14.078 1 66.75 257 GLY B N 1
ATOM 5448 C CA . GLY B 1 257 ? 19.531 -29.891 15.461 1 66.75 257 GLY B CA 1
ATOM 5449 C C . GLY B 1 257 ? 18.453 -29.469 16.438 1 66.75 257 GLY B C 1
ATOM 5450 O O . GLY B 1 257 ? 17.297 -29.266 16.031 1 66.75 257 GLY B O 1
ATOM 5451 N N . SER B 1 258 ? 18.75 -29.516 17.734 1 66.56 258 SER B N 1
ATOM 5452 C CA . SER B 1 258 ? 17.797 -29.344 18.828 1 66.56 258 SER B CA 1
ATOM 5453 C C . SER B 1 258 ? 17.453 -27.875 19.047 1 66.56 258 SER B C 1
ATOM 5455 O O . SER B 1 258 ? 16.609 -27.531 19.875 1 66.56 258 SER B O 1
ATOM 5457 N N . SER B 1 259 ? 17.969 -27.062 18.125 1 79.94 259 SER B N 1
ATOM 5458 C CA . SER B 1 259 ? 17.719 -25.688 18.531 1 79.94 259 SER B CA 1
ATOM 5459 C C . SER B 1 259 ? 16.844 -24.953 17.531 1 79.94 259 SER B C 1
ATOM 5461 O O . SER B 1 259 ? 17.172 -24.906 16.344 1 79.94 259 SER B O 1
ATOM 5463 N N . TRP B 1 260 ? 15.758 -24.391 18.078 1 81.44 260 TRP B N 1
ATOM 5464 C CA . TRP B 1 260 ? 14.844 -23.594 17.266 1 81.44 260 TRP B CA 1
ATOM 5465 C C . TRP B 1 260 ? 15.539 -22.359 16.703 1 81.44 260 TRP B C 1
ATOM 5467 O O . TRP B 1 260 ? 15.211 -21.922 15.602 1 81.44 260 TRP B O 1
ATOM 5477 N N . TYR B 1 261 ? 16.516 -21.953 17.328 1 78.88 261 TYR B N 1
ATOM 5478 C CA . TYR B 1 261 ? 17.219 -20.75 16.922 1 78.88 261 TYR B CA 1
ATOM 5479 C C . TYR B 1 261 ? 18.078 -21.016 15.68 1 78.88 261 TYR B C 1
ATOM 5481 O O . TYR B 1 261 ? 18.203 -20.141 14.812 1 78.88 261 TYR B O 1
ATOM 5489 N N . GLN B 1 262 ? 18.609 -22.141 15.547 1 77 262 GLN B N 1
ATOM 5490 C CA . GLN B 1 262 ? 19.438 -22.484 14.391 1 77 262 GLN B CA 1
ATOM 5491 C C . GLN B 1 262 ? 18.594 -22.547 13.117 1 77 262 GLN B C 1
ATOM 5493 O O . GLN B 1 262 ? 19.078 -22.25 12.031 1 77 262 GLN B O 1
ATOM 5498 N N . LEU B 1 263 ? 17.359 -22.891 13.359 1 77.94 263 LEU B N 1
ATOM 5499 C CA . LEU B 1 263 ? 16.469 -22.922 12.211 1 77.94 263 LEU B CA 1
ATOM 5500 C C . LEU B 1 263 ? 16.203 -21.516 11.68 1 77.94 263 LEU B C 1
ATOM 5502 O O . LEU B 1 263 ? 16.125 -21.312 10.461 1 77.94 263 LEU B O 1
ATOM 5506 N N . LEU B 1 264 ? 16.109 -20.594 12.57 1 77.19 264 LEU B N 1
ATOM 5507 C CA . LEU B 1 264 ? 15.852 -19.203 12.18 1 77.19 264 LEU B CA 1
ATOM 5508 C C . LEU B 1 264 ? 17.094 -18.578 11.555 1 77.19 264 LEU B C 1
ATOM 5510 O O . LEU B 1 264 ? 16.984 -17.797 10.617 1 77.19 264 LEU B O 1
ATOM 5514 N N . LYS B 1 265 ? 18.203 -18.938 12 1 71.19 265 LYS B N 1
ATOM 5515 C CA . LYS B 1 265 ? 19.469 -18.391 11.484 1 71.19 265 LYS B CA 1
ATOM 5516 C C . LYS B 1 265 ? 19.703 -18.844 10.047 1 71.19 265 LYS B C 1
ATOM 5518 O O . LYS B 1 265 ? 20.203 -18.078 9.227 1 71.19 265 LYS B O 1
ATOM 5523 N N . ARG B 1 266 ? 19.328 -20.047 9.82 1 64.75 266 ARG B N 1
ATOM 5524 C CA . ARG B 1 266 ? 19.516 -20.594 8.477 1 64.75 266 ARG B CA 1
ATOM 5525 C C . ARG B 1 266 ? 18.484 -20.047 7.508 1 64.75 266 ARG B C 1
ATOM 5527 O O . ARG B 1 266 ? 18.672 -20.062 6.293 1 64.75 266 ARG B O 1
ATOM 5534 N N . ALA B 1 267 ? 17.391 -19.641 8.156 1 60.81 267 ALA B N 1
ATOM 5535 C CA . ALA B 1 267 ? 16.266 -19.156 7.348 1 60.81 267 ALA B CA 1
ATOM 5536 C C . ALA B 1 267 ? 16.531 -17.734 6.844 1 60.81 267 ALA B C 1
ATOM 5538 O O . ALA B 1 267 ? 15.609 -17.031 6.445 1 60.81 267 ALA B O 1
ATOM 5539 N N . GLU B 1 268 ? 17.891 -17.406 6.66 1 63.47 268 GLU B N 1
ATOM 5540 C CA . GLU B 1 268 ? 18.109 -16.047 6.184 1 63.47 268 GLU B CA 1
ATOM 5541 C C . GLU B 1 268 ? 17.594 -15.859 4.758 1 63.47 268 GLU B C 1
ATOM 5543 O O . GLU B 1 268 ? 18.031 -16.562 3.842 1 63.47 268 GLU B O 1
ATOM 5548 N N . GLY B 1 269 ? 16.469 -15.172 4.57 1 69.06 269 GLY B N 1
ATOM 5549 C CA . GLY B 1 269 ? 15.852 -14.805 3.305 1 69.06 269 GLY B CA 1
ATOM 5550 C C . GLY B 1 269 ? 14.82 -15.797 2.828 1 69.06 269 GLY B C 1
ATOM 5551 O O . GLY B 1 269 ? 15.008 -17.016 2.967 1 69.06 269 GLY B O 1
ATOM 5552 N N . GLY B 1 270 ? 13.648 -15.555 2.494 1 77.06 270 GLY B N 1
ATOM 5553 C CA . GLY B 1 270 ? 12.578 -16.422 2.023 1 77.06 270 GLY B CA 1
ATOM 5554 C C . GLY B 1 270 ? 12.719 -16.797 0.561 1 77.06 270 GLY B C 1
ATOM 5555 O O . GLY B 1 270 ? 13.461 -16.156 -0.183 1 77.06 270 GLY B O 1
ATOM 5556 N N . CYS B 1 271 ? 12.273 -18.062 0.207 1 84.19 271 CYS B N 1
ATOM 5557 C CA . CYS B 1 271 ? 12.336 -18.516 -1.178 1 84.19 271 CYS B CA 1
ATOM 5558 C C . CYS B 1 271 ? 11 -18.297 -1.882 1 84.19 271 CYS B C 1
ATOM 5560 O O . CYS B 1 271 ? 10.922 -18.359 -3.111 1 84.19 271 CYS B O 1
ATOM 5562 N N . ASN B 1 272 ? 9.969 -18.016 -1.076 1 87.94 272 ASN B N 1
ATOM 5563 C CA . ASN B 1 272 ? 8.742 -17.516 -1.686 1 87.94 272 ASN B CA 1
ATOM 5564 C C . ASN B 1 272 ? 8.852 -16.031 -2.01 1 87.94 272 ASN B C 1
ATOM 5566 O O . ASN B 1 272 ? 9.672 -15.32 -1.426 1 87.94 272 ASN B O 1
ATOM 5570 N N . ASP B 1 273 ? 8.156 -15.742 -2.994 1 87.56 273 ASP B N 1
ATOM 5571 C CA . ASP B 1 273 ? 8.148 -14.297 -3.184 1 87.56 273 ASP B CA 1
ATOM 5572 C C . ASP B 1 273 ? 7.32 -13.609 -2.102 1 87.56 273 ASP B C 1
ATOM 5574 O O . ASP B 1 273 ? 6.191 -14.016 -1.814 1 87.56 273 ASP B O 1
ATOM 5578 N N . LEU B 1 274 ? 7.93 -12.781 -1.475 1 86.19 274 LEU B N 1
ATOM 5579 C CA . LEU B 1 274 ? 7.309 -12.031 -0.387 1 86.19 274 LEU B CA 1
ATOM 5580 C C . LEU B 1 274 ? 6.773 -10.695 -0.883 1 86.19 274 LEU B C 1
ATOM 5582 O O . LEU B 1 274 ? 7.547 -9.82 -1.288 1 86.19 274 LEU B O 1
ATOM 5586 N N . LEU B 1 275 ? 5.402 -10.68 -0.923 1 84.31 275 LEU B N 1
ATOM 5587 C CA . LEU B 1 275 ? 4.746 -9.492 -1.458 1 84.31 275 LEU B CA 1
ATOM 5588 C C . LEU B 1 275 ? 5.211 -8.242 -0.72 1 84.31 275 LEU B C 1
ATOM 5590 O O . LEU B 1 275 ? 4.895 -8.055 0.458 1 84.31 275 LEU B O 1
ATOM 5594 N N . TYR B 1 276 ? 5.82 -7.469 -1.391 1 84.38 276 TYR B N 1
ATOM 5595 C CA . TYR B 1 276 ? 6.629 -6.301 -1.718 1 84.38 276 TYR B CA 1
ATOM 5596 C C . TYR B 1 276 ? 8.023 -6.414 -1.11 1 84.38 276 TYR B C 1
ATOM 5598 O O . TYR B 1 276 ? 8.219 -7.129 -0.123 1 84.38 276 TYR B O 1
ATOM 5606 N N . SER B 1 277 ? 8.969 -6.09 -1.727 1 90.31 277 SER B N 1
ATOM 5607 C CA . SER B 1 277 ? 10.398 -6.25 -1.499 1 90.31 277 SER B CA 1
ATOM 5608 C C . SER B 1 277 ? 10.875 -5.383 -0.337 1 90.31 277 SER B C 1
ATOM 5610 O O . SER B 1 277 ? 10.68 -4.168 -0.344 1 90.31 277 SER B O 1
ATOM 5612 N N . GLY B 1 278 ? 11.43 -6.074 0.632 1 91.81 278 GLY B N 1
ATOM 5613 C CA . GLY B 1 278 ? 12.039 -5.344 1.731 1 91.81 278 GLY B CA 1
ATOM 5614 C C . GLY B 1 278 ? 13.203 -4.469 1.295 1 91.81 278 GLY B C 1
ATOM 5615 O O . GLY B 1 278 ? 13.398 -3.375 1.828 1 91.81 278 GLY B O 1
ATOM 5616 N N . HIS B 1 279 ? 13.969 -4.984 0.317 1 91.88 279 HIS B N 1
ATOM 5617 C CA . HIS B 1 279 ? 15.086 -4.215 -0.216 1 91.88 279 HIS B CA 1
ATOM 5618 C C . HIS B 1 279 ? 14.609 -2.939 -0.898 1 91.88 279 HIS B C 1
ATOM 5620 O O . HIS B 1 279 ? 15.156 -1.859 -0.665 1 91.88 279 HIS B O 1
ATOM 5626 N N . MET B 1 280 ? 13.594 -3.168 -1.695 1 96.31 280 MET B N 1
ATOM 5627 C CA . MET B 1 280 ? 13.047 -2.004 -2.383 1 96.31 280 MET B CA 1
ATOM 5628 C C . MET B 1 280 ? 12.477 -1 -1.385 1 96.31 280 MET B C 1
ATOM 5630 O O . MET B 1 280 ? 12.57 0.21 -1.59 1 96.31 280 MET B O 1
ATOM 5634 N N . PHE B 1 281 ? 11.898 -1.51 -0.381 1 97.44 281 PHE B N 1
ATOM 5635 C CA . PHE B 1 281 ? 11.328 -0.642 0.64 1 97.44 281 PHE B CA 1
ATOM 5636 C C . PHE B 1 281 ? 12.398 0.239 1.269 1 97.44 281 PHE B C 1
ATOM 5638 O O . PHE B 1 281 ? 12.203 1.443 1.438 1 97.44 281 PHE B O 1
ATOM 5645 N N . VAL B 1 282 ? 13.539 -0.351 1.613 1 97 282 VAL B N 1
ATOM 5646 C CA . VAL B 1 282 ? 14.656 0.392 2.176 1 97 282 VAL B CA 1
ATOM 5647 C C . VAL B 1 282 ? 15.141 1.436 1.171 1 97 282 VAL B C 1
ATOM 5649 O O . VAL B 1 282 ? 15.406 2.582 1.538 1 97 282 VAL B O 1
ATOM 5652 N N . ALA B 1 283 ? 15.219 1.009 -0.037 1 98.25 283 ALA B N 1
ATOM 5653 C CA . ALA B 1 283 ? 15.656 1.922 -1.09 1 98.25 283 ALA B CA 1
ATOM 5654 C C . ALA B 1 283 ? 14.734 3.133 -1.182 1 98.25 283 ALA B C 1
ATOM 5656 O O . ALA B 1 283 ? 15.195 4.273 -1.233 1 98.25 283 ALA B O 1
ATOM 5657 N N . VAL B 1 284 ? 13.477 2.896 -1.13 1 98.62 284 VAL B N 1
ATOM 5658 C CA . VAL B 1 284 ? 12.492 3.961 -1.272 1 98.62 284 VAL B CA 1
ATOM 5659 C C . VAL B 1 284 ? 12.516 4.859 -0.037 1 98.62 284 VAL B C 1
ATOM 5661 O O . VAL B 1 284 ? 12.461 6.086 -0.153 1 98.62 284 VAL B O 1
ATOM 5664 N N . LEU B 1 285 ? 12.562 4.266 1.125 1 98.56 285 LEU B N 1
ATOM 5665 C CA . LEU B 1 285 ? 12.625 5.059 2.348 1 98.56 285 LEU B CA 1
ATOM 5666 C C . LEU B 1 285 ? 13.836 5.984 2.332 1 98.56 285 LEU B C 1
ATOM 5668 O O . LEU B 1 285 ? 13.742 7.145 2.74 1 98.56 285 LEU B O 1
ATOM 5672 N N . THR B 1 286 ? 14.969 5.422 1.894 1 98.19 286 THR B N 1
ATOM 5673 C CA . THR B 1 286 ? 16.188 6.23 1.81 1 98.19 286 THR B CA 1
ATOM 5674 C C . THR B 1 286 ? 16 7.379 0.82 1 98.19 286 THR B C 1
ATOM 5676 O O . THR B 1 286 ? 16.344 8.523 1.115 1 98.19 286 THR B O 1
ATOM 5679 N N . ALA B 1 287 ? 15.422 7.066 -0.307 1 98.56 287 ALA B N 1
ATOM 5680 C CA . ALA B 1 287 ? 15.172 8.102 -1.31 1 98.56 287 ALA B CA 1
ATOM 5681 C C . ALA B 1 287 ? 14.234 9.172 -0.77 1 98.56 287 ALA B C 1
ATOM 5683 O O . ALA B 1 287 ? 14.445 10.367 -0.997 1 98.56 287 ALA B O 1
ATOM 5684 N N . MET B 1 288 ? 13.211 8.742 -0.063 1 98.5 288 MET B N 1
ATOM 5685 C CA . MET B 1 288 ? 12.266 9.688 0.523 1 98.5 288 MET B CA 1
ATOM 5686 C C . MET B 1 288 ? 12.945 10.555 1.583 1 98.5 288 MET B C 1
ATOM 5688 O O . MET B 1 288 ? 12.703 11.758 1.656 1 98.5 288 MET B O 1
ATOM 5692 N N . ALA B 1 289 ? 13.742 9.945 2.416 1 98.06 289 ALA B N 1
ATOM 5693 C CA . ALA B 1 289 ? 14.461 10.68 3.447 1 98.06 289 ALA B CA 1
ATOM 5694 C C . ALA B 1 289 ? 15.367 11.742 2.828 1 98.06 289 ALA B C 1
ATOM 5696 O O . ALA B 1 289 ? 15.391 12.891 3.283 1 98.06 289 ALA B O 1
ATOM 5697 N N . TRP B 1 290 ? 16.094 11.367 1.809 1 97.69 290 TRP B N 1
ATOM 5698 C CA . TRP B 1 290 ? 16.984 12.297 1.122 1 97.69 290 TRP B CA 1
ATOM 5699 C C . TRP B 1 290 ? 16.188 13.43 0.481 1 97.69 290 TRP B C 1
ATOM 5701 O O . TRP B 1 290 ? 16.594 14.594 0.542 1 97.69 290 TRP B O 1
ATOM 5711 N N . THR B 1 291 ? 15.102 13.102 -0.142 1 97.5 291 THR B N 1
ATOM 5712 C CA . THR B 1 291 ? 14.273 14.102 -0.807 1 97.5 291 THR B CA 1
ATOM 5713 C C . THR B 1 291 ? 13.758 15.133 0.195 1 97.5 291 THR B C 1
ATOM 5715 O O . THR B 1 291 ? 13.797 16.328 -0.072 1 97.5 291 THR B O 1
ATOM 5718 N N . GLU B 1 292 ? 13.352 14.703 1.316 1 96.12 292 GLU B N 1
ATOM 5719 C CA . GLU B 1 292 ? 12.781 15.617 2.303 1 96.12 292 GLU B CA 1
ATOM 5720 C C . GLU B 1 292 ? 13.875 16.375 3.047 1 96.12 292 GLU B C 1
ATOM 5722 O O . GLU B 1 292 ? 13.773 17.594 3.248 1 96.12 292 GLU B O 1
ATOM 5727 N N . ALA B 1 293 ? 14.914 15.758 3.449 1 95.12 293 ALA B N 1
ATOM 5728 C CA . ALA B 1 293 ? 15.898 16.328 4.363 1 95.12 293 ALA B CA 1
ATOM 5729 C C . ALA B 1 293 ? 16.906 17.188 3.607 1 95.12 293 ALA B C 1
ATOM 5731 O O . ALA B 1 293 ? 17.438 18.156 4.148 1 95.12 293 ALA B O 1
ATOM 5732 N N . TYR B 1 294 ? 17.25 16.797 2.441 1 94 294 TYR B N 1
ATOM 5733 C CA . TYR B 1 294 ? 18.328 17.453 1.71 1 94 294 TYR B CA 1
ATOM 5734 C C . TYR B 1 294 ? 17.828 18.016 0.386 1 94 294 TYR B C 1
ATOM 5736 O O . TYR B 1 294 ? 17.969 19.203 0.119 1 94 294 TYR B O 1
ATOM 5744 N N . GLY B 1 295 ? 17.141 17.188 -0.402 1 93.44 295 GLY B N 1
ATOM 5745 C CA . GLY B 1 295 ? 16.594 17.594 -1.683 1 93.44 295 GLY B CA 1
ATOM 5746 C C . GLY B 1 295 ? 17.641 17.797 -2.756 1 93.44 295 GLY B C 1
ATOM 5747 O O . GLY B 1 295 ? 18.656 17.078 -2.777 1 93.44 295 GLY B O 1
ATOM 5748 N N . GLY B 1 296 ? 17.312 18.469 -3.771 1 92.75 296 GLY B N 1
ATOM 5749 C CA . GLY B 1 296 ? 18.25 18.828 -4.824 1 92.75 296 GLY B CA 1
ATOM 5750 C C . GLY B 1 296 ? 18.469 17.719 -5.832 1 92.75 296 GLY B C 1
ATOM 5751 O O . GLY B 1 296 ? 17.641 16.812 -5.945 1 92.75 296 GLY B O 1
ATOM 5752 N N . TRP B 1 297 ? 19.516 17.812 -6.621 1 93.69 297 TRP B N 1
ATOM 5753 C CA . TRP B 1 297 ? 19.812 16.906 -7.719 1 93.69 297 TRP B CA 1
ATOM 5754 C C . TRP B 1 297 ? 20.234 15.531 -7.191 1 93.69 297 TRP B C 1
ATOM 5756 O O . TRP B 1 297 ? 19.984 14.508 -7.836 1 93.69 297 TRP B O 1
ATOM 5766 N N . THR B 1 298 ? 20.844 15.492 -6.016 1 94.44 298 THR B N 1
ATOM 5767 C CA . THR B 1 298 ? 21.266 14.211 -5.449 1 94.44 298 THR B CA 1
ATOM 5768 C C . THR B 1 298 ? 20.062 13.336 -5.133 1 94.44 298 THR B C 1
ATOM 5770 O O . THR B 1 298 ? 20.109 12.117 -5.348 1 94.44 298 THR B O 1
ATOM 5773 N N . SER B 1 299 ? 19.078 14.008 -4.605 1 95.12 299 SER B N 1
ATOM 5774 C CA . SER B 1 299 ? 17.859 13.266 -4.34 1 95.12 299 SER B CA 1
ATOM 5775 C C . SER B 1 299 ? 17.281 12.672 -5.621 1 95.12 299 SER B C 1
ATOM 5777 O O . SER B 1 299 ? 16.844 11.523 -5.637 1 95.12 299 SER B O 1
ATOM 5779 N N . ALA B 1 300 ? 17.344 13.43 -6.695 1 96.94 300 ALA B N 1
ATOM 5780 C CA . ALA B 1 300 ? 16.891 12.93 -7.984 1 96.94 300 ALA B CA 1
ATOM 5781 C C . ALA B 1 300 ? 17.719 11.734 -8.445 1 96.94 300 ALA B C 1
ATOM 5783 O O . ALA B 1 300 ? 17.172 10.75 -8.961 1 96.94 300 ALA B O 1
ATOM 5784 N N . MET B 1 301 ? 18.969 11.812 -8.219 1 97 301 MET B N 1
ATOM 5785 C CA . MET B 1 301 ? 19.859 10.719 -8.594 1 97 301 MET B CA 1
ATOM 5786 C C . MET B 1 301 ? 19.547 9.469 -7.773 1 97 301 MET B C 1
ATOM 5788 O O . MET B 1 301 ? 19.609 8.352 -8.297 1 97 301 MET B O 1
ATOM 5792 N N . ILE B 1 302 ? 19.281 9.656 -6.516 1 97.88 302 ILE B N 1
ATOM 5793 C CA . ILE B 1 302 ? 18.969 8.516 -5.66 1 97.88 302 ILE B CA 1
ATOM 5794 C C . ILE B 1 302 ? 17.688 7.844 -6.141 1 97.88 302 ILE B C 1
ATOM 5796 O O . ILE B 1 302 ? 17.578 6.613 -6.133 1 97.88 302 ILE B O 1
ATOM 5800 N N . TRP B 1 303 ? 16.719 8.609 -6.594 1 98.5 303 TRP B N 1
ATOM 5801 C CA . TRP B 1 303 ? 15.492 8.031 -7.137 1 98.5 303 TRP B CA 1
ATOM 5802 C C . TRP B 1 303 ? 15.781 7.262 -8.422 1 98.5 303 TRP B C 1
ATOM 5804 O O . TRP B 1 303 ? 15.164 6.23 -8.688 1 98.5 303 TRP B O 1
ATOM 5814 N N . LEU B 1 304 ? 16.703 7.773 -9.25 1 98.19 304 LEU B N 1
ATOM 5815 C CA . LEU B 1 304 ? 17.109 7.023 -10.43 1 98.19 304 LEU B CA 1
ATOM 5816 C C . LEU B 1 304 ? 17.734 5.691 -10.039 1 98.19 304 LEU B C 1
ATOM 5818 O O . LEU B 1 304 ? 17.516 4.676 -10.703 1 98.19 304 LEU B O 1
ATOM 5822 N N . LEU B 1 305 ? 18.484 5.715 -8.992 1 98.19 305 LEU B N 1
ATOM 5823 C CA . LEU B 1 305 ? 19.109 4.488 -8.5 1 98.19 305 LEU B CA 1
ATOM 5824 C C . LEU B 1 305 ? 18.047 3.529 -7.957 1 98.19 305 LEU B C 1
ATOM 5826 O O . LEU B 1 305 ? 18.203 2.311 -8.055 1 98.19 305 LEU B O 1
ATOM 5830 N N . VAL B 1 306 ? 16.969 4.07 -7.348 1 98.5 306 VAL B N 1
ATOM 5831 C CA . VAL B 1 306 ? 15.867 3.232 -6.906 1 98.5 306 VAL B CA 1
ATOM 5832 C C . VAL B 1 306 ? 15.25 2.514 -8.102 1 98.5 306 VAL B C 1
ATOM 5834 O O . VAL B 1 306 ? 15.008 1.307 -8.055 1 98.5 306 VAL B O 1
ATOM 5837 N N . LEU B 1 307 ? 15.062 3.258 -9.195 1 98.12 307 LEU B N 1
ATOM 5838 C CA . LEU B 1 307 ? 14.508 2.658 -10.406 1 98.12 307 LEU B CA 1
ATOM 5839 C C . LEU B 1 307 ? 15.461 1.612 -10.977 1 98.12 307 LEU B C 1
ATOM 5841 O O . LEU B 1 307 ? 15.023 0.568 -11.469 1 98.12 307 LEU B O 1
ATOM 5845 N N . HIS B 1 308 ? 16.719 1.927 -10.875 1 98 308 HIS B N 1
ATOM 5846 C CA . HIS B 1 308 ? 17.734 0.969 -11.305 1 98 308 HIS B CA 1
ATOM 5847 C C . HIS B 1 308 ? 17.656 -0.311 -10.484 1 98 308 HIS B C 1
ATOM 5849 O O . HIS B 1 308 ? 17.719 -1.413 -11.031 1 98 308 HIS B O 1
ATOM 5855 N N . SER B 1 309 ? 17.531 -0.164 -9.211 1 97.5 309 SER B N 1
ATOM 5856 C CA . SER B 1 309 ? 17.422 -1.322 -8.328 1 97.5 309 SER B CA 1
ATOM 5857 C C . SER B 1 309 ? 16.172 -2.133 -8.625 1 97.5 309 SER B C 1
ATOM 5859 O O . SER B 1 309 ? 16.203 -3.365 -8.633 1 97.5 309 SER B O 1
ATOM 5861 N N . ALA B 1 310 ? 15.078 -1.478 -8.867 1 97.75 310 ALA B N 1
ATOM 5862 C CA . ALA B 1 310 ? 13.805 -2.152 -9.117 1 97.75 310 ALA B CA 1
ATOM 5863 C C . ALA B 1 310 ? 13.875 -3.016 -10.367 1 97.75 310 ALA B C 1
ATOM 5865 O O . ALA B 1 310 ? 13.508 -4.191 -10.344 1 97.75 310 ALA B O 1
ATOM 5866 N N . GLN B 1 311 ? 14.352 -2.373 -11.469 1 97.5 311 GLN B N 1
ATOM 5867 C CA . GLN B 1 311 ? 14.383 -3.139 -12.711 1 97.5 311 GLN B CA 1
ATOM 5868 C C . GLN B 1 311 ? 15.391 -4.281 -12.625 1 97.5 311 GLN B C 1
ATOM 5870 O O . GLN B 1 311 ? 15.172 -5.352 -13.203 1 97.5 311 GLN B O 1
ATOM 5875 N N . ARG B 1 312 ? 16.438 -4.195 -11.852 1 96.56 312 ARG B N 1
ATOM 5876 C CA . ARG B 1 312 ? 17.391 -5.289 -11.672 1 96.56 312 ARG B CA 1
ATOM 5877 C C . ARG B 1 312 ? 16.766 -6.43 -10.867 1 96.56 312 ARG B C 1
ATOM 5879 O O . ARG B 1 312 ? 16.984 -7.602 -11.18 1 96.56 312 ARG B O 1
ATOM 5886 N N . GLU B 1 313 ? 16.047 -6.051 -9.812 1 95.31 313 GLU B N 1
ATOM 5887 C CA . GLU B 1 313 ? 15.359 -7.066 -9.016 1 95.31 313 GLU B CA 1
ATOM 5888 C C . GLU B 1 313 ? 14.414 -7.902 -9.875 1 95.31 313 GLU B C 1
ATOM 5890 O O . GLU B 1 313 ? 14.297 -9.109 -9.68 1 95.31 313 GLU B O 1
ATOM 5895 N N . ILE B 1 314 ? 13.805 -7.262 -10.82 1 96 314 ILE B N 1
ATOM 5896 C CA . ILE B 1 314 ? 12.859 -7.926 -11.711 1 96 314 ILE B CA 1
ATOM 5897 C C . ILE B 1 314 ? 13.617 -8.766 -12.742 1 96 314 ILE B C 1
ATOM 5899 O O . ILE B 1 314 ? 13.281 -9.93 -12.969 1 96 314 ILE B O 1
ATOM 5903 N N . ARG B 1 315 ? 14.703 -8.211 -13.297 1 94.81 315 ARG B N 1
ATOM 5904 C CA . ARG B 1 315 ? 15.508 -8.875 -14.305 1 94.81 315 ARG B CA 1
ATOM 5905 C C . ARG B 1 315 ? 16.141 -10.148 -13.75 1 94.81 315 ARG B C 1
ATOM 5907 O O . ARG B 1 315 ? 16.25 -11.156 -14.453 1 94.81 315 ARG B O 1
ATOM 5914 N N . GLU B 1 316 ? 16.5 -10.062 -12.555 1 92.94 316 GLU B N 1
ATOM 5915 C CA . GLU B 1 316 ? 17.219 -11.172 -11.945 1 92.94 316 GLU B CA 1
ATOM 5916 C C . GLU B 1 316 ? 16.266 -12.148 -11.266 1 92.94 316 GLU B C 1
ATOM 5918 O O . GLU B 1 316 ? 16.703 -13.125 -10.656 1 92.94 316 GLU B O 1
ATOM 5923 N N . ARG B 1 317 ? 14.984 -11.875 -11.328 1 93.25 317 ARG B N 1
ATOM 5924 C CA . ARG B 1 317 ? 13.922 -12.742 -10.805 1 93.25 317 ARG B CA 1
ATOM 5925 C C . ARG B 1 317 ? 14.078 -12.961 -9.305 1 93.25 317 ARG B C 1
ATOM 5927 O O . ARG B 1 317 ? 13.953 -14.086 -8.82 1 93.25 317 ARG B O 1
ATOM 5934 N N . HIS B 1 318 ? 14.43 -11.859 -8.648 1 91.69 318 HIS B N 1
ATOM 5935 C CA . HIS B 1 318 ? 14.406 -11.891 -7.191 1 91.69 318 HIS B CA 1
ATOM 5936 C C . HIS B 1 318 ? 13.016 -11.594 -6.648 1 91.69 318 HIS B C 1
ATOM 5938 O O . HIS B 1 318 ? 12.625 -12.117 -5.605 1 91.69 318 HIS B O 1
ATOM 5944 N N . HIS B 1 319 ? 12.352 -10.758 -7.336 1 94.38 319 HIS B N 1
ATOM 5945 C CA . HIS B 1 319 ? 10.992 -10.367 -6.977 1 94.38 319 HIS B CA 1
ATOM 5946 C C . HIS B 1 319 ? 10.133 -10.164 -8.219 1 94.38 319 HIS B C 1
ATOM 5948 O O . HIS B 1 319 ? 10.656 -9.844 -9.289 1 94.38 319 HIS B O 1
ATOM 5954 N N . TYR B 1 320 ? 8.891 -10.43 -8.023 1 96.62 320 TYR B N 1
ATOM 5955 C CA . TYR B 1 320 ? 7.938 -10.039 -9.055 1 96.62 320 TYR B CA 1
ATOM 5956 C C . TYR B 1 320 ? 7.871 -8.523 -9.195 1 96.62 320 TYR B C 1
ATOM 5958 O O . TYR B 1 320 ? 8.203 -7.793 -8.258 1 96.62 320 TYR B O 1
ATOM 5966 N N . SER B 1 321 ? 7.426 -8.055 -10.359 1 97.31 321 SER B N 1
ATOM 5967 C CA . SER B 1 321 ? 7.254 -6.625 -10.594 1 97.31 321 SER B CA 1
ATOM 5968 C C . SER B 1 321 ? 6.312 -6.008 -9.57 1 97.31 321 SER B C 1
ATOM 5970 O O . SER B 1 321 ? 6.527 -4.879 -9.117 1 97.31 321 SER B O 1
ATOM 5972 N N . VAL B 1 322 ? 5.277 -6.719 -9.219 1 96.5 322 VAL B N 1
ATOM 5973 C CA . VAL B 1 322 ? 4.293 -6.195 -8.273 1 96.5 322 VAL B CA 1
ATOM 5974 C C . VAL B 1 322 ? 4.965 -5.898 -6.938 1 96.5 322 VAL B C 1
ATOM 5976 O O . VAL B 1 322 ? 4.598 -4.941 -6.25 1 96.5 322 VAL B O 1
ATOM 5979 N N . ASP B 1 323 ? 5.965 -6.664 -6.551 1 95.94 323 ASP B N 1
ATOM 5980 C CA . ASP B 1 323 ? 6.688 -6.465 -5.297 1 95.94 323 ASP B CA 1
ATOM 5981 C C . ASP B 1 323 ? 7.398 -5.113 -5.285 1 95.94 323 ASP B C 1
ATOM 5983 O O . ASP B 1 323 ? 7.383 -4.41 -4.273 1 95.94 323 ASP B O 1
ATOM 5987 N N . CYS B 1 324 ? 7.957 -4.852 -6.371 1 96.81 324 CYS B N 1
ATOM 5988 C CA . CYS B 1 324 ? 8.672 -3.586 -6.492 1 96.81 324 CYS B CA 1
ATOM 5989 C C . CYS B 1 324 ? 7.699 -2.412 -6.52 1 96.81 324 CYS B C 1
ATOM 5991 O O . CYS B 1 324 ? 7.91 -1.409 -5.836 1 96.81 324 CYS B O 1
ATOM 5993 N N . VAL B 1 325 ? 6.629 -2.557 -7.254 1 96.5 325 VAL B N 1
ATOM 5994 C CA . VAL B 1 325 ? 5.641 -1.494 -7.406 1 96.5 325 VAL B CA 1
ATOM 5995 C C . VAL B 1 325 ? 5.004 -1.181 -6.055 1 96.5 325 VAL B C 1
ATOM 5997 O O . VAL B 1 325 ? 4.938 -0.019 -5.648 1 96.5 325 VAL B O 1
ATOM 6000 N N . VAL B 1 326 ? 4.586 -2.178 -5.375 1 96.62 326 VAL B N 1
ATOM 6001 C CA . VAL B 1 326 ? 3.92 -1.994 -4.09 1 96.62 326 VAL B CA 1
ATOM 6002 C C . VAL B 1 326 ? 4.902 -1.406 -3.076 1 96.62 326 VAL B C 1
ATOM 6004 O O . VAL B 1 326 ? 4.547 -0.506 -2.311 1 96.62 326 VAL B O 1
ATOM 6007 N N . ALA B 1 327 ? 6.109 -1.891 -3.105 1 97.12 327 ALA B N 1
ATOM 6008 C CA . ALA B 1 327 ? 7.109 -1.351 -2.191 1 97.12 327 ALA B CA 1
ATOM 6009 C C . ALA B 1 327 ? 7.309 0.146 -2.414 1 97.12 327 ALA B C 1
ATOM 6011 O O . ALA B 1 327 ? 7.469 0.907 -1.457 1 97.12 327 ALA B O 1
ATOM 6012 N N . ILE B 1 328 ? 7.27 0.535 -3.629 1 97.88 328 ILE B N 1
ATOM 6013 C CA . ILE B 1 328 ? 7.527 1.931 -3.967 1 97.88 328 ILE B CA 1
ATOM 6014 C C . ILE B 1 328 ? 6.387 2.805 -3.455 1 97.88 328 ILE B C 1
ATOM 6016 O O . ILE B 1 328 ? 6.609 3.75 -2.693 1 97.88 328 ILE B O 1
ATOM 6020 N N . TYR B 1 329 ? 5.141 2.492 -3.783 1 96.75 329 TYR B N 1
ATOM 6021 C CA . TYR B 1 329 ? 4.102 3.434 -3.385 1 96.75 329 TYR B CA 1
ATOM 6022 C C . TYR B 1 329 ? 3.787 3.305 -1.898 1 96.75 329 TYR B C 1
ATOM 6024 O O . TYR B 1 329 ? 3.422 4.285 -1.246 1 96.75 329 TYR B O 1
ATOM 6032 N N . VAL B 1 330 ? 3.939 2.125 -1.321 1 97.06 330 VAL B N 1
ATOM 6033 C CA . VAL B 1 330 ? 3.73 1.999 0.117 1 97.06 330 VAL B CA 1
ATOM 6034 C C . VAL B 1 330 ? 4.828 2.752 0.866 1 97.06 330 VAL B C 1
ATOM 6036 O O . VAL B 1 330 ? 4.562 3.408 1.876 1 97.06 330 VAL B O 1
ATOM 6039 N N . GLY B 1 331 ? 6.086 2.604 0.331 1 97.94 331 GLY B N 1
ATOM 6040 C CA . GLY B 1 331 ? 7.18 3.34 0.945 1 97.94 331 GLY B CA 1
ATOM 6041 C C . GLY B 1 331 ? 6.965 4.844 0.938 1 97.94 331 GLY B C 1
ATOM 6042 O O . GLY B 1 331 ? 7.203 5.512 1.945 1 97.94 331 GLY B O 1
ATOM 6043 N N . ILE B 1 332 ? 6.496 5.348 -0.164 1 98 332 ILE B N 1
ATOM 6044 C CA . ILE B 1 332 ? 6.227 6.773 -0.297 1 98 332 ILE B CA 1
ATOM 6045 C C . ILE B 1 332 ? 5.121 7.184 0.671 1 98 332 ILE B C 1
ATOM 6047 O O . ILE B 1 332 ? 5.262 8.156 1.412 1 98 332 ILE B O 1
ATOM 6051 N N . LEU B 1 333 ? 4.059 6.414 0.708 1 97.62 333 LEU B N 1
ATOM 6052 C CA . LEU B 1 333 ? 2.896 6.734 1.53 1 97.62 333 LEU B CA 1
ATOM 6053 C C . LEU B 1 333 ? 3.244 6.664 3.014 1 97.62 333 LEU B C 1
ATOM 6055 O O . LEU B 1 333 ? 2.861 7.547 3.787 1 97.62 333 LEU B O 1
ATOM 6059 N N . LEU B 1 334 ? 3.986 5.703 3.391 1 97.94 334 LEU B N 1
ATOM 6060 C CA . LEU B 1 334 ? 4.32 5.523 4.801 1 97.94 334 LEU B CA 1
ATOM 6061 C C . LEU B 1 334 ? 5.254 6.629 5.281 1 97.94 334 LEU B C 1
ATOM 6063 O O . LEU B 1 334 ? 5.117 7.121 6.402 1 97.94 334 LEU B O 1
ATOM 6067 N N . TRP B 1 335 ? 6.219 6.965 4.434 1 97.94 335 TRP B N 1
ATOM 6068 C CA . TRP B 1 335 ? 7.109 8.047 4.836 1 97.94 335 TRP B CA 1
ATOM 6069 C C . TRP B 1 335 ? 6.332 9.336 5.066 1 97.94 335 TRP B C 1
ATOM 6071 O O . TRP B 1 335 ? 6.582 10.055 6.039 1 97.94 335 TRP B O 1
ATOM 6081 N N . ARG B 1 336 ? 5.402 9.562 4.25 1 95.56 336 ARG B N 1
ATOM 6082 C CA . ARG B 1 336 ? 4.602 10.773 4.383 1 95.56 336 ARG B CA 1
ATOM 6083 C C . ARG B 1 336 ? 3.713 10.711 5.621 1 95.56 336 ARG B C 1
ATOM 6085 O O . ARG B 1 336 ? 3.438 11.734 6.25 1 95.56 336 ARG B O 1
ATOM 6092 N N . MET B 1 337 ? 3.367 9.578 6.02 1 94.25 337 MET B N 1
ATOM 6093 C CA . MET B 1 337 ? 2.457 9.391 7.145 1 94.25 337 MET B CA 1
ATOM 6094 C C . MET B 1 337 ? 3.201 9.523 8.469 1 94.25 337 MET B C 1
ATOM 6096 O O . MET B 1 337 ? 2.59 9.773 9.508 1 94.25 337 MET B O 1
ATOM 6100 N N . THR B 1 338 ? 4.465 9.406 8.445 1 95.5 338 THR B N 1
ATOM 6101 C CA . THR B 1 338 ? 5.199 9.383 9.703 1 95.5 338 THR B CA 1
ATOM 6102 C C . THR B 1 338 ? 5.945 10.703 9.922 1 95.5 338 THR B C 1
ATOM 6104 O O . THR B 1 338 ? 6.945 10.742 10.641 1 95.5 338 THR B O 1
ATOM 6107 N N . SER B 1 339 ? 5.48 11.742 9.383 1 92.38 339 SER B N 1
ATOM 6108 C CA . SER B 1 339 ? 6.125 13.047 9.461 1 92.38 339 SER B CA 1
ATOM 6109 C C . SER B 1 339 ? 6.039 13.617 10.875 1 92.38 339 SER B C 1
ATOM 6111 O O . SER B 1 339 ? 6.734 14.586 11.203 1 92.38 339 SER B O 1
ATOM 6113 N N . PHE B 1 340 ? 5.273 13.016 11.711 1 88 340 PHE B N 1
ATOM 6114 C CA . PHE B 1 340 ? 5.074 13.508 13.062 1 88 340 PHE B CA 1
ATOM 6115 C C . PHE B 1 340 ? 6.277 13.18 13.945 1 88 340 PHE B C 1
ATOM 6117 O O . PHE B 1 340 ? 6.43 13.742 15.031 1 88 340 PHE B O 1
ATOM 6124 N N . ILE B 1 341 ? 7.133 12.336 13.508 1 92.56 341 ILE B N 1
ATOM 6125 C CA . ILE B 1 341 ? 8.305 11.969 14.297 1 92.56 341 ILE B CA 1
ATOM 6126 C C . ILE B 1 341 ? 9.438 12.953 14.023 1 92.56 341 ILE B C 1
ATOM 6128 O O . ILE B 1 341 ? 10.133 13.391 14.945 1 92.56 341 ILE B O 1
ATOM 6132 N N . TRP B 1 342 ? 9.703 13.312 12.844 1 91.88 342 TRP B N 1
ATOM 6133 C CA . TRP B 1 342 ? 10.703 14.25 12.352 1 91.88 342 TRP B CA 1
ATOM 6134 C C . TRP B 1 342 ? 10.305 14.828 11 1 91.88 342 TRP B C 1
ATOM 6136 O O . TRP B 1 342 ? 9.773 14.109 10.148 1 91.88 342 TRP B O 1
ATOM 6146 N N . SER B 1 343 ? 10.469 16.109 10.883 1 89.44 343 SER B N 1
ATOM 6147 C CA . SER B 1 343 ? 10.227 16.734 9.594 1 89.44 343 SER B CA 1
ATOM 6148 C C . SER B 1 343 ? 11.234 17.859 9.328 1 89.44 343 SER B C 1
ATOM 6150 O O . SER B 1 343 ? 11.797 18.422 10.266 1 89.44 343 SER B O 1
ATOM 6152 N N . ALA B 1 344 ? 11.5 18 8.086 1 85.62 344 ALA B N 1
ATOM 6153 C CA . ALA B 1 344 ? 12.43 19.047 7.699 1 85.62 344 ALA B CA 1
ATOM 6154 C C . ALA B 1 344 ? 11.844 20.438 8 1 85.62 344 ALA B C 1
ATOM 6156 O O . ALA B 1 344 ? 12.578 21.422 8.094 1 85.62 344 ALA B O 1
ATOM 6157 N N . LYS B 1 345 ? 10.562 20.344 8.133 1 74.19 345 LYS B N 1
ATOM 6158 C CA . LYS B 1 345 ? 9.898 21.609 8.43 1 74.19 345 LYS B CA 1
ATOM 6159 C C . LYS B 1 345 ? 10.102 22.016 9.891 1 74.19 345 LYS B C 1
ATOM 6161 O O . LYS B 1 345 ? 10.289 21.156 10.75 1 74.19 345 LYS B O 1
ATOM 6166 N N . ASP B 1 346 ? 10.352 23.141 10.125 1 64.94 346 ASP B N 1
ATOM 6167 C CA . ASP B 1 346 ? 10.727 23.719 11.406 1 64.94 346 ASP B CA 1
ATOM 6168 C C . ASP B 1 346 ? 9.688 23.406 12.484 1 64.94 346 ASP B C 1
ATOM 6170 O O . ASP B 1 346 ? 8.555 23.891 12.422 1 64.94 346 ASP B O 1
ATOM 6174 N N . THR B 1 347 ? 10.102 22.422 13.359 1 62.97 347 THR B N 1
ATOM 6175 C CA . THR B 1 347 ? 9.258 22.016 14.469 1 62.97 347 THR B CA 1
ATOM 6176 C C . THR B 1 347 ? 8.977 23.188 15.398 1 62.97 347 THR B C 1
ATOM 6178 O O . THR B 1 347 ? 7.883 23.297 15.969 1 62.97 347 THR B O 1
ATOM 6181 N N . ALA B 1 348 ? 10.031 23.984 15.617 1 64.06 348 ALA B N 1
ATOM 6182 C CA . ALA B 1 348 ? 9.828 25.172 16.453 1 64.06 348 ALA B CA 1
ATOM 6183 C C . ALA B 1 348 ? 8.703 26.047 15.891 1 64.06 348 ALA B C 1
ATOM 6185 O O . ALA B 1 348 ? 7.863 26.547 16.641 1 64.06 348 ALA B O 1
ATOM 6186 N N . ARG B 1 349 ? 8.688 26.062 14.664 1 66.44 349 ARG B N 1
ATOM 6187 C CA . ARG B 1 349 ? 7.641 26.828 13.992 1 66.44 349 ARG B CA 1
ATOM 6188 C C . ARG B 1 349 ? 6.273 26.188 14.219 1 66.44 349 ARG B C 1
ATOM 6190 O O . ARG B 1 349 ? 5.289 26.891 14.477 1 66.44 349 ARG B O 1
ATOM 6197 N N . ALA B 1 350 ? 6.34 24.906 14.125 1 67.88 350 ALA B N 1
ATOM 6198 C CA . ALA B 1 350 ? 5.074 24.219 14.336 1 67.88 350 ALA B CA 1
ATOM 6199 C C . ALA B 1 350 ? 4.566 24.422 15.758 1 67.88 350 ALA B C 1
ATOM 6201 O O . ALA B 1 350 ? 3.367 24.625 15.977 1 67.88 350 ALA B O 1
ATOM 6202 N N . ARG B 1 351 ? 5.453 24.375 16.609 1 71.69 351 ARG B N 1
ATOM 6203 C CA . ARG B 1 351 ? 5.078 24.609 18.016 1 71.69 351 ARG B CA 1
ATOM 6204 C C . ARG B 1 351 ? 4.598 26.031 18.219 1 71.69 351 ARG B C 1
ATOM 6206 O O . ARG B 1 351 ? 3.625 26.266 18.938 1 71.69 351 ARG B O 1
ATOM 6213 N N . ARG B 1 352 ? 5.316 26.922 17.688 1 73.38 352 ARG B N 1
ATOM 6214 C CA . ARG B 1 352 ? 4.91 28.328 17.781 1 73.38 352 ARG B CA 1
ATOM 6215 C C . ARG B 1 352 ? 3.529 28.531 17.172 1 73.38 352 ARG B C 1
ATOM 6217 O O . ARG B 1 352 ? 2.688 29.219 17.75 1 73.38 352 ARG B O 1
ATOM 6224 N N . LEU B 1 353 ? 3.412 27.859 16.094 1 71.94 353 LEU B N 1
ATOM 6225 C CA . LEU B 1 353 ? 2.135 28 15.414 1 71.94 353 LEU B CA 1
ATOM 6226 C C . LEU B 1 353 ? 1.008 27.375 16.219 1 71.94 353 LEU B C 1
ATOM 6228 O O . LEU B 1 353 ? -0.094 27.922 16.297 1 71.94 353 LEU B O 1
ATOM 6232 N N . ALA B 1 354 ? 1.299 26.297 16.766 1 73.25 354 ALA B N 1
ATOM 6233 C CA . ALA B 1 354 ? 0.303 25.672 17.625 1 73.25 354 ALA B CA 1
ATOM 6234 C C . ALA B 1 354 ? -0.041 26.562 18.812 1 73.25 354 ALA B C 1
ATOM 6236 O O . ALA B 1 354 ? -1.21 26.688 19.188 1 73.25 354 ALA B O 1
ATOM 6237 N N . LYS B 1 355 ? 0.997 27.172 19.375 1 77.44 355 LYS B N 1
ATOM 6238 C CA . LYS B 1 355 ? 0.773 28.078 20.5 1 77.44 355 LYS B CA 1
ATOM 6239 C C . LYS B 1 355 ? 0.028 29.328 20.047 1 77.44 355 LYS B C 1
ATOM 6241 O O . LYS B 1 355 ? -0.824 29.844 20.781 1 77.44 355 LYS B O 1
ATOM 6246 N N . LEU B 1 356 ? 0.37 29.781 18.969 1 74.75 356 LEU B N 1
ATOM 6247 C CA . LEU B 1 356 ? -0.327 30.938 18.422 1 74.75 356 LEU B CA 1
ATOM 6248 C C . LEU B 1 356 ? -1.811 30.641 18.234 1 74.75 356 LEU B C 1
ATOM 6250 O O . LEU B 1 356 ? -2.658 31.5 18.484 1 74.75 356 LEU B O 1
ATOM 6254 N N . GLU B 1 357 ? -2.033 29.469 17.828 1 75.5 357 GLU B N 1
ATOM 6255 C CA . GLU B 1 357 ? -3.426 29.062 17.688 1 75.5 357 GLU B CA 1
ATOM 6256 C C . GLU B 1 357 ? -4.141 29.047 19.031 1 75.5 357 GLU B C 1
ATOM 6258 O O . GLU B 1 357 ? -5.301 29.453 19.125 1 75.5 357 GLU B O 1
ATOM 6263 N N . GLU B 1 358 ? -3.49 28.609 19.922 1 78.19 358 GLU B N 1
ATOM 6264 C CA . GLU B 1 358 ? -4.051 28.531 21.266 1 78.19 358 GLU B CA 1
ATOM 6265 C C . GLU B 1 358 ? -4.344 29.906 21.844 1 78.19 358 GLU B C 1
ATOM 6267 O O . GLU B 1 358 ? -5.352 30.109 22.516 1 78.19 358 GLU B O 1
ATOM 6272 N N . ILE B 1 359 ? -3.504 30.875 21.484 1 77.56 359 ILE B N 1
ATOM 6273 C CA . ILE B 1 359 ? -3.619 32.188 22.125 1 77.56 359 ILE B CA 1
ATOM 6274 C C . ILE B 1 359 ? -4.352 33.156 21.188 1 77.56 359 ILE B C 1
ATOM 6276 O O . ILE B 1 359 ? -4.348 34.375 21.422 1 77.56 359 ILE B O 1
ATOM 6280 N N . GLU B 1 360 ? -4.719 32.625 20.172 1 76.44 360 GLU B N 1
ATOM 6281 C CA . GLU B 1 360 ? -5.391 33.5 19.203 1 76.44 360 GLU B CA 1
ATOM 6282 C C . GLU B 1 360 ? -6.531 34.281 19.859 1 76.44 360 GLU B C 1
ATOM 6284 O O . GLU B 1 360 ? -6.641 35.5 19.688 1 76.44 360 GLU B O 1
ATOM 6289 N N . ARG B 1 361 ? -7.391 33.656 20.625 1 80.62 361 ARG B N 1
ATOM 6290 C CA . ARG B 1 361 ? -8.539 34.281 21.25 1 80.62 361 ARG B CA 1
ATOM 6291 C C . ARG B 1 361 ? -8.094 35.281 22.312 1 80.62 361 ARG B C 1
ATOM 6293 O O . ARG B 1 361 ? -8.5 36.469 22.297 1 80.62 361 ARG B O 1
ATOM 6300 N N . PRO B 1 362 ? -7.234 34.844 23.141 1 83.88 362 PRO B N 1
ATOM 6301 C CA . PRO B 1 362 ? -6.719 35.812 24.109 1 83.88 362 PRO B CA 1
ATOM 6302 C C . PRO B 1 362 ? -6.004 37 23.453 1 83.88 362 PRO B C 1
ATOM 6304 O O . PRO B 1 362 ? -6.066 38.125 23.969 1 83.88 362 PRO B O 1
ATOM 6307 N N . LEU B 1 363 ? -5.359 36.719 22.469 1 82.19 363 LEU B N 1
ATOM 6308 C CA . LEU B 1 363 ? -4.633 37.781 21.75 1 82.19 363 LEU B CA 1
ATOM 6309 C C . LEU B 1 363 ? -5.598 38.781 21.141 1 82.19 363 LEU B C 1
ATOM 6311 O O . LEU B 1 363 ? -5.387 40 21.25 1 82.19 363 LEU B O 1
ATOM 6315 N N . MET B 1 364 ? -6.648 38.312 20.641 1 78.88 364 MET B N 1
ATOM 6316 C CA . MET B 1 364 ? -7.656 39.188 20.047 1 78.88 364 MET B CA 1
ATOM 6317 C C . MET B 1 364 ? -8.336 40.031 21.109 1 78.88 364 MET B C 1
ATOM 6319 O O . MET B 1 364 ? -8.633 41.188 20.891 1 78.88 364 MET B O 1
ATOM 6323 N N . HIS B 1 365 ? -8.555 39.406 22.188 1 84.06 365 HIS B N 1
ATOM 6324 C CA . HIS B 1 365 ? -9.156 40.125 23.297 1 84.06 365 HIS B CA 1
ATOM 6325 C C . HIS B 1 365 ? -8.211 41.219 23.844 1 84.06 365 HIS B C 1
ATOM 6327 O O . HIS B 1 365 ? -8.641 42.312 24.156 1 84.06 365 HIS B O 1
ATOM 6333 N N . ALA B 1 366 ? -7.004 40.875 23.922 1 85.56 366 ALA B N 1
ATOM 6334 C CA . ALA B 1 366 ? -6.008 41.844 24.422 1 85.56 366 ALA B CA 1
ATOM 6335 C C . ALA B 1 366 ? -5.863 43 23.453 1 85.56 366 ALA B C 1
ATOM 6337 O O . ALA B 1 366 ? -5.652 44.156 23.891 1 85.56 366 ALA B O 1
ATOM 6338 N N . VAL B 1 367 ? -6.012 42.781 22.297 1 81.25 367 VAL B N 1
ATOM 6339 C CA . VAL B 1 367 ? -5.895 43.812 21.281 1 81.25 367 VAL B CA 1
ATOM 6340 C C . VAL B 1 367 ? -7.117 44.75 21.344 1 81.25 367 VAL B C 1
ATOM 6342 O O . VAL B 1 367 ? -6.988 45.969 21.25 1 81.25 367 VAL B O 1
ATOM 6345 N N . LYS B 1 368 ? -8.234 44.062 21.453 1 81.75 368 LYS B N 1
ATOM 6346 C CA . LYS B 1 368 ? -9.461 44.875 21.562 1 81.75 368 LYS B CA 1
ATOM 6347 C C . LYS B 1 368 ? -9.422 45.781 22.781 1 81.75 368 LYS B C 1
ATOM 6349 O O . LYS B 1 368 ? -9.898 46.906 22.719 1 81.75 368 LYS B O 1
ATOM 6354 N N . ASP B 1 369 ? -8.789 45.344 23.828 1 83.5 369 ASP B N 1
ATOM 6355 C CA . ASP B 1 369 ? -8.695 46.094 25.062 1 83.5 369 ASP B CA 1
ATOM 6356 C C . ASP B 1 369 ? -7.469 47 25.047 1 83.5 369 ASP B C 1
ATOM 6358 O O . ASP B 1 369 ? -7.203 47.719 26.031 1 83.5 369 ASP B O 1
ATOM 6362 N N . SER B 1 370 ? -6.746 47.031 24.094 1 81.25 370 SER B N 1
ATOM 6363 C CA . SER B 1 370 ? -5.527 47.812 23.953 1 81.25 370 SER B CA 1
ATOM 6364 C C . SER B 1 370 ? -4.566 47.531 25.109 1 81.25 370 SER B C 1
ATOM 6366 O O . SER B 1 370 ? -3.984 48.469 25.672 1 81.25 370 SER B O 1
ATOM 6368 N N . ASP B 1 371 ? -4.598 46.344 25.531 1 85.69 371 ASP B N 1
ATOM 6369 C CA . ASP B 1 371 ? -3.691 45.906 26.594 1 85.69 371 ASP B CA 1
ATOM 6370 C C . ASP B 1 371 ? -2.344 45.469 26.016 1 85.69 371 ASP B C 1
ATOM 6372 O O . ASP B 1 371 ? -2.117 44.281 25.797 1 85.69 371 ASP B O 1
ATOM 6376 N N . ILE B 1 372 ? -1.412 46.312 25.922 1 81 372 ILE B N 1
ATOM 6377 C CA . ILE B 1 372 ? -0.131 46.062 25.266 1 81 372 ILE B CA 1
ATOM 6378 C C . ILE B 1 372 ? 0.688 45.094 26.094 1 81 372 ILE B C 1
ATOM 6380 O O . ILE B 1 372 ? 1.386 44.219 25.547 1 81 372 ILE B O 1
ATOM 6384 N N . ASP B 1 373 ? 0.603 45.219 27.359 1 85.5 373 ASP B N 1
ATOM 6385 C CA . ASP B 1 373 ? 1.355 44.312 28.219 1 85.5 373 ASP B CA 1
ATOM 6386 C C . ASP B 1 373 ? 0.834 42.875 28.078 1 85.5 373 ASP B C 1
ATOM 6388 O O . ASP B 1 373 ? 1.618 41.938 28.047 1 85.5 373 ASP B O 1
ATOM 6392 N N . GLY B 1 374 ? -0.41 42.781 27.984 1 86.31 374 GLY B N 1
ATOM 6393 C CA . GLY B 1 374 ? -1.004 41.5 27.75 1 86.31 374 GLY B CA 1
ATOM 6394 C C . GLY B 1 374 ? -0.606 40.875 26.438 1 86.31 374 GLY B C 1
ATOM 6395 O O . GLY B 1 374 ? -0.328 39.656 26.359 1 86.31 374 GLY B O 1
ATOM 6396 N N . ILE B 1 375 ? -0.581 41.656 25.453 1 85.31 375 ILE B N 1
ATOM 6397 C CA . ILE B 1 375 ? -0.173 41.188 24.141 1 85.31 375 ILE B CA 1
ATOM 6398 C C . ILE B 1 375 ? 1.279 40.719 24.172 1 85.31 375 ILE B C 1
ATOM 6400 O O . ILE B 1 375 ? 1.61 39.688 23.625 1 85.31 375 ILE B O 1
ATOM 6404 N N . ARG B 1 376 ? 2.117 41.438 24.812 1 83.75 376 ARG B N 1
ATOM 6405 C CA . ARG B 1 376 ? 3.529 41.062 24.938 1 83.75 376 ARG B CA 1
ATOM 6406 C C . ARG B 1 376 ? 3.707 39.75 25.672 1 83.75 376 ARG B C 1
ATOM 6408 O O . ARG B 1 376 ? 4.531 38.938 25.281 1 83.75 376 ARG B O 1
ATOM 6415 N N . ASP B 1 377 ? 2.934 39.594 26.641 1 86.56 377 ASP B N 1
ATOM 6416 C CA . ASP B 1 377 ? 3.037 38.344 27.406 1 86.56 377 ASP B CA 1
ATOM 6417 C C . ASP B 1 377 ? 2.605 37.156 26.578 1 86.56 377 ASP B C 1
ATOM 6419 O O . ASP B 1 377 ? 3.24 36.094 26.641 1 86.56 377 ASP B O 1
ATOM 6423 N N . LEU B 1 378 ? 1.58 37.344 25.859 1 85.69 378 LEU B N 1
ATOM 6424 C CA . LEU B 1 378 ? 1.073 36.25 25.031 1 85.69 378 LEU B CA 1
ATOM 6425 C C . LEU B 1 378 ? 2.07 35.906 23.938 1 85.69 378 LEU B C 1
ATOM 6427 O O . LEU B 1 378 ? 2.311 34.719 23.672 1 85.69 378 LEU B O 1
ATOM 6431 N N . LEU B 1 379 ? 2.607 36.812 23.375 1 80.81 379 LEU B N 1
ATOM 6432 C CA . LEU B 1 379 ? 3.57 36.594 22.297 1 80.81 379 LEU B CA 1
ATOM 6433 C C . LEU B 1 379 ? 4.859 36 22.859 1 80.81 379 LEU B C 1
ATOM 6435 O O . LEU B 1 379 ? 5.535 35.219 22.172 1 80.81 379 LEU B O 1
ATOM 6439 N N . LYS B 1 380 ? 5.191 36.375 24.062 1 82.06 380 LYS B N 1
ATOM 6440 C CA . LYS B 1 380 ? 6.34 35.781 24.719 1 82.06 380 LYS B CA 1
ATOM 6441 C C . LYS B 1 380 ? 6.113 34.281 24.938 1 82.06 380 LYS B C 1
ATOM 6443 O O . LYS B 1 380 ? 7.051 33.5 24.844 1 82.06 380 LYS B O 1
ATOM 6448 N N . GLU B 1 381 ? 4.875 33.969 25.203 1 81.44 381 GLU B N 1
ATOM 6449 C CA . GLU B 1 381 ? 4.543 32.562 25.344 1 81.44 381 GLU B CA 1
ATOM 6450 C C . GLU B 1 381 ? 4.762 31.797 24.047 1 81.44 381 GLU B C 1
ATOM 6452 O O . GLU B 1 381 ? 5.172 30.641 24.062 1 81.44 381 GLU B O 1
ATOM 6457 N N . VAL B 1 382 ? 4.402 32.406 23 1 78.88 382 VAL B N 1
ATOM 6458 C CA . VAL B 1 382 ? 4.605 31.797 21.688 1 78.88 382 VAL B CA 1
ATOM 6459 C C . VAL B 1 382 ? 6.098 31.594 21.438 1 78.88 382 VAL B C 1
ATOM 6461 O O . VAL B 1 382 ? 6.512 30.547 20.938 1 78.88 382 VAL B O 1
ATOM 6464 N N . GLU B 1 383 ? 6.918 32.531 21.828 1 75 383 GLU B N 1
ATOM 6465 C CA . GLU B 1 383 ? 8.367 32.438 21.656 1 75 383 GLU B CA 1
ATOM 6466 C C . GLU B 1 383 ? 8.953 31.328 22.531 1 75 383 GLU B C 1
ATOM 6468 O O . GLU B 1 383 ? 9.859 30.609 22.109 1 75 383 GLU B O 1
ATOM 6473 N N . LEU B 1 384 ? 8.344 31.281 23.672 1 77.12 384 LEU B N 1
ATOM 6474 C CA . LEU B 1 384 ? 8.828 30.266 24.609 1 77.12 384 LEU B CA 1
ATOM 6475 C C . LEU B 1 384 ? 8.453 28.859 24.141 1 77.12 384 LEU B C 1
ATOM 6477 O O . LEU B 1 384 ? 9.18 27.906 24.406 1 77.12 384 LEU B O 1
ATOM 6481 N N . ALA B 1 385 ? 7.281 28.859 23.516 1 74.62 385 ALA B N 1
ATOM 6482 C CA . ALA B 1 385 ? 6.82 27.562 23.016 1 74.62 385 ALA B CA 1
ATOM 6483 C C . ALA B 1 385 ? 7.781 27 21.969 1 74.62 385 ALA B C 1
ATOM 6485 O O . ALA B 1 385 ? 7.906 25.781 21.828 1 74.62 385 ALA B O 1
ATOM 6486 N N . GLY B 1 386 ? 8.406 27.797 21.312 1 68.75 386 GLY B N 1
ATOM 6487 C CA . GLY B 1 386 ? 9.344 27.359 20.281 1 68.75 386 GLY B CA 1
ATOM 6488 C C . GLY B 1 386 ? 10.719 27.031 20.844 1 68.75 386 GLY B C 1
ATOM 6489 O O . GLY B 1 386 ? 11.57 26.5 20.125 1 68.75 386 GLY B O 1
ATOM 6490 N N . GLN B 1 387 ? 10.828 27.453 22.188 1 65.94 387 GLN B N 1
ATOM 6491 C CA . GLN B 1 387 ? 12.156 27.266 22.766 1 65.94 387 GLN B CA 1
ATOM 6492 C C . GLN B 1 387 ? 12.352 25.844 23.266 1 65.94 387 GLN B C 1
ATOM 6494 O O . GLN B 1 387 ? 11.398 25.203 23.719 1 65.94 387 GLN B O 1
ATOM 6499 N N . GLU B 1 388 ? 13.406 25.172 22.875 1 67.19 388 GLU B N 1
ATOM 6500 C CA . GLU B 1 388 ? 13.766 23.797 23.219 1 67.19 388 GLU B CA 1
ATOM 6501 C C . GLU B 1 388 ? 14.039 23.656 24.703 1 67.19 388 GLU B C 1
ATOM 6503 O O . GLU B 1 388 ? 14.438 24.609 25.375 1 67.19 388 GLU B O 1
ATOM 6508 N N . LYS B 1 389 ? 13.539 22.516 25.328 1 66.06 389 LYS B N 1
ATOM 6509 C CA . LYS B 1 389 ? 13.859 22.188 26.719 1 66.06 389 LYS B CA 1
ATOM 6510 C C . LYS B 1 389 ? 15.367 22.234 26.953 1 66.06 389 LYS B C 1
ATOM 6512 O O . LYS B 1 389 ? 16.141 21.688 26.188 1 66.06 389 LYS B O 1
ATOM 6517 N N . GLY B 1 390 ? 15.797 23.078 27.859 1 76.38 390 GLY B N 1
ATOM 6518 C CA . GLY B 1 390 ? 17.219 23.234 28.156 1 76.38 390 GLY B CA 1
ATOM 6519 C C . GLY B 1 390 ? 17.734 22.203 29.141 1 76.38 390 GLY B C 1
ATOM 6520 O O . GLY B 1 390 ? 17.016 21.812 30.062 1 76.38 390 GLY B O 1
ATOM 6521 N N . TYR B 1 391 ? 18.734 21.312 28.75 1 85.38 391 TYR B N 1
ATOM 6522 C CA . TYR B 1 391 ? 19.438 20.375 29.641 1 85.38 391 TYR B CA 1
ATOM 6523 C C . TYR B 1 391 ? 20.703 21.016 30.219 1 85.38 391 TYR B C 1
ATOM 6525 O O . TYR B 1 391 ? 21.297 21.875 29.578 1 85.38 391 TYR B O 1
ATOM 6533 N N . PRO B 1 392 ? 20.938 20.562 31.469 1 89.69 392 PRO B N 1
ATOM 6534 C CA . PRO B 1 392 ? 22.219 21.047 32 1 89.69 392 PRO B CA 1
ATOM 6535 C C . PRO B 1 392 ? 23.406 20.688 31.141 1 89.69 392 PRO B C 1
ATOM 6537 O O . PRO B 1 392 ? 23.391 19.641 30.469 1 89.69 392 PRO B O 1
ATOM 6540 N N . LYS B 1 393 ? 24.453 21.516 31.219 1 87.44 393 LYS B N 1
ATOM 6541 C CA . LYS B 1 393 ? 25.625 21.391 30.359 1 87.44 393 LYS B CA 1
ATOM 6542 C C . LYS B 1 393 ? 26.328 20.047 30.609 1 87.44 393 LYS B C 1
ATOM 6544 O O . LYS B 1 393 ? 26.828 19.438 29.672 1 87.44 393 LYS B O 1
ATOM 6549 N N . TRP B 1 394 ? 26.312 19.625 31.812 1 90.25 394 TRP B N 1
ATOM 6550 C CA . TRP B 1 394 ? 27.031 18.375 32.094 1 90.25 394 TRP B CA 1
ATOM 6551 C C . TRP B 1 394 ? 26.312 17.188 31.484 1 90.25 394 TRP B C 1
ATOM 6553 O O . TRP B 1 394 ? 26.953 16.219 31.078 1 90.25 394 TRP B O 1
ATOM 6563 N N . VAL B 1 395 ? 25 17.234 31.438 1 91.44 395 VAL B N 1
ATOM 6564 C CA . VAL B 1 395 ? 24.219 16.156 30.828 1 91.44 395 VAL B CA 1
ATOM 6565 C C . VAL B 1 395 ? 24.469 16.125 29.328 1 91.44 395 VAL B C 1
ATOM 6567 O O . VAL B 1 395 ? 24.656 15.047 28.75 1 91.44 395 VAL B O 1
ATOM 6570 N N . ILE B 1 396 ? 24.5 17.25 28.734 1 89.94 396 ILE B N 1
ATOM 6571 C CA . ILE B 1 396 ? 24.75 17.359 27.297 1 89.94 396 ILE B CA 1
ATOM 6572 C C . ILE B 1 396 ? 26.141 16.828 26.969 1 89.94 396 ILE B C 1
ATOM 6574 O O . ILE B 1 396 ? 26.312 16.078 26.016 1 89.94 396 ILE B O 1
ATOM 6578 N N . LYS B 1 397 ? 27.109 17.219 27.844 1 87.19 397 LYS B N 1
ATOM 6579 C CA . LYS B 1 397 ? 28.484 16.781 27.625 1 87.19 397 LYS B CA 1
ATOM 6580 C C . LYS B 1 397 ? 28.609 15.266 27.781 1 87.19 397 LYS B C 1
ATOM 6582 O O . LYS B 1 397 ? 29.25 14.594 26.969 1 87.19 397 LYS B O 1
ATOM 6587 N N . THR B 1 398 ? 28.078 14.766 28.797 1 91.31 398 THR B N 1
ATOM 6588 C CA . THR B 1 398 ? 28.125 13.32 29.031 1 91.31 398 THR B CA 1
ATOM 6589 C C . THR B 1 398 ? 27.469 12.57 27.875 1 91.31 398 THR B C 1
ATOM 6591 O O . THR B 1 398 ? 28 11.57 27.391 1 91.31 398 THR B O 1
ATOM 6594 N N . PHE B 1 399 ? 26.359 13.102 27.484 1 90.75 399 PHE B N 1
ATOM 6595 C CA . PHE B 1 399 ? 25.656 12.461 26.391 1 90.75 399 PHE B CA 1
ATOM 6596 C C . PHE B 1 399 ? 26.484 12.492 25.109 1 90.75 399 PHE B C 1
ATOM 6598 O O . PHE B 1 399 ? 26.547 11.5 24.375 1 90.75 399 PHE B O 1
ATOM 6605 N N . SER B 1 400 ? 27.016 13.547 24.875 1 87.75 400 SER B N 1
ATOM 6606 C CA . SER B 1 400 ? 27.812 13.672 23.672 1 87.75 400 SER B CA 1
ATOM 6607 C C . SER B 1 400 ? 28.969 12.68 23.672 1 87.75 400 SER B C 1
ATOM 6609 O O . SER B 1 400 ? 29.25 12.039 22.641 1 87.75 400 SER B O 1
ATOM 6611 N N . ILE B 1 401 ? 29.594 12.469 24.797 1 87.56 401 ILE B N 1
ATOM 6612 C CA . ILE B 1 401 ? 30.719 11.555 24.906 1 87.56 401 ILE B CA 1
ATOM 6613 C C . ILE B 1 401 ? 30.25 10.117 24.734 1 87.56 401 ILE B C 1
ATOM 6615 O O . ILE B 1 401 ? 30.859 9.336 24 1 87.56 401 ILE B O 1
ATOM 6619 N N . VAL B 1 402 ? 29.203 9.836 25.328 1 88.81 402 VAL B N 1
ATOM 6620 C CA . VAL B 1 402 ? 28.672 8.484 25.234 1 88.81 402 VAL B CA 1
ATOM 6621 C C . VAL B 1 402 ? 28.234 8.211 23.797 1 88.81 402 VAL B C 1
ATOM 6623 O O . VAL B 1 402 ? 28.547 7.156 23.234 1 88.81 402 VAL B O 1
ATOM 6626 N N . ALA B 1 403 ? 27.531 9.148 23.219 1 86.19 403 ALA B N 1
ATOM 6627 C CA . ALA B 1 403 ? 27.031 8.984 21.844 1 86.19 403 ALA B CA 1
ATOM 6628 C C . ALA B 1 403 ? 28.188 8.789 20.859 1 86.19 403 ALA B C 1
ATOM 6630 O O . ALA B 1 403 ? 28.141 7.914 20 1 86.19 403 ALA B O 1
ATOM 6631 N N . ILE B 1 404 ? 29.188 9.562 21.078 1 82 404 ILE B N 1
ATOM 6632 C CA . ILE B 1 404 ? 30.344 9.477 20.188 1 82 404 ILE B CA 1
ATOM 6633 C C . ILE B 1 404 ? 31.062 8.133 20.406 1 82 404 ILE B C 1
ATOM 6635 O O . ILE B 1 404 ? 31.422 7.465 19.438 1 82 404 ILE B O 1
ATOM 6639 N N . SER B 1 405 ? 31.141 7.707 21.562 1 84.06 405 SER B N 1
ATOM 6640 C CA . SER B 1 405 ? 31.797 6.445 21.875 1 84.06 405 SER B CA 1
ATOM 6641 C C . SER B 1 405 ? 31.031 5.258 21.312 1 84.06 405 SER B C 1
ATOM 6643 O O . SER B 1 405 ? 31.625 4.352 20.719 1 84.06 405 SER B O 1
ATOM 6645 N N . VAL B 1 406 ? 29.812 5.293 21.422 1 84.62 406 VAL B N 1
ATOM 6646 C CA . VAL B 1 406 ? 28.984 4.203 20.922 1 84.62 406 VAL B CA 1
ATOM 6647 C C . VAL B 1 406 ? 29.031 4.176 19.391 1 84.62 406 VAL B C 1
ATOM 6649 O O . VAL B 1 406 ? 29.141 3.105 18.797 1 84.62 406 VAL B O 1
ATOM 6652 N N . CYS B 1 407 ? 28.922 5.301 18.812 1 77.5 407 CYS B N 1
ATOM 6653 C CA . CYS B 1 407 ? 28.969 5.379 17.359 1 77.5 407 CYS B CA 1
ATOM 6654 C C . CYS B 1 407 ? 30.297 4.859 16.828 1 77.5 407 CYS B C 1
ATOM 6656 O O . CYS B 1 407 ? 30.328 4.074 15.883 1 77.5 407 CYS B O 1
ATOM 6658 N N . LEU B 1 408 ? 31.375 5.25 17.516 1 75.75 408 LEU B N 1
ATOM 6659 C CA . LEU B 1 408 ? 32.688 4.805 17.109 1 75.75 408 LEU B CA 1
ATOM 6660 C C . LEU B 1 408 ? 32.844 3.301 17.312 1 75.75 408 LEU B C 1
ATOM 6662 O O . LEU B 1 408 ? 33.406 2.607 16.469 1 75.75 408 LEU B O 1
ATOM 6666 N N . THR B 1 409 ? 32.344 2.783 18.297 1 80.62 409 THR B N 1
ATOM 6667 C CA . THR B 1 409 ? 32.406 1.353 18.562 1 80.62 409 THR B CA 1
ATOM 6668 C C . THR B 1 409 ? 31.609 0.569 17.531 1 80.62 409 THR B C 1
ATOM 6670 O O . THR B 1 409 ? 32.062 -0.46 17.031 1 80.62 409 THR B O 1
ATOM 6673 N N . CYS B 1 410 ? 30.469 1.074 17.203 1 76.19 410 CYS B N 1
ATOM 6674 C CA . CYS B 1 410 ? 29.625 0.4 16.234 1 76.19 410 CYS B CA 1
ATOM 6675 C C . CYS B 1 410 ? 30.266 0.397 14.852 1 76.19 410 CYS B C 1
ATOM 6677 O O . CYS B 1 410 ? 30.219 -0.605 14.141 1 76.19 410 CYS B O 1
ATOM 6679 N N . VAL B 1 411 ? 30.875 1.424 14.562 1 68.12 411 VAL B N 1
ATOM 6680 C CA . VAL B 1 411 ? 31.562 1.519 13.273 1 68.12 411 VAL B CA 1
ATOM 6681 C C . VAL B 1 411 ? 32.719 0.537 13.242 1 68.12 411 VAL B C 1
ATOM 6683 O O . VAL B 1 411 ? 32.906 -0.179 12.258 1 68.12 411 VAL B O 1
ATOM 6686 N N . ILE B 1 412 ? 33.406 0.476 14.297 1 72.31 412 ILE B N 1
ATOM 6687 C CA . ILE B 1 412 ? 34.562 -0.426 14.391 1 72.31 412 ILE B CA 1
ATOM 6688 C C . ILE B 1 412 ? 34.062 -1.875 14.344 1 72.31 412 ILE B C 1
ATOM 6690 O O . ILE B 1 412 ? 34.625 -2.701 13.625 1 72.31 412 ILE B O 1
ATOM 6694 N N . LEU B 1 413 ? 33.062 -2.148 14.992 1 75.62 413 LEU B N 1
ATOM 6695 C CA . LEU B 1 413 ? 32.5 -3.496 14.992 1 75.62 413 LEU B CA 1
ATOM 6696 C C . LEU B 1 413 ? 31.969 -3.865 13.609 1 75.62 413 LEU B C 1
ATOM 6698 O O . LEU B 1 413 ? 32.125 -5.004 13.164 1 75.62 413 LEU B O 1
ATOM 6702 N N . ALA B 1 414 ? 31.312 -2.951 12.977 1 66.38 414 ALA B N 1
ATOM 6703 C CA . ALA B 1 414 ? 30.828 -3.197 11.625 1 66.38 414 ALA B CA 1
ATOM 6704 C C . ALA B 1 414 ? 31.969 -3.494 10.672 1 66.38 414 ALA B C 1
ATOM 6706 O O . ALA B 1 414 ? 31.875 -4.379 9.82 1 66.38 414 ALA B O 1
ATOM 6707 N N . PHE B 1 415 ? 33.031 -2.799 10.836 1 62.31 415 PHE B N 1
ATOM 6708 C CA . PHE B 1 415 ? 34.188 -3.012 9.992 1 62.31 415 PHE B CA 1
ATOM 6709 C C . PHE B 1 415 ? 34.844 -4.367 10.281 1 62.31 415 PHE B C 1
ATOM 6711 O O . PHE B 1 415 ? 35.281 -5.051 9.367 1 62.31 415 PHE B O 1
ATOM 6718 N N . ILE B 1 416 ? 34.719 -4.742 11.492 1 66.25 416 ILE B N 1
ATOM 6719 C CA . ILE B 1 416 ? 35.375 -5.992 11.883 1 66.25 416 ILE B CA 1
ATOM 6720 C C . ILE B 1 416 ? 34.438 -7.168 11.555 1 66.25 416 ILE B C 1
ATOM 6722 O O . ILE B 1 416 ? 34.906 -8.195 11.039 1 66.25 416 ILE B O 1
ATOM 6726 N N . LEU B 1 417 ? 33.219 -6.984 11.766 1 65.88 417 LEU B N 1
ATOM 6727 C CA . LEU B 1 417 ? 32.312 -8.125 11.688 1 65.88 417 LEU B CA 1
ATOM 6728 C C . LEU B 1 417 ? 31.75 -8.266 10.281 1 65.88 417 LEU B C 1
ATOM 6730 O O . LEU B 1 417 ? 31.281 -9.344 9.906 1 65.88 417 LEU B O 1
ATOM 6734 N N . THR B 1 418 ? 31.609 -7.227 9.531 1 55.44 418 THR B N 1
ATOM 6735 C CA . THR B 1 418 ? 31 -7.336 8.203 1 55.44 418 THR B CA 1
ATOM 6736 C C . THR B 1 418 ? 32.062 -7.348 7.121 1 55.44 418 THR B C 1
ATOM 6738 O O . THR B 1 418 ? 31.766 -7.188 5.938 1 55.44 418 THR B O 1
ATOM 6741 N N . SER B 1 419 ? 33.25 -7.277 7.57 1 51.12 419 SER B N 1
ATOM 6742 C CA . SER B 1 419 ? 34.312 -7.293 6.594 1 51.12 419 SER B CA 1
ATOM 6743 C C . SER B 1 419 ? 34.188 -8.477 5.645 1 51.12 419 SER B C 1
ATOM 6745 O O . SER B 1 419 ? 34.625 -8.406 4.492 1 51.12 419 SER B O 1
ATOM 6747 N N . ASP B 1 420 ? 33.5 -9.469 6.043 1 48.91 420 ASP B N 1
ATOM 6748 C CA . ASP B 1 420 ? 33.406 -10.609 5.133 1 48.91 420 ASP B CA 1
ATOM 6749 C C . ASP B 1 420 ? 32.062 -10.602 4.402 1 48.91 420 ASP B C 1
ATOM 6751 O O . ASP B 1 420 ? 31.719 -11.562 3.693 1 48.91 420 ASP B O 1
ATOM 6755 N N . GLY B 1 421 ? 31.438 -9.68 4.23 1 44.03 421 GLY B N 1
ATOM 6756 C CA . GLY B 1 421 ? 30.141 -9.648 3.566 1 44.03 421 GLY B CA 1
ATOM 6757 C C . GLY B 1 421 ? 28.984 -9.828 4.52 1 44.03 421 GLY B C 1
ATOM 6758 O O . GLY B 1 421 ? 27.828 -9.57 4.156 1 44.03 421 GLY B O 1
#

InterPro domains:
  IPR025749 Sphingomyelin synthase-like domain [PF14360] (270-337)
  IPR045221 Sphingomyelin synthase-like [PTHR21290] (18-383)

Solvent-accessible surface area (backbone atoms only — not comparable to full-atom values): 44190 Å² total; per-residue (Å²): 130,84,76,61,70,59,61,62,45,50,52,50,51,47,50,45,52,46,60,38,29,51,83,76,36,57,68,60,23,68,52,48,49,58,50,50,52,49,52,53,48,52,51,50,57,62,28,57,77,70,47,82,58,49,60,51,31,58,69,22,40,64,56,24,52,52,17,49,51,49,26,53,51,33,50,53,52,38,52,54,49,38,40,23,65,48,38,39,48,11,46,51,49,44,62,67,46,49,43,69,56,36,48,46,44,40,50,54,50,54,43,55,76,73,47,59,65,69,58,52,50,58,58,67,46,80,62,68,54,64,69,51,37,53,48,51,40,50,53,54,36,57,28,32,55,67,62,48,25,73,73,31,34,40,24,51,49,16,31,51,33,39,45,48,19,54,51,47,45,52,29,42,57,31,24,60,19,31,51,42,60,20,72,42,45,62,42,46,68,71,66,48,78,49,52,50,60,48,32,70,65,41,39,60,65,35,56,48,48,36,82,31,70,64,50,41,52,49,27,50,74,66,66,45,82,78,66,73,60,78,91,70,83,80,81,64,78,78,88,53,72,90,53,46,78,46,44,82,44,59,40,56,41,91,81,47,71,91,46,75,63,58,55,57,65,59,45,71,70,60,46,41,36,52,52,30,34,67,59,47,26,49,36,35,42,36,31,51,48,36,41,62,46,65,31,68,69,51,25,54,50,42,46,52,48,41,53,47,44,46,54,35,35,30,61,60,42,70,37,57,36,31,15,43,52,48,13,43,56,50,26,53,47,46,54,65,69,43,43,85,62,40,57,72,58,60,59,43,52,51,37,21,49,53,42,43,60,70,41,44,64,60,44,52,52,23,57,73,65,66,34,62,68,55,41,51,52,54,52,47,48,25,55,51,52,36,49,74,85,83,70,58,67,67,58,40,50,51,46,50,52,50,52,49,50,50,53,52,49,51,51,52,45,48,57,65,70,44,65,84,108,130,85,75,60,72,58,59,64,47,51,51,50,53,47,50,45,54,45,59,38,29,51,81,76,37,55,69,59,24,67,52,49,48,58,51,49,51,49,52,52,48,52,51,50,57,61,26,56,76,68,47,82,57,50,57,51,29,59,68,23,40,64,55,24,54,52,16,49,50,48,26,52,50,31,49,53,53,36,54,54,48,37,40,22,67,47,39,39,50,10,46,51,49,44,63,68,46,48,43,68,58,36,48,45,46,41,50,55,52,55,44,55,77,71,48,59,65,70,58,50,48,58,57,67,48,80,63,69,53,63,69,51,37,55,47,49,41,48,52,52,37,58,28,30,56,67,63,49,25,73,72,32,32,40,25,50,49,17,33,52,33,37,46,48,19,53,52,46,44,53,32,42,57,32,25,60,18,31,50,43,59,20,70,43,46,63,41,46,70,72,65,47,80,48,52,50,61,46,32,71,64,40,40,61,64,34,57,50,49,35,82,31,68,64,51,41,52,49,27,50,75,65,67,47,82,78,66,73,62,78,92,71,83,81,82,64,79,77,88,52,70,91,52,47,78,46,46,82,43,59,42,54,40,92,83,47,69,89,47,74,64,58,55,56,64,60,45,69,69,59,45,39,37,52,50,31,34,67,59,48,26,49,36,35,41,35,32,51,50,37,40,62,46,64,30,70,68,51,26,52,48,43,46,50,48,41,53,48,44,45,54,36,36,30,60,58,43,70,36,56,37,30,17,43,52,49,14,42,56,51,27,53,48,46,56,64,69,43,44,86,62,41,58,72,59,61,59,44,53,50,37,21,49,53,41,44,61,69,40,43,62,60,44,52,52,23,55,74,64,68,34,62,68,56,41,51,52,54,52,48,48,24,54,51,53,35,49,74,86,83,72,59,68,66,58,40,51,52,47,51,53,50,52,50,50,50,53,51,49,50,52,50,46,47,55,65,68,44,64,83,109

pLDDT: mean 88.69, std 10.32, range [26.84, 98.62]

Sequence (842 aa):
MGRSWGWLGVAAISYVCIDYVRHVSTDWHARLQPALWVVLALAAVSRTLSYRHWGLELTAAPKFLASLAFMLAAFFFEVLSVRFVTAVLGLDWHRSTPPLPDTGQWLLLALNDKLPSPVVEILRARIIGLHHYLMLFMMLGFSVLFNSVKAPGLGLAARYMFTMAIGRLLRVMTFVSTILPSLRPWCATRKYRVPNHPHPWAQEYYMPYASDSNAIRQLINTDTHTATVNDYPAEYHPDWGHMNFLIDILRPTMYDGSSWYQLLKRAEGGCNDLLYSGHMFVAVLTAMAWTEAYGGWTSAMIWLLVLHSAQREIRERHHYSVDCVVAIYVGILLWRMTSFIWSAKDTARARRLAKLEEIERPLMHAVKDSDIDGIRDLLKEVELAGQEKGYPKWVIKTFSIVAISVCLTCVILAFILTSDGMGRSWGWLGVAAISYVCIDYVRHVSTDWHARLQPALWVVLALAAVSRTLSYRHWGLELTAAPKFLASLAFMLAAFFFEVLSVRFVTAVLGLDWHRSTPPLPDTGQWLLLALNDKLPSPVVEILRARIIGLHHYLMLFMMLGFSVLFNSVKAPGLGLAARYMFTMAIGRLLRVMTFVSTILPSLRPWCATRKYRVPNHPHPWAQEYYMPYASDSNAIRQLINTDTHTATVNDYPAEYHPDWGHMNFLIDILRPTMYDGSSWYQLLKRAEGGCNDLLYSGHMFVAVLTAMAWTEAYGGWTSAMIWLLVLHSAQREIRERHHYSVDCVVAIYVGILLWRMTSFIWSAKDTARARRLAKLEEIERPLMHAVKDSDIDGIRDLLKEVELAGQEKGYPKWVIKTFSIVAISVCLTCVILAFILTSDG

Radius of gyration: 30.49 Å; Cα contacts (8 Å, |Δi|>4): 1073; chains: 2; bounding box: 86×90×71 Å

Organism: NCBI:txid325984

Foldseek 3Di:
DPQPQPVLLVLLVCQLVLCLCCVVPVVSNVPVNVVSVVVVVVVLVVLLVVQDCLLLVVVLVVLLVVLQVLLVVLVVVLLLLLLQLLFQAALQCLQPDAADDFVLLVVLVVVCVVDDPVVNVVLQRCRDFLVSLVVSLVSLLSCVSVVLFDDDSSLLNSLLSNLLSVVSNVLSVVCSVPWGHFLDSCVSVVQDDHHRHHQPVCQQPPPQVPPDVVQVVVCVVVVDRPGDGDDDDDFDQACPDPCSVSCSRNRDDPPDPRDPVVSSVSSPDHRIARQADSSLLSLQLSLLSCCFGNNDVSSVVSVVVSVSVLSNCCNVRVHGNRNNVCSNVSSVVSSVVSCVSDGSPQVLVVQLVVLCVVCVVVLVVCVVVVPPVSNVVSNVVSVVSSDRDDDDPVVSVVSSVVVVVVVVVVVVCCCVPVVPD/DPCPQPDLLVLLVCQLVLCLCCVVPVVSNVPVNVVSVVVVVVVLVVLLVVQDCLLLVVVLVVLLVVLQVLLVVLVVLLLLLLLQLLFQAALQCLQPPAADDFVLLVVLVVVCVVDDPVVNVVLQRCRDFLVSLVVSLVSLLSCVSVVLFDDDSSLLNSLLSNLLSVVSNVLSVVCSVPWGHALDSCVSVVQDDHHRHHQPVCQQPPVQVPPDPVQVVVCVVVVDRDGDGDDDDDFDQACPDPCSVSCSRNRDDPPDDRDPVVSSVSSPDHRIARQADSSLLSLQLSLLSCCFGNNDVSSVVSVVVSVSVLSNCCNVRVHGNRNNVCSNVSSVVSSVVSCVSDGSPQVLVVQLVVLCVVCVVVLVVCVVVVPVVSNVVSNVVSVVSSDRDDDDPVVSVVSSVVVVVVVVVVVVCCCVPVVPD

Nearest PDB structures (foldseek):
  6ebu-assembly1_A  TM=6.500E-01  e=5.831E-01  Aquifex aeolicus VF5
  3ja6-assembly1_I  TM=1.242E-01  e=4.537E+00  Escherichia coli
  6ebu-assembly1_A  TM=8.944E-01  e=6.374E-01  Aquifex aeolicus VF5
  3ja6-assembly1_I  TM=1.239E-01  e=3.454E+00  Escherichia coli